Protein AF-0000000076760725 (afdb_homodimer)

InterPro domains:
  IPR000794 Beta-ketoacyl synthase [PTHR11712] (1-409)
  IPR000794 Beta-ketoacyl synthase [cd00834] (2-407)
  IPR014030 Beta-ketoacyl synthase-like, N-terminal domain [PF00109] (1-244)
  IPR014031 Beta-ketoacyl synthase, C-terminal domain [PF02801] (252-367)
  IPR016039 Thiolase-like [G3DSA:3.40.47.10] (1-412)
  IPR016039 Thiolase-like [SSF53901] (1-249)
  IPR016039 Thiolase-like [SSF53901] (212-409)
  IPR017568 3-oxoacyl-[acyl-carrier-protein] synthase 2 [PIRSF000447] (1-410)
  IPR017568 3-oxoacyl-[acyl-carrier-protein] synthase 2 [TIGR03150] (2-408)
  IPR018201 Beta-ketoacyl synthase, active site [PS00606] (153-169)
  IPR020841 Polyketide synthase, beta-ketoacyl synthase domain [PS52004] (1-409)
  IPR020841 Polyketide synthase, beta-ketoacyl synthase domain [SM00825] (4-406)

Structure (mmCIF, N/CA/C/O backbone):
data_AF-0000000076760725-model_v1
#
loop_
_entity.id
_entity.type
_entity.pdbx_description
1 polymer 3-oxoacyl-
#
loop_
_atom_site.group_PDB
_atom_site.id
_atom_site.type_symbol
_atom_site.label_atom_id
_atom_site.label_alt_id
_atom_site.label_comp_id
_atom_site.label_asym_id
_atom_site.label_entity_id
_atom_site.label_seq_id
_atom_site.pdbx_PDB_ins_code
_atom_site.Cartn_x
_atom_site.Cartn_y
_atom_site.Cartn_z
_atom_site.occupancy
_atom_site.B_iso_or_equiv
_atom_site.auth_seq_id
_atom_site.auth_comp_id
_atom_site.auth_asym_id
_atom_site.auth_atom_id
_atom_site.pdbx_PDB_model_num
ATOM 1 N N . MET A 1 1 ? -26.25 -4.086 -4.16 1 79.75 1 MET A N 1
ATOM 2 C CA . MET A 1 1 ? -24.812 -4.07 -4.461 1 79.75 1 MET A CA 1
ATOM 3 C C . MET A 1 1 ? -24.562 -4.453 -5.918 1 79.75 1 MET A C 1
ATOM 5 O O . MET A 1 1 ? -25.344 -5.211 -6.508 1 79.75 1 MET A O 1
ATOM 9 N N . LYS A 1 2 ? -23.547 -3.939 -6.504 1 94.31 2 LYS A N 1
ATOM 10 C CA . LYS A 1 2 ? -23.281 -4.117 -7.926 1 94.31 2 LYS A CA 1
ATOM 11 C C . LYS A 1 2 ? -22.453 -5.375 -8.18 1 94.31 2 LYS A C 1
ATOM 13 O O . LYS A 1 2 ? -21.625 -5.758 -7.348 1 94.31 2 LYS A O 1
ATOM 18 N N . ARG A 1 3 ? -22.75 -6.023 -9.297 1 98.38 3 ARG A N 1
ATOM 19 C CA . ARG A 1 3 ? -21.922 -7.152 -9.719 1 98.38 3 ARG A CA 1
ATOM 20 C C . ARG A 1 3 ? -20.672 -6.672 -10.445 1 98.38 3 ARG A C 1
ATOM 22 O O . ARG A 1 3 ? -20.703 -5.656 -11.141 1 98.38 3 ARG A O 1
ATOM 29 N N . VAL A 1 4 ? -19.578 -7.363 -10.281 1 98.94 4 VAL A N 1
ATOM 30 C CA . VAL A 1 4 ? -18.281 -6.977 -10.836 1 98.94 4 VAL A CA 1
ATOM 31 C C . VAL A 1 4 ? -17.75 -8.102 -11.719 1 98.94 4 VAL A C 1
ATOM 33 O O . VAL A 1 4 ? -17.719 -9.258 -11.305 1 98.94 4 VAL A O 1
ATOM 36 N N . VAL A 1 5 ? -17.312 -7.773 -12.961 1 98.94 5 VAL A N 1
ATOM 37 C CA . VAL A 1 5 ? -16.844 -8.797 -13.898 1 98.94 5 VAL A CA 1
ATOM 38 C C . VAL A 1 5 ? -15.461 -8.43 -14.422 1 98.94 5 VAL A C 1
ATOM 40 O O . VAL A 1 5 ? -15.047 -7.273 -14.344 1 98.94 5 VAL A O 1
ATOM 43 N N . ILE A 1 6 ? -14.758 -9.43 -14.812 1 98.94 6 ILE A N 1
ATOM 44 C CA . ILE A 1 6 ? -13.461 -9.258 -15.461 1 98.94 6 ILE A CA 1
ATOM 45 C C . ILE A 1 6 ? -13.633 -9.211 -16.969 1 98.94 6 ILE A C 1
ATOM 47 O O . ILE A 1 6 ? -14.102 -10.172 -17.578 1 98.94 6 ILE A O 1
ATOM 51 N N . THR A 1 7 ? -13.188 -8.078 -17.562 1 98.94 7 THR A N 1
ATOM 52 C CA . THR A 1 7 ? -13.445 -7.902 -18.984 1 98.94 7 THR A CA 1
ATOM 53 C C . THR A 1 7 ? -12.141 -7.781 -19.766 1 98.94 7 THR A C 1
ATOM 55 O O . THR A 1 7 ? -12.148 -7.742 -21 1 98.94 7 THR A O 1
ATOM 58 N N . GLY A 1 8 ? -11.016 -7.727 -19.109 1 98.94 8 GLY A N 1
ATOM 59 C CA . GLY A 1 8 ? -9.703 -7.66 -19.734 1 98.94 8 GLY A CA 1
ATOM 60 C C . GLY A 1 8 ? -8.602 -8.234 -18.859 1 98.94 8 GLY A C 1
ATOM 61 O O . GLY A 1 8 ? -8.648 -8.133 -17.641 1 98.94 8 GLY A O 1
ATOM 62 N N . LEU A 1 9 ? -7.621 -8.781 -19.562 1 98.94 9 LEU A N 1
ATOM 63 C CA . LEU A 1 9 ? -6.453 -9.352 -18.906 1 98.94 9 LEU A CA 1
ATOM 64 C C . LEU A 1 9 ? -5.168 -8.906 -19.594 1 98.94 9 LEU A C 1
ATOM 66 O O . LEU A 1 9 ? -5.137 -8.75 -20.812 1 98.94 9 LEU A O 1
ATOM 70 N N . GLY A 1 10 ? -4.113 -8.68 -18.812 1 98.94 10 GLY A N 1
ATOM 71 C CA . GLY A 1 10 ? -2.738 -8.484 -19.25 1 98.94 10 GLY A CA 1
ATOM 72 C C . GLY A 1 10 ? -1.722 -9.086 -18.297 1 98.94 10 GLY A C 1
ATOM 73 O O . GLY A 1 10 ? -1.973 -9.18 -17.094 1 98.94 10 GLY A O 1
ATOM 74 N N . THR A 1 11 ? -0.589 -9.523 -18.891 1 98.94 11 THR A N 1
ATOM 75 C CA . THR A 1 11 ? 0.404 -10.125 -18.016 1 98.94 11 THR A CA 1
ATOM 76 C C . THR A 1 11 ? 1.777 -10.141 -18.672 1 98.94 11 THR A C 1
ATOM 78 O O . THR A 1 11 ? 1.88 -10.117 -19.906 1 98.94 11 THR A O 1
ATOM 81 N N . VAL A 1 12 ? 2.795 -10 -17.891 1 98.94 12 VAL A N 1
ATOM 82 C CA . VAL A 1 12 ? 4.191 -10.273 -18.203 1 98.94 12 VAL A CA 1
ATOM 83 C C . VAL A 1 12 ? 4.812 -11.117 -17.094 1 98.94 12 VAL A C 1
ATOM 85 O O . VAL A 1 12 ? 4.887 -10.672 -15.938 1 98.94 12 VAL A O 1
ATOM 88 N N . ASN A 1 13 ? 5.188 -12.312 -17.375 1 98.88 13 ASN A N 1
ATOM 89 C CA . ASN A 1 13 ? 5.734 -13.227 -16.375 1 98.88 13 ASN A CA 1
ATOM 90 C C . ASN A 1 13 ? 6.602 -14.305 -17.016 1 98.88 13 ASN A C 1
ATOM 92 O O . ASN A 1 13 ? 6.777 -14.32 -18.234 1 98.88 13 ASN A O 1
ATOM 96 N N . PRO A 1 14 ? 7.164 -15.25 -16.328 1 98.81 14 PRO A N 1
ATOM 97 C CA . PRO A 1 14 ? 8.148 -16.188 -16.875 1 98.81 14 PRO A CA 1
ATOM 98 C C . PRO A 1 14 ? 7.559 -17.125 -17.922 1 98.81 14 PRO A C 1
ATOM 100 O O . PRO A 1 14 ? 8.297 -17.734 -18.688 1 98.81 14 PRO A O 1
ATOM 103 N N . LEU A 1 15 ? 6.238 -17.25 -17.969 1 98.81 15 LEU A N 1
ATOM 104 C CA . LEU A 1 15 ? 5.605 -18.188 -18.891 1 98.81 15 LEU A CA 1
ATOM 105 C C . LEU A 1 15 ? 5.148 -17.469 -20.156 1 98.81 15 LEU A C 1
ATOM 107 O O . LEU A 1 15 ? 4.695 -18.109 -21.109 1 98.81 15 LEU A O 1
ATOM 111 N N . GLY A 1 16 ? 5.242 -16.078 -20.125 1 98.38 16 GLY A N 1
ATOM 112 C CA . GLY A 1 16 ? 4.855 -15.336 -21.312 1 98.38 16 GLY A CA 1
ATOM 113 C C . GLY A 1 16 ? 4.609 -13.859 -21.047 1 98.38 16 GLY A C 1
ATOM 114 O O . GLY A 1 16 ? 4.188 -13.484 -19.953 1 98.38 16 GLY A O 1
ATOM 115 N N . SER A 1 17 ? 4.793 -13.062 -22.078 1 98.25 17 SER A N 1
ATOM 116 C CA . SER A 1 17 ? 4.609 -11.617 -21.984 1 98.25 17 SER A CA 1
ATOM 117 C C . SER A 1 17 ? 3.318 -11.18 -22.656 1 98.25 17 SER A C 1
ATOM 119 O O . SER A 1 17 ? 3.168 -10.008 -23.016 1 98.25 17 SER A O 1
ATOM 121 N N . THR A 1 18 ? 2.473 -12.125 -22.984 1 98.06 18 THR A N 1
ATOM 122 C CA . THR A 1 18 ? 1.086 -11.93 -23.391 1 98.06 18 THR A CA 1
ATOM 123 C C . THR A 1 18 ? 0.178 -12.977 -22.75 1 98.06 18 THR A C 1
ATOM 125 O O . THR A 1 18 ? 0.629 -14.07 -22.406 1 98.06 18 THR A O 1
ATOM 128 N N . VAL A 1 19 ? -1.085 -12.656 -22.672 1 98.56 19 VAL A N 1
ATOM 129 C CA . VAL A 1 19 ? -2.037 -13.562 -22.031 1 98.56 19 VAL A CA 1
ATOM 130 C C . VAL A 1 19 ? -2.141 -14.859 -22.844 1 98.56 19 VAL A C 1
ATOM 132 O O . VAL A 1 19 ? -2.209 -15.945 -22.266 1 98.56 19 VAL A O 1
ATOM 135 N N . GLU A 1 20 ? -2.162 -14.719 -24.125 1 98.5 20 GLU A N 1
ATOM 136 C CA . GLU A 1 20 ? -2.275 -15.891 -24.984 1 98.5 20 GLU A CA 1
ATOM 137 C C . GLU A 1 20 ? -1.096 -16.844 -24.797 1 98.5 20 GLU A C 1
ATOM 139 O O . GLU A 1 20 ? -1.284 -18.031 -24.594 1 98.5 20 GLU A O 1
ATOM 144 N N . LYS A 1 21 ? 0.12 -16.344 -24.906 1 98.56 21 LYS A N 1
ATOM 145 C CA . LYS A 1 21 ? 1.318 -17.156 -24.734 1 98.56 21 LYS A CA 1
ATOM 146 C C . LYS A 1 21 ? 1.38 -17.75 -23.328 1 98.56 21 LYS A C 1
ATOM 148 O O . LYS A 1 21 ? 1.703 -18.922 -23.156 1 98.56 21 LYS A O 1
ATOM 153 N N . PHE A 1 22 ? 1.085 -16.906 -22.406 1 98.75 22 PHE A N 1
ATOM 154 C CA . PHE A 1 22 ? 1.052 -17.328 -21.016 1 98.75 22 PHE A CA 1
ATOM 155 C C . PHE A 1 22 ? 0.108 -18.516 -20.828 1 98.75 22 PHE A C 1
ATOM 157 O O . PHE A 1 22 ? 0.499 -19.547 -20.297 1 98.75 22 PHE A O 1
ATOM 164 N N . TRP A 1 23 ? -1.117 -18.406 -21.281 1 98.81 23 TRP A N 1
ATOM 165 C CA . TRP A 1 23 ? -2.143 -19.422 -21.062 1 98.81 23 TRP A CA 1
ATOM 166 C C . TRP A 1 23 ? -1.818 -20.703 -21.828 1 98.81 23 TRP A C 1
ATOM 168 O O . TRP A 1 23 ? -2.043 -21.812 -21.328 1 98.81 23 TRP A O 1
ATOM 178 N N . GLU A 1 24 ? -1.297 -20.562 -23 1 98.75 24 GLU A N 1
ATOM 179 C CA . GLU A 1 24 ? -0.838 -21.734 -23.766 1 98.75 24 GLU A CA 1
ATOM 180 C C . GLU A 1 24 ? 0.224 -22.5 -22.984 1 98.75 24 GLU A C 1
ATOM 182 O O . GLU A 1 24 ? 0.167 -23.734 -22.906 1 98.75 24 GLU A O 1
ATOM 187 N N . ASN A 1 25 ? 1.15 -21.781 -22.453 1 98.81 25 ASN A N 1
ATOM 188 C CA . ASN A 1 25 ? 2.238 -22.406 -21.703 1 98.81 25 ASN A CA 1
ATOM 189 C C . ASN A 1 25 ? 1.742 -23.016 -20.406 1 98.81 25 ASN A C 1
ATOM 191 O O . ASN A 1 25 ? 2.252 -24.047 -19.953 1 98.81 25 ASN A O 1
ATOM 195 N N . VAL A 1 26 ? 0.786 -22.344 -19.734 1 98.81 26 VAL A N 1
ATOM 196 C CA . VAL A 1 26 ? 0.165 -22.906 -18.547 1 98.81 26 VAL A CA 1
ATOM 197 C C . VAL A 1 26 ? -0.485 -24.25 -18.891 1 98.81 26 VAL A C 1
ATOM 199 O O . VAL A 1 26 ? -0.286 -25.234 -18.172 1 98.81 26 VAL A O 1
ATOM 202 N N . LYS A 1 27 ? -1.251 -24.297 -19.953 1 98.5 27 LYS A N 1
ATOM 203 C CA . LYS A 1 27 ? -1.968 -25.5 -20.344 1 98.5 27 LYS A CA 1
ATOM 204 C C . LYS A 1 27 ? -0.999 -26.641 -20.672 1 98.5 27 LYS A C 1
ATOM 206 O O . LYS A 1 27 ? -1.299 -27.812 -20.406 1 98.5 27 LYS A O 1
ATOM 211 N N . LYS A 1 28 ? 0.199 -26.328 -21.125 1 98.06 28 LYS A N 1
ATOM 212 C CA . LYS A 1 28 ? 1.208 -27.312 -21.5 1 98.06 28 LYS A CA 1
ATOM 213 C C . LYS A 1 28 ? 2.035 -27.734 -20.297 1 98.06 28 LYS A C 1
ATOM 215 O O . LYS A 1 28 ? 2.779 -28.719 -20.359 1 98.06 28 LYS A O 1
ATOM 220 N N . GLY A 1 29 ? 1.874 -27.047 -19.203 1 98.19 29 GLY A N 1
ATOM 221 C CA . GLY A 1 29 ? 2.73 -27.297 -18.062 1 98.19 29 GLY A CA 1
ATOM 222 C C . GLY A 1 29 ? 4.168 -26.875 -18.281 1 98.19 29 GLY A C 1
ATOM 223 O O . GLY A 1 29 ? 5.098 -27.516 -17.797 1 98.19 29 GLY A O 1
ATOM 224 N N . THR A 1 30 ? 4.383 -25.766 -18.984 1 98.25 30 THR A N 1
ATOM 225 C CA . THR A 1 30 ? 5.711 -25.25 -19.297 1 98.25 30 THR A CA 1
ATOM 226 C C . THR A 1 30 ? 6.402 -24.75 -18.031 1 98.25 30 THR A C 1
ATOM 228 O O . THR A 1 30 ? 5.77 -24.109 -17.188 1 98.25 30 THR A O 1
ATOM 231 N N . LEU A 1 31 ? 7.699 -25.047 -17.953 1 98.56 31 LEU A N 1
ATOM 232 C CA . LEU A 1 31 ? 8.5 -24.578 -16.812 1 98.56 31 LEU A CA 1
ATOM 233 C C . LEU A 1 31 ? 9.055 -23.188 -17.062 1 98.56 31 LEU A C 1
ATOM 235 O O . LEU A 1 31 ? 9.812 -22.984 -18.016 1 98.56 31 LEU A O 1
ATOM 239 N N . GLY A 1 32 ? 8.656 -22.234 -16.188 1 98.62 32 GLY A N 1
ATOM 240 C CA . GLY A 1 32 ? 9.125 -20.859 -16.297 1 98.62 32 GLY A CA 1
ATOM 241 C C . GLY A 1 32 ? 10.344 -20.578 -15.445 1 98.62 32 GLY A C 1
ATOM 242 O O . GLY A 1 32 ? 10.945 -19.5 -15.547 1 98.62 32 GLY A O 1
ATOM 243 N N . VAL A 1 33 ? 10.75 -21.516 -14.609 1 98.69 33 VAL A N 1
ATOM 244 C CA . VAL A 1 33 ? 11.938 -21.391 -13.758 1 98.69 33 VAL A CA 1
ATOM 245 C C . VAL A 1 33 ? 13.188 -21.75 -14.555 1 98.69 33 VAL A C 1
ATOM 247 O O . VAL A 1 33 ? 13.172 -22.719 -15.336 1 98.69 33 VAL A O 1
ATOM 250 N N . SER A 1 34 ? 14.203 -20.969 -14.438 1 98.62 34 SER A N 1
ATOM 251 C CA . SER A 1 34 ? 15.461 -21.203 -15.141 1 98.62 34 SER A CA 1
ATOM 252 C C . SER A 1 34 ? 16.656 -20.781 -14.297 1 98.62 34 SER A C 1
ATOM 254 O O . SER A 1 34 ? 16.484 -20.203 -13.227 1 98.62 34 SER A O 1
ATOM 256 N N . LYS A 1 35 ? 17.797 -21.109 -14.727 1 98.38 35 LYS A N 1
ATOM 257 C CA . LYS A 1 35 ? 19.016 -20.703 -14.039 1 98.38 35 LYS A CA 1
ATOM 258 C C . LYS A 1 35 ? 19.219 -19.188 -14.117 1 98.38 35 LYS A C 1
ATOM 260 O O . LYS A 1 35 ? 18.922 -18.562 -15.141 1 98.38 35 LYS A O 1
ATOM 265 N N . ILE A 1 36 ? 19.625 -18.656 -13.008 1 98.56 36 ILE A N 1
ATOM 266 C CA . ILE A 1 36 ? 19.984 -17.234 -12.984 1 98.56 36 ILE A CA 1
ATOM 267 C C . ILE A 1 36 ? 21.281 -17.016 -13.773 1 98.56 36 ILE A C 1
ATOM 269 O O . ILE A 1 36 ? 22.297 -17.672 -13.508 1 98.56 36 ILE A O 1
ATOM 273 N N . ASP A 1 37 ? 21.281 -16.109 -14.719 1 97.75 37 ASP A N 1
ATOM 274 C CA . ASP A 1 37 ? 22.453 -15.891 -15.562 1 97.75 37 ASP A CA 1
ATOM 275 C C . ASP A 1 37 ? 22.844 -14.414 -15.586 1 97.75 37 ASP A C 1
ATOM 277 O O . ASP A 1 37 ? 23.734 -14.016 -16.328 1 97.75 37 ASP A O 1
ATOM 281 N N . SER A 1 38 ? 22.156 -13.648 -14.812 1 96 38 SER A N 1
ATOM 282 C CA . SER A 1 38 ? 22.422 -12.211 -14.82 1 96 38 SER A CA 1
ATOM 283 C C . SER A 1 38 ? 23.516 -11.844 -13.836 1 96 38 SER A C 1
ATOM 285 O O . SER A 1 38 ? 24.078 -10.742 -13.898 1 96 38 SER A O 1
ATOM 287 N N . PHE A 1 39 ? 23.906 -12.695 -12.891 1 96.44 39 PHE A N 1
ATOM 288 C CA . PHE A 1 39 ? 25 -12.5 -11.938 1 96.44 39 PHE A CA 1
ATOM 289 C C . PHE A 1 39 ? 25.5 -13.836 -11.414 1 96.44 39 PHE A C 1
ATOM 291 O O . PHE A 1 39 ? 24.875 -14.875 -11.641 1 96.44 39 PHE A O 1
ATOM 298 N N . ASP A 1 40 ? 26.672 -13.867 -10.812 1 96.69 40 ASP A N 1
ATOM 299 C CA . ASP A 1 40 ? 27.297 -15.062 -10.25 1 96.69 40 ASP A CA 1
ATOM 300 C C . ASP A 1 40 ? 26.562 -15.516 -8.984 1 96.69 40 ASP A C 1
ATOM 302 O O . ASP A 1 40 ? 26.438 -14.742 -8.031 1 96.69 40 ASP A O 1
ATOM 306 N N . THR A 1 41 ? 26.109 -16.703 -8.93 1 97.38 41 THR A N 1
ATOM 307 C CA . THR A 1 41 ? 25.281 -17.172 -7.828 1 97.38 41 THR A CA 1
ATOM 308 C C . THR A 1 41 ? 26.094 -18.094 -6.906 1 97.38 41 THR A C 1
ATOM 310 O O . THR A 1 41 ? 25.547 -18.688 -5.984 1 97.38 41 THR A O 1
ATOM 313 N N . THR A 1 42 ? 27.328 -18.234 -7.117 1 95.94 42 THR A N 1
ATOM 314 C CA . THR A 1 42 ? 28.156 -19.219 -6.426 1 95.94 42 THR A CA 1
ATOM 315 C C . THR A 1 42 ? 28.078 -19.031 -4.914 1 95.94 42 THR A C 1
ATOM 317 O O . THR A 1 42 ? 27.844 -20 -4.176 1 95.94 42 THR A O 1
ATOM 320 N N . GLU A 1 43 ? 28.203 -17.859 -4.402 1 95.56 43 GLU A N 1
ATOM 321 C CA . GLU A 1 43 ? 28.234 -17.594 -2.969 1 95.56 43 GLU A CA 1
ATOM 322 C C . GLU A 1 43 ? 26.812 -17.594 -2.383 1 95.56 43 GLU A C 1
ATOM 324 O O . GLU A 1 43 ? 26.641 -17.719 -1.167 1 95.56 43 GLU A O 1
ATOM 329 N N . LEU A 1 44 ? 25.906 -17.453 -3.195 1 96.19 44 LEU A N 1
ATOM 330 C CA . LEU A 1 44 ? 24.5 -17.328 -2.787 1 96.19 44 LEU A CA 1
ATOM 331 C C . LEU A 1 44 ? 23.922 -18.703 -2.418 1 96.19 44 LEU A C 1
ATOM 333 O O . LEU A 1 44 ? 23.109 -18.797 -1.495 1 96.19 44 LEU A O 1
ATOM 337 N N . GLY A 1 45 ? 24.266 -19.75 -3.051 1 95.94 45 GLY A N 1
ATOM 338 C CA . GLY A 1 45 ? 23.703 -21.062 -2.855 1 95.94 45 GLY A CA 1
ATOM 339 C C . GLY A 1 45 ? 22.312 -21.219 -3.457 1 95.94 45 GLY A C 1
ATOM 340 O O . GLY A 1 45 ? 21.625 -22.203 -3.201 1 95.94 45 GLY A O 1
ATOM 341 N N . VAL A 1 46 ? 21.75 -20.281 -4.086 1 97.88 46 VAL A N 1
ATOM 342 C CA . VAL A 1 46 ? 20.531 -20.266 -4.867 1 97.88 46 VAL A CA 1
ATOM 343 C C . VAL A 1 46 ? 20.844 -19.922 -6.324 1 97.88 46 VAL A C 1
ATOM 345 O O . VAL A 1 46 ? 21.484 -18.906 -6.605 1 97.88 46 VAL A O 1
ATOM 348 N N . SER A 1 47 ? 20.328 -20.781 -7.227 1 98.25 47 SER A N 1
ATOM 349 C CA . SER A 1 47 ? 20.844 -20.609 -8.578 1 98.25 47 SER A CA 1
ATOM 350 C C . SER A 1 47 ? 19.719 -20.547 -9.602 1 98.25 47 SER A C 1
ATOM 352 O O . SER A 1 47 ? 19.953 -20.406 -10.797 1 98.25 47 SER A O 1
ATOM 354 N N . VAL A 1 48 ? 18.484 -20.641 -9.156 1 98.69 48 VAL A N 1
ATOM 355 C CA . VAL A 1 48 ? 17.359 -20.641 -10.086 1 98.69 48 VAL A CA 1
ATOM 356 C C . VAL A 1 48 ? 16.359 -19.578 -9.68 1 98.69 48 VAL A C 1
ATOM 358 O O . VAL A 1 48 ? 16.312 -19.156 -8.516 1 98.69 48 VAL A O 1
ATOM 361 N N . ALA A 1 49 ? 15.578 -19.062 -10.578 1 98.88 49 ALA A N 1
ATOM 362 C CA . ALA A 1 49 ? 14.508 -18.078 -10.375 1 98.88 49 ALA A CA 1
ATOM 363 C C . ALA A 1 49 ? 13.5 -18.125 -11.516 1 98.88 49 ALA A C 1
ATOM 365 O O . ALA A 1 49 ? 13.766 -18.719 -12.562 1 98.88 49 ALA A O 1
ATOM 366 N N . GLY A 1 50 ? 12.281 -17.688 -11.234 1 98.88 50 GLY A N 1
ATOM 367 C CA . GLY A 1 50 ? 11.352 -17.406 -12.32 1 98.88 50 GLY A CA 1
ATOM 368 C C . GLY A 1 50 ? 11.672 -16.109 -13.055 1 98.88 50 GLY A C 1
ATOM 369 O O . GLY A 1 50 ? 11.273 -15.031 -12.617 1 98.88 50 GLY A O 1
ATOM 370 N N . ILE A 1 51 ? 12.32 -16.219 -14.234 1 98.75 51 ILE A N 1
ATOM 371 C CA . ILE A 1 51 ? 12.867 -15.055 -14.922 1 98.75 51 ILE A CA 1
ATOM 372 C C . ILE A 1 51 ? 12.07 -14.797 -16.203 1 98.75 51 ILE A C 1
ATOM 374 O O . ILE A 1 51 ? 11.797 -15.719 -16.969 1 98.75 51 ILE A O 1
ATOM 378 N N . ILE A 1 52 ? 11.625 -13.562 -16.359 1 98.69 52 ILE A N 1
ATOM 379 C CA . ILE A 1 52 ? 11 -13.156 -17.625 1 98.69 52 ILE A CA 1
ATOM 380 C C . ILE A 1 52 ? 12.047 -13.141 -18.734 1 98.69 52 ILE A C 1
ATOM 382 O O . ILE A 1 52 ? 13.055 -12.438 -18.641 1 98.69 52 ILE A O 1
ATOM 386 N N . ARG A 1 53 ? 11.82 -13.852 -19.781 1 96.56 53 ARG A N 1
ATOM 387 C CA . ARG A 1 53 ? 12.836 -14 -20.828 1 96.56 53 ARG A CA 1
ATOM 388 C C . ARG A 1 53 ? 12.398 -13.32 -22.125 1 96.56 53 ARG A C 1
ATOM 390 O O . ARG A 1 53 ? 13.227 -13.031 -22.984 1 96.56 53 ARG A O 1
ATOM 397 N N . ASP A 1 54 ? 11.156 -13.008 -22.281 1 94.75 54 ASP A N 1
ATOM 398 C CA . ASP A 1 54 ? 10.656 -12.578 -23.578 1 94.75 54 ASP A CA 1
ATOM 399 C C . ASP A 1 54 ? 9.961 -11.219 -23.484 1 94.75 54 ASP A C 1
ATOM 401 O O . ASP A 1 54 ? 8.906 -11 -24.078 1 94.75 54 ASP A O 1
ATOM 405 N N . PHE A 1 55 ? 10.414 -10.336 -22.672 1 97.81 55 PHE A N 1
ATOM 406 C CA . PHE A 1 55 ? 9.812 -9.016 -22.547 1 97.81 55 PHE A CA 1
ATOM 407 C C . PHE A 1 55 ? 10.734 -7.945 -23.125 1 97.81 55 PHE A C 1
ATOM 409 O O . PHE A 1 55 ? 11.883 -7.812 -22.703 1 97.81 55 PHE A O 1
ATOM 416 N N . ASP A 1 56 ? 10.273 -7.207 -24.109 1 97.69 56 ASP A N 1
ATOM 417 C CA . ASP A 1 56 ? 10.969 -6.059 -24.688 1 97.69 56 ASP A CA 1
ATOM 418 C C . ASP A 1 56 ? 10.25 -4.754 -24.344 1 97.69 56 ASP A C 1
ATOM 420 O O . ASP A 1 56 ? 9.211 -4.438 -24.938 1 97.69 56 ASP A O 1
ATOM 424 N N . PRO A 1 57 ? 10.805 -3.994 -23.422 1 97.69 57 PRO A N 1
ATOM 425 C CA . PRO A 1 57 ? 10.141 -2.754 -23 1 97.69 57 PRO A CA 1
ATOM 426 C C . PRO A 1 57 ? 9.961 -1.77 -24.156 1 97.69 57 PRO A C 1
ATOM 428 O O . PRO A 1 57 ? 9.086 -0.904 -24.109 1 97.69 57 PRO A O 1
ATOM 431 N N . ALA A 1 58 ? 10.727 -1.884 -25.219 1 97.75 58 ALA A N 1
ATOM 432 C CA . ALA A 1 58 ? 10.664 -0.955 -26.344 1 97.75 58 ALA A CA 1
ATOM 433 C C . ALA A 1 58 ? 9.344 -1.083 -27.094 1 97.75 58 ALA A C 1
ATOM 435 O O . ALA A 1 58 ? 8.977 -0.198 -27.859 1 97.75 58 ALA A O 1
ATOM 436 N N . GLU A 1 59 ? 8.672 -2.162 -26.828 1 97.62 59 GLU A N 1
ATOM 437 C CA . GLU A 1 59 ? 7.355 -2.344 -27.438 1 97.62 59 GLU A CA 1
ATOM 438 C C . GLU A 1 59 ? 6.32 -1.428 -26.797 1 97.62 59 GLU A C 1
ATOM 440 O O . GLU A 1 59 ? 5.262 -1.172 -27.375 1 97.62 59 GLU A O 1
ATOM 445 N N . TYR A 1 60 ? 6.664 -0.921 -25.625 1 97.69 60 TYR A N 1
ATOM 446 C CA . TYR A 1 60 ? 5.656 -0.187 -24.875 1 97.69 60 TYR A CA 1
ATOM 447 C C . TYR A 1 60 ? 6.125 1.232 -24.578 1 97.69 60 TYR A C 1
ATOM 449 O O . TYR A 1 60 ? 5.309 2.117 -24.297 1 97.69 60 TYR A O 1
ATOM 457 N N . PHE A 1 61 ? 7.426 1.438 -24.609 1 97.5 61 PHE A N 1
ATOM 458 C CA . PHE A 1 61 ? 7.969 2.693 -24.109 1 97.5 61 PHE A CA 1
ATOM 459 C C . PHE A 1 61 ? 9.016 3.252 -25.062 1 97.5 61 PHE A C 1
ATOM 461 O O . PHE A 1 61 ? 9.695 2.494 -25.75 1 97.5 61 PHE A O 1
ATOM 468 N N . GLU A 1 62 ? 9.227 4.574 -25.031 1 96.94 62 GLU A N 1
ATOM 469 C CA . GLU A 1 62 ? 10.391 5.203 -25.641 1 96.94 62 GLU A CA 1
ATOM 470 C C . GLU A 1 62 ? 11.641 5.008 -24.781 1 96.94 62 GLU A C 1
ATOM 472 O O . GLU A 1 62 ? 11.539 4.719 -23.594 1 96.94 62 GLU A O 1
ATOM 477 N N . ARG A 1 63 ? 12.781 5.203 -25.406 1 93.38 63 ARG A N 1
ATOM 478 C CA . ARG A 1 63 ? 14.062 4.938 -24.766 1 93.38 63 ARG A CA 1
ATOM 479 C C . ARG A 1 63 ? 14.203 5.742 -23.469 1 93.38 63 ARG A C 1
ATOM 481 O O . ARG A 1 63 ? 14.688 5.227 -22.469 1 93.38 63 ARG A O 1
ATOM 488 N N . LYS A 1 64 ? 13.82 6.965 -23.469 1 91.94 64 LYS A N 1
ATOM 489 C CA . LYS A 1 64 ? 13.953 7.824 -22.297 1 91.94 64 LYS A CA 1
ATOM 490 C C . LYS A 1 64 ? 13.117 7.297 -21.125 1 91.94 64 LYS A C 1
ATOM 492 O O . LYS A 1 64 ? 13.562 7.332 -19.969 1 91.94 64 LYS A O 1
ATOM 497 N N . ASP A 1 65 ? 11.945 6.77 -21.406 1 93.94 65 ASP A N 1
ATOM 498 C CA . ASP A 1 65 ? 11.047 6.262 -20.375 1 93.94 65 ASP A CA 1
ATOM 499 C C . ASP A 1 65 ? 11.555 4.945 -19.797 1 93.94 65 ASP A C 1
ATOM 501 O O . ASP A 1 65 ? 11.367 4.668 -18.609 1 93.94 65 ASP A O 1
ATOM 505 N N . ILE A 1 66 ? 12.133 4.164 -20.672 1 96 66 ILE A N 1
ATOM 506 C CA . ILE A 1 66 ? 12.68 2.887 -20.234 1 96 66 ILE A CA 1
ATOM 507 C C . ILE A 1 66 ? 13.734 3.119 -19.156 1 96 66 ILE A C 1
ATOM 509 O O . ILE A 1 66 ? 13.781 2.398 -18.156 1 96 66 ILE A O 1
ATOM 513 N N . ARG A 1 67 ? 14.547 4.141 -19.25 1 93.94 67 ARG A N 1
ATOM 514 C CA . ARG A 1 67 ? 15.648 4.438 -18.344 1 93.94 67 ARG A CA 1
ATOM 515 C C . ARG A 1 67 ? 15.125 4.957 -17 1 93.94 67 ARG A C 1
ATOM 517 O O . ARG A 1 67 ? 15.797 4.836 -15.977 1 93.94 67 ARG A O 1
ATOM 524 N N . HIS A 1 68 ? 13.906 5.52 -17.031 1 93.88 68 HIS A N 1
ATOM 525 C CA . HIS A 1 68 ? 13.422 6.203 -15.836 1 93.88 68 HIS A CA 1
ATOM 526 C C . HIS A 1 68 ? 12.234 5.461 -15.219 1 93.88 68 HIS A C 1
ATOM 528 O O . HIS A 1 68 ? 11.477 6.035 -14.438 1 93.88 68 HIS A O 1
ATOM 534 N N . MET A 1 69 ? 12.125 4.227 -15.578 1 96.69 69 MET A N 1
ATOM 535 C CA . MET A 1 69 ? 11.148 3.328 -14.969 1 96.69 69 MET A CA 1
ATOM 536 C C . MET A 1 69 ? 11.812 2.027 -14.523 1 96.69 69 MET A C 1
ATOM 538 O O . MET A 1 69 ? 12.477 1.359 -15.32 1 96.69 69 MET A O 1
ATOM 542 N N . GLU A 1 70 ? 11.648 1.788 -13.289 1 97.69 70 GLU A N 1
ATOM 543 C CA . GLU A 1 70 ? 12.164 0.503 -12.82 1 97.69 70 GLU A CA 1
ATOM 544 C C . GLU A 1 70 ? 11.406 -0.657 -13.461 1 97.69 70 GLU A C 1
ATOM 546 O O . GLU A 1 70 ? 10.258 -0.503 -13.875 1 97.69 70 GLU A O 1
ATOM 551 N N . ARG A 1 71 ? 12.016 -1.823 -13.516 1 97.88 71 ARG A N 1
ATOM 552 C CA . ARG A 1 71 ? 11.508 -2.986 -14.234 1 97.88 71 ARG A CA 1
ATOM 553 C C . ARG A 1 71 ? 10.117 -3.379 -13.734 1 97.88 71 ARG A C 1
ATOM 555 O O . ARG A 1 71 ? 9.242 -3.717 -14.531 1 97.88 71 ARG A O 1
ATOM 562 N N . PHE A 1 72 ? 9.836 -3.383 -12.43 1 98.69 72 PHE A N 1
ATOM 563 C CA . PHE A 1 72 ? 8.531 -3.764 -11.914 1 98.69 72 PHE A CA 1
ATOM 564 C C . PHE A 1 72 ? 7.449 -2.812 -12.422 1 98.69 72 PHE A C 1
ATOM 566 O O . PHE A 1 72 ? 6.309 -3.221 -12.641 1 98.69 72 PHE A O 1
ATOM 573 N N . THR A 1 73 ? 7.762 -1.542 -12.625 1 98.81 73 THR A N 1
ATOM 574 C CA . THR A 1 73 ? 6.828 -0.561 -13.172 1 98.81 73 THR A CA 1
ATOM 575 C C . THR A 1 73 ? 6.605 -0.794 -14.664 1 98.81 73 THR A C 1
ATOM 577 O O . THR A 1 73 ? 5.48 -0.693 -15.148 1 98.81 73 THR A O 1
ATOM 580 N N . GLN A 1 74 ? 7.711 -1.079 -15.398 1 98.81 74 GLN A N 1
ATOM 581 C CA . GLN A 1 74 ? 7.605 -1.335 -16.828 1 98.81 74 GLN A CA 1
ATOM 582 C C . GLN A 1 74 ? 6.637 -2.479 -17.109 1 98.81 74 GLN A C 1
ATOM 584 O O . GLN A 1 74 ? 5.75 -2.352 -17.969 1 98.81 74 GLN A O 1
ATOM 589 N N . ILE A 1 75 ? 6.77 -3.561 -16.375 1 98.88 75 ILE A N 1
ATOM 590 C CA . ILE A 1 75 ? 5.938 -4.723 -16.672 1 98.88 75 ILE A CA 1
ATOM 591 C C . ILE A 1 75 ? 4.512 -4.473 -16.188 1 98.88 75 ILE A C 1
ATOM 593 O O . ILE A 1 75 ? 3.553 -4.988 -16.781 1 98.88 75 ILE A O 1
ATOM 597 N N . ALA A 1 76 ? 4.305 -3.637 -15.172 1 98.94 76 ALA A N 1
ATOM 598 C CA . ALA A 1 76 ? 2.959 -3.252 -14.75 1 98.94 76 ALA A CA 1
ATOM 599 C C . ALA A 1 76 ? 2.25 -2.451 -15.836 1 98.94 76 ALA A C 1
ATOM 601 O O . ALA A 1 76 ? 1.087 -2.715 -16.156 1 98.94 76 ALA A O 1
ATOM 602 N N . VAL A 1 77 ? 2.926 -1.475 -16.375 1 98.88 77 VAL A N 1
ATOM 603 C CA . VAL A 1 77 ? 2.346 -0.633 -17.422 1 98.88 77 VAL A CA 1
ATOM 604 C C . VAL A 1 77 ? 2.047 -1.475 -18.656 1 98.88 77 VAL A C 1
ATOM 606 O O . VAL A 1 77 ? 0.977 -1.348 -19.266 1 98.88 77 VAL A O 1
ATOM 609 N N . ALA A 1 78 ? 3.033 -2.322 -19.031 1 98.94 78 ALA A N 1
ATOM 610 C CA . ALA A 1 78 ? 2.824 -3.209 -20.172 1 98.94 78 ALA A CA 1
ATOM 611 C C . ALA A 1 78 ? 1.598 -4.094 -19.969 1 98.94 78 ALA A C 1
ATOM 613 O O . ALA A 1 78 ? 0.777 -4.246 -20.875 1 98.94 78 ALA A O 1
ATOM 614 N N . SER A 1 79 ? 1.45 -4.695 -18.797 1 98.94 79 SER A N 1
ATOM 615 C CA . SER A 1 79 ? 0.302 -5.535 -18.469 1 98.94 79 SER A CA 1
ATOM 616 C C . SER A 1 79 ? -1 -4.742 -18.531 1 98.94 79 SER A C 1
ATOM 618 O O . SER A 1 79 ? -2.021 -5.258 -19 1 98.94 79 SER A O 1
ATOM 620 N N . ALA A 1 80 ? -1.001 -3.5 -18.094 1 98.94 80 ALA A N 1
ATOM 621 C CA . ALA A 1 80 ? -2.189 -2.652 -18.125 1 98.94 80 ALA A CA 1
ATOM 622 C C . ALA A 1 80 ? -2.615 -2.352 -19.547 1 98.94 80 ALA A C 1
ATOM 624 O O . ALA A 1 80 ? -3.805 -2.373 -19.875 1 98.94 80 ALA A O 1
ATOM 625 N N . ILE A 1 81 ? -1.652 -2.059 -20.375 1 98.81 81 ILE A N 1
ATOM 626 C CA . ILE A 1 81 ? -1.928 -1.786 -21.781 1 98.81 81 ILE A CA 1
ATOM 627 C C . ILE A 1 81 ? -2.549 -3.02 -22.438 1 98.81 81 ILE A C 1
ATOM 629 O O . ILE A 1 81 ? -3.545 -2.914 -23.156 1 98.81 81 ILE A O 1
ATOM 633 N N . GLN A 1 82 ? -1.987 -4.195 -22.156 1 98.88 82 GLN A N 1
ATOM 634 C CA . GLN A 1 82 ? -2.537 -5.445 -22.656 1 98.88 82 GLN A CA 1
ATOM 635 C C . GLN A 1 82 ? -3.975 -5.648 -22.188 1 98.88 82 GLN A C 1
ATOM 637 O O . GLN A 1 82 ? -4.832 -6.074 -22.969 1 98.88 82 GLN A O 1
ATOM 642 N N . ALA A 1 83 ? -4.219 -5.355 -20.922 1 98.94 83 ALA A N 1
ATOM 643 C CA . ALA A 1 83 ? -5.547 -5.555 -20.344 1 98.94 83 ALA A CA 1
ATOM 644 C C . ALA A 1 83 ? -6.586 -4.691 -21.047 1 98.94 83 ALA A C 1
ATOM 646 O O . ALA A 1 83 ? -7.699 -5.148 -21.328 1 98.94 83 ALA A O 1
ATOM 647 N N . LEU A 1 84 ? -6.25 -3.443 -21.344 1 98.81 84 LEU A N 1
ATOM 648 C CA . LEU A 1 84 ? -7.168 -2.543 -22.031 1 98.81 84 LEU A CA 1
ATOM 649 C C . LEU A 1 84 ? -7.406 -3.006 -23.469 1 98.81 84 LEU A C 1
ATOM 651 O O . LEU A 1 84 ? -8.531 -2.936 -23.969 1 98.81 84 LEU A O 1
ATOM 655 N N . GLN A 1 85 ? -6.301 -3.434 -24.094 1 98.69 85 GLN A N 1
ATOM 656 C CA . GLN A 1 85 ? -6.445 -3.986 -25.438 1 98.69 85 GLN A CA 1
ATOM 657 C C . GLN A 1 85 ? -7.383 -5.191 -25.438 1 98.69 85 GLN A C 1
ATOM 659 O O . GLN A 1 85 ? -8.242 -5.312 -26.312 1 98.69 85 GLN A O 1
ATOM 664 N N . ASP A 1 86 ? -7.203 -6.02 -24.5 1 98.81 86 ASP A N 1
ATOM 665 C CA . ASP A 1 86 ? -8.039 -7.215 -24.375 1 98.81 86 ASP A CA 1
ATOM 666 C C . ASP A 1 86 ? -9.492 -6.844 -24.094 1 98.81 86 ASP A C 1
ATOM 668 O O . ASP A 1 86 ? -10.406 -7.5 -24.578 1 98.81 86 ASP A O 1
ATOM 672 N N . ALA A 1 87 ? -9.711 -5.832 -23.297 1 98.75 87 ALA A N 1
ATOM 673 C CA . ALA A 1 87 ? -11.062 -5.371 -22.984 1 98.75 87 ALA A CA 1
ATOM 674 C C . ALA A 1 87 ? -11.727 -4.742 -24.203 1 98.75 87 ALA A C 1
ATOM 676 O O . ALA A 1 87 ? -12.953 -4.594 -24.234 1 98.75 87 ALA A O 1
ATOM 677 N N . GLY A 1 88 ? -10.922 -4.289 -25.125 1 98.38 88 GLY A N 1
ATOM 678 C CA . GLY A 1 88 ? -11.438 -3.727 -26.359 1 98.38 88 GLY A CA 1
ATOM 679 C C . GLY A 1 88 ? -11.844 -2.27 -26.234 1 98.38 88 GLY A C 1
ATOM 680 O O . GLY A 1 88 ? -12.648 -1.771 -27.031 1 98.38 88 GLY A O 1
ATOM 681 N N . THR A 1 89 ? -11.43 -1.569 -25.234 1 97.62 89 THR A N 1
ATOM 682 C CA . THR A 1 89 ? -11.766 -0.172 -24.984 1 97.62 89 THR A CA 1
ATOM 683 C C . THR A 1 89 ? -10.695 0.486 -24.109 1 97.62 89 THR A C 1
ATOM 685 O O . THR A 1 89 ? -10 -0.195 -23.359 1 97.62 89 THR A O 1
ATOM 688 N N . ASP A 1 90 ? -10.578 1.753 -24.219 1 97.69 90 ASP A N 1
ATOM 689 C CA . ASP A 1 90 ? -9.688 2.516 -23.359 1 97.69 90 ASP A CA 1
ATOM 690 C C . ASP A 1 90 ? -10.477 3.33 -22.344 1 97.69 90 ASP A C 1
ATOM 692 O O . ASP A 1 90 ? -9.891 4.07 -21.547 1 97.69 90 ASP A O 1
ATOM 696 N N . PHE A 1 91 ? -11.805 3.299 -22.359 1 98.31 91 PHE A N 1
ATOM 697 C CA . PHE A 1 91 ? -12.758 3.885 -21.422 1 98.31 91 PHE A CA 1
ATOM 698 C C . PHE A 1 91 ? -12.656 5.406 -21.438 1 98.31 91 PHE A C 1
ATOM 700 O O . PHE A 1 91 ? -12.945 6.055 -20.422 1 98.31 91 PHE A O 1
ATOM 707 N N . LYS A 1 92 ? -12.203 6.066 -22.469 1 96.31 92 LYS A N 1
ATOM 708 C CA . LYS A 1 92 ? -12.07 7.516 -22.578 1 96.31 92 LYS A CA 1
ATOM 709 C C . LYS A 1 92 ? -13.438 8.195 -22.594 1 96.31 92 LYS A C 1
ATOM 711 O O . LYS A 1 92 ? -13.539 9.398 -22.344 1 96.31 92 LYS A O 1
ATOM 716 N N . ASP A 1 93 ? -14.422 7.43 -22.891 1 96.94 93 ASP A N 1
ATOM 717 C CA . ASP A 1 93 ? -15.773 7.977 -22.953 1 96.94 93 ASP A CA 1
ATOM 718 C C . ASP A 1 93 ? -16.406 8.031 -21.547 1 96.94 93 ASP A C 1
ATOM 720 O O . ASP A 1 93 ? -17.516 8.531 -21.391 1 96.94 93 ASP A O 1
ATOM 724 N N . MET A 1 94 ? -15.75 7.605 -20.594 1 98 94 MET A N 1
ATOM 725 C CA . MET A 1 94 ? -16.25 7.613 -19.219 1 98 94 MET A CA 1
ATOM 726 C C . MET A 1 94 ? -15.719 8.82 -18.453 1 98 94 MET A C 1
ATOM 728 O O . MET A 1 94 ? -14.719 9.422 -18.844 1 98 94 MET A O 1
ATOM 732 N N . ASP A 1 95 ? -16.453 9.219 -17.375 1 98.31 95 ASP A N 1
ATOM 733 C CA . ASP A 1 95 ? -15.875 10.109 -16.375 1 98.31 95 ASP A CA 1
ATOM 734 C C . ASP A 1 95 ? -14.562 9.555 -15.844 1 98.31 95 ASP A C 1
ATOM 736 O O . ASP A 1 95 ? -14.531 8.492 -15.227 1 98.31 95 ASP A O 1
ATOM 740 N N . PRO A 1 96 ? -13.438 10.266 -16.078 1 98.44 96 PRO A N 1
ATOM 741 C CA . PRO A 1 96 ? -12.141 9.719 -15.68 1 98.44 96 PRO A CA 1
ATOM 742 C C . PRO A 1 96 ? -12.039 9.461 -14.18 1 98.44 96 PRO A C 1
ATOM 744 O O . PRO A 1 96 ? -11.188 8.688 -13.734 1 98.44 96 PRO A O 1
ATOM 747 N N . TYR A 1 97 ? -12.875 10.141 -13.391 1 98.69 97 TYR A N 1
ATOM 748 C CA . TYR A 1 97 ? -12.836 9.984 -11.945 1 98.69 97 TYR A CA 1
ATOM 749 C C . TYR A 1 97 ? -13.609 8.742 -11.508 1 98.69 97 TYR A C 1
ATOM 751 O O . TYR A 1 97 ? -13.578 8.367 -10.328 1 98.69 97 TYR A O 1
ATOM 759 N N . ARG A 1 98 ? -14.258 8.023 -12.453 1 98.69 98 ARG A N 1
ATOM 760 C CA . ARG A 1 98 ? -14.992 6.797 -12.172 1 98.69 98 ARG A CA 1
ATOM 761 C C . ARG A 1 98 ? -14.219 5.57 -12.633 1 98.69 98 ARG A C 1
ATOM 763 O O . ARG A 1 98 ? -14.695 4.441 -12.523 1 98.69 98 ARG A O 1
ATOM 770 N N . VAL A 1 99 ? -13.031 5.793 -13.18 1 98.88 99 VAL A N 1
ATOM 771 C CA . VAL A 1 99 ? -12.109 4.734 -13.594 1 98.88 99 VAL A CA 1
ATOM 772 C C . VAL A 1 99 ? -10.82 4.824 -12.781 1 98.88 99 VAL A C 1
ATOM 774 O O . VAL A 1 99 ? -10.117 5.832 -12.836 1 98.88 99 VAL A O 1
ATOM 777 N N . GLY A 1 100 ? -10.516 3.75 -12.016 1 98.88 100 GLY A N 1
ATOM 778 C CA . GLY A 1 100 ? -9.406 3.812 -11.078 1 98.88 100 GLY A CA 1
ATOM 779 C C . GLY A 1 100 ? -8.289 2.838 -11.406 1 98.88 100 GLY A C 1
ATOM 780 O O . GLY A 1 100 ? -8.367 2.104 -12.391 1 98.88 100 GLY A O 1
ATOM 781 N N . THR A 1 101 ? -7.191 2.924 -10.703 1 98.94 101 THR A N 1
ATOM 782 C CA . THR A 1 101 ? -6.023 2.059 -10.812 1 98.94 101 THR A CA 1
ATOM 783 C C . THR A 1 101 ? -5.527 1.642 -9.43 1 98.94 101 THR A C 1
ATOM 785 O O . THR A 1 101 ? -5.164 2.49 -8.609 1 98.94 101 THR A O 1
ATOM 788 N N . ILE A 1 102 ? -5.527 0.38 -9.109 1 99 102 ILE A N 1
ATOM 789 C CA . ILE A 1 102 ? -5.051 -0.154 -7.844 1 99 102 ILE A CA 1
ATOM 790 C C . ILE A 1 102 ? -4.129 -1.345 -8.102 1 99 102 ILE A C 1
ATOM 792 O O . ILE A 1 102 ? -4.594 -2.443 -8.406 1 99 102 ILE A O 1
ATOM 796 N N . ILE A 1 103 ? -2.816 -1.155 -7.93 1 98.94 103 ILE A N 1
ATOM 797 C CA . ILE A 1 103 ? -1.818 -2.166 -8.258 1 98.94 103 ILE A CA 1
ATOM 798 C C . ILE A 1 103 ? -0.939 -2.439 -7.043 1 98.94 103 ILE A C 1
ATOM 800 O O . ILE A 1 103 ? -0.297 -1.529 -6.516 1 98.94 103 ILE A O 1
ATOM 804 N N . GLY A 1 104 ? -0.898 -3.711 -6.59 1 98.88 104 GLY A N 1
ATOM 805 C CA . GLY A 1 104 ? -0.113 -4.117 -5.438 1 98.88 104 GLY A CA 1
ATOM 806 C C . GLY A 1 104 ? 1.357 -4.316 -5.754 1 98.88 104 GLY A C 1
ATOM 807 O O . GLY A 1 104 ? 1.711 -4.699 -6.871 1 98.88 104 GLY A O 1
ATOM 808 N N . CYS A 1 105 ? 2.178 -4.074 -4.793 1 98.75 105 CYS A N 1
ATOM 809 C CA . CYS A 1 105 ? 3.621 -4.27 -4.844 1 98.75 105 CYS A CA 1
ATOM 810 C C . CYS A 1 105 ? 4.184 -4.555 -3.457 1 98.75 105 CYS A C 1
ATOM 812 O O . CYS A 1 105 ? 3.789 -3.914 -2.48 1 98.75 105 CYS A O 1
ATOM 814 N N . GLY A 1 106 ? 5.094 -5.512 -3.359 1 98.06 106 GLY A N 1
ATOM 815 C CA . GLY A 1 106 ? 5.613 -5.914 -2.061 1 98.06 106 GLY A CA 1
ATOM 816 C C . GLY A 1 106 ? 6.84 -5.129 -1.638 1 98.06 106 GLY A C 1
ATOM 817 O O . GLY A 1 106 ? 6.918 -4.652 -0.503 1 98.06 106 GLY A O 1
ATOM 818 N N . ILE A 1 107 ? 7.777 -4.941 -2.549 1 97.12 107 ILE A N 1
ATOM 819 C CA . ILE A 1 107 ? 9.078 -4.391 -2.195 1 97.12 107 ILE A CA 1
ATOM 820 C C . ILE A 1 107 ? 9.328 -3.107 -2.984 1 97.12 107 ILE A C 1
ATOM 822 O O . ILE A 1 107 ? 9.797 -2.111 -2.428 1 97.12 107 ILE A O 1
ATOM 826 N N . GLY A 1 108 ? 9.016 -3.066 -4.207 1 96 108 GLY A N 1
ATOM 827 C CA . GLY A 1 108 ? 9.289 -1.913 -5.051 1 96 108 GLY A CA 1
ATOM 828 C C . GLY A 1 108 ? 10.633 -2 -5.762 1 96 108 GLY A C 1
ATOM 829 O O . GLY A 1 108 ? 11 -3.062 -6.262 1 96 108 GLY A O 1
ATOM 830 N N . GLY A 1 109 ? 11.297 -0.852 -5.922 1 97.75 109 GLY A N 1
ATOM 831 C CA . GLY A 1 109 ? 12.477 -0.749 -6.766 1 97.75 109 GLY A CA 1
ATOM 832 C C . GLY A 1 109 ? 13.773 -1.007 -6.02 1 97.75 109 GLY A C 1
ATOM 833 O O . GLY A 1 109 ? 14.688 -0.178 -6.043 1 97.75 109 GLY A O 1
ATOM 834 N N . ILE A 1 110 ? 13.922 -2.199 -5.457 1 98 110 ILE A N 1
ATOM 835 C CA . ILE A 1 110 ? 15.094 -2.518 -4.645 1 98 110 ILE A CA 1
ATOM 836 C C . ILE A 1 110 ? 16.344 -2.523 -5.52 1 98 110 ILE A C 1
ATOM 838 O O . ILE A 1 110 ? 17.422 -2.154 -5.066 1 98 110 ILE A O 1
ATOM 842 N N . GLY A 1 111 ? 16.25 -2.955 -6.828 1 97.31 111 GLY A N 1
ATOM 843 C CA . GLY A 1 111 ? 17.375 -2.889 -7.738 1 97.31 111 GLY A CA 1
ATOM 844 C C . GLY A 1 111 ? 17.938 -1.487 -7.887 1 97.31 111 GLY A C 1
ATOM 845 O O . GLY A 1 111 ? 19.156 -1.298 -7.887 1 97.31 111 GLY A O 1
ATOM 846 N N . ARG A 1 112 ? 17.047 -0.542 -8.016 1 97.81 112 ARG A N 1
ATOM 847 C CA . ARG A 1 112 ? 17.469 0.85 -8.117 1 97.81 112 ARG A CA 1
ATOM 848 C C . ARG A 1 112 ? 18.094 1.331 -6.812 1 97.81 112 ARG A C 1
ATOM 850 O O . ARG A 1 112 ? 19.062 2.1 -6.828 1 97.81 112 ARG A O 1
ATOM 857 N N . ILE A 1 113 ? 17.547 0.933 -5.645 1 98.56 113 ILE A N 1
ATOM 858 C CA . ILE A 1 113 ? 18.109 1.293 -4.352 1 98.56 113 ILE A CA 1
ATOM 859 C C . ILE A 1 113 ? 19.562 0.808 -4.266 1 98.56 113 ILE A C 1
ATOM 861 O O . ILE A 1 113 ? 20.453 1.553 -3.85 1 98.56 113 ILE A O 1
ATOM 865 N N . GLU A 1 114 ? 19.812 -0.427 -4.668 1 98.44 114 GLU A N 1
ATOM 866 C CA . GLU A 1 114 ? 21.156 -1.001 -4.645 1 98.44 114 GLU A CA 1
ATOM 867 C C . GLU A 1 114 ? 22.109 -0.189 -5.508 1 98.44 114 GLU A C 1
ATOM 869 O O . GLU A 1 114 ? 23.203 0.179 -5.059 1 98.44 114 GLU A O 1
ATOM 874 N N . GLU A 1 115 ? 21.672 0.066 -6.746 1 98.12 115 GLU A N 1
ATOM 875 C CA . GLU A 1 115 ? 22.516 0.773 -7.707 1 98.12 115 GLU A CA 1
ATOM 876 C C . GLU A 1 115 ? 22.875 2.168 -7.207 1 98.12 115 GLU A C 1
ATOM 878 O O . GLU A 1 115 ? 24.047 2.564 -7.246 1 98.12 115 GLU A O 1
ATOM 883 N N . GLU A 1 116 ? 21.922 2.863 -6.742 1 98.56 116 GLU A N 1
ATOM 884 C CA . GLU A 1 116 ? 22.125 4.242 -6.316 1 98.56 116 GLU A CA 1
ATOM 885 C C . GLU A 1 116 ? 22.875 4.301 -4.988 1 98.56 116 GLU A C 1
ATOM 887 O O . GLU A 1 116 ? 23.656 5.223 -4.746 1 98.56 116 GLU A O 1
ATOM 892 N N . HIS A 1 117 ? 22.594 3.33 -4.074 1 98.75 117 HIS A N 1
ATOM 893 C CA . HIS A 1 117 ? 23.344 3.258 -2.83 1 98.75 117 HIS A CA 1
ATOM 894 C C . HIS A 1 117 ? 24.828 3.025 -3.1 1 98.75 117 HIS A C 1
ATOM 896 O O . HIS A 1 117 ? 25.688 3.605 -2.428 1 98.75 117 HIS A O 1
ATOM 902 N N . ASP A 1 118 ? 25.172 2.152 -4.082 1 98.62 118 ASP A N 1
ATOM 903 C CA . ASP A 1 118 ? 26.562 1.941 -4.477 1 98.62 118 ASP A CA 1
ATOM 904 C C . ASP A 1 118 ? 27.203 3.238 -4.98 1 98.62 118 ASP A C 1
ATOM 906 O O . ASP A 1 118 ? 28.344 3.545 -4.648 1 98.62 118 ASP A O 1
ATOM 910 N N . LYS A 1 119 ? 26.453 3.967 -5.828 1 98.5 119 LYS A N 1
ATOM 911 C CA . LYS A 1 119 ? 26.953 5.246 -6.332 1 98.5 119 LYS A CA 1
ATOM 912 C C . LYS A 1 119 ? 27.172 6.234 -5.191 1 98.5 119 LYS A C 1
ATOM 914 O O . LYS A 1 119 ? 28.188 6.93 -5.156 1 98.5 119 LYS A O 1
ATOM 919 N N . TYR A 1 120 ? 26.234 6.273 -4.262 1 98.25 120 TYR A N 1
ATOM 920 C CA . TYR A 1 120 ? 26.297 7.129 -3.08 1 98.25 120 TYR A CA 1
ATOM 921 C C . TYR A 1 120 ? 27.531 6.812 -2.25 1 98.25 120 TYR A C 1
ATOM 923 O O . TYR A 1 120 ? 28.266 7.723 -1.847 1 98.25 120 TYR A O 1
ATOM 931 N N . ARG A 1 121 ? 27.812 5.566 -1.979 1 98.12 121 ARG A N 1
ATOM 932 C CA . ARG A 1 121 ? 28.953 5.148 -1.176 1 98.12 121 ARG A CA 1
ATOM 933 C C . ARG A 1 121 ? 30.266 5.477 -1.882 1 98.12 121 ARG A C 1
ATOM 935 O O . ARG A 1 121 ? 31.25 5.859 -1.239 1 98.12 121 ARG A O 1
ATOM 942 N N . ALA A 1 122 ? 30.25 5.336 -3.197 1 98.12 122 ALA A N 1
ATOM 943 C CA . ALA A 1 122 ? 31.484 5.508 -3.973 1 98.12 122 ALA A CA 1
ATOM 944 C C . ALA A 1 122 ? 31.766 6.988 -4.215 1 98.12 122 ALA A C 1
ATOM 946 O O . ALA A 1 122 ? 32.938 7.402 -4.242 1 98.12 122 ALA A O 1
ATOM 947 N N . LYS A 1 123 ? 30.688 7.844 -4.391 1 98.25 123 LYS A N 1
ATOM 948 C CA . LYS A 1 123 ? 30.938 9.164 -4.961 1 98.25 123 LYS A CA 1
ATOM 949 C C . LYS A 1 123 ? 30.25 10.258 -4.141 1 98.25 123 LYS A C 1
ATOM 951 O O . LYS A 1 123 ? 30.422 11.445 -4.418 1 98.25 123 LYS A O 1
ATOM 956 N N . GLY A 1 124 ? 29.469 9.914 -3.164 1 97.75 124 GLY A N 1
ATOM 957 C CA . GLY A 1 124 ? 28.844 10.898 -2.299 1 97.75 124 GLY A CA 1
ATOM 958 C C . GLY A 1 124 ? 27.391 11.172 -2.664 1 97.75 124 GLY A C 1
ATOM 959 O O . GLY A 1 124 ? 26.922 10.742 -3.717 1 97.75 124 GLY A O 1
ATOM 960 N N . PRO A 1 125 ? 26.688 11.859 -1.802 1 97.81 125 PRO A N 1
ATOM 961 C CA . PRO A 1 125 ? 25.234 12.039 -1.948 1 97.81 125 PRO A CA 1
ATOM 962 C C . PRO A 1 125 ? 24.875 12.883 -3.168 1 97.81 125 PRO A C 1
ATOM 964 O O . PRO A 1 125 ? 23.766 12.758 -3.699 1 97.81 125 PRO A O 1
ATOM 967 N N . GLY A 1 126 ? 25.75 13.727 -3.646 1 97 126 GLY A N 1
ATOM 968 C CA . GLY A 1 126 ? 25.484 14.578 -4.793 1 97 126 GLY A CA 1
ATOM 969 C C . GLY A 1 126 ? 25.406 13.812 -6.102 1 97 126 GLY A C 1
ATOM 970 O O . GLY A 1 126 ? 24.938 14.336 -7.109 1 97 126 GLY A O 1
ATOM 971 N N . ARG A 1 127 ? 25.766 12.539 -6.129 1 97.69 127 ARG A N 1
ATOM 972 C CA . ARG A 1 127 ? 25.828 11.75 -7.355 1 97.69 127 ARG A CA 1
ATOM 973 C C . ARG A 1 127 ? 24.625 10.82 -7.473 1 97.69 127 ARG A C 1
ATOM 975 O O . ARG A 1 127 ? 24.5 10.078 -8.453 1 97.69 127 ARG A O 1
ATOM 982 N N . ILE A 1 128 ? 23.734 10.836 -6.477 1 98.31 128 ILE A N 1
ATOM 983 C CA . ILE A 1 128 ? 22.5 10.086 -6.555 1 98.31 128 ILE A CA 1
ATOM 984 C C . ILE A 1 128 ? 21.625 10.648 -7.672 1 98.31 128 ILE A C 1
ATOM 986 O O . ILE A 1 128 ? 21.531 11.867 -7.844 1 98.31 128 ILE A O 1
ATOM 990 N N . SER A 1 129 ? 21.016 9.773 -8.508 1 97.81 129 SER A N 1
ATOM 991 C CA . SER A 1 129 ? 20.172 10.188 -9.633 1 97.81 129 SER A CA 1
ATOM 992 C C . SER A 1 129 ? 18.969 10.992 -9.148 1 97.81 129 SER A C 1
ATOM 994 O O . SER A 1 129 ? 18.344 10.641 -8.141 1 97.81 129 SER A O 1
ATOM 996 N N . PRO A 1 130 ? 18.609 12.109 -9.836 1 97.25 130 PRO A N 1
ATOM 997 C CA . PRO A 1 130 ? 17.359 12.812 -9.508 1 97.25 130 PRO A CA 1
ATOM 998 C C . PRO A 1 130 ? 16.125 11.953 -9.711 1 97.25 130 PRO A C 1
ATOM 1000 O O . PRO A 1 130 ? 15.031 12.32 -9.266 1 97.25 130 PRO A O 1
ATOM 1003 N N . PHE A 1 131 ? 16.234 10.781 -10.391 1 96.81 131 PHE A N 1
ATOM 1004 C CA . PHE A 1 131 ? 15.109 9.898 -10.664 1 96.81 131 PHE A CA 1
ATOM 1005 C C . PHE A 1 131 ? 15.062 8.75 -9.672 1 96.81 131 PHE A C 1
ATOM 1007 O O . PHE A 1 131 ? 14.164 7.902 -9.734 1 96.81 131 PHE A O 1
ATOM 1014 N N . PHE A 1 132 ? 15.977 8.766 -8.695 1 97.69 132 PHE A N 1
ATOM 1015 C CA . PHE A 1 132 ? 16.109 7.68 -7.73 1 97.69 132 PHE A CA 1
ATOM 1016 C C . PHE A 1 132 ? 14.805 7.48 -6.965 1 97.69 132 PHE A C 1
ATOM 1018 O O . PHE A 1 132 ? 14.219 6.398 -6.996 1 97.69 132 PHE A O 1
ATOM 1025 N N . VAL A 1 133 ? 14.258 8.555 -6.41 1 97.69 133 VAL A N 1
ATOM 1026 C CA . VAL A 1 133 ? 13.125 8.453 -5.492 1 97.69 133 VAL A CA 1
ATOM 1027 C C . VAL A 1 133 ? 11.883 7.984 -6.25 1 97.69 133 VAL A C 1
ATOM 1029 O O . VAL A 1 133 ? 11.258 6.996 -5.867 1 97.69 133 VAL A O 1
ATOM 1032 N N . PRO A 1 134 ? 11.523 8.555 -7.379 1 96.38 134 PRO A N 1
ATOM 1033 C CA . PRO A 1 134 ? 10.328 8.078 -8.078 1 96.38 134 PRO A CA 1
ATOM 1034 C C . PRO A 1 134 ? 10.492 6.664 -8.633 1 96.38 134 PRO A C 1
ATOM 1036 O O . PRO A 1 134 ? 9.5 5.961 -8.828 1 96.38 134 PRO A O 1
ATOM 1039 N N . MET A 1 135 ? 11.703 6.207 -8.844 1 97.25 135 MET A N 1
ATOM 1040 C CA . MET A 1 135 ? 11.906 4.887 -9.43 1 97.25 135 MET A CA 1
ATOM 1041 C C . MET A 1 135 ? 11.836 3.799 -8.367 1 97.25 135 MET A C 1
ATOM 1043 O O . MET A 1 135 ? 11.484 2.656 -8.656 1 97.25 135 MET A O 1
ATOM 1047 N N . MET A 1 136 ? 12.109 4.172 -7.133 1 97.44 136 MET A N 1
ATOM 1048 C CA . MET A 1 136 ? 12.242 3.121 -6.125 1 97.44 136 MET A CA 1
ATOM 1049 C C . MET A 1 136 ? 10.906 2.848 -5.449 1 97.44 136 MET A C 1
ATOM 1051 O O . MET A 1 136 ? 10.672 1.743 -4.957 1 97.44 136 MET A O 1
ATOM 1055 N N . ILE A 1 137 ? 10.008 3.795 -5.402 1 97.94 137 ILE A N 1
ATOM 1056 C CA . ILE A 1 137 ? 8.82 3.662 -4.566 1 97.94 137 ILE A CA 1
ATOM 1057 C C . ILE A 1 137 ? 7.785 2.785 -5.27 1 97.94 137 ILE A C 1
ATOM 1059 O O . ILE A 1 137 ? 7.551 2.936 -6.473 1 97.94 137 ILE A O 1
ATOM 1063 N N . GLY A 1 138 ? 7.137 1.877 -4.543 1 98.25 138 GLY A N 1
ATOM 1064 C CA . GLY A 1 138 ? 6.266 0.843 -5.078 1 98.25 138 GLY A CA 1
ATOM 1065 C C . GLY A 1 138 ? 5.016 1.397 -5.734 1 98.25 138 GLY A C 1
ATOM 1066 O O . GLY A 1 138 ? 4.496 0.809 -6.684 1 98.25 138 GLY A O 1
ATOM 1067 N N . ASN A 1 139 ? 4.547 2.584 -5.316 1 98.69 139 ASN A N 1
ATOM 1068 C CA . ASN A 1 139 ? 3.291 3.145 -5.805 1 98.69 139 ASN A CA 1
ATOM 1069 C C . ASN A 1 139 ? 3.428 3.656 -7.238 1 98.69 139 ASN A C 1
ATOM 1071 O O . ASN A 1 139 ? 2.432 3.998 -7.875 1 98.69 139 ASN A O 1
ATOM 1075 N N . MET A 1 140 ? 4.633 3.637 -7.75 1 98.62 140 MET A N 1
ATOM 1076 C CA . MET A 1 140 ? 4.832 4.172 -9.094 1 98.62 140 MET A CA 1
ATOM 1077 C C . MET A 1 140 ? 4.25 3.236 -10.148 1 98.62 140 MET A C 1
ATOM 1079 O O . MET A 1 140 ? 3.924 3.666 -11.258 1 98.62 140 MET A O 1
ATOM 1083 N N . ALA A 1 141 ? 4.125 1.93 -9.789 1 98.69 141 ALA A N 1
ATOM 1084 C CA . ALA A 1 141 ? 3.422 1.043 -10.711 1 98.69 141 ALA A CA 1
ATOM 1085 C C . ALA A 1 141 ? 2.027 1.573 -11.031 1 98.69 141 ALA A C 1
ATOM 1087 O O . ALA A 1 141 ? 1.674 1.752 -12.203 1 98.69 141 ALA A O 1
ATOM 1088 N N . ALA A 1 142 ? 1.242 1.86 -10.008 1 98.88 142 ALA A N 1
ATOM 1089 C CA . ALA A 1 142 ? -0.105 2.395 -10.188 1 98.88 142 ALA A CA 1
ATOM 1090 C C . ALA A 1 142 ? -0.063 3.795 -10.797 1 98.88 142 ALA A C 1
ATOM 1092 O O . ALA A 1 142 ? -0.872 4.129 -11.664 1 98.88 142 ALA A O 1
ATOM 1093 N N . GLY A 1 143 ? 0.881 4.652 -10.312 1 98.62 143 GLY A N 1
ATOM 1094 C CA . GLY A 1 143 ? 1.014 6.008 -10.82 1 98.62 143 GLY A CA 1
ATOM 1095 C C . GLY A 1 143 ? 1.295 6.062 -12.312 1 98.62 143 GLY A C 1
ATOM 1096 O O . GLY A 1 143 ? 0.648 6.812 -13.047 1 98.62 143 GLY A O 1
ATOM 1097 N N . GLN A 1 144 ? 2.242 5.254 -12.781 1 98.69 144 GLN A N 1
ATOM 1098 C CA . GLN A 1 144 ? 2.637 5.25 -14.188 1 98.69 144 GLN A CA 1
ATOM 1099 C C . GLN A 1 144 ? 1.532 4.672 -15.07 1 98.69 144 GLN A C 1
ATOM 1101 O O . GLN A 1 144 ? 1.353 5.102 -16.203 1 98.69 144 GLN A O 1
ATOM 1106 N N . VAL A 1 145 ? 0.812 3.678 -14.555 1 98.88 145 VAL A N 1
ATOM 1107 C CA . VAL A 1 145 ? -0.327 3.146 -15.297 1 98.88 145 VAL A CA 1
ATOM 1108 C C . VAL A 1 145 ? -1.378 4.238 -15.484 1 98.88 145 VAL A C 1
ATOM 1110 O O . VAL A 1 145 ? -1.926 4.402 -16.578 1 98.88 145 VAL A O 1
ATOM 1113 N N . ALA A 1 146 ? -1.684 5 -14.422 1 98.81 146 ALA A N 1
ATOM 1114 C CA . ALA A 1 146 ? -2.652 6.09 -14.508 1 98.81 146 ALA A CA 1
ATOM 1115 C C . ALA A 1 146 ? -2.193 7.152 -15.5 1 98.81 146 ALA A C 1
ATOM 1117 O O . ALA A 1 146 ? -2.998 7.68 -16.281 1 98.81 146 ALA A O 1
ATOM 1118 N N . ILE A 1 147 ? -0.912 7.492 -15.477 1 98.25 147 ILE A N 1
ATOM 1119 C CA . ILE A 1 147 ? -0.353 8.484 -16.391 1 98.25 147 ILE A CA 1
ATOM 1120 C C . ILE A 1 147 ? -0.529 8.016 -17.828 1 98.25 147 ILE A C 1
ATOM 1122 O O . ILE A 1 147 ? -0.896 8.797 -18.703 1 98.25 147 ILE A O 1
ATOM 1126 N N . ARG A 1 148 ? -0.262 6.719 -18.062 1 98.12 148 ARG A N 1
ATOM 1127 C CA . ARG A 1 148 ? -0.337 6.148 -19.406 1 98.12 148 ARG A CA 1
ATOM 1128 C C . ARG A 1 148 ? -1.778 6.098 -19.906 1 98.12 148 ARG A C 1
ATOM 1130 O O . ARG A 1 148 ? -2.033 6.246 -21.094 1 98.12 148 ARG A O 1
ATOM 1137 N N . THR A 1 149 ? -2.766 5.91 -18.984 1 98.44 149 THR A N 1
ATOM 1138 C CA . THR A 1 149 ? -4.125 5.578 -19.406 1 98.44 149 THR A CA 1
ATOM 1139 C C . THR A 1 149 ? -5.047 6.781 -19.234 1 98.44 149 THR A C 1
ATOM 1141 O O . THR A 1 149 ? -6.133 6.824 -19.828 1 98.44 149 THR A O 1
ATOM 1144 N N . GLY A 1 150 ? -4.688 7.703 -18.375 1 98.38 150 GLY A N 1
ATOM 1145 C CA . GLY A 1 150 ? -5.523 8.859 -18.094 1 98.38 150 GLY A CA 1
ATOM 1146 C C . GLY A 1 150 ? -6.582 8.594 -17.047 1 98.38 150 GLY A C 1
ATOM 1147 O O . GLY A 1 150 ? -7.488 9.406 -16.844 1 98.38 150 GLY A O 1
ATOM 1148 N N . PHE A 1 151 ? -6.516 7.457 -16.391 1 98.81 151 PHE A N 1
ATOM 1149 C CA . PHE A 1 151 ? -7.461 7.129 -15.336 1 98.81 151 PHE A CA 1
ATOM 1150 C C . PHE A 1 151 ? -7.246 8.023 -14.125 1 98.81 151 PHE A C 1
ATOM 1152 O O . PHE A 1 151 ? -6.133 8.125 -13.602 1 98.81 151 PHE A O 1
ATOM 1159 N N . ARG A 1 152 ? -8.305 8.672 -13.547 1 98.81 152 ARG A N 1
ATOM 1160 C CA . ARG A 1 152 ? -8.109 9.695 -12.523 1 98.81 152 ARG A CA 1
ATOM 1161 C C . ARG A 1 152 ? -8.883 9.359 -11.258 1 98.81 152 ARG A C 1
ATOM 1163 O O . ARG A 1 152 ? -8.922 10.156 -10.32 1 98.81 152 ARG A O 1
ATOM 1170 N N . GLY A 1 153 ? -9.555 8.18 -11.203 1 98.81 153 GLY A N 1
ATOM 1171 C CA . GLY A 1 153 ? -10.219 7.734 -9.984 1 98.81 153 GLY A CA 1
ATOM 1172 C C . GLY A 1 153 ? -9.242 7.32 -8.898 1 98.81 153 GLY A C 1
ATOM 1173 O O . GLY A 1 153 ? -8.094 7.773 -8.875 1 98.81 153 GLY A O 1
ATOM 1174 N N . ASP A 1 154 ? -9.734 6.516 -7.984 1 98.75 154 ASP A N 1
ATOM 1175 C CA . ASP A 1 154 ? -8.906 6.004 -6.898 1 98.75 154 ASP A CA 1
ATOM 1176 C C . ASP A 1 154 ? -7.629 5.363 -7.43 1 98.75 154 ASP A C 1
ATOM 1178 O O . ASP A 1 154 ? -7.672 4.602 -8.398 1 98.75 154 ASP A O 1
ATOM 1182 N N . ASN A 1 155 ? -6.539 5.754 -6.879 1 98.81 155 ASN A N 1
ATOM 1183 C CA . ASN A 1 155 ? -5.227 5.262 -7.281 1 98.81 155 ASN A CA 1
ATOM 1184 C C . ASN A 1 155 ? -4.312 5.051 -6.082 1 98.81 155 ASN A C 1
ATOM 1186 O O . ASN A 1 155 ? -3.898 6.016 -5.434 1 98.81 155 ASN A O 1
ATOM 1190 N N . PHE A 1 156 ? -4.023 3.771 -5.727 1 98.81 156 PHE A N 1
ATOM 1191 C CA . PHE A 1 156 ? -3.074 3.492 -4.652 1 98.81 156 PHE A CA 1
ATOM 1192 C C . PHE A 1 156 ? -2.465 2.104 -4.82 1 98.81 156 PHE A C 1
ATOM 1194 O O . PHE A 1 156 ? -2.895 1.329 -5.676 1 98.81 156 PHE A O 1
ATOM 1201 N N . CYS A 1 157 ? -1.407 1.903 -4.125 1 98.88 157 CYS A N 1
ATOM 1202 C CA . CYS A 1 157 ? -0.696 0.631 -4.078 1 98.88 157 CYS A CA 1
ATOM 1203 C C . CYS A 1 157 ? -0.907 -0.062 -2.734 1 98.88 157 CYS A C 1
ATOM 1205 O O . CYS A 1 157 ? -0.723 0.549 -1.681 1 98.88 157 CYS A O 1
ATOM 1207 N N . THR A 1 158 ? -1.371 -1.347 -2.795 1 98.94 158 THR A N 1
ATOM 1208 C CA . THR A 1 158 ? -1.407 -2.158 -1.583 1 98.94 158 THR A CA 1
ATOM 1209 C C . THR A 1 158 ? -0.081 -2.885 -1.379 1 98.94 158 THR A C 1
ATOM 1211 O O . THR A 1 158 ? 0.484 -3.434 -2.326 1 98.94 158 THR A O 1
ATOM 1214 N N . THR A 1 159 ? 0.413 -2.805 -0.166 1 98.88 159 THR A N 1
ATOM 1215 C CA . THR A 1 159 ? 1.6 -3.559 0.222 1 98.88 159 THR A CA 1
ATOM 1216 C C . THR A 1 159 ? 1.286 -4.5 1.38 1 98.88 159 THR A C 1
ATOM 1218 O O . THR A 1 159 ? 0.976 -4.055 2.486 1 98.88 159 THR A O 1
ATOM 1221 N N . THR A 1 160 ? 1.329 -5.773 1.087 1 98.69 160 THR A N 1
ATOM 1222 C CA . THR A 1 160 ? 1.116 -6.859 2.041 1 98.69 160 THR A CA 1
ATOM 1223 C C . THR A 1 160 ? 2.004 -8.055 1.707 1 98.69 160 THR A C 1
ATOM 1225 O O . THR A 1 160 ? 1.553 -9.203 1.753 1 98.69 160 THR A O 1
ATOM 1228 N N . ALA A 1 161 ? 3.184 -7.793 1.311 1 97.94 161 ALA A N 1
ATOM 1229 C CA . ALA A 1 161 ? 4.129 -8.828 0.896 1 97.94 161 ALA A CA 1
ATOM 1230 C C . ALA A 1 161 ? 3.549 -9.688 -0.225 1 97.94 161 ALA A C 1
ATOM 1232 O O . ALA A 1 161 ? 3.123 -9.164 -1.258 1 97.94 161 ALA A O 1
ATOM 1233 N N . CYS A 1 162 ? 3.465 -10.992 0.014 1 98.19 162 CYS A N 1
ATOM 1234 C CA . CYS A 1 162 ? 3.07 -11.938 -1.022 1 98.19 162 CYS A CA 1
ATOM 1235 C C . CYS A 1 162 ? 1.59 -11.797 -1.357 1 98.19 162 CYS A C 1
ATOM 1237 O O . CYS A 1 162 ? 1.133 -12.289 -2.391 1 98.19 162 CYS A O 1
ATOM 1239 N N . ALA A 1 163 ? 0.815 -11.078 -0.584 1 98.81 163 ALA A N 1
ATOM 1240 C CA . ALA A 1 163 ? -0.625 -10.961 -0.796 1 98.81 163 ALA A CA 1
ATOM 1241 C C . ALA A 1 163 ? -0.983 -9.617 -1.43 1 98.81 163 ALA A C 1
ATOM 1243 O O . ALA A 1 163 ? -2.162 -9.289 -1.58 1 98.81 163 ALA A O 1
ATOM 1244 N N . SER A 1 164 ? -0.003 -8.859 -1.829 1 98.94 164 SER A N 1
ATOM 1245 C CA . SER A 1 164 ? -0.181 -7.473 -2.26 1 98.94 164 SER A CA 1
ATOM 1246 C C . SER A 1 164 ? -1.166 -7.379 -3.418 1 98.94 164 SER A C 1
ATOM 1248 O O . SER A 1 164 ? -2.117 -6.594 -3.369 1 98.94 164 SER A O 1
ATOM 1250 N N . ALA A 1 165 ? -0.98 -8.18 -4.434 1 98.94 165 ALA A N 1
ATOM 1251 C CA . ALA A 1 165 ? -1.836 -8.117 -5.617 1 98.94 165 ALA A CA 1
ATOM 1252 C C . ALA A 1 165 ? -3.26 -8.555 -5.289 1 98.94 165 ALA A C 1
ATOM 1254 O O . ALA A 1 165 ? -4.227 -8 -5.82 1 98.94 165 ALA A O 1
ATOM 1255 N N . THR A 1 166 ? -3.393 -9.594 -4.473 1 98.94 166 THR A N 1
ATOM 1256 C CA . THR A 1 166 ? -4.711 -10.086 -4.102 1 98.94 166 THR A CA 1
ATOM 1257 C C . THR A 1 166 ? -5.492 -9.023 -3.336 1 98.94 166 THR A C 1
ATOM 1259 O O . THR A 1 166 ? -6.688 -8.828 -3.576 1 98.94 166 THR A O 1
ATOM 1262 N N . HIS A 1 167 ? -4.816 -8.32 -2.432 1 98.94 167 HIS A N 1
ATOM 1263 C CA . HIS A 1 167 ? -5.457 -7.203 -1.746 1 98.94 167 HIS A CA 1
ATOM 1264 C C . HIS A 1 167 ? -5.859 -6.109 -2.73 1 98.94 167 HIS A C 1
ATOM 1266 O O . HIS A 1 167 ? -6.945 -5.539 -2.617 1 98.94 167 HIS A O 1
ATOM 1272 N N . ALA A 1 168 ? -4.961 -5.816 -3.678 1 99 168 ALA A N 1
ATOM 1273 C CA . ALA A 1 168 ? -5.254 -4.773 -4.656 1 99 168 ALA A CA 1
ATOM 1274 C C . ALA A 1 168 ? -6.516 -5.102 -5.449 1 99 168 ALA A C 1
ATOM 1276 O O . ALA A 1 168 ? -7.387 -4.246 -5.625 1 99 168 ALA A O 1
ATOM 1277 N N . ILE A 1 169 ? -6.641 -6.305 -5.918 1 99 169 ILE A N 1
ATOM 1278 C CA . ILE A 1 169 ? -7.781 -6.742 -6.715 1 99 169 ILE A CA 1
ATOM 1279 C C . ILE A 1 169 ? -9.039 -6.762 -5.852 1 99 169 ILE A C 1
ATOM 1281 O O . ILE A 1 169 ? -10.109 -6.34 -6.293 1 99 169 ILE A O 1
ATOM 1285 N N . GLY A 1 170 ? -8.906 -7.277 -4.621 1 98.94 170 GLY A N 1
ATOM 1286 C CA . GLY A 1 170 ? -10.039 -7.289 -3.707 1 98.94 170 GLY A CA 1
ATOM 1287 C C . GLY A 1 170 ? -10.562 -5.898 -3.391 1 98.94 170 GLY A C 1
ATOM 1288 O O . GLY A 1 170 ? -11.773 -5.684 -3.363 1 98.94 170 GLY A O 1
ATOM 1289 N N . GLU A 1 171 ? -9.664 -4.949 -3.123 1 98.94 171 GLU A N 1
ATOM 1290 C CA . GLU A 1 171 ? -10.07 -3.574 -2.855 1 98.94 171 GLU A CA 1
ATOM 1291 C C . GLU A 1 171 ? -10.734 -2.945 -4.078 1 98.94 171 GLU A C 1
ATOM 1293 O O . GLU A 1 171 ? -11.719 -2.215 -3.951 1 98.94 171 GLU A O 1
ATOM 1298 N N . ALA A 1 172 ? -10.164 -3.209 -5.258 1 98.94 172 ALA A N 1
ATOM 1299 C CA . ALA A 1 172 ? -10.781 -2.723 -6.492 1 98.94 172 ALA A CA 1
ATOM 1300 C C . ALA A 1 172 ? -12.188 -3.283 -6.66 1 98.94 172 ALA A C 1
ATOM 1302 O O . ALA A 1 172 ? -13.109 -2.559 -7.047 1 98.94 172 ALA A O 1
ATOM 1303 N N . PHE A 1 173 ? -12.367 -4.539 -6.371 1 98.94 173 PHE A N 1
ATOM 1304 C CA . PHE A 1 173 ? -13.656 -5.211 -6.418 1 98.94 173 PHE A CA 1
ATOM 1305 C C . PHE A 1 173 ? -14.68 -4.48 -5.547 1 98.94 173 PHE A C 1
ATOM 1307 O O . PHE A 1 173 ? -15.766 -4.133 -6.012 1 98.94 173 PHE A O 1
ATOM 1314 N N . ARG A 1 174 ? -14.328 -4.188 -4.309 1 98.75 174 ARG A N 1
ATOM 1315 C CA . ARG A 1 174 ? -15.266 -3.584 -3.375 1 98.75 174 ARG A CA 1
ATOM 1316 C C . ARG A 1 174 ? -15.555 -2.133 -3.744 1 98.75 174 ARG A C 1
ATOM 1318 O O . ARG A 1 174 ? -16.656 -1.632 -3.508 1 98.75 174 ARG A O 1
ATOM 1325 N N . LYS A 1 175 ? -14.547 -1.418 -4.383 1 98.81 175 LYS A N 1
ATOM 1326 C CA . LYS A 1 175 ? -14.805 -0.058 -4.848 1 98.81 175 LYS A CA 1
ATOM 1327 C C . LYS A 1 175 ? -15.914 -0.038 -5.898 1 98.81 175 LYS A C 1
ATOM 1329 O O . LYS A 1 175 ? -16.703 0.903 -5.949 1 98.81 175 LYS A O 1
ATOM 1334 N N . ILE A 1 176 ? -15.883 -1.015 -6.77 1 98.88 176 ILE A N 1
ATOM 1335 C CA . ILE A 1 176 ? -16.906 -1.085 -7.801 1 98.88 176 ILE A CA 1
ATOM 1336 C C . ILE A 1 176 ? -18.219 -1.597 -7.195 1 98.88 176 ILE A C 1
ATOM 1338 O O . ILE A 1 176 ? -19.281 -1.022 -7.426 1 98.88 176 ILE A O 1
ATOM 1342 N N . LYS A 1 177 ? -18.141 -2.67 -6.406 1 98.75 177 LYS A N 1
ATOM 1343 C CA . LYS A 1 177 ? -19.312 -3.271 -5.77 1 98.75 177 LYS A CA 1
ATOM 1344 C C . LYS A 1 177 ? -20.109 -2.232 -4.977 1 98.75 177 LYS A C 1
ATOM 1346 O O . LYS A 1 177 ? -21.328 -2.229 -5.004 1 98.75 177 LYS A O 1
ATOM 1351 N N . ASP A 1 178 ? -19.375 -1.343 -4.285 1 98.12 178 ASP A N 1
ATOM 1352 C CA . ASP A 1 178 ? -20 -0.388 -3.375 1 98.12 178 ASP A CA 1
ATOM 1353 C C . ASP A 1 178 ? -20.266 0.943 -4.074 1 98.12 178 ASP A C 1
ATOM 1355 O O . ASP A 1 178 ? -20.766 1.885 -3.457 1 98.12 178 ASP A O 1
ATOM 1359 N N . GLY A 1 179 ? -19.906 1.123 -5.34 1 98.06 179 GLY A N 1
ATOM 1360 C CA . GLY A 1 179 ? -20.375 2.23 -6.156 1 98.06 179 GLY A CA 1
ATOM 1361 C C . GLY A 1 179 ? -19.375 3.371 -6.246 1 98.06 179 GLY A C 1
ATOM 1362 O O . GLY A 1 179 ? -19.688 4.438 -6.781 1 98.06 179 GLY A O 1
ATOM 1363 N N . TYR A 1 180 ? -18.141 3.178 -5.781 1 98.44 180 TYR A N 1
ATOM 1364 C CA . TYR A 1 180 ? -17.156 4.254 -5.797 1 98.44 180 TYR A CA 1
ATOM 1365 C C . TYR A 1 180 ? -16.484 4.367 -7.164 1 98.44 180 TYR A C 1
ATOM 1367 O O . TYR A 1 180 ? -16.047 5.449 -7.559 1 98.44 180 TYR A O 1
ATOM 1375 N N . LEU A 1 181 ? -16.328 3.273 -7.859 1 98.81 181 LEU A N 1
ATOM 1376 C CA . LEU A 1 181 ? -15.805 3.195 -9.219 1 98.81 181 LEU A CA 1
ATOM 1377 C C . LEU A 1 181 ? -16.734 2.379 -10.117 1 98.81 181 LEU A C 1
ATOM 1379 O O . LEU A 1 181 ? -17.562 1.608 -9.625 1 98.81 181 LEU A O 1
ATOM 1383 N N . ASP A 1 182 ? -16.594 2.57 -11.438 1 98.88 182 ASP A N 1
ATOM 1384 C CA . ASP A 1 182 ? -17.297 1.731 -12.414 1 98.88 182 ASP A CA 1
ATOM 1385 C C . ASP A 1 182 ? -16.328 0.761 -13.086 1 98.88 182 ASP A C 1
ATOM 1387 O O . ASP A 1 182 ? -16.719 -0.321 -13.523 1 98.88 182 ASP A O 1
ATOM 1391 N N . VAL A 1 183 ? -15.094 1.171 -13.227 1 98.94 183 VAL A N 1
ATOM 1392 C CA . VAL A 1 183 ? -14.023 0.377 -13.828 1 98.94 183 VAL A CA 1
ATOM 1393 C C . VAL A 1 183 ? -12.734 0.571 -13.039 1 98.94 183 VAL A C 1
ATOM 1395 O O . VAL A 1 183 ? -12.484 1.653 -12.5 1 98.94 183 VAL A O 1
ATOM 1398 N N . CYS A 1 184 ? -11.93 -0.477 -12.977 1 98.94 184 CYS A N 1
ATOM 1399 C CA . CYS A 1 184 ? -10.633 -0.354 -12.312 1 98.94 184 CYS A CA 1
ATOM 1400 C C . CYS A 1 184 ? -9.602 -1.269 -12.961 1 98.94 184 CYS A C 1
ATOM 1402 O O . CYS A 1 184 ? -9.875 -2.445 -13.203 1 98.94 184 CYS A O 1
ATOM 1404 N N . LEU A 1 185 ? -8.461 -0.682 -13.359 1 99 185 LEU A N 1
ATOM 1405 C CA . LEU A 1 185 ? -7.277 -1.497 -13.602 1 99 185 LEU A CA 1
ATOM 1406 C C . LEU A 1 185 ? -6.645 -1.939 -12.289 1 99 185 LEU A C 1
ATOM 1408 O O . LEU A 1 185 ? -6.27 -1.104 -11.461 1 99 185 LEU A O 1
ATOM 1412 N N . CYS A 1 186 ? -6.57 -3.248 -12.055 1 98.94 186 CYS A N 1
ATOM 1413 C CA . CYS A 1 186 ? -6.086 -3.74 -10.766 1 98.94 186 CYS A CA 1
ATOM 1414 C C . CYS A 1 186 ? -5.219 -4.98 -10.945 1 98.94 186 CYS A C 1
ATOM 1416 O O . CYS A 1 186 ? -5.348 -5.695 -11.945 1 98.94 186 CYS A O 1
ATOM 1418 N N . GLY A 1 187 ? -4.316 -5.215 -10.039 1 98.94 187 GLY A N 1
ATOM 1419 C CA . GLY A 1 187 ? -3.395 -6.336 -10.102 1 98.94 187 GLY A CA 1
ATOM 1420 C C . GLY A 1 187 ? -2.184 -6.156 -9.203 1 98.94 187 GLY A C 1
ATOM 1421 O O . GLY A 1 187 ? -2.314 -5.762 -8.047 1 98.94 187 GLY A O 1
ATOM 1422 N N . GLY A 1 188 ? -1.011 -6.598 -9.742 1 98.94 188 GLY A N 1
ATOM 1423 C CA . GLY A 1 188 ? 0.23 -6.496 -8.984 1 98.94 188 GLY A CA 1
ATOM 1424 C C . GLY A 1 188 ? 1.466 -6.676 -9.852 1 98.94 188 GLY A C 1
ATOM 1425 O O . GLY A 1 188 ? 1.371 -7.113 -11 1 98.94 188 GLY A O 1
ATOM 1426 N N . SER A 1 189 ? 2.6 -6.242 -9.32 1 98.94 189 SER A N 1
ATOM 1427 C CA . SER A 1 189 ? 3.871 -6.305 -10.031 1 98.94 189 SER A CA 1
ATOM 1428 C C . SER A 1 189 ? 5.043 -6.398 -9.062 1 98.94 189 SER A C 1
ATOM 1430 O O . SER A 1 189 ? 5.023 -5.785 -7.992 1 98.94 189 SER A O 1
ATOM 1432 N N . GLU A 1 190 ? 6.02 -7.184 -9.438 1 98.81 190 GLU A N 1
ATOM 1433 C CA . GLU A 1 190 ? 7.262 -7.301 -8.68 1 98.81 190 GLU A CA 1
ATOM 1434 C C . GLU A 1 190 ? 8.422 -7.723 -9.578 1 98.81 190 GLU A C 1
ATOM 1436 O O . GLU A 1 190 ? 8.242 -8.547 -10.477 1 98.81 190 GLU A O 1
ATOM 1441 N N . SER A 1 191 ? 9.562 -7.18 -9.422 1 98.69 191 SER A N 1
ATOM 1442 C CA . SER A 1 191 ? 10.82 -7.57 -10.055 1 98.69 191 SER A CA 1
ATOM 1443 C C . SER A 1 191 ? 12.008 -7.293 -9.133 1 98.69 191 SER A C 1
ATOM 1445 O O . SER A 1 191 ? 12.57 -6.199 -9.156 1 98.69 191 SER A O 1
ATOM 1447 N N . THR A 1 192 ? 12.414 -8.328 -8.352 1 98.31 192 THR A N 1
ATOM 1448 C CA . THR A 1 192 ? 13.414 -8.078 -7.324 1 98.31 192 THR A CA 1
ATOM 1449 C C . THR A 1 192 ? 14.5 -9.148 -7.359 1 98.31 192 THR A C 1
ATOM 1451 O O . THR A 1 192 ? 15.047 -9.523 -6.316 1 98.31 192 THR A O 1
ATOM 1454 N N . ILE A 1 193 ? 14.719 -9.75 -8.547 1 98.5 193 ILE A N 1
ATOM 1455 C CA . ILE A 1 193 ? 15.719 -10.812 -8.656 1 98.5 193 ILE A CA 1
ATOM 1456 C C . ILE A 1 193 ? 17.109 -10.195 -8.695 1 98.5 193 ILE A C 1
ATOM 1458 O O . ILE A 1 193 ? 17.688 -10 -9.773 1 98.5 193 ILE A O 1
ATOM 1462 N N . THR A 1 194 ? 17.688 -9.93 -7.566 1 98.06 194 THR A N 1
ATOM 1463 C CA . THR A 1 194 ? 19.062 -9.477 -7.367 1 98.06 194 THR A CA 1
ATOM 1464 C C . THR A 1 194 ? 19.781 -10.359 -6.355 1 98.06 194 THR A C 1
ATOM 1466 O O . THR A 1 194 ? 19.141 -11.039 -5.551 1 98.06 194 THR A O 1
ATOM 1469 N N . GLU A 1 195 ? 21.094 -10.383 -6.434 1 98.19 195 GLU A N 1
ATOM 1470 C CA . GLU A 1 195 ? 21.844 -11.164 -5.461 1 98.19 195 GLU A CA 1
ATOM 1471 C C . GLU A 1 195 ? 21.531 -10.719 -4.035 1 98.19 195 GLU A C 1
ATOM 1473 O O . GLU A 1 195 ? 21.453 -11.547 -3.125 1 98.19 195 GLU A O 1
ATOM 1478 N N . PHE A 1 196 ? 21.375 -9.43 -3.807 1 98.5 196 PHE A N 1
ATOM 1479 C CA . PHE A 1 196 ? 21.094 -8.859 -2.5 1 98.5 196 PHE A CA 1
ATOM 1480 C C . PHE A 1 196 ? 19.75 -9.352 -1.979 1 98.5 196 PHE A C 1
ATOM 1482 O O . PHE A 1 196 ? 19.641 -9.812 -0.841 1 98.5 196 PHE A O 1
ATOM 1489 N N . THR A 1 197 ? 18.703 -9.281 -2.818 1 98.44 197 THR A N 1
ATOM 1490 C CA . THR A 1 197 ? 17.375 -9.734 -2.426 1 98.44 197 THR A CA 1
ATOM 1491 C C . THR A 1 197 ? 17.359 -11.234 -2.176 1 98.44 197 THR A C 1
ATOM 1493 O O . THR A 1 197 ? 16.812 -11.703 -1.174 1 98.44 197 THR A O 1
ATOM 1496 N N . LEU A 1 198 ? 17.969 -11.984 -3.109 1 98.62 198 LEU A N 1
ATOM 1497 C CA . LEU A 1 198 ? 18.047 -13.43 -2.949 1 98.62 198 LEU A CA 1
ATOM 1498 C C . LEU A 1 198 ? 18.797 -13.797 -1.673 1 98.62 198 LEU A C 1
ATOM 1500 O O . LEU A 1 198 ? 18.406 -14.742 -0.977 1 98.62 198 LEU A O 1
ATOM 1504 N N . GLY A 1 199 ? 19.875 -13.047 -1.39 1 98.56 199 GLY A N 1
ATOM 1505 C CA . GLY A 1 199 ? 20.609 -13.273 -0.151 1 98.56 199 GLY A CA 1
ATOM 1506 C C . GLY A 1 199 ? 19.75 -13.078 1.088 1 98.56 199 GLY A C 1
ATOM 1507 O O . GLY A 1 199 ? 19.844 -13.859 2.039 1 98.56 199 GLY A O 1
ATOM 1508 N N . GLY A 1 200 ? 18.953 -12.039 1.107 1 98.38 200 GLY A N 1
ATOM 1509 C CA . GLY A 1 200 ? 18.047 -11.797 2.217 1 98.38 200 GLY A CA 1
ATOM 1510 C C . GLY A 1 200 ? 17.078 -12.938 2.463 1 98.38 200 GLY A C 1
ATOM 1511 O O . GLY A 1 200 ? 16.906 -13.383 3.602 1 98.38 200 GLY A O 1
ATOM 1512 N N . PHE A 1 201 ? 16.453 -13.43 1.41 1 98.25 201 PHE A N 1
ATOM 1513 C CA . PHE A 1 201 ? 15.5 -14.516 1.546 1 98.25 201 PHE A CA 1
ATOM 1514 C C . PHE A 1 201 ? 16.203 -15.828 1.872 1 98.25 201 PHE A C 1
ATOM 1516 O O . PHE A 1 201 ? 15.648 -16.688 2.562 1 98.25 201 PHE A O 1
ATOM 1523 N N . ARG A 1 202 ? 17.391 -15.969 1.375 1 97.81 202 ARG A N 1
ATOM 1524 C CA . ARG A 1 202 ? 18.156 -17.172 1.649 1 97.81 202 ARG A CA 1
ATOM 1525 C C . ARG A 1 202 ? 18.5 -17.281 3.129 1 97.81 202 ARG A C 1
ATOM 1527 O O . ARG A 1 202 ? 18.391 -18.344 3.729 1 97.81 202 ARG A O 1
ATOM 1534 N N . THR A 1 203 ? 18.969 -16.172 3.723 1 97.69 203 THR A N 1
ATOM 1535 C CA . THR A 1 203 ? 19.438 -16.188 5.105 1 97.69 203 THR A CA 1
ATOM 1536 C C . THR A 1 203 ? 18.281 -16.453 6.062 1 97.69 203 THR A C 1
ATOM 1538 O O . THR A 1 203 ? 18.484 -16.984 7.156 1 97.69 203 THR A O 1
ATOM 1541 N N . MET A 1 204 ? 17.094 -16.172 5.656 1 96.12 204 MET A N 1
ATOM 1542 C CA . MET A 1 204 ? 15.953 -16.5 6.508 1 96.12 204 MET A CA 1
ATOM 1543 C C . MET A 1 204 ? 15.398 -17.891 6.172 1 96.12 204 MET A C 1
ATOM 1545 O O . MET A 1 204 ? 14.336 -18.266 6.664 1 96.12 204 MET A O 1
ATOM 1549 N N . LYS A 1 205 ? 16.016 -18.609 5.238 1 95.75 205 LYS A N 1
ATOM 1550 C CA . LYS A 1 205 ? 15.773 -20.016 4.906 1 95.75 205 LYS A CA 1
ATOM 1551 C C . LYS A 1 205 ? 14.422 -20.188 4.23 1 95.75 205 LYS A C 1
ATOM 1553 O O . LYS A 1 205 ? 13.727 -21.188 4.48 1 95.75 205 LYS A O 1
ATOM 1558 N N . ALA A 1 206 ? 14.109 -19.219 3.383 1 95.62 206 ALA A N 1
ATOM 1559 C CA . ALA A 1 206 ? 12.812 -19.266 2.715 1 95.62 206 ALA A CA 1
ATOM 1560 C C . ALA A 1 206 ? 12.945 -19.812 1.298 1 95.62 206 ALA A C 1
ATOM 1562 O O . ALA A 1 206 ? 11.953 -20.25 0.702 1 95.62 206 ALA A O 1
ATOM 1563 N N . LEU A 1 207 ? 14.156 -19.844 0.761 1 98.12 207 LEU A N 1
ATOM 1564 C CA . LEU A 1 207 ? 14.352 -20.188 -0.644 1 98.12 207 LEU A CA 1
ATOM 1565 C C . LEU A 1 207 ? 14.844 -21.625 -0.79 1 98.12 207 LEU A C 1
ATOM 1567 O O . LEU A 1 207 ? 15.562 -22.125 0.073 1 98.12 207 LEU A O 1
ATOM 1571 N N . THR A 1 208 ? 14.508 -22.172 -1.911 1 97.88 208 THR A N 1
ATOM 1572 C CA . THR A 1 208 ? 15.055 -23.469 -2.266 1 97.88 208 THR A CA 1
ATOM 1573 C C . THR A 1 208 ? 16.531 -23.375 -2.594 1 97.88 208 THR A C 1
ATOM 1575 O O . THR A 1 208 ? 17 -22.328 -3.068 1 97.88 208 THR A O 1
ATOM 1578 N N . THR A 1 209 ? 17.281 -24.422 -2.305 1 96.81 209 THR A N 1
ATOM 1579 C CA . THR A 1 209 ? 18.672 -24.531 -2.717 1 96.81 209 THR A CA 1
ATOM 1580 C C . THR A 1 209 ? 18.828 -25.547 -3.844 1 96.81 209 THR A C 1
ATOM 1582 O O . THR A 1 209 ? 19.953 -25.844 -4.266 1 96.81 209 THR A O 1
ATOM 1585 N N . GLU A 1 210 ? 17.688 -26.062 -4.273 1 97.5 210 GLU A N 1
ATOM 1586 C CA . GLU A 1 210 ? 17.703 -27 -5.402 1 97.5 210 GLU A CA 1
ATOM 1587 C C . GLU A 1 210 ? 18.156 -26.297 -6.684 1 97.5 210 GLU A C 1
ATOM 1589 O O . GLU A 1 210 ? 17.656 -25.219 -7.023 1 97.5 210 GLU A O 1
ATOM 1594 N N . SER A 1 211 ? 19.125 -26.922 -7.434 1 97.5 211 SER A N 1
ATOM 1595 C CA . SER A 1 211 ? 19.734 -26.266 -8.586 1 97.5 211 SER A CA 1
ATOM 1596 C C . SER A 1 211 ? 19.078 -26.719 -9.891 1 97.5 211 SER A C 1
ATOM 1598 O O . SER A 1 211 ? 19.266 -26.094 -10.938 1 97.5 211 SER A O 1
ATOM 1600 N N . ASP A 1 212 ? 18.359 -27.844 -9.867 1 97.94 212 ASP A N 1
ATOM 1601 C CA . ASP A 1 212 ? 17.578 -28.281 -11.023 1 97.94 212 ASP A CA 1
ATOM 1602 C C . ASP A 1 212 ? 16.266 -27.5 -11.133 1 97.94 212 ASP A C 1
ATOM 1604 O O . ASP A 1 212 ? 15.359 -27.688 -10.312 1 97.94 212 ASP A O 1
ATOM 1608 N N . PRO A 1 213 ? 16.125 -26.688 -12.148 1 98.31 213 PRO A N 1
ATOM 1609 C CA . PRO A 1 213 ? 14.906 -25.891 -12.273 1 98.31 213 PRO A CA 1
ATOM 1610 C C . PRO A 1 213 ? 13.641 -26.734 -12.203 1 98.31 213 PRO A C 1
ATOM 1612 O O . PRO A 1 213 ? 12.641 -26.297 -11.625 1 98.31 213 PRO A O 1
ATOM 1615 N N . ALA A 1 214 ? 13.617 -27.906 -12.734 1 97.5 214 ALA A N 1
ATOM 1616 C CA . ALA A 1 214 ? 12.43 -28.75 -12.836 1 97.5 214 ALA A CA 1
ATOM 1617 C C . ALA A 1 214 ? 12.023 -29.297 -11.469 1 97.5 214 ALA A C 1
ATOM 1619 O O . ALA A 1 214 ? 10.906 -29.781 -11.297 1 97.5 214 ALA A O 1
ATOM 1620 N N . LYS A 1 215 ? 12.922 -29.156 -10.477 1 97.38 215 LYS A N 1
ATOM 1621 C CA . LYS A 1 215 ? 12.672 -29.734 -9.164 1 97.38 215 LYS A CA 1
ATOM 1622 C C . LYS A 1 215 ? 12.68 -28.672 -8.078 1 97.38 215 LYS A C 1
ATOM 1624 O O . LYS A 1 215 ? 12.516 -28.969 -6.895 1 97.38 215 LYS A O 1
ATOM 1629 N N . ALA A 1 216 ? 12.805 -27.438 -8.469 1 98.25 216 ALA A N 1
ATOM 1630 C CA . ALA A 1 216 ? 13.094 -26.375 -7.512 1 98.25 216 ALA A CA 1
ATOM 1631 C C . ALA A 1 216 ? 11.82 -25.906 -6.809 1 98.25 216 ALA A C 1
ATOM 1633 O O . ALA A 1 216 ? 11.836 -25.609 -5.613 1 98.25 216 ALA A O 1
ATOM 1634 N N . SER A 1 217 ? 10.805 -25.734 -7.512 1 98.56 217 SER A N 1
ATOM 1635 C CA . SER A 1 217 ? 9.516 -25.328 -6.961 1 98.56 217 SER A CA 1
ATOM 1636 C C . SER A 1 217 ? 8.508 -26.469 -6.996 1 98.56 217 SER A C 1
ATOM 1638 O O . SER A 1 217 ? 7.906 -26.75 -8.031 1 98.56 217 SER A O 1
ATOM 1640 N N . THR A 1 218 ? 8.297 -27.109 -5.895 1 98.44 218 THR A N 1
ATOM 1641 C CA . THR A 1 218 ? 7.484 -28.312 -5.832 1 98.44 218 THR A CA 1
ATOM 1642 C C . THR A 1 218 ? 6.445 -28.219 -4.719 1 98.44 218 THR A C 1
ATOM 1644 O O . THR A 1 218 ? 6.492 -28.969 -3.752 1 98.44 218 THR A O 1
ATOM 1647 N N . PRO A 1 219 ? 5.48 -27.328 -4.867 1 98.81 219 PRO A N 1
ATOM 1648 C CA . PRO A 1 219 ? 4.461 -27.125 -3.832 1 98.81 219 PRO A CA 1
ATOM 1649 C C . PRO A 1 219 ? 3.793 -28.438 -3.414 1 98.81 219 PRO A C 1
ATOM 1651 O O . PRO A 1 219 ? 3.453 -29.266 -4.266 1 98.81 219 PRO A O 1
ATOM 1654 N N . PHE A 1 220 ? 3.65 -28.656 -2.074 1 98.75 220 PHE A N 1
ATOM 1655 C CA . PHE A 1 220 ? 2.912 -29.719 -1.404 1 98.75 220 PHE A CA 1
ATOM 1656 C C . PHE A 1 220 ? 3.668 -31.047 -1.487 1 98.75 220 PHE A C 1
ATOM 1658 O O . PHE A 1 220 ? 3.221 -32.062 -0.946 1 98.75 220 PHE A O 1
ATOM 1665 N N . ASP A 1 221 ? 4.844 -31.062 -2.158 1 98.75 221 ASP A N 1
ATOM 1666 C CA . ASP A 1 221 ? 5.695 -32.25 -2.227 1 98.75 221 ASP A CA 1
ATOM 1667 C C . ASP A 1 221 ? 6.422 -32.469 -0.904 1 98.75 221 ASP A C 1
ATOM 1669 O O . ASP A 1 221 ? 6.824 -31.516 -0.237 1 98.75 221 ASP A O 1
ATOM 1673 N N . LEU A 1 222 ? 6.617 -33.688 -0.597 1 98.44 222 LEU A N 1
ATOM 1674 C CA . LEU A 1 222 ? 7.297 -34.031 0.643 1 98.44 222 LEU A CA 1
ATOM 1675 C C . LEU A 1 222 ? 8.695 -33.438 0.686 1 98.44 222 LEU A C 1
ATOM 1677 O O . LEU A 1 222 ? 9.18 -33.062 1.753 1 98.44 222 LEU A O 1
ATOM 1681 N N . ASN A 1 223 ? 9.352 -33.344 -0.435 1 97.06 223 ASN A N 1
ATOM 1682 C CA . ASN A 1 223 ? 10.766 -32.969 -0.521 1 97.06 223 ASN A CA 1
ATOM 1683 C C . ASN A 1 223 ? 10.922 -31.484 -0.802 1 97.06 223 ASN A C 1
ATOM 1685 O O . ASN A 1 223 ? 12.031 -31.016 -1.088 1 97.06 223 ASN A O 1
ATOM 1689 N N . ARG A 1 224 ? 9.859 -30.766 -0.659 1 97.56 224 ARG A N 1
ATOM 1690 C CA . ARG A 1 224 ? 9.922 -29.344 -0.95 1 97.56 224 ARG A CA 1
ATOM 1691 C C . ARG A 1 224 ? 10.961 -28.641 -0.074 1 97.56 224 ARG A C 1
ATOM 1693 O O . ARG A 1 224 ? 11.203 -29.062 1.059 1 97.56 224 ARG A O 1
ATOM 1700 N N . GLY A 1 225 ? 11.57 -27.562 -0.604 1 96.12 225 GLY A N 1
ATOM 1701 C CA . GLY A 1 225 ? 12.688 -26.984 0.122 1 96.12 225 GLY A CA 1
ATOM 1702 C C . GLY A 1 225 ? 12.656 -25.469 0.148 1 96.12 225 GLY A C 1
ATOM 1703 O O . GLY A 1 225 ? 13.68 -24.828 0.362 1 96.12 225 GLY A O 1
ATOM 1704 N N . GLY A 1 226 ? 11.531 -24.891 -0.137 1 97.88 226 GLY A N 1
ATOM 1705 C CA . GLY A 1 226 ? 11.445 -23.438 -0.173 1 97.88 226 GLY A CA 1
ATOM 1706 C C . GLY A 1 226 ? 10.945 -22.906 -1.503 1 97.88 226 GLY A C 1
ATOM 1707 O O . GLY A 1 226 ? 10.859 -23.641 -2.482 1 97.88 226 GLY A O 1
ATOM 1708 N N . PHE A 1 227 ? 10.633 -21.609 -1.466 1 98.19 227 PHE A N 1
ATOM 1709 C CA . PHE A 1 227 ? 10.07 -21.078 -2.705 1 98.19 227 PHE A CA 1
ATOM 1710 C C . PHE A 1 227 ? 11.18 -20.625 -3.652 1 98.19 227 PHE A C 1
ATOM 1712 O O . PHE A 1 227 ? 12.328 -20.453 -3.236 1 98.19 227 PHE A O 1
ATOM 1719 N N . VAL A 1 228 ? 10.906 -20.625 -4.93 1 98.88 228 VAL A N 1
ATOM 1720 C CA . VAL A 1 228 ? 11.727 -20.031 -5.977 1 98.88 228 VAL A CA 1
ATOM 1721 C C . VAL A 1 228 ? 11.281 -18.594 -6.223 1 98.88 228 VAL A C 1
ATOM 1723 O O . VAL A 1 228 ? 10.117 -18.344 -6.531 1 98.88 228 VAL A O 1
ATOM 1726 N N . LEU A 1 229 ? 12.219 -17.672 -6.066 1 98.81 229 LEU A N 1
ATOM 1727 C CA . LEU A 1 229 ? 11.875 -16.266 -6.328 1 98.81 229 LEU A CA 1
ATOM 1728 C C . LEU A 1 229 ? 11.594 -16.047 -7.812 1 98.81 229 LEU A C 1
ATOM 1730 O O . LEU A 1 229 ? 12.297 -16.594 -8.672 1 98.81 229 LEU A O 1
ATOM 1734 N N . GLY A 1 230 ? 10.57 -15.328 -8.102 1 98.75 230 GLY A N 1
ATOM 1735 C CA . GLY A 1 230 ? 10.227 -14.961 -9.469 1 98.75 230 GLY A CA 1
ATOM 1736 C C . GLY A 1 230 ? 9.898 -13.492 -9.625 1 98.75 230 GLY A C 1
ATOM 1737 O O . GLY A 1 230 ? 9.844 -12.75 -8.648 1 98.75 230 GLY A O 1
ATOM 1738 N N . GLU A 1 231 ? 9.766 -13.07 -10.844 1 98.81 231 GLU A N 1
ATOM 1739 C CA . GLU A 1 231 ? 9.289 -11.727 -11.188 1 98.81 231 GLU A CA 1
ATOM 1740 C C . GLU A 1 231 ? 8.117 -11.789 -12.156 1 98.81 231 GLU A C 1
ATOM 1742 O O . GLU A 1 231 ? 7.957 -12.766 -12.891 1 98.81 231 GLU A O 1
ATOM 1747 N N . GLY A 1 232 ? 7.281 -10.75 -12.055 1 98.88 232 GLY A N 1
ATOM 1748 C CA . GLY A 1 232 ? 6.18 -10.711 -13.008 1 98.88 232 GLY A CA 1
ATOM 1749 C C . GLY A 1 232 ? 5.074 -9.766 -12.602 1 98.88 232 GLY A C 1
ATOM 1750 O O . GLY A 1 232 ? 5.164 -9.094 -11.57 1 98.88 232 GLY A O 1
ATOM 1751 N N . SER A 1 233 ? 4.109 -9.648 -13.469 1 98.94 233 SER A N 1
ATOM 1752 C CA . SER A 1 233 ? 2.971 -8.75 -13.305 1 98.94 233 SER A CA 1
ATOM 1753 C C . SER A 1 233 ? 1.743 -9.281 -14.039 1 98.94 233 SER A C 1
ATOM 1755 O O . SER A 1 233 ? 1.87 -9.992 -15.039 1 98.94 233 SER A O 1
ATOM 1757 N N . ALA A 1 234 ? 0.647 -9 -13.5 1 99 234 ALA A N 1
ATOM 1758 C CA . ALA A 1 234 ? -0.614 -9.062 -14.234 1 99 234 ALA A CA 1
ATOM 1759 C C . ALA A 1 234 ? -1.55 -7.934 -13.82 1 99 234 ALA A C 1
ATOM 1761 O O . ALA A 1 234 ? -1.459 -7.426 -12.695 1 99 234 ALA A O 1
ATOM 1762 N N . VAL A 1 235 ? -2.336 -7.484 -14.758 1 98.94 235 VAL A N 1
ATOM 1763 C CA . VAL A 1 235 ? -3.355 -6.465 -14.523 1 98.94 235 VAL A CA 1
ATOM 1764 C C . VAL A 1 235 ? -4.684 -6.914 -15.125 1 98.94 235 VAL A C 1
ATOM 1766 O O . VAL A 1 235 ? -4.715 -7.445 -16.234 1 98.94 235 VAL A O 1
ATOM 1769 N N . LEU A 1 236 ? -5.762 -6.809 -14.367 1 98.94 236 LEU A N 1
ATOM 1770 C CA . LEU A 1 236 ? -7.125 -7.098 -14.797 1 98.94 236 LEU A CA 1
ATOM 1771 C C . LEU A 1 236 ? -7.914 -5.809 -15.008 1 98.94 236 LEU A C 1
ATOM 1773 O O . LEU A 1 236 ? -7.66 -4.805 -14.336 1 98.94 236 LEU A O 1
ATOM 1777 N N . VAL A 1 237 ? -8.852 -5.852 -15.93 1 98.94 237 VAL A N 1
ATOM 1778 C CA . VAL A 1 237 ? -9.922 -4.855 -15.969 1 98.94 237 VAL A CA 1
ATOM 1779 C C . VAL A 1 237 ? -11.133 -5.375 -15.203 1 98.94 237 VAL A C 1
ATOM 1781 O O . VAL A 1 237 ? -11.82 -6.293 -15.664 1 98.94 237 VAL A O 1
ATOM 1784 N N . LEU A 1 238 ? -11.359 -4.852 -14.023 1 98.94 238 LEU A N 1
ATOM 1785 C CA . LEU A 1 238 ? -12.641 -5.059 -13.359 1 98.94 238 LEU A CA 1
ATOM 1786 C C . LEU A 1 238 ? -13.656 -4.02 -13.812 1 98.94 238 LEU A C 1
ATOM 1788 O O . LEU A 1 238 ? -13.32 -2.848 -13.992 1 98.94 238 LEU A O 1
ATOM 1792 N N . GLU A 1 239 ? -14.852 -4.449 -14.031 1 98.88 239 GLU A N 1
ATOM 1793 C CA . GLU A 1 239 ? -15.891 -3.592 -14.586 1 98.88 239 GLU A CA 1
ATOM 1794 C C . GLU A 1 239 ? -17.25 -3.922 -13.992 1 98.88 239 GLU A C 1
ATOM 1796 O O . GLU A 1 239 ? -17.578 -5.09 -13.758 1 98.88 239 GLU A O 1
ATOM 1801 N N . GLU A 1 240 ? -18 -2.869 -13.672 1 98.81 240 GLU A N 1
ATOM 1802 C CA . GLU A 1 240 ? -19.375 -3.074 -13.258 1 98.81 240 GLU A CA 1
ATOM 1803 C C . GLU A 1 240 ? -20.172 -3.826 -14.32 1 98.81 240 GLU A C 1
ATOM 1805 O O . GLU A 1 240 ? -20.078 -3.506 -15.508 1 98.81 240 GLU A O 1
ATOM 1810 N N . TYR A 1 241 ? -20.953 -4.789 -13.922 1 98.69 241 TYR A N 1
ATOM 1811 C CA . TYR A 1 241 ? -21.562 -5.762 -14.82 1 98.69 241 TYR A CA 1
ATOM 1812 C C . TYR A 1 241 ? -22.484 -5.078 -15.82 1 98.69 241 TYR A C 1
ATOM 1814 O O . TYR A 1 241 ? -22.438 -5.371 -17.016 1 98.69 241 TYR A O 1
ATOM 1822 N N . GLU A 1 242 ? -23.391 -4.176 -15.344 1 98.38 242 GLU A N 1
ATOM 1823 C CA . GLU A 1 242 ? -24.344 -3.545 -16.25 1 98.38 242 GLU A CA 1
ATOM 1824 C C . GLU A 1 242 ? -23.625 -2.676 -17.281 1 98.38 242 GLU A C 1
ATOM 1826 O O . GLU A 1 242 ? -24.078 -2.572 -18.438 1 98.38 242 GLU A O 1
ATOM 1831 N N . HIS A 1 243 ? -22.547 -2.031 -16.844 1 98.25 243 HIS A N 1
ATOM 1832 C CA . HIS A 1 243 ? -21.75 -1.262 -17.797 1 98.25 243 HIS A CA 1
ATOM 1833 C C . HIS A 1 243 ? -21.125 -2.166 -18.859 1 98.25 243 HIS A C 1
ATOM 1835 O O . HIS A 1 243 ? -21.141 -1.839 -20.047 1 98.25 243 HIS A O 1
ATOM 1841 N N . ALA A 1 244 ? -20.516 -3.275 -18.438 1 98.44 244 ALA A N 1
ATOM 1842 C CA . ALA A 1 244 ? -19.906 -4.238 -19.344 1 98.44 244 ALA A CA 1
ATOM 1843 C C . ALA A 1 244 ? -20.922 -4.766 -20.359 1 98.44 244 ALA A C 1
ATOM 1845 O O . ALA A 1 244 ? -20.641 -4.863 -21.547 1 98.44 244 ALA A O 1
ATOM 1846 N N . LYS A 1 245 ? -22.078 -5.121 -19.875 1 97.56 245 LYS A N 1
ATOM 1847 C CA . LYS A 1 245 ? -23.141 -5.645 -20.734 1 97.56 245 LYS A CA 1
ATOM 1848 C C . LYS A 1 245 ? -23.578 -4.613 -21.766 1 97.56 245 LYS A C 1
ATOM 1850 O O . LYS A 1 245 ? -23.781 -4.953 -22.938 1 97.56 245 LYS A O 1
ATOM 1855 N N . ALA A 1 246 ? -23.734 -3.389 -21.312 1 97.56 246 ALA A N 1
ATOM 1856 C CA . ALA A 1 246 ? -24.219 -2.316 -22.172 1 97.56 246 ALA A CA 1
ATOM 1857 C C . ALA A 1 246 ? -23.297 -2.109 -23.375 1 97.56 246 ALA A C 1
ATOM 1859 O O . ALA A 1 246 ? -23.75 -1.77 -24.469 1 97.56 246 ALA A O 1
ATOM 1860 N N . ARG A 1 247 ? -22.031 -2.381 -23.219 1 96.62 247 ARG A N 1
ATOM 1861 C CA . ARG A 1 247 ? -21.109 -2.148 -24.328 1 96.62 247 ARG A CA 1
ATOM 1862 C C . ARG A 1 247 ? -20.797 -3.447 -25.062 1 96.62 247 ARG A C 1
ATOM 1864 O O . ARG A 1 247 ? -19.891 -3.486 -25.906 1 96.62 247 ARG A O 1
ATOM 1871 N N . GLY A 1 248 ? -21.375 -4.582 -24.672 1 97.56 248 GLY A N 1
ATOM 1872 C CA . GLY A 1 248 ? -21.156 -5.859 -25.328 1 97.56 248 GLY A CA 1
ATOM 1873 C C . GLY A 1 248 ? -19.781 -6.449 -25.047 1 97.56 248 GLY A C 1
ATOM 1874 O O . GLY A 1 248 ? -19.188 -7.094 -25.922 1 97.56 248 GLY A O 1
ATOM 1875 N N . ALA A 1 249 ? -19.328 -6.273 -23.844 1 98 249 ALA A N 1
ATOM 1876 C CA . ALA A 1 249 ? -17.984 -6.723 -23.484 1 98 249 ALA A CA 1
ATOM 1877 C C . ALA A 1 249 ? -17.906 -8.242 -23.422 1 98 249 ALA A C 1
ATOM 1879 O O . ALA A 1 249 ? -18.875 -8.906 -23.016 1 98 249 ALA A O 1
ATOM 1880 N N . LYS A 1 250 ? -16.734 -8.727 -23.891 1 97.19 250 LYS A N 1
ATOM 1881 C CA . LYS A 1 250 ? -16.375 -10.086 -23.484 1 97.19 250 LYS A CA 1
ATOM 1882 C C . LYS A 1 250 ? -16.156 -10.164 -21.984 1 97.19 250 LYS A C 1
ATOM 1884 O O . LYS A 1 250 ? -15.453 -9.328 -21.406 1 97.19 250 LYS A O 1
ATOM 1889 N N . ILE A 1 251 ? -16.844 -11.172 -21.344 1 98.44 251 ILE A N 1
ATOM 1890 C CA . ILE A 1 251 ? -16.719 -11.344 -19.891 1 98.44 251 ILE A CA 1
ATOM 1891 C C . ILE A 1 251 ? -16.062 -12.688 -19.594 1 98.44 251 ILE A C 1
ATOM 1893 O O . ILE A 1 251 ? -16.562 -13.742 -19.984 1 98.44 251 ILE A O 1
ATOM 1897 N N . TYR A 1 252 ? -14.891 -12.641 -18.906 1 98.81 252 TYR A N 1
ATOM 1898 C CA . TYR A 1 252 ? -14.195 -13.867 -18.516 1 98.81 252 TYR A CA 1
ATOM 1899 C C . TYR A 1 252 ? -14.953 -14.594 -17.406 1 98.81 252 TYR A C 1
ATOM 1901 O O . TYR A 1 252 ? -15.234 -15.789 -17.516 1 98.81 252 TYR A O 1
ATOM 1909 N N . CYS A 1 253 ? -15.234 -13.906 -16.359 1 98.75 253 CYS A N 1
ATOM 1910 C CA . CYS A 1 253 ? -15.961 -14.398 -15.188 1 98.75 253 CYS A CA 1
ATOM 1911 C C . CYS A 1 253 ? -16.344 -13.258 -14.25 1 98.75 253 CYS A C 1
ATOM 1913 O O . CYS A 1 253 ? -16.109 -12.086 -14.57 1 98.75 253 CYS A O 1
ATOM 1915 N N . GLU A 1 254 ? -17.094 -13.594 -13.227 1 98.75 254 GLU A N 1
ATOM 1916 C CA . GLU A 1 254 ? -17.438 -12.648 -12.164 1 98.75 254 GLU A CA 1
ATOM 1917 C C . GLU A 1 254 ? -16.453 -12.742 -11.008 1 98.75 254 GLU A C 1
ATOM 1919 O O . GLU A 1 254 ? -16.062 -13.836 -10.602 1 98.75 254 GLU A O 1
ATOM 1924 N N . LEU A 1 255 ? -15.82 -11.648 -10.625 1 98.94 255 LEU A N 1
ATOM 1925 C CA . LEU A 1 255 ? -15.242 -11.578 -9.289 1 98.94 255 LEU A CA 1
ATOM 1926 C C . LEU A 1 255 ? -16.312 -11.297 -8.242 1 98.94 255 LEU A C 1
ATOM 1928 O O . LEU A 1 255 ? -16.875 -10.195 -8.203 1 98.94 255 LEU A O 1
ATOM 1932 N N . ALA A 1 256 ? -16.547 -12.273 -7.328 1 98.69 256 ALA A N 1
ATOM 1933 C CA . ALA A 1 256 ? -17.812 -12.242 -6.609 1 98.69 256 ALA A CA 1
ATOM 1934 C C . ALA A 1 256 ? -17.594 -12.164 -5.102 1 98.69 256 ALA A C 1
ATOM 1936 O O . ALA A 1 256 ? -18.547 -11.969 -4.336 1 98.69 256 ALA A O 1
ATOM 1937 N N . GLY A 1 257 ? -16.406 -12.289 -4.699 1 98.81 257 GLY A N 1
ATOM 1938 C CA . GLY A 1 257 ? -16.141 -12.219 -3.273 1 98.81 257 GLY A CA 1
ATOM 1939 C C . GLY A 1 257 ? -14.672 -11.969 -2.957 1 98.81 257 GLY A C 1
ATOM 1940 O O . GLY A 1 257 ? -13.805 -12.164 -3.814 1 98.81 257 GLY A O 1
ATOM 1941 N N . TYR A 1 258 ? -14.445 -11.57 -1.796 1 98.88 258 TYR A N 1
ATOM 1942 C CA . TYR A 1 258 ? -13.141 -11.172 -1.29 1 98.88 258 TYR A CA 1
ATOM 1943 C C . TYR A 1 258 ? -13.062 -11.336 0.223 1 98.88 258 TYR A C 1
ATOM 1945 O O . TYR A 1 258 ? -13.961 -10.898 0.945 1 98.88 258 TYR A O 1
ATOM 1953 N N . GLY A 1 259 ? -12.047 -12.094 0.694 1 98.88 259 GLY A N 1
ATOM 1954 C CA . GLY A 1 259 ? -11.742 -12.203 2.111 1 98.88 259 GLY A CA 1
ATOM 1955 C C . GLY A 1 259 ? -10.367 -11.664 2.471 1 98.88 259 GLY A C 1
ATOM 1956 O O . GLY A 1 259 ? -9.398 -11.883 1.738 1 98.88 259 GLY A O 1
ATOM 1957 N N . ALA A 1 260 ? -10.305 -10.898 3.51 1 98.81 260 ALA A N 1
ATOM 1958 C CA . ALA A 1 260 ? -9.062 -10.312 4 1 98.81 260 ALA A CA 1
ATOM 1959 C C . ALA A 1 260 ? -8.984 -10.391 5.523 1 98.81 260 ALA A C 1
ATOM 1961 O O . ALA A 1 260 ? -9.828 -9.828 6.223 1 98.81 260 ALA A O 1
ATOM 1962 N N . THR A 1 261 ? -8.016 -11.125 6 1 98.88 261 THR A N 1
ATOM 1963 C CA . THR A 1 261 ? -7.82 -11.32 7.434 1 98.88 261 THR A CA 1
ATOM 1964 C C . THR A 1 261 ? -6.34 -11.211 7.793 1 98.88 261 THR A C 1
ATOM 1966 O O . THR A 1 261 ? -5.496 -11.023 6.918 1 98.88 261 THR A O 1
ATOM 1969 N N . CYS A 1 262 ? -6.074 -11.273 9.078 1 98.81 262 CYS A N 1
ATOM 1970 C CA . CYS A 1 262 ? -4.707 -11.234 9.578 1 98.81 262 CYS A CA 1
ATOM 1971 C C . CYS A 1 262 ? -4.488 -12.305 10.648 1 98.81 262 CYS A C 1
ATOM 1973 O O . CYS A 1 262 ? -5.344 -12.5 11.516 1 98.81 262 CYS A O 1
ATOM 1975 N N . ASP A 1 263 ? -3.359 -12.938 10.555 1 98.5 263 ASP A N 1
ATOM 1976 C CA . ASP A 1 263 ? -3.037 -13.961 11.547 1 98.5 263 ASP A CA 1
ATOM 1977 C C . ASP A 1 263 ? -2.834 -13.344 12.93 1 98.5 263 ASP A C 1
ATOM 1979 O O . ASP A 1 263 ? -3.174 -13.961 13.945 1 98.5 263 ASP A O 1
ATOM 1983 N N . ALA A 1 264 ? -2.221 -12.133 12.914 1 98.12 264 ALA A N 1
ATOM 1984 C CA . ALA A 1 264 ? -1.867 -11.461 14.164 1 98.12 264 ALA A CA 1
ATOM 1985 C C . ALA A 1 264 ? -1.049 -12.383 15.07 1 98.12 264 ALA A C 1
ATOM 1987 O O . ALA A 1 264 ? -1.33 -12.5 16.266 1 98.12 264 ALA A O 1
ATOM 1988 N N . TYR A 1 265 ? -0.009 -13.023 14.5 1 96.31 265 TYR A N 1
ATOM 1989 C CA . TYR A 1 265 ? 0.68 -14.102 15.195 1 96.31 265 TYR A CA 1
ATOM 1990 C C . TYR A 1 265 ? 2.191 -13.906 15.148 1 96.31 265 TYR A C 1
ATOM 1992 O O . TYR A 1 265 ? 2.857 -13.898 16.188 1 96.31 265 TYR A O 1
ATOM 2000 N N . HIS A 1 266 ? 2.74 -13.789 14.047 1 94.19 266 HIS A N 1
ATOM 2001 C CA . HIS A 1 266 ? 4.176 -13.703 13.805 1 94.19 266 HIS A CA 1
ATOM 2002 C C . HIS A 1 266 ? 4.477 -12.922 12.531 1 94.19 266 HIS A C 1
ATOM 2004 O O . HIS A 1 266 ? 3.623 -12.812 11.648 1 94.19 266 HIS A O 1
ATOM 2010 N N . MET A 1 267 ? 5.688 -12.469 12.422 1 93.06 267 MET A N 1
ATOM 2011 C CA . MET A 1 267 ? 6.062 -11.594 11.312 1 93.06 267 MET A CA 1
ATOM 2012 C C . MET A 1 267 ? 6.211 -12.398 10.023 1 93.06 267 MET A C 1
ATOM 2014 O O . MET A 1 267 ? 5.973 -11.875 8.93 1 93.06 267 MET A O 1
ATOM 2018 N N . THR A 1 268 ? 6.652 -13.672 10.148 1 90.88 268 THR A N 1
ATOM 2019 C CA . THR A 1 268 ? 6.945 -14.398 8.922 1 90.88 268 THR A CA 1
ATOM 2020 C C . THR A 1 268 ? 6.266 -15.766 8.922 1 90.88 268 THR A C 1
ATOM 2022 O O . THR A 1 268 ? 6.051 -16.359 7.867 1 90.88 268 THR A O 1
ATOM 2025 N N . ALA A 1 269 ? 5.926 -16.281 10.055 1 91.44 269 ALA A N 1
ATOM 2026 C CA . ALA A 1 269 ? 5.355 -17.625 10.148 1 91.44 269 ALA A CA 1
ATOM 2027 C C . ALA A 1 269 ? 3.832 -17.578 10.141 1 91.44 269 ALA A C 1
ATOM 2029 O O . ALA A 1 269 ? 3.23 -16.672 10.734 1 91.44 269 ALA A O 1
ATOM 2030 N N . PRO A 1 270 ? 3.223 -18.516 9.438 1 91.56 270 PRO A N 1
ATOM 2031 C CA . PRO A 1 270 ? 1.767 -18.625 9.547 1 91.56 270 PRO A CA 1
ATOM 2032 C C . PRO A 1 270 ? 1.312 -19.109 10.914 1 91.56 270 PRO A C 1
ATOM 2034 O O . PRO A 1 270 ? 2.072 -19.797 11.609 1 91.56 270 PRO A O 1
ATOM 2037 N N . ALA A 1 271 ? 0.104 -18.781 11.258 1 92.75 271 ALA A N 1
ATOM 2038 C CA . ALA A 1 271 ? -0.448 -19.25 12.523 1 92.75 271 ALA A CA 1
ATOM 2039 C C . ALA A 1 271 ? -0.841 -20.719 12.445 1 92.75 271 ALA A C 1
ATOM 2041 O O . ALA A 1 271 ? -1.516 -21.141 11.5 1 92.75 271 ALA A O 1
ATOM 2042 N N . ASP A 1 272 ? -0.61 -21.5 13.422 1 92 272 ASP A N 1
ATOM 2043 C CA . ASP A 1 272 ? -0.793 -22.953 13.414 1 92 272 ASP A CA 1
ATOM 2044 C C . ASP A 1 272 ? -2.275 -23.312 13.445 1 92 272 ASP A C 1
ATOM 2046 O O . ASP A 1 272 ? -2.672 -24.375 12.953 1 92 272 ASP A O 1
ATOM 2050 N N . GLU A 1 273 ? -2.967 -22.438 14.016 1 93.75 273 GLU A N 1
ATOM 2051 C CA . GLU A 1 273 ? -4.387 -22.75 14.148 1 93.75 273 GLU A CA 1
ATOM 2052 C C . GLU A 1 273 ? -5.125 -22.531 12.828 1 93.75 273 GLU A C 1
ATOM 2054 O O . GLU A 1 273 ? -6.246 -23.016 12.656 1 93.75 273 GLU A O 1
ATOM 2059 N N . CYS A 1 274 ? -4.551 -21.844 11.867 1 96.38 274 CYS A N 1
ATOM 2060 C CA . CYS A 1 274 ? -5.062 -21.594 10.523 1 96.38 274 CYS A CA 1
ATOM 2061 C C . CYS A 1 274 ? -6.422 -20.906 10.57 1 96.38 274 CYS A C 1
ATOM 2063 O O . CYS A 1 274 ? -7.23 -21.062 9.656 1 96.38 274 CYS A O 1
ATOM 2065 N N . GLY A 1 275 ? -6.703 -20.234 11.711 1 97.25 275 GLY A N 1
ATOM 2066 C CA . GLY A 1 275 ? -7.984 -19.562 11.852 1 97.25 275 GLY A CA 1
ATOM 2067 C C . GLY A 1 275 ? -8.188 -18.453 10.852 1 97.25 275 GLY A C 1
ATOM 2068 O O . GLY A 1 275 ? -9.188 -18.422 10.133 1 97.25 275 GLY A O 1
ATOM 2069 N N . ALA A 1 276 ? -7.242 -17.578 10.727 1 98.56 276 ALA A N 1
ATOM 2070 C CA . ALA A 1 276 ? -7.387 -16.391 9.898 1 98.56 276 ALA A CA 1
ATOM 2071 C C . ALA A 1 276 ? -7.32 -16.734 8.414 1 98.56 276 ALA A C 1
ATOM 2073 O O . ALA A 1 276 ? -8.055 -16.172 7.602 1 98.56 276 ALA A O 1
ATOM 2074 N N . SER A 1 277 ? -6.418 -17.641 8.039 1 98.56 277 SER A N 1
ATOM 2075 C CA . SER A 1 277 ? -6.312 -18.047 6.641 1 98.56 277 SER A CA 1
ATOM 2076 C C . SER A 1 277 ? -7.57 -18.766 6.172 1 98.56 277 SER A C 1
ATOM 2078 O O . SER A 1 277 ? -8.039 -18.547 5.051 1 98.56 277 SER A O 1
ATOM 2080 N N . SER A 1 278 ? -8.18 -19.672 7.016 1 98.88 278 SER A N 1
ATOM 2081 C CA . SER A 1 278 ? -9.438 -20.344 6.676 1 98.88 278 SER A CA 1
ATOM 2082 C C . SER A 1 278 ? -10.586 -19.344 6.594 1 98.88 278 SER A C 1
ATOM 2084 O O . SER A 1 278 ? -11.43 -19.438 5.703 1 98.88 278 SER A O 1
ATOM 2086 N N . LYS A 1 279 ? -10.57 -18.375 7.539 1 98.88 279 LYS A N 1
ATOM 2087 C CA . LYS A 1 279 ? -11.617 -17.359 7.574 1 98.88 279 LYS A CA 1
ATOM 2088 C C . LYS A 1 279 ? -11.617 -16.516 6.305 1 98.88 279 LYS A C 1
ATOM 2090 O O . LYS A 1 279 ? -12.672 -16.125 5.812 1 98.88 279 LYS A O 1
ATOM 2095 N N . ALA A 1 280 ? -10.453 -16.234 5.766 1 98.94 280 ALA A N 1
ATOM 2096 C CA . ALA A 1 280 ? -10.375 -15.477 4.516 1 98.94 280 ALA A CA 1
ATOM 2097 C C . ALA A 1 280 ? -11.094 -16.203 3.387 1 98.94 280 ALA A C 1
ATOM 2099 O O . ALA A 1 280 ? -11.812 -15.586 2.6 1 98.94 280 ALA A O 1
ATOM 2100 N N . MET A 1 281 ? -10.906 -17.516 3.283 1 98.94 281 MET A N 1
ATOM 2101 C CA . MET A 1 281 ? -11.602 -18.297 2.273 1 98.94 281 MET A CA 1
ATOM 2102 C C . MET A 1 281 ? -13.109 -18.297 2.514 1 98.94 281 MET A C 1
ATOM 2104 O O . MET A 1 281 ? -13.891 -18.094 1.581 1 98.94 281 MET A O 1
ATOM 2108 N N . ILE A 1 282 ? -13.492 -18.484 3.746 1 98.94 282 ILE A N 1
ATOM 2109 C CA . ILE A 1 282 ? -14.898 -18.547 4.125 1 98.94 282 ILE A CA 1
ATOM 2110 C C . ILE A 1 282 ? -15.57 -17.219 3.781 1 98.94 282 ILE A C 1
ATOM 2112 O O . ILE A 1 282 ? -16.672 -17.188 3.207 1 98.94 282 ILE A O 1
ATOM 2116 N N . GLU A 1 283 ? -14.898 -16.094 4.109 1 98.88 283 GLU A N 1
ATOM 2117 C CA . GLU A 1 283 ? -15.445 -14.773 3.812 1 98.88 283 GLU A CA 1
ATOM 2118 C C . GLU A 1 283 ? -15.609 -14.562 2.311 1 98.88 283 GLU A C 1
ATOM 2120 O O . GLU A 1 283 ? -16.609 -14 1.859 1 98.88 283 GLU A O 1
ATOM 2125 N N . ALA A 1 284 ? -14.656 -15.031 1.557 1 98.94 284 ALA A N 1
ATOM 2126 C CA . ALA A 1 284 ? -14.68 -14.828 0.11 1 98.94 284 ALA A CA 1
ATOM 2127 C C . ALA A 1 284 ? -15.867 -15.539 -0.53 1 98.94 284 ALA A C 1
ATOM 2129 O O . ALA A 1 284 ? -16.656 -14.922 -1.25 1 98.94 284 ALA A O 1
ATOM 2130 N N . TYR A 1 285 ? -16.016 -16.875 -0.264 1 98.81 285 TYR A N 1
ATOM 2131 C CA . TYR A 1 285 ? -17.094 -17.562 -0.953 1 98.81 285 TYR A CA 1
ATOM 2132 C C . TYR A 1 285 ? -18.438 -17.234 -0.333 1 98.81 285 TYR A C 1
ATOM 2134 O O . TYR A 1 285 ? -19.469 -17.281 -1.008 1 98.81 285 TYR A O 1
ATOM 2142 N N . THR A 1 286 ? -18.484 -16.828 0.977 1 98.81 286 THR A N 1
ATOM 2143 C CA . THR A 1 286 ? -19.734 -16.391 1.584 1 98.81 286 THR A CA 1
ATOM 2144 C C . THR A 1 286 ? -20.219 -15.094 0.937 1 98.81 286 THR A C 1
ATOM 2146 O O . THR A 1 286 ? -21.406 -14.953 0.64 1 98.81 286 THR A O 1
ATOM 2149 N N . GLU A 1 287 ? -19.297 -14.141 0.727 1 98.5 287 GLU A N 1
ATOM 2150 C CA . GLU A 1 287 ? -19.672 -12.891 0.066 1 98.5 287 GLU A CA 1
ATOM 2151 C C . GLU A 1 287 ? -20.172 -13.148 -1.354 1 98.5 287 GLU A C 1
ATOM 2153 O O . GLU A 1 287 ? -21.016 -12.406 -1.858 1 98.5 287 GLU A O 1
ATOM 2158 N N . ALA A 1 288 ? -19.672 -14.188 -1.967 1 98.44 288 ALA A N 1
ATOM 2159 C CA . ALA A 1 288 ? -20.078 -14.555 -3.32 1 98.44 288 ALA A CA 1
ATOM 2160 C C . ALA A 1 288 ? -21.438 -15.25 -3.314 1 98.44 288 ALA A C 1
ATOM 2162 O O . ALA A 1 288 ? -21.969 -15.586 -4.371 1 98.44 288 ALA A O 1
ATOM 2163 N N . GLY A 1 289 ? -21.984 -15.492 -2.141 1 98.25 289 GLY A N 1
ATOM 2164 C CA . GLY A 1 289 ? -23.25 -16.203 -2.021 1 98.25 289 GLY A CA 1
ATOM 2165 C C . GLY A 1 289 ? -23.125 -17.688 -2.275 1 98.25 289 GLY A C 1
ATOM 2166 O O . GLY A 1 289 ? -24.078 -18.328 -2.734 1 98.25 289 GLY A O 1
ATOM 2167 N N . LEU A 1 290 ? -21.953 -18.188 -2.055 1 98.62 290 LEU A N 1
ATOM 2168 C CA . LEU A 1 290 ? -21.688 -19.594 -2.355 1 98.62 290 LEU A CA 1
ATOM 2169 C C . LEU A 1 290 ? -21.531 -20.406 -1.073 1 98.62 290 LEU A C 1
ATOM 2171 O O . LEU A 1 290 ? -21.344 -19.828 0.005 1 98.62 290 LEU A O 1
ATOM 2175 N N . LYS A 1 291 ? -21.75 -21.75 -1.205 1 98.25 291 LYS A N 1
ATOM 2176 C CA . LYS A 1 291 ? -21.469 -22.75 -0.17 1 98.25 291 LYS A CA 1
ATOM 2177 C C . LYS A 1 291 ? -20.172 -23.5 -0.471 1 98.25 291 LYS A C 1
ATOM 2179 O O . LYS A 1 291 ? -19.672 -23.453 -1.594 1 98.25 291 LYS A O 1
ATOM 2184 N N . PRO A 1 292 ? -19.531 -24.062 0.524 1 98.56 292 PRO A N 1
ATOM 2185 C CA . PRO A 1 292 ? -18.281 -24.797 0.292 1 98.56 292 PRO A CA 1
ATOM 2186 C C . PRO A 1 292 ? -18.375 -25.75 -0.906 1 98.56 292 PRO A C 1
ATOM 2188 O O . PRO A 1 292 ? -17.422 -25.844 -1.682 1 98.56 292 PRO A O 1
ATOM 2191 N N . GLU A 1 293 ? -19.469 -26.406 -1.093 1 98.06 293 GLU A N 1
ATOM 2192 C CA . GLU A 1 293 ? -19.641 -27.422 -2.121 1 98.06 293 GLU A CA 1
ATOM 2193 C C . GLU A 1 293 ? -19.625 -26.812 -3.518 1 98.06 293 GLU A C 1
ATOM 2195 O O . GLU A 1 293 ? -19.438 -27.516 -4.512 1 98.06 293 GLU A O 1
ATOM 2200 N N . ASP A 1 294 ? -19.828 -25.5 -3.578 1 98.19 294 ASP A N 1
ATOM 2201 C CA . ASP A 1 294 ? -19.828 -24.812 -4.863 1 98.19 294 ASP A CA 1
ATOM 2202 C C . ASP A 1 294 ? -18.406 -24.578 -5.371 1 98.19 294 ASP A C 1
ATOM 2204 O O . ASP A 1 294 ? -18.203 -24.297 -6.551 1 98.19 294 ASP A O 1
ATOM 2208 N N . ILE A 1 295 ? -17.438 -24.641 -4.48 1 98.69 295 ILE A N 1
ATOM 2209 C CA . ILE A 1 295 ? -16.047 -24.375 -4.84 1 98.69 295 ILE A CA 1
ATOM 2210 C C . ILE A 1 295 ? -15.438 -25.594 -5.512 1 98.69 295 ILE A C 1
ATOM 2212 O O . ILE A 1 295 ? -15.305 -26.656 -4.887 1 98.69 295 ILE A O 1
ATOM 2216 N N . THR A 1 296 ? -14.977 -25.469 -6.758 1 98.06 296 THR A N 1
ATOM 2217 C CA . THR A 1 296 ? -14.469 -26.609 -7.512 1 98.06 296 THR A CA 1
ATOM 2218 C C . THR A 1 296 ? -12.961 -26.5 -7.719 1 98.06 296 THR A C 1
ATOM 2220 O O . THR A 1 296 ? -12.312 -27.469 -8.094 1 98.06 296 THR A O 1
ATOM 2223 N N . TYR A 1 297 ? -12.484 -25.312 -7.523 1 98.88 297 TYR A N 1
ATOM 2224 C CA . TYR A 1 297 ? -11.078 -25.078 -7.824 1 98.88 297 TYR A CA 1
ATOM 2225 C C . TYR A 1 297 ? -10.469 -24.078 -6.844 1 98.88 297 TYR A C 1
ATOM 2227 O O . TYR A 1 297 ? -11.094 -23.078 -6.496 1 98.88 297 TYR A O 1
ATOM 2235 N N . ILE A 1 298 ? -9.273 -24.391 -6.309 1 98.94 298 ILE A N 1
ATOM 2236 C CA . ILE A 1 298 ? -8.5 -23.453 -5.5 1 98.94 298 ILE A CA 1
ATOM 2237 C C . ILE A 1 298 ? -7.102 -23.297 -6.086 1 98.94 298 ILE A C 1
ATOM 2239 O O . ILE A 1 298 ? -6.363 -24.281 -6.207 1 98.94 298 ILE A O 1
ATOM 2243 N N . ASN A 1 299 ? -6.754 -22.156 -6.605 1 98.94 299 ASN A N 1
ATOM 2244 C CA . ASN A 1 299 ? -5.355 -21.797 -6.816 1 98.94 299 ASN A CA 1
ATOM 2245 C C . ASN A 1 299 ? -4.684 -21.391 -5.508 1 98.94 299 ASN A C 1
ATOM 2247 O O . ASN A 1 299 ? -4.883 -20.266 -5.027 1 98.94 299 ASN A O 1
ATOM 2251 N N . ALA A 1 300 ? -3.906 -22.234 -4.922 1 98.88 300 ALA A N 1
ATOM 2252 C CA . ALA A 1 300 ? -3.359 -22.078 -3.576 1 98.88 300 ALA A CA 1
ATOM 2253 C C . ALA A 1 300 ? -2.17 -21.125 -3.564 1 98.88 300 ALA A C 1
ATOM 2255 O O . ALA A 1 300 ? -1.561 -20.875 -4.605 1 98.88 300 ALA A O 1
ATOM 2256 N N . HIS A 1 301 ? -1.883 -20.562 -2.395 1 98.69 301 HIS A N 1
ATOM 2257 C CA . HIS A 1 301 ? -0.616 -19.859 -2.217 1 98.69 301 HIS A CA 1
ATOM 2258 C C . HIS A 1 301 ? 0.567 -20.781 -2.508 1 98.69 301 HIS A C 1
ATOM 2260 O O . HIS A 1 301 ? 1.493 -20.391 -3.227 1 98.69 301 HIS A O 1
ATOM 2266 N N . GLY A 1 302 ? 0.584 -22 -1.935 1 98.5 302 GLY A N 1
ATOM 2267 C CA . GLY A 1 302 ? 1.454 -23.094 -2.332 1 98.5 302 GLY A CA 1
ATOM 2268 C C . GLY A 1 302 ? 2.871 -22.656 -2.641 1 98.5 302 GLY A C 1
ATOM 2269 O O . GLY A 1 302 ? 3.326 -22.766 -3.781 1 98.5 302 GLY A O 1
ATOM 2270 N N . THR A 1 303 ? 3.656 -22.312 -1.661 1 97.56 303 THR A N 1
ATOM 2271 C CA . THR A 1 303 ? 4.953 -21.672 -1.867 1 97.56 303 THR A CA 1
ATOM 2272 C C . THR A 1 303 ? 6.062 -22.719 -1.952 1 97.56 303 THR A C 1
ATOM 2274 O O . THR A 1 303 ? 7.207 -22.391 -2.264 1 97.56 303 THR A O 1
ATOM 2277 N N . SER A 1 304 ? 5.793 -23.969 -1.711 1 98.38 304 SER A N 1
ATOM 2278 C CA . SER A 1 304 ? 6.832 -24.984 -1.61 1 98.38 304 SER A CA 1
ATOM 2279 C C . SER A 1 304 ? 7.633 -24.828 -0.323 1 98.38 304 SER A C 1
ATOM 2281 O O . SER A 1 304 ? 8.82 -25.172 -0.281 1 98.38 304 SER A O 1
ATOM 2283 N N . THR A 1 305 ? 7.102 -24.172 0.695 1 97.44 305 THR A N 1
ATOM 2284 C CA . THR A 1 305 ? 7.672 -24.156 2.039 1 97.44 305 THR A CA 1
ATOM 2285 C C . THR A 1 305 ? 6.918 -25.109 2.957 1 97.44 305 THR A C 1
ATOM 2287 O O . THR A 1 305 ? 5.699 -25.266 2.832 1 97.44 305 THR A O 1
ATOM 2290 N N . HIS A 1 306 ? 7.582 -25.719 3.861 1 96.75 306 HIS A N 1
ATOM 2291 C CA . HIS A 1 306 ? 7 -26.781 4.676 1 96.75 306 HIS A CA 1
ATOM 2292 C C . HIS A 1 306 ? 5.805 -26.266 5.477 1 96.75 306 HIS A C 1
ATOM 2294 O O . HIS A 1 306 ? 4.711 -26.828 5.398 1 96.75 306 HIS A O 1
ATOM 2300 N N . LEU A 1 307 ? 6.027 -25.172 6.168 1 96.88 307 LEU A N 1
ATOM 2301 C CA . LEU A 1 307 ? 4.977 -24.672 7.047 1 96.88 307 LEU A CA 1
ATOM 2302 C C . LEU A 1 307 ? 3.777 -24.188 6.238 1 96.88 307 LEU A C 1
ATOM 2304 O O . LEU A 1 307 ? 2.631 -24.469 6.586 1 96.88 307 LEU A O 1
ATOM 2308 N N . ASN A 1 308 ? 3.984 -23.438 5.168 1 97.69 308 ASN A N 1
ATOM 2309 C CA . ASN A 1 308 ? 2.863 -22.906 4.395 1 97.69 308 ASN A CA 1
ATOM 2310 C C . ASN A 1 308 ? 2.012 -24.031 3.811 1 97.69 308 ASN A C 1
ATOM 2312 O O . ASN A 1 308 ? 0.792 -24.047 3.982 1 97.69 308 ASN A O 1
ATOM 2316 N N . ASP A 1 309 ? 2.666 -24.984 3.096 1 98.44 309 ASP A N 1
ATOM 2317 C CA . ASP A 1 309 ? 1.91 -26 2.371 1 98.44 309 ASP A CA 1
ATOM 2318 C C . ASP A 1 309 ? 1.106 -26.875 3.33 1 98.44 309 ASP A C 1
ATOM 2320 O O . ASP A 1 309 ? -0.057 -27.188 3.068 1 98.44 309 ASP A O 1
ATOM 2324 N N . MET A 1 310 ? 1.741 -27.219 4.418 1 98.44 310 MET A N 1
ATOM 2325 C CA . MET A 1 310 ? 1.066 -28.031 5.422 1 98.44 310 MET A CA 1
ATOM 2326 C C . MET A 1 310 ? -0.111 -27.281 6.035 1 98.44 310 MET A C 1
ATOM 2328 O O . MET A 1 310 ? -1.22 -27.812 6.109 1 98.44 310 MET A O 1
ATOM 2332 N N . LEU A 1 311 ? 0.114 -26.062 6.449 1 98.56 311 LEU A N 1
ATOM 2333 C CA . LEU A 1 311 ? -0.906 -25.312 7.164 1 98.56 311 LEU A CA 1
ATOM 2334 C C . LEU A 1 311 ? -1.99 -24.812 6.211 1 98.56 311 LEU A C 1
ATOM 2336 O O . LEU A 1 311 ? -3.154 -24.703 6.598 1 98.56 311 LEU A O 1
ATOM 2340 N N . GLU A 1 312 ? -1.627 -24.516 4.934 1 98.69 312 GLU A N 1
ATOM 2341 C CA . GLU A 1 312 ? -2.643 -24.172 3.943 1 98.69 312 GLU A CA 1
ATOM 2342 C C . GLU A 1 312 ? -3.576 -25.344 3.67 1 98.69 312 GLU A C 1
ATOM 2344 O O . GLU A 1 312 ? -4.773 -25.156 3.441 1 98.69 312 GLU A O 1
ATOM 2349 N N . THR A 1 313 ? -3.029 -26.594 3.658 1 98.81 313 THR A N 1
ATOM 2350 C CA . THR A 1 313 ? -3.852 -27.781 3.545 1 98.81 313 THR A CA 1
ATOM 2351 C C . THR A 1 313 ? -4.871 -27.859 4.68 1 98.81 313 THR A C 1
ATOM 2353 O O . THR A 1 313 ? -6.055 -28.094 4.445 1 98.81 313 THR A O 1
ATOM 2356 N N . LYS A 1 314 ? -4.363 -27.625 5.863 1 98.75 314 LYS A N 1
ATOM 2357 C CA . LYS A 1 314 ? -5.238 -27.609 7.031 1 98.75 314 LYS A CA 1
ATOM 2358 C C . LYS A 1 314 ? -6.289 -26.5 6.906 1 98.75 314 LYS A C 1
ATOM 2360 O O . LYS A 1 314 ? -7.457 -26.719 7.234 1 98.75 314 LYS A O 1
ATOM 2365 N N . ALA A 1 315 ? -5.91 -25.344 6.461 1 98.88 315 ALA A N 1
ATOM 2366 C CA . ALA A 1 315 ? -6.82 -24.203 6.312 1 98.88 315 ALA A CA 1
ATOM 2367 C C . ALA A 1 315 ? -7.938 -24.531 5.324 1 98.88 315 ALA A C 1
ATOM 2369 O O . ALA A 1 315 ? -9.086 -24.125 5.531 1 98.88 315 ALA A O 1
ATOM 2370 N N . VAL A 1 316 ? -7.609 -25.188 4.219 1 98.94 316 VAL A N 1
ATOM 2371 C CA . VAL A 1 316 ? -8.602 -25.562 3.223 1 98.94 316 VAL A CA 1
ATOM 2372 C C . VAL A 1 316 ? -9.617 -26.531 3.844 1 98.94 316 VAL A C 1
ATOM 2374 O O . VAL A 1 316 ? -10.82 -26.391 3.619 1 98.94 316 VAL A O 1
ATOM 2377 N N . LYS A 1 317 ? -9.141 -27.5 4.637 1 98.81 317 LYS A N 1
ATOM 2378 C CA . LYS A 1 317 ? -10.023 -28.453 5.309 1 98.81 317 LYS A CA 1
ATOM 2379 C C . LYS A 1 317 ? -10.977 -27.75 6.27 1 98.81 317 LYS A C 1
ATOM 2381 O O . LYS A 1 317 ? -12.156 -28.094 6.355 1 98.81 317 LYS A O 1
ATOM 2386 N N . ILE A 1 318 ? -10.445 -26.766 6.969 1 98.81 318 ILE A N 1
ATOM 2387 C CA . ILE A 1 318 ? -11.273 -26 7.902 1 98.81 318 ILE A CA 1
ATOM 2388 C C . ILE A 1 318 ? -12.305 -25.188 7.129 1 98.81 318 ILE A C 1
ATOM 2390 O O . ILE A 1 318 ? -13.484 -25.156 7.488 1 98.81 318 ILE A O 1
ATOM 2394 N N . ALA A 1 319 ? -11.938 -24.562 6.062 1 98.88 319 ALA A N 1
ATOM 2395 C CA . ALA A 1 319 ? -12.781 -23.625 5.328 1 98.88 319 ALA A CA 1
ATOM 2396 C C . ALA A 1 319 ? -13.898 -24.359 4.59 1 98.88 319 ALA A C 1
ATOM 2398 O O . ALA A 1 319 ? -15.039 -23.891 4.539 1 98.88 319 ALA A O 1
ATOM 2399 N N . LEU A 1 320 ? -13.586 -25.516 4 1 98.81 320 LEU A N 1
ATOM 2400 C CA . LEU A 1 320 ? -14.547 -26.188 3.123 1 98.81 320 LEU A CA 1
ATOM 2401 C C . LEU A 1 320 ? -15.219 -27.359 3.832 1 98.81 320 LEU A C 1
ATOM 2403 O O . LEU A 1 320 ? -16.25 -27.844 3.383 1 98.81 320 LEU A O 1
ATOM 2407 N N . GLY A 1 321 ? -14.672 -27.797 4.93 1 98.69 321 GLY A N 1
ATOM 2408 C CA . GLY A 1 321 ? -15.031 -29.078 5.5 1 98.69 321 GLY A CA 1
ATOM 2409 C C . GLY A 1 321 ? -14.289 -30.25 4.867 1 98.69 321 GLY A C 1
ATOM 2410 O O . GLY A 1 321 ? -13.969 -30.203 3.678 1 98.69 321 GLY A O 1
ATOM 2411 N N . GLU A 1 322 ? -14.047 -31.266 5.617 1 98.12 322 GLU A N 1
ATOM 2412 C CA . GLU A 1 322 ? -13.211 -32.406 5.215 1 98.12 322 GLU A CA 1
ATOM 2413 C C . GLU A 1 322 ? -13.703 -33 3.902 1 98.12 322 GLU A C 1
ATOM 2415 O O . GLU A 1 322 ? -12.906 -33.25 2.994 1 98.12 322 GLU A O 1
ATOM 2420 N N . GLU A 1 323 ? -14.945 -33.25 3.764 1 98.06 323 GLU A N 1
ATOM 2421 C CA . GLU A 1 323 ? -15.508 -33.938 2.592 1 98.06 323 GLU A CA 1
ATOM 2422 C C . GLU A 1 323 ? -15.281 -33.094 1.328 1 98.06 323 GLU A C 1
ATOM 2424 O O . GLU A 1 323 ? -14.758 -33.625 0.333 1 98.06 323 GLU A O 1
ATOM 2429 N N . GLN A 1 324 ? -15.625 -31.812 1.394 1 98.38 324 GLN A N 1
ATOM 2430 C CA . GLN A 1 324 ? -15.469 -30.953 0.22 1 98.38 324 GLN A CA 1
ATOM 2431 C C . GLN A 1 324 ? -14 -30.688 -0.07 1 98.38 324 GLN A C 1
ATOM 2433 O O . GLN A 1 324 ? -13.602 -30.562 -1.23 1 98.38 324 GLN A O 1
ATOM 2438 N N . ALA A 1 325 ? -13.211 -30.547 0.978 1 98.75 325 ALA A N 1
ATOM 2439 C CA . ALA A 1 325 ? -11.773 -30.328 0.803 1 98.75 325 ALA A CA 1
ATOM 2440 C C . ALA A 1 325 ? -11.141 -31.453 -0.007 1 98.75 325 ALA A C 1
ATOM 2442 O O . ALA A 1 325 ? -10.188 -31.234 -0.757 1 98.75 325 ALA A O 1
ATOM 2443 N N . ARG A 1 326 ? -11.625 -32.688 0.127 1 97.88 326 ARG A N 1
ATOM 2444 C CA . ARG A 1 326 ? -11.07 -33.844 -0.568 1 97.88 326 ARG A CA 1
ATOM 2445 C C . ARG A 1 326 ? -11.555 -33.875 -2.014 1 97.88 326 ARG A C 1
ATOM 2447 O O . ARG A 1 326 ? -10.93 -34.531 -2.859 1 97.88 326 ARG A O 1
ATOM 2454 N N . LYS A 1 327 ? -12.602 -33.188 -2.33 1 97.88 327 LYS A N 1
ATOM 2455 C CA . LYS A 1 327 ? -13.195 -33.188 -3.664 1 97.88 327 LYS A CA 1
ATOM 2456 C C . LYS A 1 327 ? -12.672 -32.062 -4.523 1 97.88 327 LYS A C 1
ATOM 2458 O O . LYS A 1 327 ? -12.57 -32.188 -5.746 1 97.88 327 LYS A O 1
ATOM 2463 N N . VAL A 1 328 ? -12.414 -30.906 -3.926 1 98.62 328 VAL A N 1
ATOM 2464 C CA . VAL A 1 328 ? -12.008 -29.719 -4.66 1 98.62 328 VAL A CA 1
ATOM 2465 C C . VAL A 1 328 ? -10.641 -29.953 -5.301 1 98.62 328 VAL A C 1
ATOM 2467 O O . VAL A 1 328 ? -9.781 -30.625 -4.723 1 98.62 328 VAL A O 1
ATOM 2470 N N . LYS A 1 329 ? -10.445 -29.453 -6.547 1 98.88 329 LYS A N 1
ATOM 2471 C CA . LYS A 1 329 ? -9.141 -29.469 -7.188 1 98.88 329 LYS A CA 1
ATOM 2472 C C . LYS A 1 329 ? -8.281 -28.297 -6.707 1 98.88 329 LYS A C 1
ATOM 2474 O O . LYS A 1 329 ? -8.758 -27.172 -6.621 1 98.88 329 LYS A O 1
ATOM 2479 N N . ILE A 1 330 ? -7.09 -28.609 -6.324 1 98.88 330 ILE A N 1
ATOM 2480 C CA . ILE A 1 330 ? -6.16 -27.594 -5.836 1 98.88 330 ILE A CA 1
ATOM 2481 C C . ILE A 1 330 ? -4.879 -27.625 -6.668 1 98.88 330 ILE A C 1
ATOM 2483 O O . ILE A 1 330 ? -4.383 -28.703 -7.016 1 98.88 330 ILE A O 1
ATOM 2487 N N . ASN A 1 331 ? -4.352 -26.578 -7.109 1 98.81 331 ASN A N 1
ATOM 2488 C CA . ASN A 1 331 ? -3.025 -26.484 -7.711 1 98.81 331 ASN A CA 1
ATOM 2489 C C . ASN A 1 331 ? -2.27 -25.25 -7.227 1 98.81 331 ASN A C 1
ATOM 2491 O O . ASN A 1 331 ? -2.777 -24.5 -6.398 1 98.81 331 ASN A O 1
ATOM 2495 N N . SER A 1 332 ? -1.027 -25.109 -7.582 1 98.75 332 SER A N 1
ATOM 2496 C CA . SER A 1 332 ? -0.223 -23.922 -7.387 1 98.75 332 SER A CA 1
ATOM 2497 C C . SER A 1 332 ? 0.486 -23.516 -8.672 1 98.75 332 SER A C 1
ATOM 2499 O O . SER A 1 332 ? 1.354 -24.234 -9.164 1 98.75 332 SER A O 1
ATOM 2501 N N . THR A 1 333 ? 0.151 -22.344 -9.109 1 98.75 333 THR A N 1
ATOM 2502 C CA . THR A 1 333 ? 0.765 -21.781 -10.312 1 98.75 333 THR A CA 1
ATOM 2503 C C . THR A 1 333 ? 2.264 -21.578 -10.109 1 98.75 333 THR A C 1
ATOM 2505 O O . THR A 1 333 ? 3.039 -21.625 -11.07 1 98.75 333 THR A O 1
ATOM 2508 N N . LYS A 1 334 ? 2.748 -21.453 -8.859 1 98.75 334 LYS A N 1
ATOM 2509 C CA . LYS A 1 334 ? 4.145 -21.172 -8.531 1 98.75 334 LYS A CA 1
ATOM 2510 C C . LYS A 1 334 ? 5.047 -22.328 -8.961 1 98.75 334 LYS A C 1
ATOM 2512 O O . LYS A 1 334 ? 6.258 -22.156 -9.109 1 98.75 334 LYS A O 1
ATOM 2517 N N . SER A 1 335 ? 4.453 -23.531 -9.117 1 98.81 335 SER A N 1
ATOM 2518 C CA . SER A 1 335 ? 5.258 -24.656 -9.594 1 98.81 335 SER A CA 1
ATOM 2519 C C . SER A 1 335 ? 5.859 -24.344 -10.961 1 98.81 335 SER A C 1
ATOM 2521 O O . SER A 1 335 ? 6.918 -24.875 -11.312 1 98.81 335 SER A O 1
ATOM 2523 N N . MET A 1 336 ? 5.215 -23.484 -11.711 1 98.81 336 MET A N 1
ATOM 2524 C CA . MET A 1 336 ? 5.645 -23.156 -13.062 1 98.81 336 MET A CA 1
ATOM 2525 C C . MET A 1 336 ? 6.344 -21.797 -13.094 1 98.81 336 MET A C 1
ATOM 2527 O O . MET A 1 336 ? 7.328 -21.609 -13.82 1 98.81 336 MET A O 1
ATOM 2531 N N . THR A 1 337 ? 5.926 -20.828 -12.273 1 98.69 337 THR A N 1
ATOM 2532 C CA . THR A 1 337 ? 6.352 -19.453 -12.43 1 98.69 337 THR A CA 1
ATOM 2533 C C . THR A 1 337 ? 7.371 -19.078 -11.359 1 98.69 337 THR A C 1
ATOM 2535 O O . THR A 1 337 ? 8.055 -18.047 -11.477 1 98.69 337 THR A O 1
ATOM 2538 N N . GLY A 1 338 ? 7.504 -19.875 -10.328 1 98.69 338 GLY A N 1
ATOM 2539 C CA . GLY A 1 338 ? 8.094 -19.344 -9.109 1 98.69 338 GLY A CA 1
ATOM 2540 C C . GLY A 1 338 ? 7.176 -18.391 -8.375 1 98.69 338 GLY A C 1
ATOM 2541 O O . GLY A 1 338 ? 6.012 -18.234 -8.742 1 98.69 338 GLY A O 1
ATOM 2542 N N . HIS A 1 339 ? 7.66 -17.875 -7.316 1 98.81 339 HIS A N 1
ATOM 2543 C CA . HIS A 1 339 ? 6.922 -16.938 -6.465 1 98.81 339 HIS A CA 1
ATOM 2544 C C . HIS A 1 339 ? 7.301 -15.5 -6.766 1 98.81 339 HIS A C 1
ATOM 2546 O O . HIS A 1 339 ? 8.406 -15.062 -6.438 1 98.81 339 HIS A O 1
ATOM 2552 N N . MET A 1 340 ? 6.344 -14.797 -7.32 1 98.75 340 MET A N 1
ATOM 2553 C CA . MET A 1 340 ? 6.598 -13.445 -7.809 1 98.75 340 MET A CA 1
ATOM 2554 C C . MET A 1 340 ? 6.305 -12.414 -6.723 1 98.75 340 MET A C 1
ATOM 2556 O O . MET A 1 340 ? 6.016 -11.25 -7.023 1 98.75 340 MET A O 1
ATOM 2560 N N . LEU A 1 341 ? 6.223 -12.797 -5.508 1 98.19 341 LEU A N 1
ATOM 2561 C CA . LEU A 1 341 ? 5.945 -11.945 -4.355 1 98.19 341 LEU A CA 1
ATOM 2562 C C . LEU A 1 341 ? 4.676 -11.133 -4.57 1 98.19 341 LEU A C 1
ATOM 2564 O O . LEU A 1 341 ? 3.592 -11.695 -4.727 1 98.19 341 LEU A O 1
ATOM 2568 N N . GLY A 1 342 ? 4.812 -9.812 -4.664 1 98.44 342 GLY A N 1
ATOM 2569 C CA . GLY A 1 342 ? 3.654 -8.938 -4.754 1 98.44 342 GLY A CA 1
ATOM 2570 C C . GLY A 1 342 ? 2.914 -9.062 -6.074 1 98.44 342 GLY A C 1
ATOM 2571 O O . GLY A 1 342 ? 1.775 -8.602 -6.199 1 98.44 342 GLY A O 1
ATOM 2572 N N . GLY A 1 343 ? 3.512 -9.688 -7.062 1 98.75 343 GLY A N 1
ATOM 2573 C CA . GLY A 1 343 ? 2.869 -9.852 -8.359 1 98.75 343 GLY A CA 1
ATOM 2574 C C . GLY A 1 343 ? 2.117 -11.164 -8.484 1 98.75 343 GLY A C 1
ATOM 2575 O O . GLY A 1 343 ? 1.309 -11.336 -9.398 1 98.75 343 GLY A O 1
ATOM 2576 N N . THR A 1 344 ? 2.299 -12.078 -7.566 1 98.56 344 THR A N 1
ATOM 2577 C CA . THR A 1 344 ? 1.858 -13.461 -7.68 1 98.56 344 THR A CA 1
ATOM 2578 C C . THR A 1 344 ? 0.337 -13.539 -7.758 1 98.56 344 THR A C 1
ATOM 2580 O O . THR A 1 344 ? -0.212 -14.219 -8.625 1 98.56 344 THR A O 1
ATOM 2583 N N . GLY A 1 345 ? -0.336 -12.82 -6.816 1 98.88 345 GLY A N 1
ATOM 2584 C CA . GLY A 1 345 ? -1.784 -12.906 -6.715 1 98.88 345 GLY A CA 1
ATOM 2585 C C . GLY A 1 345 ? -2.498 -12.477 -7.98 1 98.88 345 GLY A C 1
ATOM 2586 O O . GLY A 1 345 ? -3.582 -12.969 -8.289 1 98.88 345 GLY A O 1
ATOM 2587 N N . ALA A 1 346 ? -1.855 -11.562 -8.719 1 98.94 346 ALA A N 1
ATOM 2588 C CA . ALA A 1 346 ? -2.461 -11.062 -9.953 1 98.94 346 ALA A CA 1
ATOM 2589 C C . ALA A 1 346 ? -2.402 -12.117 -11.055 1 98.94 346 ALA A C 1
ATOM 2591 O O . ALA A 1 346 ? -3.369 -12.297 -11.797 1 98.94 346 ALA A O 1
ATOM 2592 N N . VAL A 1 347 ? -1.271 -12.766 -11.188 1 98.94 347 VAL A N 1
ATOM 2593 C CA . VAL A 1 347 ? -1.099 -13.82 -12.188 1 98.94 347 VAL A CA 1
ATOM 2594 C C . VAL A 1 347 ? -2.025 -14.992 -11.875 1 98.94 347 VAL A C 1
ATOM 2596 O O . VAL A 1 347 ? -2.641 -15.562 -12.773 1 98.94 347 VAL A O 1
ATOM 2599 N N . GLU A 1 348 ? -2.148 -15.305 -10.602 1 98.94 348 GLU A N 1
ATOM 2600 C CA . GLU A 1 348 ? -3.029 -16.391 -10.172 1 98.94 348 GLU A CA 1
ATOM 2601 C C . GLU A 1 348 ? -4.492 -16.031 -10.422 1 98.94 348 GLU A C 1
ATOM 2603 O O . GLU A 1 348 ? -5.301 -16.906 -10.742 1 98.94 348 GLU A O 1
ATOM 2608 N N . ALA A 1 349 ? -4.855 -14.75 -10.25 1 98.94 349 ALA A N 1
ATOM 2609 C CA . ALA A 1 349 ? -6.211 -14.305 -10.57 1 98.94 349 ALA A CA 1
ATOM 2610 C C . ALA A 1 349 ? -6.512 -14.5 -12.055 1 98.94 349 ALA A C 1
ATOM 2612 O O . ALA A 1 349 ? -7.602 -14.945 -12.422 1 98.94 349 ALA A O 1
ATOM 2613 N N . ALA A 1 350 ? -5.547 -14.148 -12.906 1 98.94 350 ALA A N 1
ATOM 2614 C CA . ALA A 1 350 ? -5.707 -14.367 -14.344 1 98.94 350 ALA A CA 1
ATOM 2615 C C . ALA A 1 350 ? -5.918 -15.844 -14.656 1 98.94 350 ALA A C 1
ATOM 2617 O O . ALA A 1 350 ? -6.754 -16.203 -15.492 1 98.94 350 ALA A O 1
ATOM 2618 N N . VAL A 1 351 ? -5.18 -16.734 -13.992 1 98.94 351 VAL A N 1
ATOM 2619 C CA . VAL A 1 351 ? -5.309 -18.172 -14.18 1 98.94 351 VAL A CA 1
ATOM 2620 C C . VAL A 1 351 ? -6.719 -18.609 -13.805 1 98.94 351 VAL A C 1
ATOM 2622 O O . VAL A 1 351 ? -7.344 -19.406 -14.523 1 98.94 351 VAL A O 1
ATOM 2625 N N . CYS A 1 352 ? -7.215 -18.141 -12.664 1 98.94 352 CYS A N 1
ATOM 2626 C CA . CYS A 1 352 ? -8.547 -18.516 -12.219 1 98.94 352 CYS A CA 1
ATOM 2627 C C . CYS A 1 352 ? -9.602 -18.094 -13.242 1 98.94 352 CYS A C 1
ATOM 2629 O O . CYS A 1 352 ? -10.508 -18.875 -13.555 1 98.94 352 CYS A O 1
ATOM 2631 N N . ALA A 1 353 ? -9.5 -16.859 -13.734 1 98.94 353 ALA A N 1
ATOM 2632 C CA . ALA A 1 353 ? -10.445 -16.359 -14.742 1 98.94 353 ALA A CA 1
ATOM 2633 C C . ALA A 1 353 ? -10.414 -17.234 -15.992 1 98.94 353 ALA A C 1
ATOM 2635 O O . ALA A 1 353 ? -11.461 -17.609 -16.531 1 98.94 353 ALA A O 1
ATOM 2636 N N . LEU A 1 354 ? -9.211 -17.547 -16.453 1 98.94 354 LEU A N 1
ATOM 2637 C CA . LEU A 1 354 ? -9.039 -18.328 -17.672 1 98.94 354 LEU A CA 1
ATOM 2638 C C . LEU A 1 354 ? -9.477 -19.766 -17.453 1 98.94 354 LEU A C 1
ATOM 2640 O O . LEU A 1 354 ? -10.008 -20.406 -18.375 1 98.94 354 LEU A O 1
ATOM 2644 N N . SER A 1 355 ? -9.211 -20.281 -16.234 1 98.94 355 SER A N 1
ATOM 2645 C CA . SER A 1 355 ? -9.672 -21.625 -15.891 1 98.94 355 SER A CA 1
ATOM 2646 C C . SER A 1 355 ? -11.195 -21.719 -15.969 1 98.94 355 SER A C 1
ATOM 2648 O O . SER A 1 355 ? -11.734 -22.719 -16.438 1 98.94 355 SER A O 1
ATOM 2650 N N . ILE A 1 356 ? -11.891 -20.75 -15.445 1 98.75 356 ILE A N 1
ATOM 2651 C CA . ILE A 1 356 ? -13.352 -20.719 -15.508 1 98.75 356 ILE A CA 1
ATOM 2652 C C . ILE A 1 356 ? -13.797 -20.641 -16.969 1 98.75 356 ILE A C 1
ATOM 2654 O O . ILE A 1 356 ? -14.695 -21.375 -17.391 1 98.75 356 ILE A O 1
ATOM 2658 N N . ARG A 1 357 ? -13.156 -19.766 -17.734 1 98.06 357 ARG A N 1
ATOM 2659 C CA . ARG A 1 357 ? -13.516 -19.578 -19.125 1 98.06 357 ARG A CA 1
ATOM 2660 C C . ARG A 1 357 ? -13.352 -20.875 -19.922 1 98.06 357 ARG A C 1
ATOM 2662 O O . ARG A 1 357 ? -14.227 -21.234 -20.703 1 98.06 357 ARG A O 1
ATOM 2669 N N . ASP A 1 358 ? -12.234 -21.609 -19.672 1 98.38 358 ASP A N 1
ATOM 2670 C CA . ASP A 1 358 ? -11.867 -22.719 -20.562 1 98.38 358 ASP A CA 1
ATOM 2671 C C . ASP A 1 358 ? -12.195 -24.062 -19.922 1 98.38 358 ASP A C 1
ATOM 2673 O O . ASP A 1 358 ? -11.961 -25.109 -20.531 1 98.38 358 ASP A O 1
ATOM 2677 N N . SER A 1 359 ? -12.75 -24.062 -18.734 1 98.44 359 SER A N 1
ATOM 2678 C CA . SER A 1 359 ? -13.039 -25.312 -18.047 1 98.44 359 SER A CA 1
ATOM 2679 C C . SER A 1 359 ? -11.797 -26.203 -17.984 1 98.44 359 SER A C 1
ATOM 2681 O O . SER A 1 359 ? -11.844 -27.375 -18.375 1 98.44 359 SER A O 1
ATOM 2683 N N . PHE A 1 360 ? -10.758 -25.609 -17.422 1 98.75 360 PHE A N 1
ATOM 2684 C CA . PHE A 1 360 ? -9.453 -26.25 -17.406 1 98.75 360 PHE A CA 1
ATOM 2685 C C . PHE A 1 360 ? -8.68 -25.891 -16.156 1 98.75 360 PHE A C 1
ATOM 2687 O O . PHE A 1 360 ? -8.648 -24.719 -15.75 1 98.75 360 PHE A O 1
ATOM 2694 N N . ILE A 1 361 ? -8.109 -26.844 -15.438 1 98.88 361 ILE A N 1
ATOM 2695 C CA . ILE A 1 361 ? -7.254 -26.641 -14.266 1 98.88 361 ILE A CA 1
ATOM 2696 C C . ILE A 1 361 ? -5.863 -27.219 -14.547 1 98.88 361 ILE A C 1
ATOM 2698 O O . ILE A 1 361 ? -5.727 -28.391 -14.891 1 98.88 361 ILE A O 1
ATOM 2702 N N . HIS A 1 362 ? -4.812 -26.438 -14.453 1 98.81 362 HIS A N 1
ATOM 2703 C CA . HIS A 1 362 ? -3.467 -26.875 -14.797 1 98.81 362 HIS A CA 1
ATOM 2704 C C . HIS A 1 362 ? -2.896 -27.797 -13.719 1 98.81 362 HIS A C 1
ATOM 2706 O O . HIS A 1 362 ? -3.393 -27.828 -12.594 1 98.81 362 HIS A O 1
ATOM 2712 N N . GLN A 1 363 ? -1.872 -28.484 -14.094 1 98.44 363 GLN A N 1
ATOM 2713 C CA . GLN A 1 363 ? -1.151 -29.375 -13.203 1 98.44 363 GLN A CA 1
ATOM 2714 C C . GLN A 1 363 ? -0.197 -28.609 -12.297 1 98.44 363 GLN A C 1
ATOM 2716 O O . GLN A 1 363 ? 0.326 -27.562 -12.68 1 98.44 363 GLN A O 1
ATOM 2721 N N . THR A 1 364 ? -0.017 -29.031 -11.023 1 98.69 364 THR A N 1
ATOM 2722 C CA . THR A 1 364 ? 1.182 -28.688 -10.266 1 98.69 364 THR A CA 1
ATOM 2723 C C . THR A 1 364 ? 2.375 -29.5 -10.742 1 98.69 364 THR A C 1
ATOM 2725 O O . THR A 1 364 ? 2.463 -30.703 -10.469 1 98.69 364 THR A O 1
ATOM 2728 N N . ILE A 1 365 ? 3.248 -28.891 -11.391 1 98.38 365 ILE A N 1
ATOM 2729 C CA . ILE A 1 365 ? 4.328 -29.656 -12 1 98.38 365 ILE A CA 1
ATOM 2730 C C . ILE A 1 365 ? 5.457 -29.859 -10.992 1 98.38 365 ILE A C 1
ATOM 2732 O O . ILE A 1 365 ? 5.496 -29.188 -9.961 1 98.38 365 ILE A O 1
ATOM 2736 N N . GLY A 1 366 ? 6.363 -30.797 -11.211 1 96.62 366 GLY A N 1
ATOM 2737 C CA . GLY A 1 366 ? 7.555 -31.031 -10.406 1 96.62 366 GLY A CA 1
ATOM 2738 C C . GLY A 1 366 ? 7.293 -31.891 -9.188 1 96.62 366 GLY A C 1
ATOM 2739 O O . GLY A 1 366 ? 8.227 -32.281 -8.492 1 96.62 366 GLY A O 1
ATOM 2740 N N . TYR A 1 367 ? 6.016 -32.188 -8.867 1 97.12 367 TYR A N 1
ATOM 2741 C CA . TYR A 1 367 ? 5.609 -33 -7.719 1 97.12 367 TYR A CA 1
ATOM 2742 C C . TYR A 1 367 ? 6.039 -34.438 -7.891 1 97.12 367 TYR A C 1
ATOM 2744 O O . TYR A 1 367 ? 5.809 -35.062 -8.945 1 97.12 367 TYR A O 1
ATOM 2752 N N . THR A 1 368 ? 6.758 -35.062 -6.902 1 97.06 368 THR A N 1
ATOM 2753 C CA . THR A 1 368 ? 7.266 -36.438 -7.074 1 97.06 368 THR A CA 1
ATOM 2754 C C . THR A 1 368 ? 6.836 -37.312 -5.91 1 97.06 368 THR A C 1
ATOM 2756 O O . THR A 1 368 ? 6.594 -38.5 -6.09 1 97.06 368 THR A O 1
ATOM 2759 N N . THR A 1 369 ? 6.77 -36.75 -4.711 1 98.25 369 THR A N 1
ATOM 2760 C CA . THR A 1 369 ? 6.602 -37.562 -3.523 1 98.25 369 THR A CA 1
ATOM 2761 C C . THR A 1 369 ? 5.469 -37.031 -2.65 1 98.25 369 THR A C 1
ATOM 2763 O O . THR A 1 369 ? 5.527 -35.906 -2.166 1 98.25 369 THR A O 1
ATOM 2766 N N . PRO A 1 370 ? 4.449 -37.875 -2.447 1 97.94 370 PRO A N 1
ATOM 2767 C CA . PRO A 1 370 ? 3.338 -37.438 -1.6 1 97.94 370 PRO A CA 1
ATOM 2768 C C . PRO A 1 370 ? 3.775 -37.125 -0.171 1 97.94 370 PRO A C 1
ATOM 2770 O O . PRO A 1 370 ? 4.617 -37.812 0.391 1 97.94 370 PRO A O 1
ATOM 2773 N N . ASP A 1 371 ? 3.271 -36.062 0.385 1 98.12 371 ASP A N 1
ATOM 2774 C CA . ASP A 1 371 ? 3.424 -35.688 1.789 1 98.12 371 ASP A CA 1
ATOM 2775 C C . ASP A 1 371 ? 2.174 -36.062 2.59 1 98.12 371 ASP A C 1
ATOM 2777 O O . ASP A 1 371 ? 1.08 -35.562 2.297 1 98.12 371 ASP A O 1
ATOM 2781 N N . PRO A 1 372 ? 2.299 -36.875 3.658 1 98.12 372 PRO A N 1
ATOM 2782 C CA . PRO A 1 372 ? 1.129 -37.25 4.453 1 98.12 372 PRO A CA 1
ATOM 2783 C C . PRO A 1 372 ? 0.411 -36.062 5.055 1 98.12 372 PRO A C 1
ATOM 2785 O O . PRO A 1 372 ? -0.79 -36.125 5.328 1 98.12 372 PRO A O 1
ATOM 2788 N N . GLU A 1 373 ? 1.09 -34.906 5.207 1 97.44 373 GLU A N 1
ATOM 2789 C CA . GLU A 1 373 ? 0.492 -33.688 5.801 1 97.44 373 GLU A CA 1
ATOM 2790 C C . GLU A 1 373 ? -0.194 -32.844 4.742 1 97.44 373 GLU A C 1
ATOM 2792 O O . GLU A 1 373 ? -0.901 -31.891 5.07 1 97.44 373 GLU A O 1
ATOM 2797 N N . CYS A 1 374 ? -0.005 -33.156 3.533 1 98.62 374 CYS A N 1
ATOM 2798 C CA . CYS A 1 374 ? -0.663 -32.531 2.381 1 98.62 374 CYS A CA 1
ATOM 2799 C C . CYS A 1 374 ? -1.419 -33.594 1.573 1 98.62 374 CYS A C 1
ATOM 2801 O O . CYS A 1 374 ? -0.977 -34 0.494 1 98.62 374 CYS A O 1
ATOM 2803 N N . ASP A 1 375 ? -2.586 -33.938 2.062 1 98.44 375 ASP A N 1
ATOM 2804 C CA . ASP A 1 375 ? -3.25 -35.156 1.584 1 98.44 375 ASP A CA 1
ATOM 2805 C C . ASP A 1 375 ? -4.48 -34.812 0.748 1 98.44 375 ASP A C 1
ATOM 2807 O O . ASP A 1 375 ? -5.465 -35.562 0.744 1 98.44 375 ASP A O 1
ATOM 2811 N N . LEU A 1 376 ? -4.5 -33.656 0.141 1 98.75 376 LEU A N 1
ATOM 2812 C CA . LEU A 1 376 ? -5.613 -33.281 -0.718 1 98.75 376 LEU A CA 1
ATOM 2813 C C . LEU A 1 376 ? -5.254 -33.438 -2.189 1 98.75 376 LEU A C 1
ATOM 2815 O O . LEU A 1 376 ? -4.18 -33.969 -2.512 1 98.75 376 LEU A O 1
ATOM 2819 N N . ASP A 1 377 ? -6.145 -33.125 -3.121 1 98.75 377 ASP A N 1
ATOM 2820 C CA . ASP A 1 377 ? -5.914 -33.281 -4.555 1 98.75 377 ASP A CA 1
ATOM 2821 C C . ASP A 1 377 ? -5.23 -32.031 -5.133 1 98.75 377 ASP A C 1
ATOM 2823 O O . ASP A 1 377 ? -5.891 -31.062 -5.473 1 98.75 377 ASP A O 1
ATOM 2827 N N . TYR A 1 378 ? -3.984 -32.125 -5.383 1 98.81 378 TYR A N 1
ATOM 2828 C CA . TYR A 1 378 ? -3.199 -30.953 -5.801 1 98.81 378 TYR A CA 1
ATOM 2829 C C . TYR A 1 378 ? -2.934 -30.984 -7.301 1 98.81 378 TYR A C 1
ATOM 2831 O O . TYR A 1 378 ? -2.023 -30.312 -7.793 1 98.81 378 TYR A O 1
ATOM 2839 N N . CYS A 1 379 ? -3.676 -31.781 -8.031 1 98.62 379 CYS A N 1
ATOM 2840 C CA . CYS A 1 379 ? -3.596 -31.891 -9.484 1 98.62 379 CYS A CA 1
ATOM 2841 C C . CYS A 1 379 ? -2.174 -32.219 -9.93 1 98.62 379 CYS A C 1
ATOM 2843 O O . CYS A 1 379 ? -1.617 -31.547 -10.797 1 98.62 379 CYS A O 1
ATOM 2845 N N . VAL A 1 380 ? -1.559 -33.219 -9.328 1 97.69 380 VAL A N 1
ATOM 2846 C CA . VAL A 1 380 ? -0.146 -33.531 -9.547 1 97.69 380 VAL A CA 1
ATOM 2847 C C . VAL A 1 380 ? 0.005 -34.531 -10.68 1 97.69 380 VAL A C 1
ATOM 2849 O O . VAL A 1 380 ? 1.084 -34.656 -11.258 1 97.69 380 VAL A O 1
ATOM 2852 N N . ASP A 1 381 ? -1.047 -35.25 -11.055 1 96.94 381 ASP A N 1
ATOM 2853 C CA . ASP A 1 381 ? -0.961 -36.312 -12.047 1 96.94 381 ASP A CA 1
ATOM 2854 C C . ASP A 1 381 ? -1.128 -35.75 -13.461 1 96.94 381 ASP A C 1
ATOM 2856 O O . ASP A 1 381 ? -0.86 -36.469 -14.438 1 96.94 381 ASP A O 1
ATOM 2860 N N . GLY A 1 382 ? -1.565 -34.562 -13.602 1 97.62 382 GLY A N 1
ATOM 2861 C CA . GLY A 1 382 ? -1.822 -33.906 -14.883 1 97.62 382 GLY A CA 1
ATOM 2862 C C . GLY A 1 382 ? -2.891 -32.844 -14.812 1 97.62 382 GLY A C 1
ATOM 2863 O O . GLY A 1 382 ? -3.516 -32.656 -13.766 1 97.62 382 GLY A O 1
ATOM 2864 N N . PRO A 1 383 ? -2.99 -32.125 -15.93 1 98.25 383 PRO A N 1
ATOM 2865 C CA . PRO A 1 383 ? -4.082 -31.156 -15.969 1 98.25 383 PRO A CA 1
ATOM 2866 C C . PRO A 1 383 ? -5.461 -31.812 -15.938 1 98.25 383 PRO A C 1
ATOM 2868 O O . PRO A 1 383 ? -5.594 -33 -16.25 1 98.25 383 PRO A O 1
ATOM 2871 N N . VAL A 1 384 ? -6.477 -31.109 -15.516 1 98.5 384 VAL A N 1
ATOM 2872 C CA . VAL A 1 384 ? -7.836 -31.609 -15.391 1 98.5 384 VAL A CA 1
ATOM 2873 C C . VAL A 1 384 ? -8.781 -30.797 -16.266 1 98.5 384 VAL A C 1
ATOM 2875 O O . VAL A 1 384 ? -8.844 -29.562 -16.141 1 98.5 384 VAL A O 1
ATOM 2878 N N . GLU A 1 385 ? -9.438 -31.469 -17.141 1 98.38 385 GLU A N 1
ATOM 2879 C CA . GLU A 1 385 ? -10.508 -30.844 -17.922 1 98.38 385 GLU A CA 1
ATOM 2880 C C . GLU A 1 385 ? -11.867 -31.062 -17.266 1 98.38 385 GLU A C 1
ATOM 2882 O O . GLU A 1 385 ? -12.398 -32.188 -17.297 1 98.38 385 GLU A O 1
ATOM 2887 N N . MET A 1 386 ? -12.438 -30 -16.734 1 98.12 386 MET A N 1
ATOM 2888 C CA . MET A 1 386 ? -13.75 -30.031 -16.094 1 98.12 386 MET A CA 1
ATOM 2889 C C . MET A 1 386 ? -14.328 -28.625 -15.977 1 98.12 386 MET A C 1
ATOM 2891 O O . MET A 1 386 ? -13.586 -27.641 -15.953 1 98.12 386 MET A O 1
ATOM 2895 N N . PRO A 1 387 ? -15.648 -28.547 -15.898 1 97.56 387 PRO A N 1
ATOM 2896 C CA . PRO A 1 387 ? -16.219 -27.234 -15.617 1 97.56 387 PRO A CA 1
ATOM 2897 C C . PRO A 1 387 ? -15.734 -26.656 -14.289 1 97.56 387 PRO A C 1
ATOM 2899 O O . PRO A 1 387 ? -15.656 -27.375 -13.289 1 97.56 387 PRO A O 1
ATOM 2902 N N . VAL A 1 388 ? -15.273 -25.406 -14.312 1 98.06 388 VAL A N 1
ATOM 2903 C CA . VAL A 1 388 ? -14.938 -24.656 -13.102 1 98.06 388 VAL A CA 1
ATOM 2904 C C . VAL A 1 388 ? -16.047 -23.656 -12.789 1 98.06 388 VAL A C 1
ATOM 2906 O O . VAL A 1 388 ? -16.062 -22.547 -13.352 1 98.06 388 VAL A O 1
ATOM 2909 N N . ASN A 1 389 ? -16.891 -23.969 -11.898 1 95.75 389 ASN A N 1
ATOM 2910 C CA . ASN A 1 389 ? -18.031 -23.109 -11.586 1 95.75 389 ASN A CA 1
ATOM 2911 C C . ASN A 1 389 ? -17.625 -21.953 -10.664 1 95.75 389 ASN A C 1
ATOM 2913 O O . ASN A 1 389 ? -18.125 -20.844 -10.789 1 95.75 389 ASN A O 1
ATOM 2917 N N . ALA A 1 390 ? -16.797 -22.281 -9.688 1 98.62 390 ALA A N 1
ATOM 2918 C CA . ALA A 1 390 ? -16.266 -21.281 -8.766 1 98.62 390 ALA A CA 1
ATOM 2919 C C . ALA A 1 390 ? -14.836 -21.625 -8.344 1 98.62 390 ALA A C 1
ATOM 2921 O O . ALA A 1 390 ? -14.5 -22.797 -8.164 1 98.62 390 ALA A O 1
ATOM 2922 N N . ALA A 1 391 ? -14.055 -20.594 -8.25 1 98.94 391 ALA A N 1
ATOM 2923 C CA . ALA A 1 391 ? -12.648 -20.766 -7.898 1 98.94 391 ALA A CA 1
ATOM 2924 C C . ALA A 1 391 ? -12.242 -19.781 -6.793 1 98.94 391 ALA A C 1
ATOM 2926 O O . ALA A 1 391 ? -12.766 -18.672 -6.719 1 98.94 391 ALA A O 1
ATOM 2927 N N . LEU A 1 392 ? -11.391 -20.219 -5.887 1 98.94 392 LEU A N 1
ATOM 2928 C CA . LEU A 1 392 ? -10.719 -19.344 -4.922 1 98.94 392 LEU A CA 1
ATOM 2929 C C . LEU A 1 392 ? -9.242 -19.188 -5.273 1 98.94 392 LEU A C 1
ATOM 2931 O O . LEU A 1 392 ? -8.609 -20.109 -5.773 1 98.94 392 LEU A O 1
ATOM 2935 N N . SER A 1 393 ? -8.711 -18.062 -5.109 1 98.94 393 SER A N 1
ATOM 2936 C CA . SER A 1 393 ? -7.281 -17.781 -5.172 1 98.94 393 SER A CA 1
ATOM 2937 C C . SER A 1 393 ? -6.762 -17.25 -3.844 1 98.94 393 SER A C 1
ATOM 2939 O O . SER A 1 393 ? -7.191 -16.188 -3.383 1 98.94 393 SER A O 1
ATOM 2941 N N . ASN A 1 394 ? -5.852 -18 -3.193 1 98.88 394 ASN A N 1
ATOM 2942 C CA . ASN A 1 394 ? -5.328 -17.656 -1.877 1 98.88 394 ASN A CA 1
ATOM 2943 C C . ASN A 1 394 ? -3.959 -16.984 -1.977 1 98.88 394 ASN A C 1
ATOM 2945 O O . ASN A 1 394 ? -3.127 -17.391 -2.793 1 98.88 394 ASN A O 1
ATOM 2949 N N . SER A 1 395 ? -3.74 -15.953 -1.223 1 98.81 395 SER A N 1
ATOM 2950 C CA . SER A 1 395 ? -2.436 -15.336 -0.998 1 98.81 395 SER A CA 1
ATOM 2951 C C . SER A 1 395 ? -2.182 -15.109 0.488 1 98.81 395 SER A C 1
ATOM 2953 O O . SER A 1 395 ? -3.014 -14.516 1.18 1 98.81 395 SER A O 1
ATOM 2955 N N . LEU A 1 396 ? -1.087 -15.555 0.979 1 98.44 396 LEU A N 1
ATOM 2956 C CA . LEU A 1 396 ? -0.679 -15.461 2.377 1 98.44 396 LEU A CA 1
ATOM 2957 C C . LEU A 1 396 ? 0.683 -14.789 2.502 1 98.44 396 LEU A C 1
ATOM 2959 O O . LEU A 1 396 ? 1.689 -15.32 2.027 1 98.44 396 LEU A O 1
ATOM 2963 N N . GLY A 1 397 ? 0.68 -13.625 3.148 1 97.5 397 GLY A N 1
ATOM 2964 C CA . GLY A 1 397 ? 1.891 -12.82 3.113 1 97.5 397 GLY A CA 1
ATOM 2965 C C . GLY A 1 397 ? 2.514 -12.617 4.48 1 97.5 397 GLY A C 1
ATOM 2966 O O . GLY A 1 397 ? 1.833 -12.734 5.504 1 97.5 397 GLY A O 1
ATOM 2967 N N . PHE A 1 398 ? 3.922 -12.281 4.469 1 96.69 398 PHE A N 1
ATOM 2968 C CA . PHE A 1 398 ? 4.641 -11.914 5.68 1 96.69 398 PHE A CA 1
ATOM 2969 C C . PHE A 1 398 ? 3.932 -10.773 6.402 1 96.69 398 PHE A C 1
ATOM 2971 O O . PHE A 1 398 ? 3.447 -9.836 5.77 1 96.69 398 PHE A O 1
ATOM 2978 N N . GLY A 1 399 ? 3.871 -10.836 7.707 1 96.19 399 GLY A N 1
ATOM 2979 C CA . GLY A 1 399 ? 3.105 -9.898 8.516 1 96.19 399 GLY A CA 1
ATOM 2980 C C . GLY A 1 399 ? 1.734 -10.422 8.898 1 96.19 399 GLY A C 1
ATOM 2981 O O . GLY A 1 399 ? 1.006 -9.773 9.648 1 96.19 399 GLY A O 1
ATOM 2982 N N . GLY A 1 400 ? 1.425 -11.633 8.352 1 97.5 400 GLY A N 1
ATOM 2983 C CA . GLY A 1 400 ? 0.179 -12.312 8.68 1 97.5 400 GLY A CA 1
ATOM 2984 C C . GLY A 1 400 ? -0.974 -11.906 7.777 1 97.5 400 GLY A C 1
ATOM 2985 O O . GLY A 1 400 ? -2.137 -12.148 8.102 1 97.5 400 GLY A O 1
ATOM 2986 N N . HIS A 1 401 ? -0.681 -11.336 6.656 1 98.44 401 HIS A N 1
ATOM 2987 C CA . HIS A 1 401 ? -1.706 -10.852 5.734 1 98.44 401 HIS A CA 1
ATOM 2988 C C . HIS A 1 401 ? -2.309 -12 4.934 1 98.44 401 HIS A C 1
ATOM 2990 O O . HIS A 1 401 ? -1.593 -12.711 4.227 1 98.44 401 HIS A O 1
ATOM 2996 N N . ASN A 1 402 ? -3.602 -12.195 5.066 1 98.81 402 ASN A N 1
ATOM 2997 C CA . ASN A 1 402 ? -4.309 -13.18 4.254 1 98.81 402 ASN A CA 1
ATOM 2998 C C . ASN A 1 402 ? -5.34 -12.516 3.344 1 98.81 402 ASN A C 1
ATOM 3000 O O . ASN A 1 402 ? -6.055 -11.609 3.766 1 98.81 402 ASN A O 1
ATOM 3004 N N . ALA A 1 403 ? -5.32 -12.906 2.123 1 98.88 403 ALA A N 1
ATOM 3005 C CA . ALA A 1 403 ? -6.344 -12.453 1.186 1 98.88 403 ALA A CA 1
ATOM 3006 C C . ALA A 1 403 ? -6.793 -13.586 0.268 1 98.88 403 ALA A C 1
ATOM 3008 O O . ALA A 1 403 ? -5.973 -14.398 -0.172 1 98.88 403 ALA A O 1
ATOM 3009 N N . THR A 1 404 ? -8.07 -13.711 0.039 1 98.94 404 THR A N 1
ATOM 3010 C CA . THR A 1 404 ? -8.656 -14.695 -0.873 1 98.94 404 THR A CA 1
ATOM 3011 C C . THR A 1 404 ? -9.672 -14.031 -1.799 1 98.94 404 THR A C 1
ATOM 3013 O O . THR A 1 404 ? -10.484 -13.219 -1.357 1 98.94 404 THR A O 1
ATOM 3016 N N . LEU A 1 405 ? -9.555 -14.289 -3.055 1 99 405 LEU A N 1
ATOM 3017 C CA . LEU A 1 405 ? -10.539 -13.859 -4.043 1 99 405 LEU A CA 1
ATOM 3018 C C . LEU A 1 405 ? -11.438 -15.023 -4.449 1 99 405 LEU A C 1
ATOM 3020 O O . LEU A 1 405 ? -10.984 -16.172 -4.543 1 99 405 LEU A O 1
ATOM 3024 N N . CYS A 1 406 ? -12.68 -14.75 -4.688 1 98.94 406 CYS A N 1
ATOM 3025 C CA . CYS A 1 406 ? -13.633 -15.742 -5.18 1 98.94 406 CYS A CA 1
ATOM 3026 C C . CYS A 1 406 ? -14.156 -15.367 -6.562 1 98.94 406 CYS A C 1
ATOM 3028 O O . CYS A 1 406 ? -14.719 -14.281 -6.742 1 98.94 406 CYS A O 1
ATOM 3030 N N . PHE A 1 407 ? -13.898 -16.25 -7.496 1 98.94 407 PHE A N 1
ATOM 3031 C CA . PHE A 1 407 ? -14.352 -16.109 -8.875 1 98.94 407 PHE A CA 1
ATOM 3032 C C . PHE A 1 407 ? -15.477 -17.078 -9.18 1 98.94 407 PHE A C 1
ATOM 3034 O O . PHE A 1 407 ? -15.477 -18.219 -8.68 1 98.94 407 PHE A O 1
ATOM 3041 N N . LYS A 1 408 ? -16.406 -16.703 -10.031 1 98.38 408 LYS A N 1
ATOM 3042 C CA . LYS A 1 408 ? -17.422 -17.672 -10.453 1 98.38 408 LYS A CA 1
ATOM 3043 C C . LYS A 1 408 ? -17.891 -17.391 -11.875 1 98.38 408 LYS A C 1
ATOM 3045 O O . LYS A 1 408 ? -17.703 -16.297 -12.391 1 98.38 408 LYS A O 1
ATOM 3050 N N . LYS A 1 409 ? -18.438 -18.391 -12.508 1 97.56 409 LYS A N 1
ATOM 3051 C CA . LYS A 1 409 ? -19.016 -18.234 -13.844 1 97.56 409 LYS A CA 1
ATOM 3052 C C . LYS A 1 409 ? -20.078 -17.141 -13.867 1 97.56 409 LYS A C 1
ATOM 3054 O O . LYS A 1 409 ? -20.891 -17.047 -12.953 1 97.56 409 LYS A O 1
ATOM 3059 N N . CYS A 1 410 ? -19.953 -16.297 -14.906 1 95.12 410 CYS A N 1
ATOM 3060 C CA . CYS A 1 410 ? -20.906 -15.195 -15.031 1 95.12 410 CYS A CA 1
ATOM 3061 C C . CYS A 1 410 ? -22.219 -15.688 -15.633 1 95.12 410 CYS A C 1
ATOM 3063 O O . CYS A 1 410 ? -22.219 -16.266 -16.719 1 95.12 410 CYS A O 1
ATOM 3065 N N . THR A 1 411 ? -23.234 -15.539 -14.914 1 90.06 411 THR A N 1
ATOM 3066 C CA . THR A 1 411 ? -24.562 -15.867 -15.43 1 90.06 411 THR A CA 1
ATOM 3067 C C . THR A 1 411 ? -25.422 -14.609 -15.562 1 90.06 411 THR A C 1
ATOM 3069 O O . THR A 1 411 ? -25.266 -13.664 -14.789 1 90.06 411 THR A O 1
ATOM 3072 N N . ASP A 1 412 ? -26.219 -14.594 -16.562 1 84.56 412 ASP A N 1
ATOM 3073 C CA . ASP A 1 412 ? -27.062 -13.422 -16.766 1 84.56 412 ASP A CA 1
ATOM 3074 C C . ASP A 1 412 ? -28.094 -13.273 -15.641 1 84.56 412 ASP A C 1
ATOM 3076 O O . ASP A 1 412 ? -28.547 -14.266 -15.078 1 84.56 412 ASP A O 1
ATOM 3080 N N . MET B 1 1 ? -26.047 3.668 5.23 1 80.44 1 MET B N 1
ATOM 3081 C CA . MET B 1 1 ? -24.594 3.639 5.469 1 80.44 1 MET B CA 1
ATOM 3082 C C . MET B 1 1 ? -24.281 4.02 6.91 1 80.44 1 MET B C 1
ATOM 3084 O O . MET B 1 1 ? -25.016 4.781 7.535 1 80.44 1 MET B O 1
ATOM 3088 N N . LYS B 1 2 ? -23.234 3.492 7.461 1 94.44 2 LYS B N 1
ATOM 3089 C CA . LYS B 1 2 ? -22.906 3.668 8.867 1 94.44 2 LYS B CA 1
ATOM 3090 C C . LYS B 1 2 ? -22.062 4.93 9.078 1 94.44 2 LYS B C 1
ATOM 3092 O O . LYS B 1 2 ? -21.281 5.312 8.211 1 94.44 2 LYS B O 1
ATOM 3097 N N . ARG B 1 3 ? -22.312 5.578 10.203 1 98.31 3 ARG B N 1
ATOM 3098 C CA . ARG B 1 3 ? -21.469 6.707 10.586 1 98.31 3 ARG B CA 1
ATOM 3099 C C . ARG B 1 3 ? -20.172 6.23 11.258 1 98.31 3 ARG B C 1
ATOM 3101 O O . ARG B 1 3 ? -20.172 5.211 11.953 1 98.31 3 ARG B O 1
ATOM 3108 N N . VAL B 1 4 ? -19.094 6.922 11.039 1 98.94 4 VAL B N 1
ATOM 3109 C CA . VAL B 1 4 ? -17.781 6.539 11.531 1 98.94 4 VAL B CA 1
ATOM 3110 C C . VAL B 1 4 ? -17.203 7.664 12.391 1 98.94 4 VAL B C 1
ATOM 3112 O O . VAL B 1 4 ? -17.188 8.828 11.977 1 98.94 4 VAL B O 1
ATOM 3115 N N . VAL B 1 5 ? -16.688 7.336 13.602 1 98.94 5 VAL B N 1
ATOM 3116 C CA . VAL B 1 5 ? -16.188 8.359 14.516 1 98.94 5 VAL B CA 1
ATOM 3117 C C . VAL B 1 5 ? -14.773 7.996 14.977 1 98.94 5 VAL B C 1
ATOM 3119 O O . VAL B 1 5 ? -14.367 6.836 14.875 1 98.94 5 VAL B O 1
ATOM 3122 N N . ILE B 1 6 ? -14.062 8.984 15.336 1 98.94 6 ILE B N 1
ATOM 3123 C CA . ILE B 1 6 ? -12.734 8.812 15.922 1 98.94 6 ILE B CA 1
ATOM 3124 C C . ILE B 1 6 ? -12.836 8.766 17.438 1 98.94 6 ILE B C 1
ATOM 3126 O O . ILE B 1 6 ? -13.273 9.734 18.078 1 98.94 6 ILE B O 1
ATOM 3130 N N . THR B 1 7 ? -12.359 7.641 18.016 1 98.94 7 THR B N 1
ATOM 3131 C CA . THR B 1 7 ? -12.555 7.465 19.453 1 98.94 7 THR B CA 1
ATOM 3132 C C . THR B 1 7 ? -11.219 7.344 20.172 1 98.94 7 THR B C 1
ATOM 3134 O O . THR B 1 7 ? -11.164 7.309 21.406 1 98.94 7 THR B O 1
ATOM 3137 N N . GLY B 1 8 ? -10.133 7.281 19.453 1 98.94 8 GLY B N 1
ATOM 3138 C CA . GLY B 1 8 ? -8.789 7.215 20.016 1 98.94 8 GLY B CA 1
ATOM 3139 C C . GLY B 1 8 ? -7.727 7.789 19.094 1 98.94 8 GLY B C 1
ATOM 3140 O O . GLY B 1 8 ? -7.832 7.684 17.875 1 98.94 8 GLY B O 1
ATOM 3141 N N . LEU B 1 9 ? -6.715 8.336 19.75 1 98.94 9 LEU B N 1
ATOM 3142 C CA . LEU B 1 9 ? -5.578 8.898 19.031 1 98.94 9 LEU B CA 1
ATOM 3143 C C . LEU B 1 9 ? -4.262 8.453 19.672 1 98.94 9 LEU B C 1
ATOM 3145 O O . LEU B 1 9 ? -4.176 8.297 20.891 1 98.94 9 LEU B O 1
ATOM 3149 N N . GLY B 1 10 ? -3.246 8.234 18.844 1 98.94 10 GLY B N 1
ATOM 3150 C CA . GLY B 1 10 ? -1.854 8.039 19.219 1 98.94 10 GLY B CA 1
ATOM 3151 C C . GLY B 1 10 ? -0.881 8.641 18.219 1 98.94 10 GLY B C 1
ATOM 3152 O O . GLY B 1 10 ? -1.187 8.727 17.031 1 98.94 10 GLY B O 1
ATOM 3153 N N . THR B 1 11 ? 0.279 9.078 18.766 1 98.94 11 THR B N 1
ATOM 3154 C CA . THR B 1 11 ? 1.231 9.672 17.844 1 98.94 11 THR B CA 1
ATOM 3155 C C . THR B 1 11 ? 2.633 9.695 18.438 1 98.94 11 THR B C 1
ATOM 3157 O O . THR B 1 11 ? 2.791 9.68 19.656 1 98.94 11 THR B O 1
ATOM 3160 N N . VAL B 1 12 ? 3.605 9.547 17.625 1 98.94 12 VAL B N 1
ATOM 3161 C CA . VAL B 1 12 ? 5.016 9.82 17.859 1 98.94 12 VAL B CA 1
ATOM 3162 C C . VAL B 1 12 ? 5.586 10.664 16.719 1 98.94 12 VAL B C 1
ATOM 3164 O O . VAL B 1 12 ? 5.605 10.219 15.57 1 98.94 12 VAL B O 1
ATOM 3167 N N . ASN B 1 13 ? 5.98 11.859 16.984 1 98.88 13 ASN B N 1
ATOM 3168 C CA . ASN B 1 13 ? 6.484 12.773 15.961 1 98.88 13 ASN B CA 1
ATOM 3169 C C . ASN B 1 13 ? 7.383 13.852 16.562 1 98.88 13 ASN B C 1
ATOM 3171 O O . ASN B 1 13 ? 7.613 13.867 17.781 1 98.88 13 ASN B O 1
ATOM 3175 N N . PRO B 1 14 ? 7.906 14.805 15.844 1 98.81 14 PRO B N 1
ATOM 3176 C CA . PRO B 1 14 ? 8.922 15.734 16.344 1 98.81 14 PRO B CA 1
ATOM 3177 C C . PRO B 1 14 ? 8.375 16.672 17.422 1 98.81 14 PRO B C 1
ATOM 3179 O O . PRO B 1 14 ? 9.148 17.281 18.172 1 98.81 14 PRO B O 1
ATOM 3182 N N . LEU B 1 15 ? 7.062 16.797 17.531 1 98.75 15 LEU B N 1
ATOM 3183 C CA . LEU B 1 15 ? 6.469 17.734 18.484 1 98.75 15 LEU B CA 1
ATOM 3184 C C . LEU B 1 15 ? 6.07 17.016 19.766 1 98.75 15 LEU B C 1
ATOM 3186 O O . LEU B 1 15 ? 5.656 17.656 20.734 1 98.75 15 LEU B O 1
ATOM 3190 N N . GLY B 1 16 ? 6.172 15.625 19.734 1 98.38 16 GLY B N 1
ATOM 3191 C CA . GLY B 1 16 ? 5.836 14.883 20.938 1 98.38 16 GLY B CA 1
ATOM 3192 C C . GLY B 1 16 ? 5.578 13.406 20.672 1 98.38 16 GLY B C 1
ATOM 3193 O O . GLY B 1 16 ? 5.117 13.031 19.594 1 98.38 16 GLY B O 1
ATOM 3194 N N . SER B 1 17 ? 5.801 12.602 21.703 1 98.19 17 SER B N 1
ATOM 3195 C CA . SER B 1 17 ? 5.609 11.156 21.609 1 98.19 17 SER B CA 1
ATOM 3196 C C . SER B 1 17 ? 4.348 10.719 22.344 1 98.19 17 SER B C 1
ATOM 3198 O O . SER B 1 17 ? 4.207 9.547 22.703 1 98.19 17 SER B O 1
ATOM 3200 N N . THR B 1 18 ? 3.518 11.672 22.703 1 98.06 18 THR B N 1
ATOM 3201 C CA . THR B 1 18 ? 2.152 11.477 23.172 1 98.06 18 THR B CA 1
ATOM 3202 C C . THR B 1 18 ? 1.215 12.523 22.578 1 98.06 18 THR B C 1
ATOM 3204 O O . THR B 1 18 ? 1.649 13.617 22.219 1 98.06 18 THR B O 1
ATOM 3207 N N . VAL B 1 19 ? -0.054 12.203 22.562 1 98.56 19 VAL B N 1
ATOM 3208 C CA . VAL B 1 19 ? -1.034 13.109 21.969 1 98.56 19 VAL B CA 1
ATOM 3209 C C . VAL B 1 19 ? -1.098 14.398 22.781 1 98.56 19 VAL B C 1
ATOM 3211 O O . VAL B 1 19 ? -1.197 15.492 22.219 1 98.56 19 VAL B O 1
ATOM 3214 N N . GLU B 1 20 ? -1.06 14.266 24.062 1 98.5 20 GLU B N 1
ATOM 3215 C CA . GLU B 1 20 ? -1.131 15.43 24.938 1 98.5 20 GLU B CA 1
ATOM 3216 C C . GLU B 1 20 ? 0.041 16.375 24.688 1 98.5 20 GLU B C 1
ATOM 3218 O O . GLU B 1 20 ? -0.155 17.578 24.5 1 98.5 20 GLU B O 1
ATOM 3223 N N . LYS B 1 21 ? 1.256 15.883 24.734 1 98.5 21 LYS B N 1
ATOM 3224 C CA . LYS B 1 21 ? 2.447 16.688 24.516 1 98.5 21 LYS B CA 1
ATOM 3225 C C . LYS B 1 21 ? 2.445 17.281 23.109 1 98.5 21 LYS B C 1
ATOM 3227 O O . LYS B 1 21 ? 2.764 18.469 22.922 1 98.5 21 LYS B O 1
ATOM 3232 N N . PHE B 1 22 ? 2.111 16.453 22.203 1 98.75 22 PHE B N 1
ATOM 3233 C CA . PHE B 1 22 ? 2.016 16.875 20.812 1 98.75 22 PHE B CA 1
ATOM 3234 C C . PHE B 1 22 ? 1.066 18.062 20.672 1 98.75 22 PHE B C 1
ATOM 3236 O O . PHE B 1 22 ? 1.434 19.094 20.109 1 98.75 22 PHE B O 1
ATOM 3243 N N . TRP B 1 23 ? -0.14 17.953 21.172 1 98.81 23 TRP B N 1
ATOM 3244 C CA . TRP B 1 23 ? -1.173 18.969 21 1 98.81 23 TRP B CA 1
ATOM 3245 C C . TRP B 1 23 ? -0.812 20.25 21.75 1 98.81 23 TRP B C 1
ATOM 3247 O O . TRP B 1 23 ? -1.061 21.359 21.266 1 98.81 23 TRP B O 1
ATOM 3257 N N . GLU B 1 24 ? -0.24 20.094 22.922 1 98.69 24 GLU B N 1
ATOM 3258 C CA . GLU B 1 24 ? 0.253 21.266 23.656 1 98.69 24 GLU B CA 1
ATOM 3259 C C . GLU B 1 24 ? 1.278 22.047 22.828 1 98.69 24 GLU B C 1
ATOM 3261 O O . GLU B 1 24 ? 1.217 23.266 22.75 1 98.69 24 GLU B O 1
ATOM 3266 N N . ASN B 1 25 ? 2.172 21.328 22.25 1 98.81 25 ASN B N 1
ATOM 3267 C CA . ASN B 1 25 ? 3.225 21.953 21.453 1 98.81 25 ASN B CA 1
ATOM 3268 C C . ASN B 1 25 ? 2.67 22.562 20.172 1 98.81 25 ASN B C 1
ATOM 3270 O O . ASN B 1 25 ? 3.162 23.594 19.703 1 98.81 25 ASN B O 1
ATOM 3274 N N . VAL B 1 26 ? 1.683 21.891 19.562 1 98.81 26 VAL B N 1
ATOM 3275 C CA . VAL B 1 26 ? 1.007 22.453 18.391 1 98.81 26 VAL B CA 1
ATOM 3276 C C . VAL B 1 26 ? 0.375 23.797 18.766 1 98.81 26 VAL B C 1
ATOM 3278 O O . VAL B 1 26 ? 0.541 24.781 18.047 1 98.81 26 VAL B O 1
ATOM 3281 N N . LYS B 1 27 ? -0.334 23.844 19.859 1 98.5 27 LYS B N 1
ATOM 3282 C CA . LYS B 1 27 ? -1.03 25.047 20.281 1 98.5 27 LYS B CA 1
ATOM 3283 C C . LYS B 1 27 ? -0.046 26.188 20.562 1 98.5 27 LYS B C 1
ATOM 3285 O O . LYS B 1 27 ? -0.355 27.344 20.312 1 98.5 27 LYS B O 1
ATOM 3290 N N . LYS B 1 28 ? 1.173 25.859 20.969 1 98.06 28 LYS B N 1
ATOM 3291 C CA . LYS B 1 28 ? 2.199 26.844 21.297 1 98.06 28 LYS B CA 1
ATOM 3292 C C . LYS B 1 28 ? 2.971 27.266 20.062 1 98.06 28 LYS B C 1
ATOM 3294 O O . LYS B 1 28 ? 3.715 28.25 20.094 1 98.06 28 LYS B O 1
ATOM 3299 N N . GLY B 1 29 ? 2.758 26.578 18.984 1 98.19 29 GLY B N 1
ATOM 3300 C CA . GLY B 1 29 ? 3.562 26.844 17.797 1 98.19 29 GLY B CA 1
ATOM 3301 C C . GLY B 1 29 ? 5.008 26.406 17.953 1 98.19 29 GLY B C 1
ATOM 3302 O O . GLY B 1 29 ? 5.914 27.062 17.438 1 98.19 29 GLY B O 1
ATOM 3303 N N . THR B 1 30 ? 5.254 25.312 18.641 1 98.25 30 THR B N 1
ATOM 3304 C CA . THR B 1 30 ? 6.594 24.797 18.891 1 98.25 30 THR B CA 1
ATOM 3305 C C . THR B 1 30 ? 7.227 24.281 17.594 1 98.25 30 THR B C 1
ATOM 3307 O O . THR B 1 30 ? 6.555 23.656 16.781 1 98.25 30 THR B O 1
ATOM 3310 N N . LEU B 1 31 ? 8.516 24.578 17.453 1 98.56 31 LEU B N 1
ATOM 3311 C CA . LEU B 1 31 ? 9.258 24.125 16.281 1 98.56 31 LEU B CA 1
ATOM 3312 C C . LEU B 1 31 ? 9.828 22.734 16.5 1 98.56 31 LEU B C 1
ATOM 3314 O O . LEU B 1 31 ? 10.625 22.516 17.422 1 98.56 31 LEU B O 1
ATOM 3318 N N . GLY B 1 32 ? 9.391 21.781 15.648 1 98.62 32 GLY B N 1
ATOM 3319 C CA . GLY B 1 32 ? 9.867 20.406 15.742 1 98.62 32 GLY B CA 1
ATOM 3320 C C . GLY B 1 32 ? 11.039 20.109 14.828 1 98.62 32 GLY B C 1
ATOM 3321 O O . GLY B 1 32 ? 11.641 19.047 14.898 1 98.62 32 GLY B O 1
ATOM 3322 N N . VAL B 1 33 ? 11.414 21.047 13.969 1 98.69 33 VAL B N 1
ATOM 3323 C CA . VAL B 1 33 ? 12.562 20.938 13.07 1 98.69 33 VAL B CA 1
ATOM 3324 C C . VAL B 1 33 ? 13.844 21.297 13.812 1 98.69 33 VAL B C 1
ATOM 3326 O O . VAL B 1 33 ? 13.867 22.25 14.594 1 98.69 33 VAL B O 1
ATOM 3329 N N . SER B 1 34 ? 14.852 20.5 13.648 1 98.62 34 SER B N 1
ATOM 3330 C CA . SER B 1 34 ? 16.141 20.734 14.289 1 98.62 34 SER B CA 1
ATOM 3331 C C . SER B 1 34 ? 17.297 20.312 13.391 1 98.62 34 SER B C 1
ATOM 3333 O O . SER B 1 34 ? 17.078 19.734 12.328 1 98.62 34 SER B O 1
ATOM 3335 N N . LYS B 1 35 ? 18.469 20.641 13.773 1 98.38 35 LYS B N 1
ATOM 3336 C CA . LYS B 1 35 ? 19.656 20.234 13.031 1 98.38 35 LYS B CA 1
ATOM 3337 C C . LYS B 1 35 ? 19.859 18.719 13.094 1 98.38 35 LYS B C 1
ATOM 3339 O O . LYS B 1 35 ? 19.609 18.094 14.133 1 98.38 35 LYS B O 1
ATOM 3344 N N . ILE B 1 36 ? 20.203 18.188 11.969 1 98.56 36 ILE B N 1
ATOM 3345 C CA . ILE B 1 36 ? 20.562 16.766 11.93 1 98.56 36 ILE B CA 1
ATOM 3346 C C . ILE B 1 36 ? 21.891 16.547 12.656 1 98.56 36 ILE B C 1
ATOM 3348 O O . ILE B 1 36 ? 22.891 17.203 12.344 1 98.56 36 ILE B O 1
ATOM 3352 N N . ASP B 1 37 ? 21.953 15.648 13.586 1 97.69 37 ASP B N 1
ATOM 3353 C CA . ASP B 1 37 ? 23.156 15.422 14.375 1 97.69 37 ASP B CA 1
ATOM 3354 C C . ASP B 1 37 ? 23.547 13.945 14.375 1 97.69 37 ASP B C 1
ATOM 3356 O O . ASP B 1 37 ? 24.484 13.555 15.07 1 97.69 37 ASP B O 1
ATOM 3360 N N . SER B 1 38 ? 22.828 13.18 13.641 1 96.06 38 SER B N 1
ATOM 3361 C CA . SER B 1 38 ? 23.094 11.742 13.641 1 96.06 38 SER B CA 1
ATOM 3362 C C . SER B 1 38 ? 24.141 11.375 12.602 1 96.06 38 SER B C 1
ATOM 3364 O O . SER B 1 38 ? 24.703 10.273 12.641 1 96.06 38 SER B O 1
ATOM 3366 N N . PHE B 1 39 ? 24.484 12.234 11.641 1 96.5 39 PHE B N 1
ATOM 3367 C CA . PHE B 1 39 ? 25.516 12.031 10.641 1 96.5 39 PHE B CA 1
ATOM 3368 C C . PHE B 1 39 ? 26 13.367 10.094 1 96.5 39 PHE B C 1
ATOM 3370 O O . PHE B 1 39 ? 25.391 14.406 10.344 1 96.5 39 PHE B O 1
ATOM 3377 N N . ASP B 1 40 ? 27.141 13.398 9.43 1 96.69 40 ASP B N 1
ATOM 3378 C CA . ASP B 1 40 ? 27.734 14.594 8.836 1 96.69 40 ASP B CA 1
ATOM 3379 C C . ASP B 1 40 ? 26.953 15.047 7.609 1 96.69 40 ASP B C 1
ATOM 3381 O O . ASP B 1 40 ? 26.766 14.281 6.664 1 96.69 40 ASP B O 1
ATOM 3385 N N . THR B 1 41 ? 26.5 16.234 7.574 1 97.38 41 THR B N 1
ATOM 3386 C CA . THR B 1 41 ? 25.625 16.719 6.512 1 97.38 41 THR B CA 1
ATOM 3387 C C . THR B 1 41 ? 26.391 17.625 5.559 1 97.38 41 THR B C 1
ATOM 3389 O O . THR B 1 41 ? 25.797 18.25 4.664 1 97.38 41 THR B O 1
ATOM 3392 N N . THR B 1 42 ? 27.625 17.781 5.711 1 95.94 42 THR B N 1
ATOM 3393 C CA . THR B 1 42 ? 28.422 18.766 4.984 1 95.94 42 THR B CA 1
ATOM 3394 C C . THR B 1 42 ? 28.266 18.578 3.479 1 95.94 42 THR B C 1
ATOM 3396 O O . THR B 1 42 ? 28.016 19.547 2.756 1 95.94 42 THR B O 1
ATOM 3399 N N . GLU B 1 43 ? 28.359 17.406 2.963 1 95.62 43 GLU B N 1
ATOM 3400 C CA . GLU B 1 43 ? 28.312 17.141 1.527 1 95.62 43 GLU B CA 1
ATOM 3401 C C . GLU B 1 43 ? 26.891 17.156 1.01 1 95.62 43 GLU B C 1
ATOM 3403 O O . GLU B 1 43 ? 26.656 17.266 -0.195 1 95.62 43 GLU B O 1
ATOM 3408 N N . LEU B 1 44 ? 26.016 17.016 1.867 1 96.19 44 LEU B N 1
ATOM 3409 C CA . LEU B 1 44 ? 24.594 16.891 1.527 1 96.19 44 LEU B CA 1
ATOM 3410 C C . LEU B 1 44 ? 24 18.25 1.187 1 96.19 44 LEU B C 1
ATOM 3412 O O . LEU B 1 44 ? 23.141 18.359 0.305 1 96.19 44 LEU B O 1
ATOM 3416 N N . GLY B 1 45 ? 24.375 19.297 1.791 1 95.88 45 GLY B N 1
ATOM 3417 C CA . GLY B 1 45 ? 23.797 20.625 1.624 1 95.88 45 GLY B CA 1
ATOM 3418 C C . GLY B 1 45 ? 22.438 20.766 2.293 1 95.88 45 GLY B C 1
ATOM 3419 O O . GLY B 1 45 ? 21.75 21.766 2.078 1 95.88 45 GLY B O 1
ATOM 3420 N N . VAL B 1 46 ? 21.922 19.844 2.945 1 97.88 46 VAL B N 1
ATOM 3421 C CA . VAL B 1 46 ? 20.719 19.812 3.787 1 97.88 46 VAL B CA 1
ATOM 3422 C C . VAL B 1 46 ? 21.109 19.469 5.223 1 97.88 46 VAL B C 1
ATOM 3424 O O . VAL B 1 46 ? 21.766 18.453 5.469 1 97.88 46 VAL B O 1
ATOM 3427 N N . SER B 1 47 ? 20.641 20.328 6.156 1 98.25 47 SER B N 1
ATOM 3428 C CA . SER B 1 47 ? 21.219 20.141 7.484 1 98.25 47 SER B CA 1
ATOM 3429 C C . SER B 1 47 ? 20.125 20.078 8.555 1 98.25 47 SER B C 1
ATOM 3431 O O . SER B 1 47 ? 20.422 19.953 9.742 1 98.25 47 SER B O 1
ATOM 3433 N N . VAL B 1 48 ? 18.891 20.172 8.172 1 98.69 48 VAL B N 1
ATOM 3434 C CA . VAL B 1 48 ? 17.812 20.172 9.156 1 98.69 48 VAL B CA 1
ATOM 3435 C C . VAL B 1 48 ? 16.781 19.109 8.789 1 98.69 48 VAL B C 1
ATOM 3437 O O . VAL B 1 48 ? 16.688 18.703 7.633 1 98.69 48 VAL B O 1
ATOM 3440 N N . ALA B 1 49 ? 16.047 18.594 9.727 1 98.88 49 ALA B N 1
ATOM 3441 C CA . ALA B 1 49 ? 14.969 17.625 9.57 1 98.88 49 ALA B CA 1
ATOM 3442 C C . ALA B 1 49 ? 14.008 17.672 10.766 1 98.88 49 ALA B C 1
ATOM 3444 O O . ALA B 1 49 ? 14.328 18.25 11.797 1 98.88 49 ALA B O 1
ATOM 3445 N N . GLY B 1 50 ? 12.781 17.234 10.531 1 98.88 50 GLY B N 1
ATOM 34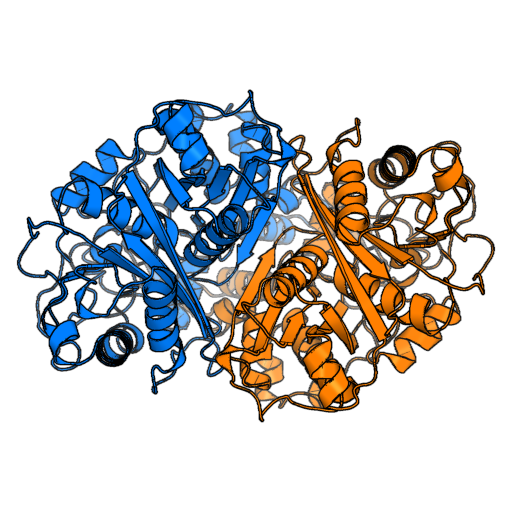46 C CA . GLY B 1 50 ? 11.906 16.953 11.656 1 98.88 50 GLY B CA 1
ATOM 3447 C C . GLY B 1 50 ? 12.25 15.664 12.375 1 98.88 50 GLY B C 1
ATOM 3448 O O . GLY B 1 50 ? 11.836 14.586 11.961 1 98.88 50 GLY B O 1
ATOM 3449 N N . ILE B 1 51 ? 12.969 15.766 13.523 1 98.75 51 ILE B N 1
ATOM 3450 C CA . ILE B 1 51 ? 13.539 14.602 14.188 1 98.75 51 ILE B CA 1
ATOM 3451 C C . ILE B 1 51 ? 12.805 14.336 15.5 1 98.75 51 ILE B C 1
ATOM 3453 O O . ILE B 1 51 ? 12.578 15.258 16.281 1 98.75 51 ILE B O 1
ATOM 3457 N N . ILE B 1 52 ? 12.359 13.109 15.68 1 98.69 52 ILE B N 1
ATOM 3458 C CA . ILE B 1 52 ? 11.805 12.703 16.969 1 98.69 52 ILE B CA 1
ATOM 3459 C C . ILE B 1 52 ? 12.898 12.68 18.031 1 98.69 52 ILE B C 1
ATOM 3461 O O . ILE B 1 52 ? 13.906 11.977 17.875 1 98.69 52 ILE B O 1
ATOM 3465 N N . ARG B 1 53 ? 12.727 13.398 19.094 1 96.56 53 ARG B N 1
ATOM 3466 C CA . ARG B 1 53 ? 13.789 13.547 20.078 1 96.56 53 ARG B CA 1
ATOM 3467 C C . ARG B 1 53 ? 13.406 12.875 21.391 1 96.56 53 ARG B C 1
ATOM 3469 O O . ARG B 1 53 ? 14.273 12.578 22.219 1 96.56 53 ARG B O 1
ATOM 3476 N N . ASP B 1 54 ? 12.172 12.562 21.609 1 94.5 54 ASP B N 1
ATOM 3477 C CA . ASP B 1 54 ? 11.719 12.133 22.922 1 94.5 54 ASP B CA 1
ATOM 3478 C C . ASP B 1 54 ? 11.023 10.773 22.844 1 94.5 54 ASP B C 1
ATOM 3480 O O . ASP B 1 54 ? 9.984 10.57 23.484 1 94.5 54 ASP B O 1
ATOM 3484 N N . PHE B 1 55 ? 11.453 9.875 22.047 1 97.81 55 PHE B N 1
ATOM 3485 C CA . PHE B 1 55 ? 10.844 8.555 21.953 1 97.81 55 PHE B CA 1
ATOM 3486 C C . PHE B 1 55 ? 11.789 7.484 22.484 1 97.81 55 PHE B C 1
ATOM 3488 O O . PHE B 1 55 ? 12.914 7.348 22 1 97.81 55 PHE B O 1
ATOM 3495 N N . ASP B 1 56 ? 11.375 6.746 23.484 1 97.69 56 ASP B N 1
ATOM 3496 C CA . ASP B 1 56 ? 12.094 5.594 24.016 1 97.69 56 ASP B CA 1
ATOM 3497 C C . ASP B 1 56 ? 11.359 4.293 23.719 1 97.69 56 ASP B C 1
ATOM 3499 O O . ASP B 1 56 ? 10.352 3.979 24.359 1 97.69 56 ASP B O 1
ATOM 3503 N N . PRO B 1 57 ? 11.867 3.521 22.766 1 97.69 57 PRO B N 1
ATOM 3504 C CA . PRO B 1 57 ? 11.18 2.283 22.375 1 97.69 57 PRO B CA 1
ATOM 3505 C C . PRO B 1 57 ? 11.055 1.299 23.547 1 97.69 57 PRO B C 1
ATOM 3507 O O . PRO B 1 57 ? 10.172 0.438 23.531 1 97.69 57 PRO B O 1
ATOM 3510 N N . ALA B 1 58 ? 11.859 1.423 24.547 1 97.75 58 ALA B N 1
ATOM 3511 C CA . ALA B 1 58 ? 11.852 0.494 25.672 1 97.75 58 ALA B CA 1
ATOM 3512 C C . ALA B 1 58 ? 10.57 0.625 26.484 1 97.75 58 ALA B C 1
ATOM 3514 O O . ALA B 1 58 ? 10.234 -0.259 27.281 1 97.75 58 ALA B O 1
ATOM 3515 N N . GLU B 1 59 ? 9.891 1.708 26.266 1 97.62 59 GLU B N 1
ATOM 3516 C CA . GLU B 1 59 ? 8.602 1.893 26.938 1 97.62 59 GLU B CA 1
ATOM 3517 C C . GLU B 1 59 ? 7.535 0.979 26.344 1 97.62 59 GLU B C 1
ATOM 3519 O O . GLU B 1 59 ? 6.504 0.728 26.969 1 97.62 59 GLU B O 1
ATOM 3524 N N . TYR B 1 60 ? 7.816 0.463 25.156 1 97.69 60 TYR B N 1
ATOM 3525 C CA . TYR B 1 60 ? 6.77 -0.268 24.453 1 97.69 60 TYR B CA 1
ATOM 3526 C C . TYR B 1 60 ? 7.219 -1.69 24.141 1 97.69 60 TYR B C 1
ATOM 3528 O O . TYR B 1 60 ? 6.387 -2.572 23.906 1 97.69 60 TYR B O 1
ATOM 3536 N N . PHE B 1 61 ? 8.531 -1.907 24.109 1 97.44 61 PHE B N 1
ATOM 3537 C CA . PHE B 1 61 ? 9.047 -3.166 23.578 1 97.44 61 PHE B CA 1
ATOM 3538 C C . PHE B 1 61 ? 10.141 -3.723 24.484 1 97.44 61 PHE B C 1
ATOM 3540 O O . PHE B 1 61 ? 10.852 -2.965 25.141 1 97.44 61 PHE B O 1
ATOM 3547 N N . GLU B 1 62 ? 10.352 -5.043 24.438 1 96.88 62 GLU B N 1
ATOM 3548 C CA . GLU B 1 62 ? 11.547 -5.672 24.984 1 96.88 62 GLU B CA 1
ATOM 3549 C C . GLU B 1 62 ? 12.75 -5.473 24.078 1 96.88 62 GLU B C 1
ATOM 3551 O O . GLU B 1 62 ? 12.594 -5.207 22.875 1 96.88 62 GLU B O 1
ATOM 3556 N N . ARG B 1 63 ? 13.867 -5.691 24.656 1 94 63 ARG B N 1
ATOM 3557 C CA . ARG B 1 63 ? 15.117 -5.422 23.953 1 94 63 ARG B CA 1
ATOM 3558 C C . ARG B 1 63 ? 15.195 -6.227 22.656 1 94 63 ARG B C 1
ATOM 3560 O O . ARG B 1 63 ? 15.633 -5.711 21.625 1 94 63 ARG B O 1
ATOM 3567 N N . LYS B 1 64 ? 14.867 -7.426 22.672 1 91.81 64 LYS B N 1
ATOM 3568 C CA . LYS B 1 64 ? 14.938 -8.281 21.5 1 91.81 64 LYS B CA 1
ATOM 3569 C C . LYS B 1 64 ? 14.055 -7.75 20.375 1 91.81 64 LYS B C 1
ATOM 3571 O O . LYS B 1 64 ? 14.445 -7.777 19.203 1 91.81 64 LYS B O 1
ATOM 3576 N N . ASP B 1 65 ? 12.891 -7.227 20.703 1 93.75 65 ASP B N 1
ATOM 3577 C CA . ASP B 1 65 ? 11.945 -6.719 19.719 1 93.75 65 ASP B CA 1
ATOM 3578 C C . ASP B 1 65 ? 12.422 -5.395 19.125 1 93.75 65 ASP B C 1
ATOM 3580 O O . ASP B 1 65 ? 12.18 -5.109 17.953 1 93.75 65 ASP B O 1
ATOM 3584 N N . ILE B 1 66 ? 13.062 -4.617 19.969 1 96 66 ILE B N 1
ATOM 3585 C CA . ILE B 1 66 ? 13.586 -3.34 19.516 1 96 66 ILE B CA 1
ATOM 3586 C C . ILE B 1 66 ? 14.586 -3.572 18.375 1 96 66 ILE B C 1
ATOM 3588 O O . ILE B 1 66 ? 14.586 -2.846 17.375 1 96 66 ILE B O 1
ATOM 3592 N N . ARG B 1 67 ? 15.383 -4.594 18.438 1 93.94 67 ARG B N 1
ATOM 3593 C CA . ARG B 1 67 ? 16.438 -4.891 17.469 1 93.94 67 ARG B CA 1
ATOM 3594 C C . ARG B 1 67 ? 15.844 -5.414 16.156 1 93.94 67 ARG B C 1
ATOM 3596 O O . ARG B 1 67 ? 16.469 -5.297 15.102 1 93.94 67 ARG B O 1
ATOM 3603 N N . HIS B 1 68 ? 14.641 -5.965 16.25 1 93.94 68 HIS B N 1
ATOM 3604 C CA . HIS B 1 68 ? 14.094 -6.656 15.086 1 93.94 68 HIS B CA 1
ATOM 3605 C C . HIS B 1 68 ? 12.883 -5.91 14.523 1 93.94 68 HIS B C 1
ATOM 3607 O O . HIS B 1 68 ? 12.094 -6.48 13.766 1 93.94 68 HIS B O 1
ATOM 3613 N N . MET B 1 69 ? 12.781 -4.684 14.883 1 96.75 69 MET B N 1
ATOM 3614 C CA . MET B 1 69 ? 11.789 -3.779 14.312 1 96.75 69 MET B CA 1
ATOM 3615 C C . MET B 1 69 ? 12.445 -2.486 13.836 1 96.75 69 MET B C 1
ATOM 3617 O O . MET B 1 69 ? 13.148 -1.821 14.602 1 96.75 69 MET B O 1
ATOM 3621 N N . GLU B 1 70 ? 12.234 -2.25 12.602 1 97.75 70 GLU B N 1
ATOM 3622 C CA . GLU B 1 70 ? 12.727 -0.966 12.117 1 97.75 70 GLU B CA 1
ATOM 3623 C C . GLU B 1 70 ? 12.008 0.197 12.789 1 97.75 70 GLU B C 1
ATOM 3625 O O . GLU B 1 70 ? 10.883 0.045 13.266 1 97.75 70 GLU B O 1
ATOM 3630 N N . ARG B 1 71 ? 12.609 1.363 12.812 1 97.88 71 ARG B N 1
ATOM 3631 C CA . ARG B 1 71 ? 12.141 2.527 13.555 1 97.88 71 ARG B CA 1
ATOM 3632 C C . ARG B 1 71 ? 10.734 2.92 13.125 1 97.88 71 ARG B C 1
ATOM 3634 O O . ARG B 1 71 ? 9.891 3.252 13.961 1 97.88 71 ARG B O 1
ATOM 3641 N N . PHE B 1 72 ? 10.398 2.92 11.828 1 98.69 72 PHE B N 1
ATOM 3642 C CA . PHE B 1 72 ? 9.062 3.303 11.383 1 98.69 72 PHE B CA 1
ATOM 3643 C C . PHE B 1 72 ? 8.008 2.352 11.938 1 98.69 72 PHE B C 1
ATOM 3645 O O . PHE B 1 72 ? 6.875 2.758 12.203 1 98.69 72 PHE B O 1
ATOM 3652 N N . THR B 1 73 ? 8.336 1.086 12.125 1 98.81 73 THR B N 1
ATOM 3653 C CA . THR B 1 73 ? 7.43 0.104 12.711 1 98.81 73 THR B CA 1
ATOM 3654 C C . THR B 1 73 ? 7.273 0.337 14.211 1 98.81 73 THR B C 1
ATOM 3656 O O . THR B 1 73 ? 6.172 0.236 14.75 1 98.81 73 THR B O 1
ATOM 3659 N N . GLN B 1 74 ? 8.398 0.625 14.898 1 98.81 74 GLN B N 1
ATOM 3660 C CA . GLN B 1 74 ? 8.359 0.883 16.328 1 98.81 74 GLN B CA 1
ATOM 3661 C C . GLN B 1 74 ? 7.406 2.025 16.656 1 98.81 74 GLN B C 1
ATOM 3663 O O . GLN B 1 74 ? 6.562 1.898 17.547 1 98.81 74 GLN B O 1
ATOM 3668 N N . ILE B 1 75 ? 7.504 3.107 15.922 1 98.88 75 ILE B N 1
ATOM 3669 C CA . ILE B 1 75 ? 6.688 4.27 16.25 1 98.88 75 ILE B CA 1
ATOM 3670 C C . ILE B 1 75 ? 5.242 4.02 15.836 1 98.88 75 ILE B C 1
ATOM 3672 O O . ILE B 1 75 ? 4.309 4.531 16.469 1 98.88 75 ILE B O 1
ATOM 3676 N N . ALA B 1 76 ? 4.996 3.184 14.836 1 98.94 76 ALA B N 1
ATOM 3677 C CA . ALA B 1 76 ? 3.635 2.797 14.477 1 98.94 76 ALA B CA 1
ATOM 3678 C C . ALA B 1 76 ? 2.977 1.997 15.594 1 98.94 76 ALA B C 1
ATOM 3680 O O . ALA B 1 76 ? 1.827 2.258 15.961 1 98.94 76 ALA B O 1
ATOM 3681 N N . VAL B 1 77 ? 3.68 1.022 16.109 1 98.88 77 VAL B N 1
ATOM 3682 C CA . VAL B 1 77 ? 3.148 0.181 17.172 1 98.88 77 VAL B CA 1
ATOM 3683 C C . VAL B 1 77 ? 2.904 1.024 18.422 1 98.88 77 VAL B C 1
ATOM 3685 O O . VAL B 1 77 ? 1.863 0.899 19.062 1 98.88 77 VAL B O 1
ATOM 3688 N N . ALA B 1 78 ? 3.895 1.876 18.734 1 98.94 78 ALA B N 1
ATOM 3689 C CA . ALA B 1 78 ? 3.74 2.766 19.891 1 98.94 78 ALA B CA 1
ATOM 3690 C C . ALA B 1 78 ? 2.504 3.648 19.734 1 98.94 78 ALA B C 1
ATOM 3692 O O . ALA B 1 78 ? 1.725 3.803 20.672 1 98.94 78 ALA B O 1
ATOM 3693 N N . SER B 1 79 ? 2.309 4.242 18.562 1 98.94 79 SER B N 1
ATOM 3694 C CA . SER B 1 79 ? 1.147 5.082 18.297 1 98.94 79 SER B CA 1
ATOM 3695 C C . SER B 1 79 ? -0.151 4.293 18.422 1 98.94 79 SER B C 1
ATOM 3697 O O . SER B 1 79 ? -1.15 4.809 18.938 1 98.94 79 SER B O 1
ATOM 3699 N N . ALA B 1 80 ? -0.165 3.053 17.984 1 98.94 80 ALA B N 1
ATOM 3700 C CA . ALA B 1 80 ? -1.353 2.205 18.062 1 98.94 80 ALA B CA 1
ATOM 3701 C C . ALA B 1 80 ? -1.71 1.905 19.516 1 98.94 80 ALA B C 1
ATOM 3703 O O . ALA B 1 80 ? -2.885 1.928 19.891 1 98.94 80 ALA B O 1
ATOM 3704 N N . ILE B 1 81 ? -0.715 1.608 20.297 1 98.81 81 ILE B N 1
ATOM 3705 C CA . ILE B 1 81 ? -0.926 1.338 21.719 1 98.81 81 ILE B CA 1
ATOM 3706 C C . ILE B 1 81 ? -1.515 2.572 22.391 1 98.81 81 ILE B C 1
ATOM 3708 O O . ILE B 1 81 ? -2.477 2.467 23.156 1 98.81 81 ILE B O 1
ATOM 3712 N N . GLN B 1 82 ? -0.971 3.744 22.094 1 98.88 82 GLN B N 1
ATOM 3713 C CA . GLN B 1 82 ? -1.495 4.996 22.625 1 98.88 82 GLN B CA 1
ATOM 3714 C C . GLN B 1 82 ? -2.953 5.199 22.219 1 98.88 82 GLN B C 1
ATOM 3716 O O . GLN B 1 82 ? -3.773 5.629 23.031 1 98.88 82 GLN B O 1
ATOM 3721 N N . ALA B 1 83 ? -3.252 4.91 20.953 1 98.94 83 ALA B N 1
ATOM 3722 C CA . ALA B 1 83 ? -4.605 5.113 20.453 1 98.94 83 ALA B CA 1
ATOM 3723 C C . ALA B 1 83 ? -5.609 4.25 21.203 1 98.94 83 ALA B C 1
ATOM 3725 O O . ALA B 1 83 ? -6.711 4.703 21.531 1 98.94 83 ALA B O 1
ATOM 3726 N N . LEU B 1 84 ? -5.266 2.998 21.469 1 98.81 84 LEU B N 1
ATOM 3727 C CA . LEU B 1 84 ? -6.148 2.098 22.203 1 98.81 84 LEU B CA 1
ATOM 3728 C C . LEU B 1 84 ? -6.324 2.561 23.641 1 98.81 84 LEU B C 1
ATOM 3730 O O . LEU B 1 84 ? -7.426 2.492 24.203 1 98.81 84 LEU B O 1
ATOM 3734 N N . GLN B 1 85 ? -5.191 2.99 24.234 1 98.69 85 GLN B N 1
ATOM 3735 C CA . GLN B 1 85 ? -5.273 3.543 25.578 1 98.69 85 GLN B CA 1
ATOM 3736 C C . GLN B 1 85 ? -6.211 4.746 25.625 1 98.69 85 GLN B C 1
ATOM 3738 O O . GLN B 1 85 ? -7.031 4.871 26.531 1 98.69 85 GLN B O 1
ATOM 3743 N N . ASP B 1 86 ? -6.074 5.574 24.672 1 98.81 86 ASP B N 1
ATOM 3744 C CA . ASP B 1 86 ? -6.91 6.77 24.578 1 98.81 86 ASP B CA 1
ATOM 3745 C C . ASP B 1 86 ? -8.375 6.402 24.359 1 98.81 86 ASP B C 1
ATOM 3747 O O . ASP B 1 86 ? -9.273 7.059 24.906 1 98.81 86 ASP B O 1
ATOM 3751 N N . ALA B 1 87 ? -8.641 5.391 23.578 1 98.69 87 ALA B N 1
ATOM 3752 C CA . ALA B 1 87 ? -10 4.93 23.312 1 98.69 87 ALA B CA 1
ATOM 3753 C C . ALA B 1 87 ? -10.609 4.301 24.562 1 98.69 87 ALA B C 1
ATOM 3755 O O . ALA B 1 87 ? -11.836 4.16 24.672 1 98.69 87 ALA B O 1
ATOM 3756 N N . GLY B 1 88 ? -9.766 3.838 25.469 1 98.38 88 GLY B N 1
ATOM 3757 C CA . GLY B 1 88 ? -10.227 3.277 26.719 1 98.38 88 GLY B CA 1
ATOM 3758 C C . GLY B 1 88 ? -10.641 1.823 26.609 1 98.38 88 GLY B C 1
ATOM 3759 O O . GLY B 1 88 ? -11.406 1.328 27.438 1 98.38 88 GLY B O 1
ATOM 3760 N N . THR B 1 89 ? -10.281 1.123 25.594 1 97.62 89 THR B N 1
ATOM 3761 C CA . THR B 1 89 ? -10.617 -0.275 25.359 1 97.62 89 THR B CA 1
ATOM 3762 C C . THR B 1 89 ? -9.594 -0.93 24.438 1 97.62 89 THR B C 1
ATOM 3764 O O . THR B 1 89 ? -8.938 -0.248 23.656 1 97.62 89 THR B O 1
ATOM 3767 N N . ASP B 1 90 ? -9.469 -2.199 24.562 1 97.69 90 ASP B N 1
ATOM 3768 C CA . ASP B 1 90 ? -8.609 -2.961 23.656 1 97.69 90 ASP B CA 1
ATOM 3769 C C . ASP B 1 90 ? -9.445 -3.775 22.672 1 97.69 90 ASP B C 1
ATOM 3771 O O . ASP B 1 90 ? -8.898 -4.52 21.844 1 97.69 90 ASP B O 1
ATOM 3775 N N . PHE B 1 91 ? -10.781 -3.744 22.75 1 98.31 91 PHE B N 1
ATOM 3776 C CA . PHE B 1 91 ? -11.773 -4.332 21.859 1 98.31 91 PHE B CA 1
ATOM 3777 C C . PHE B 1 91 ? -11.672 -5.852 21.859 1 98.31 91 PHE B C 1
ATOM 3779 O O . PHE B 1 91 ? -12.008 -6.504 20.875 1 98.31 91 PHE B O 1
ATOM 3786 N N . LYS B 1 92 ? -11.164 -6.504 22.875 1 96.38 92 LYS B N 1
ATOM 3787 C CA . LYS B 1 92 ? -11.023 -7.953 22.984 1 96.38 92 LYS B CA 1
ATOM 3788 C C . LYS B 1 92 ? -12.391 -8.633 23.062 1 96.38 92 LYS B C 1
ATOM 3790 O O . LYS B 1 92 ? -12.5 -9.844 22.828 1 96.38 92 LYS B O 1
ATOM 3795 N N . ASP B 1 93 ? -13.359 -7.875 23.406 1 96.94 93 ASP B N 1
ATOM 3796 C CA . ASP B 1 93 ? -14.711 -8.422 23.516 1 96.94 93 ASP B CA 1
ATOM 3797 C C . ASP B 1 93 ? -15.398 -8.477 22.156 1 96.94 93 ASP B C 1
ATOM 3799 O O . ASP B 1 93 ? -16.516 -8.984 22.047 1 96.94 93 ASP B O 1
ATOM 3803 N N . MET B 1 94 ? -14.805 -8.055 21.156 1 98 94 MET B N 1
ATOM 3804 C CA . MET B 1 94 ? -15.367 -8.062 19.812 1 98 94 MET B CA 1
ATOM 3805 C C . MET B 1 94 ? -14.867 -9.273 19.031 1 98 94 MET B C 1
ATOM 3807 O O . MET B 1 94 ? -13.852 -9.875 19.375 1 98 94 MET B O 1
ATOM 3811 N N . ASP B 1 95 ? -15.656 -9.664 17.984 1 98.31 95 ASP B N 1
ATOM 3812 C CA . ASP B 1 95 ? -15.117 -10.555 16.969 1 98.31 95 ASP B CA 1
ATOM 3813 C C . ASP B 1 95 ? -13.828 -10.008 16.375 1 98.31 95 ASP B C 1
ATOM 3815 O O . ASP B 1 95 ? -13.828 -8.938 15.758 1 98.31 95 ASP B O 1
ATOM 3819 N N . PRO B 1 96 ? -12.688 -10.719 16.562 1 98.44 96 PRO B N 1
ATOM 3820 C CA . PRO B 1 96 ? -11.406 -10.164 16.109 1 98.44 96 PRO B CA 1
ATOM 3821 C C . PRO B 1 96 ? -11.375 -9.914 14.594 1 98.44 96 PRO B C 1
ATOM 3823 O O . PRO B 1 96 ? -10.539 -9.141 14.117 1 98.44 96 PRO B O 1
ATOM 3826 N N . TYR B 1 97 ? -12.25 -10.586 13.844 1 98.69 97 TYR B N 1
ATOM 3827 C CA . TYR B 1 97 ? -12.281 -10.438 12.398 1 98.69 97 TYR B CA 1
ATOM 3828 C C . TYR B 1 97 ? -13.07 -9.195 11.992 1 98.69 97 TYR B C 1
ATOM 3830 O O . TYR B 1 97 ? -13.102 -8.828 10.82 1 98.69 97 TYR B O 1
ATOM 3838 N N . ARG B 1 98 ? -13.672 -8.469 12.969 1 98.69 98 ARG B N 1
ATOM 3839 C CA . ARG B 1 98 ? -14.422 -7.238 12.719 1 98.69 98 ARG B CA 1
ATOM 3840 C C . ARG B 1 98 ? -13.625 -6.012 13.141 1 98.69 98 ARG B C 1
ATOM 3842 O O . ARG B 1 98 ? -14.109 -4.883 13.047 1 98.69 98 ARG B O 1
ATOM 3849 N N . VAL B 1 99 ? -12.414 -6.242 13.641 1 98.88 99 VAL B N 1
ATOM 3850 C CA . VAL B 1 99 ? -11.477 -5.18 14 1 98.88 99 VAL B CA 1
ATOM 3851 C C . VAL B 1 99 ? -10.227 -5.273 13.125 1 98.88 99 VAL B C 1
ATOM 3853 O O . VAL B 1 99 ? -9.523 -6.285 13.141 1 98.88 99 VAL B O 1
ATOM 3856 N N . GLY B 1 100 ? -9.961 -4.195 12.352 1 98.88 100 GLY B N 1
ATOM 3857 C CA . GLY B 1 100 ? -8.891 -4.254 11.359 1 98.88 100 GLY B CA 1
ATOM 3858 C C . GLY B 1 100 ? -7.762 -3.283 11.641 1 98.88 100 GLY B C 1
ATOM 3859 O O . GLY B 1 100 ? -7.797 -2.549 12.633 1 98.88 100 GLY B O 1
ATOM 3860 N N . THR B 1 101 ? -6.695 -3.377 10.891 1 98.94 101 THR B N 1
ATOM 3861 C CA . THR B 1 101 ? -5.52 -2.516 10.945 1 98.94 101 THR B CA 1
ATOM 3862 C C . THR B 1 101 ? -5.086 -2.098 9.547 1 98.94 101 THR B C 1
ATOM 3864 O O . THR B 1 101 ? -4.758 -2.947 8.711 1 98.94 101 THR B O 1
ATOM 3867 N N . ILE B 1 102 ? -5.105 -0.837 9.219 1 99 102 ILE B N 1
ATOM 3868 C CA . ILE B 1 102 ? -4.688 -0.302 7.93 1 99 102 ILE B CA 1
ATOM 3869 C C . ILE B 1 102 ? -3.756 0.89 8.141 1 99 102 ILE B C 1
ATOM 3871 O O . ILE B 1 102 ? -4.207 1.987 8.477 1 99 102 ILE B O 1
ATOM 3875 N N . ILE B 1 103 ? -2.457 0.707 7.91 1 98.94 103 ILE B N 1
ATOM 3876 C CA . ILE B 1 103 ? -1.444 1.719 8.195 1 98.94 103 ILE B CA 1
ATOM 3877 C C . ILE B 1 103 ? -0.623 1.993 6.938 1 98.94 103 ILE B C 1
ATOM 3879 O O . ILE B 1 103 ? -0.01 1.081 6.379 1 98.94 103 ILE B O 1
ATOM 3883 N N . GLY B 1 104 ? -0.603 3.262 6.492 1 98.88 104 GLY B N 1
ATOM 3884 C CA . GLY B 1 104 ? 0.129 3.668 5.301 1 98.88 104 GLY B CA 1
ATOM 3885 C C . GLY B 1 104 ? 1.612 3.863 5.551 1 98.88 104 GLY B C 1
ATOM 3886 O O . GLY B 1 104 ? 2.018 4.254 6.648 1 98.88 104 GLY B O 1
ATOM 3887 N N . CYS B 1 105 ? 2.393 3.623 4.555 1 98.75 105 CYS B N 1
ATOM 3888 C CA . CYS B 1 105 ? 3.838 3.818 4.543 1 98.75 105 CYS B CA 1
ATOM 3889 C C . CYS B 1 105 ? 4.336 4.102 3.129 1 98.75 105 CYS B C 1
ATOM 3891 O O . CYS B 1 105 ? 3.904 3.453 2.174 1 98.75 105 CYS B O 1
ATOM 3893 N N . GLY B 1 106 ? 5.238 5.062 2.99 1 98.06 106 GLY B N 1
ATOM 3894 C CA . GLY B 1 106 ? 5.695 5.465 1.669 1 98.06 106 GLY B CA 1
ATOM 3895 C C . GLY B 1 106 ? 6.898 4.68 1.189 1 98.06 106 GLY B C 1
ATOM 3896 O O . GLY B 1 106 ? 6.922 4.199 0.053 1 98.06 106 GLY B O 1
ATOM 3897 N N . ILE B 1 107 ? 7.883 4.492 2.055 1 97.12 107 ILE B N 1
ATOM 3898 C CA . ILE B 1 107 ? 9.172 3.941 1.641 1 97.12 107 ILE B CA 1
ATOM 3899 C C . ILE B 1 107 ? 9.461 2.66 2.418 1 97.12 107 ILE B C 1
ATOM 3901 O O . ILE B 1 107 ? 9.914 1.667 1.845 1 97.12 107 ILE B O 1
ATOM 3905 N N . GLY B 1 108 ? 9.188 2.617 3.656 1 96.06 108 GLY B N 1
ATOM 3906 C CA . GLY B 1 108 ? 9.508 1.466 4.484 1 96.06 108 GLY B CA 1
ATOM 3907 C C . GLY B 1 108 ? 10.875 1.557 5.133 1 96.06 108 GLY B C 1
ATOM 3908 O O . GLY B 1 108 ? 11.266 2.621 5.613 1 96.06 108 GLY B O 1
ATOM 3909 N N . GLY B 1 109 ? 11.562 0.406 5.266 1 97.81 109 GLY B N 1
ATOM 3910 C CA . GLY B 1 109 ? 12.773 0.308 6.055 1 97.81 109 GLY B CA 1
ATOM 3911 C C . GLY B 1 109 ? 14.031 0.565 5.246 1 97.81 109 GLY B C 1
ATOM 3912 O O . GLY B 1 109 ? 14.945 -0.263 5.227 1 97.81 109 GLY B O 1
ATOM 3913 N N . ILE B 1 110 ? 14.156 1.751 4.664 1 98 110 ILE B N 1
ATOM 3914 C CA . ILE B 1 110 ? 15.281 2.066 3.797 1 98 110 ILE B CA 1
ATOM 3915 C C . ILE B 1 110 ? 16.578 2.076 4.613 1 98 110 ILE B C 1
ATOM 3917 O O . ILE B 1 110 ? 17.641 1.703 4.105 1 98 110 ILE B O 1
ATOM 3921 N N . GLY B 1 111 ? 16.547 2.518 5.922 1 97.38 111 GLY B N 1
ATOM 3922 C CA . GLY B 1 111 ? 17.719 2.453 6.773 1 97.38 111 GLY B CA 1
ATOM 3923 C C . GLY B 1 111 ? 18.281 1.053 6.902 1 97.38 111 GLY B C 1
ATOM 3924 O O . GLY B 1 111 ? 19.5 0.863 6.855 1 97.38 111 GLY B O 1
ATOM 3925 N N . ARG B 1 112 ? 17.391 0.111 7.066 1 97.81 112 ARG B N 1
ATOM 3926 C CA . ARG B 1 112 ? 17.812 -1.282 7.156 1 97.81 112 ARG B CA 1
ATOM 3927 C C . ARG B 1 112 ? 18.391 -1.767 5.828 1 97.81 112 ARG B C 1
ATOM 3929 O O . ARG B 1 112 ? 19.344 -2.537 5.801 1 97.81 112 ARG B O 1
ATOM 3936 N N . ILE B 1 113 ? 17.781 -1.375 4.68 1 98.56 113 ILE B N 1
ATOM 3937 C CA . ILE B 1 113 ? 18.297 -1.738 3.363 1 98.56 113 ILE B CA 1
ATOM 3938 C C . ILE B 1 113 ? 19.734 -1.253 3.213 1 98.56 113 ILE B C 1
ATOM 3940 O O . ILE B 1 113 ? 20.609 -1.998 2.754 1 98.56 113 ILE B O 1
ATOM 3944 N N . GLU B 1 114 ? 20 -0.008 3.598 1 98.44 114 GLU B N 1
ATOM 3945 C CA . GLU B 1 114 ? 21.344 0.566 3.516 1 98.44 114 GLU B CA 1
ATOM 3946 C C . GLU B 1 114 ? 22.344 -0.246 4.336 1 98.44 114 GLU B C 1
ATOM 3948 O O . GLU B 1 114 ? 23.406 -0.615 3.838 1 98.44 114 GLU B O 1
ATOM 3953 N N . GLU B 1 115 ? 21.953 -0.506 5.594 1 98.12 115 GLU B N 1
ATOM 3954 C CA . GLU B 1 115 ? 22.844 -1.212 6.52 1 98.12 115 GLU B CA 1
ATOM 3955 C C . GLU B 1 115 ? 23.172 -2.607 6 1 98.12 115 GLU B C 1
ATOM 3957 O O . GLU B 1 115 ? 24.344 -3.004 5.992 1 98.12 115 GLU B O 1
ATOM 3962 N N . GLU B 1 116 ? 22.203 -3.307 5.582 1 98.56 116 GLU B N 1
ATOM 3963 C CA . GLU B 1 116 ? 22.391 -4.688 5.148 1 98.56 116 GLU B CA 1
ATOM 3964 C C . GLU B 1 116 ? 23.078 -4.746 3.783 1 98.56 116 GLU B C 1
ATOM 3966 O O . GLU B 1 116 ? 23.844 -5.668 3.506 1 98.56 116 GLU B O 1
ATOM 3971 N N . HIS B 1 117 ? 22.75 -3.775 2.883 1 98.75 117 HIS B N 1
ATOM 3972 C CA . HIS B 1 117 ? 23.453 -3.703 1.604 1 98.75 117 HIS B CA 1
ATOM 3973 C C . HIS B 1 117 ? 24.938 -3.473 1.805 1 98.75 117 HIS B C 1
ATOM 3975 O O . HIS B 1 117 ? 25.766 -4.051 1.094 1 98.75 117 HIS B O 1
ATOM 3981 N N . ASP B 1 118 ? 25.328 -2.594 2.773 1 98.62 118 ASP B N 1
ATOM 3982 C CA . ASP B 1 118 ? 26.734 -2.383 3.102 1 98.62 118 ASP B CA 1
ATOM 3983 C C . ASP B 1 118 ? 27.391 -3.68 3.576 1 98.62 118 ASP B C 1
ATOM 3985 O O . ASP B 1 118 ? 28.531 -3.986 3.191 1 98.62 118 ASP B O 1
ATOM 3989 N N . LYS B 1 119 ? 26.688 -4.41 4.457 1 98.5 119 LYS B N 1
ATOM 3990 C CA . LYS B 1 119 ? 27.203 -5.691 4.938 1 98.5 119 LYS B CA 1
ATOM 3991 C C . LYS B 1 119 ? 27.375 -6.68 3.787 1 98.5 119 LYS B C 1
ATOM 3993 O O . LYS B 1 119 ? 28.391 -7.371 3.705 1 98.5 119 LYS B O 1
ATOM 3998 N N . TYR B 1 120 ? 26.391 -6.723 2.908 1 98.25 120 TYR B N 1
ATOM 3999 C CA . TYR B 1 120 ? 26.391 -7.574 1.725 1 98.25 120 TYR B CA 1
ATOM 4000 C C . TYR B 1 120 ? 27.594 -7.262 0.837 1 98.25 120 TYR B C 1
ATOM 4002 O O . TYR B 1 120 ? 28.312 -8.172 0.4 1 98.25 120 TYR B O 1
ATOM 4010 N N . ARG B 1 121 ? 27.875 -6.016 0.552 1 98.12 121 ARG B N 1
ATOM 4011 C CA . ARG B 1 121 ? 28.984 -5.602 -0.304 1 98.12 121 ARG B CA 1
ATOM 4012 C C . ARG B 1 121 ? 30.312 -5.926 0.342 1 98.12 121 ARG B C 1
ATOM 4014 O O . ARG B 1 121 ? 31.266 -6.312 -0.345 1 98.12 121 ARG B O 1
ATOM 4021 N N . ALA B 1 122 ? 30.375 -5.785 1.659 1 98.12 122 ALA B N 1
ATOM 4022 C CA . ALA B 1 122 ? 31.641 -5.957 2.377 1 98.12 122 ALA B CA 1
ATOM 4023 C C . ALA B 1 122 ? 31.938 -7.434 2.605 1 98.12 122 ALA B C 1
ATOM 4025 O O . ALA B 1 122 ? 33.094 -7.848 2.578 1 98.12 122 ALA B O 1
ATOM 4026 N N . LYS B 1 123 ? 30.859 -8.289 2.836 1 98.25 123 LYS B N 1
ATOM 4027 C CA . LYS B 1 123 ? 31.141 -9.609 3.398 1 98.25 123 LYS B CA 1
ATOM 4028 C C . LYS B 1 123 ? 30.422 -10.703 2.617 1 98.25 123 LYS B C 1
ATOM 4030 O O . LYS B 1 123 ? 30.609 -11.891 2.893 1 98.25 123 LYS B O 1
ATOM 4035 N N . GLY B 1 124 ? 29.578 -10.352 1.672 1 97.81 124 GLY B N 1
ATOM 4036 C CA . GLY B 1 124 ? 28.922 -11.344 0.841 1 97.81 124 GLY B CA 1
ATOM 4037 C C . GLY B 1 124 ? 27.484 -11.617 1.273 1 97.81 124 GLY B C 1
ATOM 4038 O O . GLY B 1 124 ? 27.062 -11.188 2.348 1 97.81 124 GLY B O 1
ATOM 4039 N N . PRO B 1 125 ? 26.734 -12.297 0.436 1 97.81 125 PRO B N 1
ATOM 4040 C CA . PRO B 1 125 ? 25.297 -12.484 0.65 1 97.81 125 PRO B CA 1
ATOM 4041 C C . PRO B 1 125 ? 25 -13.32 1.891 1 97.81 125 PRO B C 1
ATOM 4043 O O . PRO B 1 125 ? 23.922 -13.195 2.473 1 97.81 125 PRO B O 1
ATOM 4046 N N . GLY B 1 126 ? 25.891 -14.172 2.32 1 97 126 GLY B N 1
ATOM 4047 C CA . GLY B 1 126 ? 25.672 -15.023 3.482 1 97 126 GLY B CA 1
ATOM 4048 C C . GLY B 1 126 ? 25.656 -14.25 4.789 1 97 126 GLY B C 1
ATOM 4049 O O . GLY B 1 126 ? 25.234 -14.773 5.816 1 97 126 GLY B O 1
ATOM 4050 N N . ARG B 1 127 ? 26.016 -12.977 4.805 1 97.75 127 ARG B N 1
ATOM 4051 C CA . ARG B 1 127 ? 26.141 -12.18 6.027 1 97.75 127 ARG B CA 1
ATOM 4052 C C . ARG B 1 127 ? 24.938 -11.258 6.195 1 97.75 127 ARG B C 1
ATOM 4054 O O . ARG B 1 127 ? 24.859 -10.516 7.176 1 97.75 127 ARG B O 1
ATOM 4061 N N . ILE B 1 128 ? 24.016 -11.273 5.242 1 98.31 128 ILE B N 1
ATOM 4062 C CA . ILE B 1 128 ? 22.766 -10.523 5.375 1 98.31 128 ILE B CA 1
ATOM 4063 C C . ILE B 1 128 ? 21.953 -11.094 6.527 1 98.31 128 ILE B C 1
ATOM 4065 O O . ILE B 1 128 ? 21.859 -12.305 6.699 1 98.31 128 ILE B O 1
ATOM 4069 N N . SER B 1 129 ? 21.375 -10.219 7.398 1 97.81 129 SER B N 1
ATOM 4070 C CA . SER B 1 129 ? 20.594 -10.641 8.555 1 97.81 129 SER B CA 1
ATOM 4071 C C . SER B 1 129 ? 19.359 -11.438 8.125 1 97.81 129 SER B C 1
ATOM 4073 O O . SER B 1 129 ? 18.703 -11.086 7.141 1 97.81 129 SER B O 1
ATOM 4075 N N . PRO B 1 130 ? 19.031 -12.547 8.82 1 97.25 130 PRO B N 1
ATOM 4076 C CA . PRO B 1 130 ? 17.781 -13.258 8.547 1 97.25 130 PRO B CA 1
ATOM 4077 C C . PRO B 1 130 ? 16.547 -12.391 8.812 1 97.25 130 PRO B C 1
ATOM 4079 O O . PRO B 1 130 ? 15.438 -12.75 8.406 1 97.25 130 PRO B O 1
ATOM 4082 N N . PHE B 1 131 ? 16.688 -11.219 9.492 1 96.81 131 PHE B N 1
ATOM 4083 C CA . PHE B 1 131 ? 15.578 -10.344 9.82 1 96.81 131 PHE B CA 1
ATOM 4084 C C . PHE B 1 131 ? 15.484 -9.188 8.82 1 96.81 131 PHE B C 1
ATOM 4086 O O . PHE B 1 131 ? 14.594 -8.352 8.922 1 96.81 131 PHE B O 1
ATOM 4093 N N . PHE B 1 132 ? 16.359 -9.203 7.805 1 97.62 132 PHE B N 1
ATOM 4094 C CA . PHE B 1 132 ? 16.438 -8.117 6.836 1 97.62 132 PHE B CA 1
ATOM 4095 C C . PHE B 1 132 ? 15.102 -7.926 6.129 1 97.62 132 PHE B C 1
ATOM 4097 O O . PHE B 1 132 ? 14.508 -6.844 6.188 1 97.62 132 PHE B O 1
ATOM 4104 N N . VAL B 1 133 ? 14.539 -9 5.598 1 97.69 133 VAL B N 1
ATOM 4105 C CA . VAL B 1 133 ? 13.367 -8.898 4.734 1 97.69 133 VAL B CA 1
ATOM 4106 C C . VAL B 1 133 ? 12.164 -8.43 5.547 1 97.69 133 VAL B C 1
ATOM 4108 O O . VAL B 1 133 ? 11.508 -7.445 5.191 1 97.69 133 VAL B O 1
ATOM 4111 N N . PRO B 1 134 ? 11.852 -9 6.691 1 96.38 134 PRO B N 1
ATOM 4112 C CA . PRO B 1 134 ? 10.688 -8.539 7.441 1 96.38 134 PRO B CA 1
ATOM 4113 C C . PRO B 1 134 ? 10.867 -7.125 7.996 1 96.38 134 PRO B C 1
ATOM 4115 O O . PRO B 1 134 ? 9.883 -6.422 8.242 1 96.38 134 PRO B O 1
ATOM 4118 N N . MET B 1 135 ? 12.086 -6.652 8.156 1 97.19 135 MET B N 1
ATOM 4119 C CA . MET B 1 135 ? 12.312 -5.332 8.734 1 97.19 135 MET B CA 1
ATOM 4120 C C . MET B 1 135 ? 12.203 -4.246 7.672 1 97.19 135 MET B C 1
ATOM 4122 O O . MET B 1 135 ? 11.867 -3.102 7.98 1 97.19 135 MET B O 1
ATOM 4126 N N . MET B 1 136 ? 12.414 -4.613 6.43 1 97.44 136 MET B N 1
ATOM 4127 C CA . MET B 1 136 ? 12.5 -3.566 5.414 1 97.44 136 MET B CA 1
ATOM 4128 C C . MET B 1 136 ? 11.133 -3.287 4.805 1 97.44 136 MET B C 1
ATOM 4130 O O . MET B 1 136 ? 10.875 -2.184 4.324 1 97.44 136 MET B O 1
ATOM 4134 N N . ILE B 1 137 ? 10.227 -4.238 4.793 1 97.94 137 ILE B N 1
ATOM 4135 C CA . ILE B 1 137 ? 9 -4.105 4.016 1 97.94 137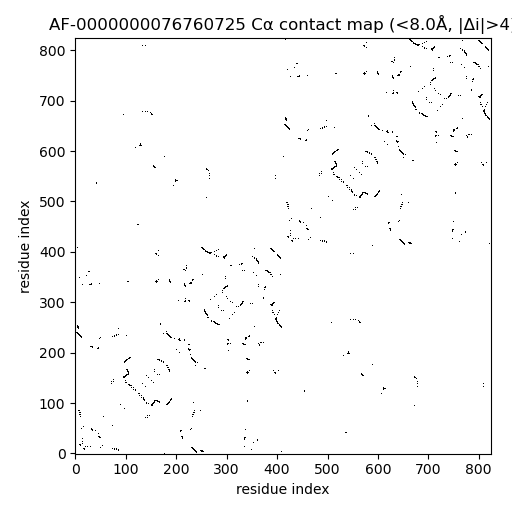 ILE B CA 1
ATOM 4136 C C . ILE B 1 137 ? 8 -3.23 4.77 1 97.94 137 ILE B C 1
ATOM 4138 O O . ILE B 1 137 ? 7.824 -3.383 5.98 1 97.94 137 ILE B O 1
ATOM 4142 N N . GLY B 1 138 ? 7.32 -2.316 4.082 1 98.31 138 GLY B N 1
ATOM 4143 C CA . GLY B 1 138 ? 6.477 -1.286 4.66 1 98.31 138 GLY B CA 1
ATOM 4144 C C . GLY B 1 138 ? 5.262 -1.845 5.375 1 98.31 138 GLY B C 1
ATOM 4145 O O . GLY B 1 138 ? 4.785 -1.26 6.352 1 98.31 138 GLY B O 1
ATOM 4146 N N . ASN B 1 139 ? 4.77 -3.027 4.969 1 98.75 139 ASN B N 1
ATOM 4147 C CA . ASN B 1 139 ? 3.541 -3.594 5.52 1 98.75 139 ASN B CA 1
ATOM 4148 C C . ASN B 1 139 ? 3.748 -4.105 6.941 1 98.75 139 ASN B C 1
ATOM 4150 O O . ASN B 1 139 ? 2.785 -4.449 7.625 1 98.75 139 ASN B O 1
ATOM 4154 N N . MET B 1 140 ? 4.977 -4.086 7.395 1 98.62 140 MET B N 1
ATOM 4155 C CA . MET B 1 140 ? 5.242 -4.617 8.727 1 98.62 140 MET B CA 1
ATOM 4156 C C . MET B 1 140 ? 4.707 -3.68 9.805 1 98.62 140 MET B C 1
ATOM 4158 O O . MET B 1 140 ? 4.438 -4.105 10.93 1 98.62 140 MET B O 1
ATOM 4162 N N . ALA B 1 141 ? 4.562 -2.377 9.453 1 98.69 141 ALA B N 1
ATOM 4163 C CA . ALA B 1 141 ? 3.904 -1.487 10.406 1 98.69 141 ALA B CA 1
ATOM 4164 C C . ALA B 1 141 ? 2.525 -2.018 10.789 1 98.69 141 ALA B C 1
ATOM 4166 O O . ALA B 1 141 ? 2.225 -2.189 11.977 1 98.69 141 ALA B O 1
ATOM 4167 N N . ALA B 1 142 ? 1.695 -2.309 9.805 1 98.88 142 ALA B N 1
ATOM 4168 C CA . ALA B 1 142 ? 0.358 -2.844 10.055 1 98.88 142 ALA B CA 1
ATOM 4169 C C . ALA B 1 142 ? 0.429 -4.242 10.656 1 98.88 142 ALA B C 1
ATOM 4171 O O . ALA B 1 142 ? -0.337 -4.574 11.562 1 98.88 142 ALA B O 1
ATOM 4172 N N . GLY B 1 143 ? 1.349 -5.105 10.133 1 98.62 143 GLY B N 1
ATOM 4173 C CA . GLY B 1 143 ? 1.503 -6.461 10.633 1 98.62 143 GLY B CA 1
ATOM 4174 C C . GLY B 1 143 ? 1.853 -6.512 12.109 1 98.62 143 GLY B C 1
ATOM 4175 O O . GLY B 1 143 ? 1.238 -7.262 12.875 1 98.62 143 GLY B O 1
ATOM 4176 N N . GLN B 1 144 ? 2.824 -5.707 12.531 1 98.69 144 GLN B N 1
ATOM 4177 C CA . GLN B 1 144 ? 3.283 -5.707 13.914 1 98.69 144 GLN B CA 1
ATOM 4178 C C . GLN B 1 144 ? 2.221 -5.129 14.852 1 98.69 144 GLN B C 1
ATOM 4180 O O . GLN B 1 144 ? 2.096 -5.559 16 1 98.69 144 GLN B O 1
ATOM 4185 N N . VAL B 1 145 ? 1.481 -4.125 14.375 1 98.88 145 VAL B N 1
ATOM 4186 C CA . VAL B 1 145 ? 0.378 -3.596 15.164 1 98.88 145 VAL B CA 1
ATOM 4187 C C . VAL B 1 145 ? -0.664 -4.688 15.398 1 98.88 145 VAL B C 1
ATOM 4189 O O . VAL B 1 145 ? -1.161 -4.852 16.516 1 98.88 145 VAL B O 1
ATOM 4192 N N . ALA B 1 146 ? -1.022 -5.441 14.352 1 98.81 146 ALA B N 1
ATOM 4193 C CA . ALA B 1 146 ? -1.99 -6.527 14.484 1 98.81 146 ALA B CA 1
ATOM 4194 C C . ALA B 1 146 ? -1.487 -7.594 15.453 1 98.81 146 ALA B C 1
ATOM 4196 O O . ALA B 1 146 ? -2.256 -8.117 16.266 1 98.81 146 ALA B O 1
ATOM 4197 N N . ILE B 1 147 ? -0.208 -7.941 15.367 1 98.31 147 ILE B N 1
ATOM 4198 C CA . ILE B 1 147 ? 0.39 -8.93 16.25 1 98.31 147 ILE B CA 1
ATOM 4199 C C . ILE B 1 147 ? 0.282 -8.461 17.703 1 98.31 147 ILE B C 1
ATOM 4201 O O . ILE B 1 147 ? -0.049 -9.25 18.594 1 98.31 147 ILE B O 1
ATOM 4205 N N . ARG B 1 148 ? 0.56 -7.172 17.922 1 98.12 148 ARG B N 1
ATOM 4206 C CA . ARG B 1 148 ? 0.548 -6.598 19.266 1 98.12 148 ARG B CA 1
ATOM 4207 C C . ARG B 1 148 ? -0.869 -6.547 19.828 1 98.12 148 ARG B C 1
ATOM 4209 O O . ARG B 1 148 ? -1.069 -6.699 21.031 1 98.12 148 ARG B O 1
ATOM 4216 N N . THR B 1 149 ? -1.899 -6.348 18.969 1 98.44 149 THR B N 1
ATOM 4217 C CA . THR B 1 149 ? -3.236 -6.016 19.453 1 98.44 149 THR B CA 1
ATOM 4218 C C . THR B 1 149 ? -4.172 -7.219 19.312 1 98.44 149 THR B C 1
ATOM 4220 O O . THR B 1 149 ? -5.227 -7.262 19.953 1 98.44 149 THR B O 1
ATOM 4223 N N . GLY B 1 150 ? -3.852 -8.141 18.438 1 98.38 150 GLY B N 1
ATOM 4224 C CA . GLY B 1 150 ? -4.699 -9.297 18.203 1 98.38 150 GLY B CA 1
ATOM 4225 C C . GLY B 1 150 ? -5.805 -9.031 17.203 1 98.38 150 GLY B C 1
ATOM 4226 O O . GLY B 1 150 ? -6.719 -9.844 17.047 1 98.38 150 GLY B O 1
ATOM 4227 N N . PHE B 1 151 ? -5.758 -7.902 16.547 1 98.81 151 PHE B N 1
ATOM 4228 C CA . PHE B 1 151 ? -6.75 -7.574 15.531 1 98.81 151 PHE B CA 1
ATOM 4229 C C . PHE B 1 151 ? -6.59 -8.469 14.312 1 98.81 151 PHE B C 1
ATOM 4231 O O . PHE B 1 151 ? -5.504 -8.562 13.734 1 98.81 151 PHE B O 1
ATOM 4238 N N . ARG B 1 152 ? -7.68 -9.125 13.789 1 98.81 152 ARG B N 1
ATOM 4239 C CA . ARG B 1 152 ? -7.527 -10.148 12.758 1 98.81 152 ARG B CA 1
ATOM 4240 C C . ARG B 1 152 ? -8.359 -9.812 11.523 1 98.81 152 ARG B C 1
ATOM 4242 O O . ARG B 1 152 ? -8.438 -10.609 10.586 1 98.81 152 ARG B O 1
ATOM 4249 N N . GLY B 1 153 ? -9.039 -8.633 11.508 1 98.81 153 GLY B N 1
ATOM 4250 C CA . GLY B 1 153 ? -9.75 -8.188 10.32 1 98.81 153 GLY B CA 1
ATOM 4251 C C . GLY B 1 153 ? -8.828 -7.777 9.188 1 98.81 153 GLY B C 1
ATOM 4252 O O . GLY B 1 153 ? -7.684 -8.227 9.125 1 98.81 153 GLY B O 1
ATOM 4253 N N . ASP B 1 154 ? -9.367 -6.977 8.297 1 98.75 154 ASP B N 1
ATOM 4254 C CA . ASP B 1 154 ? -8.594 -6.469 7.164 1 98.75 154 ASP B CA 1
ATOM 4255 C C . ASP B 1 154 ? -7.293 -5.824 7.637 1 98.75 154 ASP B C 1
ATOM 4257 O O . ASP B 1 154 ? -7.289 -5.055 8.602 1 98.75 154 ASP B O 1
ATOM 4261 N N . ASN B 1 155 ? -6.219 -6.215 7.039 1 98.81 155 ASN B N 1
ATOM 4262 C CA . ASN B 1 155 ? -4.891 -5.723 7.379 1 98.81 155 ASN B CA 1
ATOM 4263 C C . ASN B 1 155 ? -4.035 -5.512 6.133 1 98.81 155 ASN B C 1
ATOM 4265 O O . ASN B 1 155 ? -3.656 -6.477 5.461 1 98.81 155 ASN B O 1
ATOM 4269 N N . PHE B 1 156 ? -3.766 -4.23 5.77 1 98.81 156 PHE B N 1
ATOM 4270 C CA . PHE B 1 156 ? -2.869 -3.949 4.652 1 98.81 156 PHE B CA 1
ATOM 4271 C C . PHE B 1 156 ? -2.252 -2.562 4.793 1 98.81 156 PHE B C 1
ATOM 4273 O O . PHE B 1 156 ? -2.643 -1.788 5.668 1 98.81 156 PHE B O 1
ATOM 4280 N N . CYS B 1 157 ? -1.225 -2.357 4.051 1 98.88 157 CYS B N 1
ATOM 4281 C CA . CYS B 1 157 ? -0.514 -1.085 3.971 1 98.88 157 CYS B CA 1
ATOM 4282 C C . CYS B 1 157 ? -0.783 -0.392 2.641 1 98.88 157 CYS B C 1
ATOM 4284 O O . CYS B 1 157 ? -0.657 -1.005 1.579 1 98.88 157 CYS B O 1
ATOM 4286 N N . THR B 1 158 ? -1.236 0.891 2.717 1 98.94 158 THR B N 1
ATOM 4287 C CA . THR B 1 158 ? -1.328 1.702 1.509 1 98.94 158 THR B CA 1
ATOM 4288 C C . THR B 1 158 ? -0.011 2.428 1.243 1 98.94 158 THR B C 1
ATOM 4290 O O . THR B 1 158 ? 0.601 2.971 2.164 1 98.94 158 THR B O 1
ATOM 4293 N N . THR B 1 159 ? 0.423 2.355 0.009 1 98.88 159 THR B N 1
ATOM 4294 C CA . THR B 1 159 ? 1.591 3.107 -0.432 1 98.88 159 THR B CA 1
ATOM 4295 C C . THR B 1 159 ? 1.227 4.051 -1.574 1 98.88 159 THR B C 1
ATOM 4297 O O . THR B 1 159 ? 0.865 3.605 -2.664 1 98.88 159 THR B O 1
ATOM 4300 N N . THR B 1 160 ? 1.278 5.324 -1.284 1 98.69 160 THR B N 1
ATOM 4301 C CA . THR B 1 160 ? 1.022 6.406 -2.225 1 98.69 160 THR B CA 1
ATOM 4302 C C . THR B 1 160 ? 1.928 7.602 -1.935 1 98.69 160 THR B C 1
ATOM 4304 O O . THR B 1 160 ? 1.478 8.75 -1.958 1 98.69 160 THR B O 1
ATOM 4307 N N . ALA B 1 161 ? 3.131 7.336 -1.588 1 97.94 161 ALA B N 1
ATOM 4308 C CA . ALA B 1 161 ? 4.098 8.367 -1.215 1 97.94 161 ALA B CA 1
ATOM 4309 C C . ALA B 1 161 ? 3.568 9.219 -0.068 1 97.94 161 ALA B C 1
ATOM 4311 O O . ALA B 1 161 ? 3.191 8.703 0.983 1 97.94 161 ALA B O 1
ATOM 4312 N N . CYS B 1 162 ? 3.469 10.531 -0.306 1 98.19 162 CYS B N 1
ATOM 4313 C CA . CYS B 1 162 ? 3.125 11.477 0.75 1 98.19 162 CYS B CA 1
ATOM 4314 C C . CYS B 1 162 ? 1.662 11.336 1.151 1 98.19 162 CYS B C 1
ATOM 4316 O O . CYS B 1 162 ? 1.254 11.828 2.207 1 98.19 162 CYS B O 1
ATOM 4318 N N . ALA B 1 163 ? 0.85 10.617 0.413 1 98.81 163 ALA B N 1
ATOM 4319 C CA . ALA B 1 163 ? -0.58 10.508 0.691 1 98.81 163 ALA B CA 1
ATOM 4320 C C . ALA B 1 163 ? -0.91 9.164 1.338 1 98.81 163 ALA B C 1
ATOM 4322 O O . ALA B 1 163 ? -2.082 8.836 1.541 1 98.81 163 ALA B O 1
ATOM 4323 N N . SER B 1 164 ? 0.086 8.398 1.693 1 98.94 164 SER B N 1
ATOM 4324 C CA . SER B 1 164 ? -0.075 7.016 2.131 1 98.94 164 SER B CA 1
ATOM 4325 C C . SER B 1 164 ? -1.007 6.922 3.334 1 98.94 164 SER B C 1
ATOM 4327 O O . SER B 1 164 ? -1.959 6.137 3.328 1 98.94 164 SER B O 1
ATOM 4329 N N . ALA B 1 165 ? -0.775 7.727 4.344 1 98.94 165 ALA B N 1
ATOM 4330 C CA . ALA B 1 165 ? -1.576 7.66 5.562 1 98.94 165 ALA B CA 1
ATOM 4331 C C . ALA B 1 165 ? -3.014 8.102 5.301 1 98.94 165 ALA B C 1
ATOM 4333 O O . ALA B 1 165 ? -3.953 7.543 5.871 1 98.94 165 ALA B O 1
ATOM 4334 N N . THR B 1 166 ? -3.18 9.141 4.488 1 98.94 166 THR B N 1
ATOM 4335 C CA . THR B 1 166 ? -4.516 9.633 4.18 1 98.94 166 THR B CA 1
ATOM 4336 C C . THR B 1 166 ? -5.332 8.57 3.447 1 98.94 166 THR B C 1
ATOM 4338 O O . THR B 1 166 ? -6.512 8.375 3.742 1 98.94 166 THR B O 1
ATOM 4341 N N . HIS B 1 167 ? -4.703 7.867 2.516 1 98.94 167 HIS B N 1
ATOM 4342 C CA . HIS B 1 167 ? -5.375 6.75 1.861 1 98.94 167 HIS B CA 1
ATOM 4343 C C . HIS B 1 167 ? -5.734 5.66 2.863 1 98.94 167 HIS B C 1
ATOM 4345 O O . HIS B 1 167 ? -6.824 5.086 2.803 1 98.94 167 HIS B O 1
ATOM 4351 N N . ALA B 1 168 ? -4.785 5.363 3.77 1 99 168 ALA B N 1
ATOM 4352 C CA . ALA B 1 168 ? -5.031 4.32 4.758 1 99 168 ALA B CA 1
ATOM 4353 C C . ALA B 1 168 ? -6.258 4.648 5.609 1 99 168 ALA B C 1
ATOM 4355 O O . ALA B 1 168 ? -7.121 3.795 5.82 1 99 168 ALA B O 1
ATOM 4356 N N . ILE B 1 169 ? -6.359 5.855 6.086 1 99 169 ILE B N 1
ATOM 4357 C CA . ILE B 1 169 ? -7.465 6.293 6.934 1 99 169 ILE B CA 1
ATOM 4358 C C . ILE B 1 169 ? -8.758 6.309 6.129 1 99 169 ILE B C 1
ATOM 4360 O O . ILE B 1 169 ? -9.812 5.887 6.617 1 99 169 ILE B O 1
ATOM 4364 N N . GLY B 1 170 ? -8.688 6.82 4.887 1 98.94 170 GLY B N 1
ATOM 4365 C CA . GLY B 1 170 ? -9.859 6.832 4.027 1 98.94 170 GLY B CA 1
ATOM 4366 C C . GLY B 1 170 ? -10.398 5.445 3.736 1 98.94 170 GLY B C 1
ATOM 4367 O O . GLY B 1 170 ? -11.609 5.23 3.762 1 98.94 170 GLY B O 1
ATOM 4368 N N . GLU B 1 171 ? -9.508 4.496 3.432 1 98.94 171 GLU B N 1
ATOM 4369 C CA . GLU B 1 171 ? -9.93 3.119 3.182 1 98.94 171 GLU B CA 1
ATOM 4370 C C . GLU B 1 171 ? -10.539 2.492 4.434 1 98.94 171 GLU B C 1
ATOM 4372 O O . GLU B 1 171 ? -11.531 1.764 4.352 1 98.94 171 GLU B O 1
ATOM 4377 N N . ALA B 1 172 ? -9.914 2.754 5.586 1 98.94 172 ALA B N 1
ATOM 4378 C CA . ALA B 1 172 ? -10.477 2.266 6.844 1 98.94 172 ALA B CA 1
ATOM 4379 C C . ALA B 1 172 ? -11.875 2.826 7.078 1 98.94 172 ALA B C 1
ATOM 4381 O O . ALA B 1 172 ? -12.781 2.104 7.504 1 98.94 172 ALA B O 1
ATOM 4382 N N . PHE B 1 173 ? -12.062 4.086 6.793 1 98.94 173 PHE B N 1
ATOM 4383 C CA . PHE B 1 173 ? -13.359 4.754 6.898 1 98.94 173 PHE B CA 1
ATOM 4384 C C . PHE B 1 173 ? -14.414 4.027 6.074 1 98.94 173 PHE B C 1
ATOM 4386 O O . PHE B 1 173 ? -15.477 3.682 6.59 1 98.94 173 PHE B O 1
ATOM 4393 N N . ARG B 1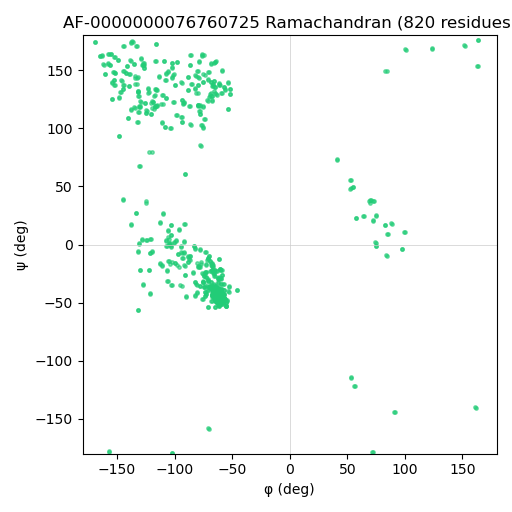 174 ? -14.117 3.738 4.832 1 98.75 174 ARG B N 1
ATOM 4394 C CA . ARG B 1 174 ? -15.102 3.135 3.939 1 98.75 174 ARG B CA 1
ATOM 4395 C C . ARG B 1 174 ? -15.375 1.685 4.324 1 98.75 174 ARG B C 1
ATOM 4397 O O . ARG B 1 174 ? -16.484 1.187 4.145 1 98.75 174 ARG B O 1
ATOM 4404 N N . LYS B 1 175 ? -14.328 0.965 4.914 1 98.81 175 LYS B N 1
ATOM 4405 C CA . LYS B 1 175 ? -14.57 -0.394 5.391 1 98.81 175 LYS B CA 1
ATOM 4406 C C . LYS B 1 175 ? -15.633 -0.413 6.488 1 98.81 175 LYS B C 1
ATOM 4408 O O . LYS B 1 175 ? -16.422 -1.35 6.574 1 98.81 175 LYS B O 1
ATOM 4413 N N . ILE B 1 176 ? -15.555 0.563 7.359 1 98.88 176 ILE B N 1
ATOM 4414 C CA . ILE B 1 176 ? -16.531 0.633 8.438 1 98.88 176 ILE B CA 1
ATOM 4415 C C . ILE B 1 176 ? -17.875 1.145 7.891 1 98.88 176 ILE B C 1
ATOM 4417 O O . ILE B 1 176 ? -18.922 0.572 8.172 1 98.88 176 ILE B O 1
ATOM 4421 N N . LYS B 1 177 ? -17.844 2.225 7.102 1 98.75 177 LYS B N 1
ATOM 4422 C CA . LYS B 1 177 ? -19.031 2.826 6.52 1 98.75 177 LYS B CA 1
ATOM 4423 C C . LYS B 1 177 ? -19.859 1.79 5.762 1 98.75 177 LYS B C 1
ATOM 4425 O O . LYS B 1 177 ? -21.094 1.784 5.844 1 98.75 177 LYS B O 1
ATOM 4430 N N . ASP B 1 178 ? -19.172 0.902 5.035 1 98.12 178 ASP B N 1
ATOM 4431 C CA . ASP B 1 178 ? -19.844 -0.053 4.152 1 98.12 178 ASP B CA 1
ATOM 4432 C C . ASP B 1 178 ? -20.078 -1.384 4.863 1 98.12 178 ASP B C 1
ATOM 4434 O O . ASP B 1 178 ? -20.609 -2.324 4.27 1 98.12 178 ASP B O 1
ATOM 4438 N N . GLY B 1 179 ? -19.641 -1.565 6.109 1 98.06 179 GLY B N 1
ATOM 4439 C CA . GLY B 1 179 ? -20.078 -2.672 6.945 1 98.06 179 GLY B CA 1
ATOM 4440 C C . GLY B 1 179 ? -19.078 -3.814 6.992 1 98.06 179 GLY B C 1
ATOM 4441 O O . GLY B 1 179 ? -19.375 -4.879 7.535 1 98.06 179 GLY B O 1
ATOM 4442 N N . TYR B 1 180 ? -17.859 -3.625 6.48 1 98.44 180 TYR B N 1
ATOM 4443 C CA . TYR B 1 180 ? -16.875 -4.703 6.453 1 98.44 180 TYR B CA 1
ATOM 4444 C C . TYR B 1 180 ? -16.156 -4.82 7.789 1 98.44 180 TYR B C 1
ATOM 4446 O O . TYR B 1 180 ? -15.688 -5.902 8.156 1 98.44 180 TYR B O 1
ATOM 4454 N N . LEU B 1 181 ? -15.961 -3.723 8.477 1 98.81 181 LEU B N 1
ATOM 4455 C CA . LEU B 1 181 ? -15.375 -3.646 9.805 1 98.81 181 LEU B CA 1
ATOM 4456 C C . LEU B 1 181 ? -16.25 -2.828 10.742 1 98.81 181 LEU B C 1
ATOM 4458 O O . LEU B 1 181 ? -17.109 -2.059 10.289 1 98.81 181 LEU B O 1
ATOM 4462 N N . ASP B 1 182 ? -16.062 -3.014 12.055 1 98.88 182 ASP B N 1
ATOM 4463 C CA . ASP B 1 182 ? -16.703 -2.174 13.062 1 98.88 182 ASP B CA 1
ATOM 4464 C C . ASP B 1 182 ? -15.703 -1.202 13.688 1 98.88 182 ASP B C 1
ATOM 4466 O O . ASP B 1 182 ? -16.078 -0.12 14.141 1 98.88 182 ASP B O 1
ATOM 4470 N N . VAL B 1 183 ? -14.469 -1.613 13.781 1 98.94 183 VAL B N 1
ATOM 4471 C CA . VAL B 1 183 ? -13.375 -0.819 14.328 1 98.94 183 VAL B CA 1
ATOM 4472 C C . VAL B 1 183 ? -12.117 -1.016 13.477 1 98.94 183 VAL B C 1
ATOM 4474 O O . VAL B 1 183 ? -11.891 -2.098 12.938 1 98.94 183 VAL B O 1
ATOM 4477 N N . CYS B 1 184 ? -11.32 0.032 13.375 1 98.94 184 CYS B N 1
ATOM 4478 C CA . CYS B 1 184 ? -10.055 -0.094 12.656 1 98.94 184 CYS B CA 1
ATOM 4479 C C . CYS B 1 184 ? -8.992 0.82 13.258 1 98.94 184 CYS B C 1
ATOM 4481 O O . CYS B 1 184 ? -9.258 1.998 13.508 1 98.94 184 CYS B O 1
ATOM 4483 N N . LEU B 1 185 ? -7.84 0.234 13.602 1 99 185 LEU B N 1
ATOM 4484 C CA . LEU B 1 185 ? -6.645 1.047 13.789 1 99 185 LEU B CA 1
ATOM 4485 C C . LEU B 1 185 ? -6.07 1.489 12.445 1 99 185 LEU B C 1
ATOM 4487 O O . LEU B 1 185 ? -5.738 0.654 11.602 1 99 185 LEU B O 1
ATOM 4491 N N . CYS B 1 186 ? -6.008 2.793 12.203 1 98.94 186 CYS B N 1
ATOM 4492 C CA . CYS B 1 186 ? -5.586 3.285 10.898 1 98.94 186 CYS B CA 1
ATOM 4493 C C . CYS B 1 186 ? -4.707 4.523 11.039 1 98.94 186 CYS B C 1
ATOM 4495 O O . CYS B 1 186 ? -4.785 5.234 12.047 1 98.94 186 CYS B O 1
ATOM 4497 N N . GLY B 1 187 ? -3.855 4.766 10.094 1 98.94 187 GLY B N 1
ATOM 4498 C CA . GLY B 1 187 ? -2.932 5.891 10.109 1 98.94 187 GLY B CA 1
ATOM 4499 C C . GLY B 1 187 ? -1.763 5.711 9.156 1 98.94 187 GLY B C 1
ATOM 4500 O O . GLY B 1 187 ? -1.948 5.324 8 1 98.94 187 GLY B O 1
ATOM 4501 N N . GLY B 1 188 ? -0.562 6.141 9.641 1 98.94 188 GLY B N 1
ATOM 4502 C CA . GLY B 1 188 ? 0.643 6.043 8.836 1 98.94 188 GLY B CA 1
ATOM 4503 C C . GLY B 1 188 ? 1.917 6.219 9.641 1 98.94 188 GLY B C 1
ATOM 4504 O O . GLY B 1 188 ? 1.875 6.652 10.797 1 98.94 188 GLY B O 1
ATOM 4505 N N . SER B 1 189 ? 3.023 5.793 9.055 1 98.94 189 SER B N 1
ATOM 4506 C CA . SER B 1 189 ? 4.324 5.855 9.703 1 98.94 189 SER B CA 1
ATOM 4507 C C . SER B 1 189 ? 5.453 5.949 8.688 1 98.94 189 SER B C 1
ATOM 4509 O O . SER B 1 189 ? 5.387 5.332 7.617 1 98.94 189 SER B O 1
ATOM 4511 N N . GLU B 1 190 ? 6.445 6.73 9.016 1 98.81 190 GLU B N 1
ATOM 4512 C CA . GLU B 1 190 ? 7.656 6.844 8.203 1 98.81 190 GLU B CA 1
ATOM 4513 C C . GLU B 1 190 ? 8.852 7.266 9.047 1 98.81 190 GLU B C 1
ATOM 4515 O O . GLU B 1 190 ? 8.719 8.086 9.953 1 98.81 190 GLU B O 1
ATOM 4520 N N . SER B 1 191 ? 9.992 6.73 8.844 1 98.69 191 SER B N 1
ATOM 4521 C CA . SER B 1 191 ? 11.273 7.121 9.414 1 98.69 191 SER B CA 1
ATOM 4522 C C . SER B 1 191 ? 12.422 6.848 8.445 1 98.69 191 SER B C 1
ATOM 4524 O O . SER B 1 191 ? 12.984 5.75 8.438 1 98.69 191 SER B O 1
ATOM 4526 N N . THR B 1 192 ? 12.781 7.875 7.648 1 98.38 192 THR B N 1
ATOM 4527 C CA . THR B 1 192 ? 13.734 7.629 6.574 1 98.38 192 THR B CA 1
ATOM 4528 C C . THR B 1 192 ? 14.82 8.703 6.555 1 98.38 192 THR B C 1
ATOM 4530 O O . THR B 1 192 ? 15.32 9.07 5.492 1 98.38 192 THR B O 1
ATOM 4533 N N . ILE B 1 193 ? 15.094 9.312 7.734 1 98.5 193 ILE B N 1
ATOM 4534 C CA . ILE B 1 193 ? 16.094 10.367 7.797 1 98.5 193 ILE B CA 1
ATOM 4535 C C . ILE B 1 193 ? 17.5 9.758 7.766 1 98.5 193 ILE B C 1
ATOM 4537 O O . ILE B 1 193 ? 18.125 9.562 8.812 1 98.5 193 ILE B O 1
ATOM 4541 N N . THR B 1 194 ? 18.016 9.484 6.613 1 98.06 194 THR B N 1
ATOM 4542 C CA . THR B 1 194 ? 19.359 9.023 6.344 1 98.06 194 THR B CA 1
ATOM 4543 C C . THR B 1 194 ? 20.047 9.906 5.301 1 98.06 194 THR B C 1
ATOM 4545 O O . THR B 1 194 ? 19.359 10.586 4.527 1 98.06 194 THR B O 1
ATOM 4548 N N . GLU B 1 195 ? 21.359 9.922 5.316 1 98.19 195 GLU B N 1
ATOM 4549 C CA . GLU B 1 195 ? 22.078 10.703 4.309 1 98.19 195 GLU B CA 1
ATOM 4550 C C . GLU B 1 195 ? 21.688 10.266 2.898 1 98.19 195 GLU B C 1
ATOM 4552 O O . GLU B 1 195 ? 21.562 11.094 1.997 1 98.19 195 GLU B O 1
ATOM 4557 N N . PHE B 1 196 ? 21.516 8.969 2.682 1 98.5 196 PHE B N 1
ATOM 4558 C CA . PHE B 1 196 ? 21.156 8.398 1.39 1 98.5 196 PHE B CA 1
ATOM 4559 C C . PHE B 1 196 ? 19.797 8.898 0.932 1 98.5 196 PHE B C 1
ATOM 4561 O O . PHE B 1 196 ? 19.641 9.359 -0.2 1 98.5 196 PHE B O 1
ATOM 4568 N N . THR B 1 197 ? 18.812 8.836 1.824 1 98.44 197 THR B N 1
ATOM 4569 C CA . THR B 1 197 ? 17.469 9.289 1.494 1 98.44 197 THR B CA 1
ATOM 4570 C C . THR B 1 197 ? 17.438 10.797 1.244 1 98.44 197 THR B C 1
ATOM 4572 O O . THR B 1 197 ? 16.844 11.258 0.27 1 98.44 197 THR B O 1
ATOM 4575 N N . LEU B 1 198 ? 18.094 11.539 2.145 1 98.62 198 LEU B N 1
ATOM 4576 C CA . LEU B 1 198 ? 18.156 12.984 1.98 1 98.62 198 LEU B CA 1
ATOM 4577 C C . LEU B 1 198 ? 18.844 13.352 0.67 1 98.62 198 LEU B C 1
ATOM 4579 O O . LEU B 1 198 ? 18.438 14.297 -0.008 1 98.62 198 LEU B O 1
ATOM 4583 N N . GLY B 1 199 ? 19.922 12.594 0.33 1 98.56 199 GLY B N 1
ATOM 4584 C CA . GLY B 1 199 ? 20.594 12.82 -0.941 1 98.56 199 GLY B CA 1
ATOM 4585 C C . GLY B 1 199 ? 19.672 12.633 -2.139 1 98.56 199 GLY B C 1
ATOM 4586 O O . GLY B 1 199 ? 19.734 13.406 -3.094 1 98.56 199 GLY B O 1
ATOM 4587 N N . GLY B 1 200 ? 18.875 11.594 -2.115 1 98.38 200 GLY B N 1
ATOM 4588 C CA . GLY B 1 200 ? 17.906 11.344 -3.182 1 98.38 200 GLY B CA 1
ATOM 4589 C C . GLY B 1 200 ? 16.938 12.492 -3.379 1 98.38 200 GLY B C 1
ATOM 4590 O O . GLY B 1 200 ? 16.703 12.938 -4.508 1 98.38 200 GLY B O 1
ATOM 4591 N N . PHE B 1 201 ? 16.359 12.984 -2.299 1 98.31 201 PHE B N 1
ATOM 4592 C CA . PHE B 1 201 ? 15.398 14.07 -2.389 1 98.31 201 PHE B CA 1
ATOM 4593 C C . PHE B 1 201 ? 16.094 15.383 -2.746 1 98.31 201 PHE B C 1
ATOM 4595 O O . PHE B 1 201 ? 15.508 16.234 -3.412 1 98.31 201 PHE B O 1
ATOM 4602 N N . ARG B 1 202 ? 17.297 15.531 -2.312 1 97.81 202 ARG B N 1
ATOM 4603 C CA . ARG B 1 202 ? 18.047 16.734 -2.621 1 97.81 202 ARG B CA 1
ATOM 4604 C C . ARG B 1 202 ? 18.344 16.844 -4.113 1 97.81 202 ARG B C 1
ATOM 4606 O O . ARG B 1 202 ? 18.188 17.906 -4.711 1 97.81 202 ARG B O 1
ATOM 4613 N N . THR B 1 203 ? 18.781 15.727 -4.73 1 97.75 203 THR B N 1
ATOM 4614 C CA . THR B 1 203 ? 19.172 15.734 -6.133 1 97.75 203 THR B CA 1
ATOM 4615 C C . THR B 1 203 ? 17.984 16.016 -7.035 1 97.75 203 THR B C 1
ATOM 4617 O O . THR B 1 203 ? 18.125 16.547 -8.133 1 97.75 203 THR B O 1
ATOM 4620 N N . MET B 1 204 ? 16.812 15.734 -6.574 1 96.19 204 MET B N 1
ATOM 4621 C CA . MET B 1 204 ? 15.633 16.062 -7.371 1 96.19 204 MET B CA 1
ATOM 4622 C C . MET B 1 204 ? 15.094 17.438 -7.012 1 96.19 204 MET B C 1
ATOM 4624 O O . MET B 1 204 ? 14.016 17.828 -7.453 1 96.19 204 MET B O 1
ATOM 4628 N N . LYS B 1 205 ? 15.758 18.172 -6.105 1 95.81 205 LYS B N 1
ATOM 4629 C CA . LYS B 1 205 ? 15.523 19.578 -5.762 1 95.81 205 LYS B CA 1
ATOM 4630 C C . LYS B 1 205 ? 14.203 19.75 -5.023 1 95.81 205 LYS B C 1
ATOM 4632 O O . LYS B 1 205 ? 13.492 20.734 -5.238 1 95.81 205 LYS B O 1
ATOM 4637 N N . ALA B 1 206 ? 13.938 18.766 -4.152 1 95.81 206 ALA B N 1
ATOM 4638 C CA . ALA B 1 206 ? 12.672 18.812 -3.428 1 95.81 206 ALA B CA 1
ATOM 4639 C C . ALA B 1 206 ? 12.867 19.359 -2.016 1 95.81 206 ALA B C 1
ATOM 4641 O O . ALA B 1 206 ? 11.906 19.797 -1.373 1 95.81 206 ALA B O 1
ATOM 4642 N N . LEU B 1 207 ? 14.109 19.391 -1.541 1 98.19 207 LEU B N 1
ATOM 4643 C CA . LEU B 1 207 ? 14.367 19.734 -0.146 1 98.19 207 LEU B CA 1
ATOM 4644 C C . LEU B 1 207 ? 14.859 21.172 -0.021 1 98.19 207 LEU B C 1
ATOM 4646 O O . LEU B 1 207 ? 15.547 21.672 -0.916 1 98.19 207 LEU B O 1
ATOM 4650 N N . THR B 1 208 ? 14.578 21.719 1.117 1 97.88 208 THR B N 1
ATOM 4651 C CA . THR B 1 208 ? 15.141 23.031 1.448 1 97.88 208 THR B CA 1
ATOM 4652 C C . THR B 1 208 ? 16.641 22.922 1.707 1 97.88 208 THR B C 1
ATOM 4654 O O . THR B 1 208 ? 17.125 21.875 2.16 1 97.88 208 THR B O 1
ATOM 4657 N N . THR B 1 209 ? 17.359 23.969 1.384 1 96.81 209 THR B N 1
ATOM 4658 C CA . THR B 1 209 ? 18.781 24.062 1.734 1 96.81 209 THR B CA 1
ATOM 4659 C C . THR B 1 209 ? 18.984 25.078 2.854 1 96.81 209 THR B C 1
ATOM 4661 O O . THR B 1 209 ? 20.125 25.375 3.223 1 96.81 209 THR B O 1
ATOM 4664 N N . GLU B 1 210 ? 17.875 25.625 3.338 1 97.44 210 GLU B N 1
ATOM 4665 C CA . GLU B 1 210 ? 17.938 26.547 4.465 1 97.44 210 GLU B CA 1
ATOM 4666 C C . GLU B 1 210 ? 18.438 25.844 5.723 1 97.44 210 GLU B C 1
ATOM 4668 O O . GLU B 1 210 ? 17.953 24.781 6.09 1 97.44 210 GLU B O 1
ATOM 4673 N N . SER B 1 211 ? 19.453 26.453 6.426 1 97.5 211 SER B N 1
ATOM 4674 C CA . SER B 1 211 ? 20.109 25.812 7.555 1 97.5 211 SER B CA 1
ATOM 4675 C C . SER B 1 211 ? 19.5 26.266 8.883 1 97.5 211 SER B C 1
ATOM 4677 O O . SER B 1 211 ? 19.734 25.641 9.922 1 97.5 211 SER B O 1
ATOM 4679 N N . ASP B 1 212 ? 18.797 27.391 8.898 1 97.94 212 ASP B N 1
ATOM 4680 C CA . ASP B 1 212 ? 18.062 27.828 10.086 1 97.94 212 ASP B CA 1
ATOM 4681 C C . ASP B 1 212 ? 16.766 27.062 10.25 1 97.94 212 ASP B C 1
ATOM 4683 O O . ASP B 1 212 ? 15.82 27.234 9.469 1 97.94 212 ASP B O 1
ATOM 4687 N N . PRO B 1 213 ? 16.672 26.234 11.273 1 98.31 213 PRO B N 1
ATOM 4688 C CA . PRO B 1 213 ? 15.453 25.438 11.453 1 98.31 213 PRO B CA 1
ATOM 4689 C C . PRO B 1 213 ? 14.18 26.281 11.445 1 98.31 213 PRO B C 1
ATOM 4691 O O . PRO B 1 213 ? 13.156 25.844 10.914 1 98.31 213 PRO B O 1
ATOM 4694 N N . ALA B 1 214 ? 14.188 27.453 11.969 1 97.5 214 ALA B N 1
ATOM 4695 C CA . ALA B 1 214 ? 13 28.297 12.117 1 97.5 214 ALA B CA 1
ATOM 4696 C C . ALA B 1 214 ? 12.539 28.844 10.773 1 97.5 214 ALA B C 1
ATOM 4698 O O . ALA B 1 214 ? 11.414 29.328 10.648 1 97.5 214 ALA B O 1
ATOM 4699 N N . LYS B 1 215 ? 13.391 28.719 9.75 1 97.38 215 LYS B N 1
ATOM 4700 C CA . LYS B 1 215 ? 13.078 29.297 8.445 1 97.38 215 LYS B CA 1
ATOM 4701 C C . LYS B 1 215 ? 13.039 28.219 7.363 1 97.38 215 LYS B C 1
ATOM 4703 O O . LYS B 1 215 ? 12.82 28.531 6.188 1 97.38 215 LYS B O 1
ATOM 4708 N N . ALA B 1 216 ? 13.18 26.984 7.754 1 98.25 216 ALA B N 1
ATOM 4709 C CA . ALA B 1 216 ? 13.422 25.922 6.785 1 98.25 216 ALA B CA 1
ATOM 4710 C C . ALA B 1 216 ? 12.117 25.453 6.141 1 98.25 216 ALA B C 1
ATOM 4712 O O . ALA B 1 216 ? 12.078 25.172 4.945 1 98.25 216 ALA B O 1
ATOM 4713 N N . SER B 1 217 ? 11.133 25.281 6.891 1 98.56 217 SER B N 1
ATOM 4714 C CA . SER B 1 217 ? 9.82 24.875 6.402 1 98.56 217 SER B CA 1
ATOM 4715 C C . SER B 1 217 ? 8.82 26.016 6.48 1 98.56 217 SER B C 1
ATOM 4717 O O . SER B 1 217 ? 8.266 26.297 7.547 1 98.56 217 SER B O 1
ATOM 4719 N N . THR B 1 218 ? 8.555 26.656 5.387 1 98.44 218 THR B N 1
ATOM 4720 C CA . THR B 1 218 ? 7.742 27.859 5.363 1 98.44 218 THR B CA 1
ATOM 4721 C C . THR B 1 218 ? 6.656 27.766 4.297 1 98.44 218 THR B C 1
ATOM 4723 O O . THR B 1 218 ? 6.656 28.531 3.33 1 98.44 218 THR B O 1
ATOM 4726 N N . PRO B 1 219 ? 5.699 26.875 4.492 1 98.81 219 PRO B N 1
ATOM 4727 C CA . PRO B 1 219 ? 4.633 26.688 3.506 1 98.81 219 PRO B CA 1
ATOM 4728 C C . PRO B 1 219 ? 3.945 27.984 3.117 1 98.81 219 PRO B C 1
ATOM 4730 O O . PRO B 1 219 ? 3.643 28.812 3.986 1 98.81 219 PRO B O 1
ATOM 4733 N N . PHE B 1 220 ? 3.742 28.203 1.783 1 98.75 220 PHE B N 1
ATOM 4734 C CA . PHE B 1 220 ? 2.975 29.266 1.146 1 98.75 220 PHE B CA 1
ATOM 4735 C C . PHE B 1 220 ? 3.734 30.594 1.192 1 98.75 220 PHE B C 1
ATOM 4737 O O . PHE B 1 220 ? 3.266 31.594 0.667 1 98.75 220 PHE B O 1
ATOM 4744 N N . ASP B 1 221 ? 4.941 30.609 1.813 1 98.75 221 ASP B N 1
ATOM 4745 C CA . ASP B 1 221 ? 5.793 31.781 1.844 1 98.75 221 ASP B CA 1
ATOM 4746 C C . ASP B 1 221 ? 6.461 32.031 0.49 1 98.75 221 ASP B C 1
ATOM 4748 O O . ASP B 1 221 ? 6.832 31.062 -0.195 1 98.75 221 ASP B O 1
ATOM 4752 N N . LEU B 1 222 ? 6.641 33.25 0.173 1 98.44 222 LEU B N 1
ATOM 4753 C CA . LEU B 1 222 ? 7.266 33.594 -1.096 1 98.44 222 LEU B CA 1
ATOM 4754 C C . LEU B 1 222 ? 8.664 33 -1.202 1 98.44 222 LEU B C 1
ATOM 4756 O O . LEU B 1 222 ? 9.094 32.625 -2.289 1 98.44 222 LEU B O 1
ATOM 4760 N N . ASN B 1 223 ? 9.367 32.906 -0.113 1 97.06 223 ASN B N 1
ATOM 4761 C CA . ASN B 1 223 ? 10.773 32.531 -0.091 1 97.06 223 ASN B CA 1
ATOM 4762 C C . ASN B 1 223 ? 10.953 31.031 0.183 1 97.06 223 ASN B C 1
ATOM 4764 O O . ASN B 1 223 ? 12.07 30.578 0.421 1 97.06 223 ASN B O 1
ATOM 4768 N N . ARG B 1 224 ? 9.875 30.312 0.09 1 97.5 224 ARG B N 1
ATOM 4769 C CA . ARG B 1 224 ? 9.953 28.891 0.377 1 97.5 224 ARG B CA 1
ATOM 4770 C C . ARG B 1 224 ? 10.945 28.188 -0.548 1 97.5 224 ARG B C 1
ATOM 4772 O O . ARG B 1 224 ? 11.141 28.625 -1.69 1 97.5 224 ARG B O 1
ATOM 4779 N N . GLY B 1 225 ? 11.578 27.109 -0.053 1 96.12 225 GLY B N 1
ATOM 4780 C CA . GLY B 1 225 ? 12.664 26.531 -0.831 1 96.12 225 GLY B CA 1
ATOM 4781 C C . GLY B 1 225 ? 12.633 25.016 -0.862 1 96.12 225 GLY B C 1
ATOM 4782 O O . GLY B 1 225 ? 13.648 24.375 -1.136 1 96.12 225 GLY B O 1
ATOM 4783 N N . GLY B 1 226 ? 11.523 24.438 -0.517 1 97.88 226 GLY B N 1
ATOM 4784 C CA . GLY B 1 226 ? 11.43 22.984 -0.481 1 97.88 226 GLY B CA 1
ATOM 4785 C C . GLY B 1 226 ? 11 22.453 0.87 1 97.88 226 GLY B C 1
ATOM 4786 O O . GLY B 1 226 ? 10.961 23.188 1.855 1 97.88 226 GLY B O 1
ATOM 4787 N N . PHE B 1 227 ? 10.68 21.141 0.84 1 98.12 227 PHE B N 1
ATOM 4788 C CA . PHE B 1 227 ? 10.18 20.625 2.104 1 98.12 227 PHE B CA 1
ATOM 4789 C C . PHE B 1 227 ? 11.328 20.172 2.998 1 98.12 227 PHE B C 1
ATOM 4791 O O . PHE B 1 227 ? 12.453 20 2.531 1 98.12 227 PHE B O 1
ATOM 4798 N N . VAL B 1 228 ? 11.117 20.172 4.289 1 98.88 228 VAL B N 1
ATOM 4799 C CA . VAL B 1 228 ? 11.992 19.578 5.297 1 98.88 228 VAL B CA 1
ATOM 4800 C C . VAL B 1 228 ? 11.562 18.141 5.57 1 98.88 228 VAL B C 1
ATOM 4802 O O . VAL B 1 228 ? 10.414 17.875 5.941 1 98.88 228 VAL B O 1
ATOM 4805 N N . LEU B 1 229 ? 12.484 17.219 5.367 1 98.81 229 LEU B N 1
ATOM 4806 C CA . LEU B 1 229 ? 12.156 15.82 5.648 1 98.81 229 LEU B CA 1
ATOM 4807 C C . LEU B 1 229 ? 11.938 15.602 7.145 1 98.81 229 LEU B C 1
ATOM 4809 O O . LEU B 1 229 ? 12.68 16.141 7.969 1 98.81 229 LEU B O 1
ATOM 4813 N N . GLY B 1 230 ? 10.938 14.875 7.48 1 98.81 230 GLY B N 1
ATOM 4814 C CA . GLY B 1 230 ? 10.648 14.516 8.859 1 98.81 230 GLY B CA 1
ATOM 4815 C C . GLY B 1 230 ? 10.328 13.039 9.039 1 98.81 230 GLY B C 1
ATOM 4816 O O . GLY B 1 230 ? 10.234 12.297 8.055 1 98.81 230 GLY B O 1
ATOM 4817 N N . GLU B 1 231 ? 10.25 12.617 10.266 1 98.81 231 GLU B N 1
ATOM 4818 C CA . GLU B 1 231 ? 9.797 11.281 10.625 1 98.81 231 GLU B CA 1
ATOM 4819 C C . GLU B 1 231 ? 8.664 11.336 11.648 1 98.81 231 GLU B C 1
ATOM 4821 O O . GLU B 1 231 ? 8.547 12.312 12.398 1 98.81 231 GLU B O 1
ATOM 4826 N N . GLY B 1 232 ? 7.824 10.305 11.586 1 98.88 232 GLY B N 1
ATOM 4827 C CA . GLY B 1 232 ? 6.766 10.266 12.586 1 98.88 232 GLY B CA 1
ATOM 4828 C C . GLY B 1 232 ? 5.641 9.312 12.227 1 98.88 232 GLY B C 1
ATOM 4829 O O . GLY B 1 232 ? 5.688 8.656 11.188 1 98.88 232 GLY B O 1
ATOM 4830 N N . SER B 1 233 ? 4.727 9.188 13.141 1 98.94 233 SER B N 1
ATOM 4831 C CA . SER B 1 233 ? 3.578 8.297 13.023 1 98.94 233 SER B CA 1
ATOM 4832 C C . SER B 1 233 ? 2.387 8.82 13.82 1 98.94 233 SER B C 1
ATOM 4834 O O . SER B 1 233 ? 2.561 9.539 14.812 1 98.94 233 SER B O 1
ATOM 4836 N N . ALA B 1 234 ? 1.268 8.547 13.32 1 99 234 ALA B N 1
ATOM 4837 C CA . ALA B 1 234 ? 0.041 8.617 14.109 1 99 234 ALA B CA 1
ATOM 4838 C C . ALA B 1 234 ? -0.912 7.484 13.742 1 99 234 ALA B C 1
ATOM 4840 O O . ALA B 1 234 ? -0.875 6.977 12.617 1 99 234 ALA B O 1
ATOM 4841 N N . VAL B 1 235 ? -1.654 7.039 14.719 1 98.94 235 VAL B N 1
ATOM 4842 C CA . VAL B 1 235 ? -2.684 6.02 14.531 1 98.94 235 VAL B CA 1
ATOM 4843 C C . VAL B 1 235 ? -3.982 6.469 15.195 1 98.94 235 VAL B C 1
ATOM 4845 O O . VAL B 1 235 ? -3.965 7.008 16.312 1 98.94 235 VAL B O 1
ATOM 4848 N N . LEU B 1 236 ? -5.098 6.359 14.484 1 98.94 236 LEU B N 1
ATOM 4849 C CA . LEU B 1 236 ? -6.441 6.648 14.969 1 98.94 236 LEU B CA 1
ATOM 4850 C C . LEU B 1 236 ? -7.219 5.359 15.211 1 98.94 236 LEU B C 1
ATOM 4852 O O . LEU B 1 236 ? -6.996 4.355 14.531 1 98.94 236 LEU B O 1
ATOM 4856 N N . VAL B 1 237 ? -8.117 5.398 16.188 1 98.94 237 VAL B N 1
ATOM 4857 C CA . VAL B 1 237 ? -9.18 4.406 16.266 1 98.94 237 VAL B CA 1
ATOM 4858 C C . VAL B 1 237 ? -10.43 4.926 15.562 1 98.94 237 VAL B C 1
ATOM 4860 O O . VAL B 1 237 ? -11.094 5.84 16.047 1 98.94 237 VAL B O 1
ATOM 4863 N N . LEU B 1 238 ? -10.703 4.406 14.398 1 98.94 238 LEU B N 1
ATOM 4864 C CA . LEU B 1 238 ? -12.016 4.609 13.789 1 98.94 238 LEU B CA 1
ATOM 4865 C C . LEU B 1 238 ? -13.016 3.574 14.289 1 98.94 238 LEU B C 1
ATOM 4867 O O . LEU B 1 238 ? -12.672 2.398 14.445 1 98.94 238 LEU B O 1
ATOM 4871 N N . GLU B 1 239 ? -14.188 3.998 14.562 1 98.88 239 GLU B N 1
ATOM 4872 C CA . GLU B 1 239 ? -15.203 3.141 15.172 1 98.88 239 GLU B CA 1
ATOM 4873 C C . GLU B 1 239 ? -16.594 3.471 14.633 1 98.88 239 GLU B C 1
ATOM 4875 O O . GLU B 1 239 ? -16.922 4.641 14.414 1 98.88 239 GLU B O 1
ATOM 4880 N N . GLU B 1 240 ? -17.359 2.432 14.352 1 98.81 240 GLU B N 1
ATOM 4881 C CA . GLU B 1 240 ? -18.75 2.637 14 1 98.81 240 GLU B CA 1
ATOM 4882 C C . GLU B 1 240 ? -19.5 3.387 15.102 1 98.81 240 GLU B C 1
ATOM 4884 O O . GLU B 1 240 ? -19.359 3.066 16.281 1 98.81 240 GLU B O 1
ATOM 4889 N N . TYR B 1 241 ? -20.297 4.352 14.734 1 98.69 241 TYR B N 1
ATOM 4890 C CA . TYR B 1 241 ? -20.859 5.324 15.656 1 98.69 241 TYR B CA 1
ATOM 4891 C C . TYR B 1 241 ? -21.734 4.637 16.703 1 98.69 241 TYR B C 1
ATOM 4893 O O . TYR B 1 241 ? -21.641 4.934 17.891 1 98.69 241 TYR B O 1
ATOM 4901 N N . GLU B 1 242 ? -22.656 3.727 16.266 1 98.38 242 GLU B N 1
ATOM 4902 C CA . GLU B 1 242 ? -23.578 3.098 17.219 1 98.38 242 GLU B CA 1
ATOM 4903 C C . GLU B 1 242 ? -22.812 2.229 18.219 1 98.38 242 GLU B C 1
ATOM 4905 O O . GLU B 1 242 ? -23.219 2.125 19.375 1 98.38 242 GLU B O 1
ATOM 4910 N N . HIS B 1 243 ? -21.75 1.593 17.734 1 98.25 243 HIS B N 1
ATOM 4911 C CA . HIS B 1 243 ? -20.922 0.824 18.641 1 98.25 243 HIS B CA 1
ATOM 4912 C C . HIS B 1 243 ? -20.25 1.729 19.672 1 98.25 243 HIS B C 1
ATOM 4914 O O . HIS B 1 243 ? -20.203 1.404 20.859 1 98.25 243 HIS B O 1
ATOM 4920 N N . ALA B 1 244 ? -19.656 2.834 19.219 1 98.44 244 ALA B N 1
ATOM 4921 C CA . ALA B 1 244 ? -19 3.801 20.094 1 98.44 244 ALA B CA 1
ATOM 4922 C C . ALA B 1 244 ? -19.969 4.332 21.156 1 98.44 244 ALA B C 1
ATOM 4924 O O . ALA B 1 244 ? -19.625 4.43 22.328 1 98.44 244 ALA B O 1
ATOM 4925 N N . LYS B 1 245 ? -21.141 4.688 20.734 1 97.56 245 LYS B N 1
ATOM 4926 C CA . LYS B 1 245 ? -22.156 5.211 21.625 1 97.56 245 LYS B CA 1
ATOM 4927 C C . LYS B 1 245 ? -22.547 4.184 22.688 1 97.56 245 LYS B C 1
ATOM 4929 O O . LYS B 1 245 ? -22.703 4.523 23.875 1 97.56 245 LYS B O 1
ATOM 4934 N N . ALA B 1 246 ? -22.719 2.957 22.25 1 97.56 246 ALA B N 1
ATOM 4935 C CA . ALA B 1 246 ? -23.172 1.887 23.141 1 97.56 246 ALA B CA 1
ATOM 4936 C C . ALA B 1 246 ? -22.188 1.683 24.281 1 97.56 246 ALA B C 1
ATOM 4938 O O . ALA B 1 246 ? -22.594 1.345 25.406 1 97.56 246 ALA B O 1
ATOM 4939 N N . ARG B 1 247 ? -20.938 1.954 24.078 1 96.62 247 ARG B N 1
ATOM 4940 C CA . ARG B 1 247 ? -19.969 1.723 25.125 1 96.62 247 ARG B CA 1
ATOM 4941 C C . ARG B 1 247 ? -19.609 3.021 25.844 1 96.62 247 ARG B C 1
ATOM 4943 O O . ARG B 1 247 ? -18.672 3.064 26.656 1 96.62 247 ARG B O 1
ATOM 4950 N N . GLY B 1 248 ? -20.219 4.164 25.484 1 97.56 248 GLY B N 1
ATOM 4951 C CA . GLY B 1 248 ? -19.969 5.441 26.125 1 97.56 248 GLY B CA 1
ATOM 4952 C C . GLY B 1 248 ? -18.609 6.031 25.781 1 97.56 248 GLY B C 1
ATOM 4953 O O . GLY B 1 248 ? -17.984 6.68 26.625 1 97.56 248 GLY B O 1
ATOM 4954 N N . ALA B 1 249 ? -18.203 5.848 24.562 1 98 249 ALA B N 1
ATOM 4955 C CA . ALA B 1 249 ? -16.891 6.293 24.141 1 98 249 ALA B CA 1
ATOM 4956 C C . ALA B 1 249 ? -16.812 7.816 24.062 1 98 249 ALA B C 1
ATOM 4958 O O . ALA B 1 249 ? -17.797 8.477 23.703 1 98 249 ALA B O 1
ATOM 4959 N N . LYS B 1 250 ? -15.602 8.305 24.5 1 97.12 250 LYS B N 1
ATOM 4960 C CA . LYS B 1 250 ? -15.258 9.656 24.062 1 97.12 250 LYS B CA 1
ATOM 4961 C C . LYS B 1 250 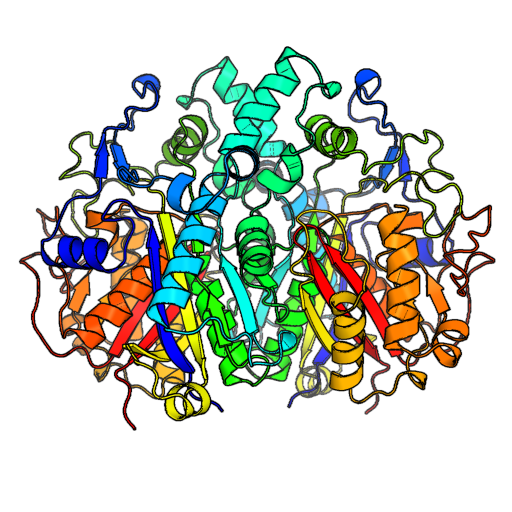? -15.117 9.734 22.547 1 97.12 250 LYS B C 1
ATOM 4963 O O . LYS B 1 250 ? -14.453 8.898 21.938 1 97.12 250 LYS B O 1
ATOM 4968 N N . ILE B 1 251 ? -15.836 10.742 21.953 1 98.44 251 ILE B N 1
ATOM 4969 C CA . ILE B 1 251 ? -15.789 10.914 20.5 1 98.44 251 ILE B CA 1
ATOM 4970 C C . ILE B 1 251 ? -15.148 12.258 20.172 1 98.44 251 ILE B C 1
ATOM 4972 O O . ILE B 1 251 ? -15.633 13.312 20.594 1 98.44 251 ILE B O 1
ATOM 4976 N N . TYR B 1 252 ? -14.008 12.211 19.438 1 98.81 252 TYR B N 1
ATOM 4977 C CA . TYR B 1 252 ? -13.336 13.438 19.016 1 98.81 252 TYR B CA 1
ATOM 4978 C C . TYR B 1 252 ? -14.141 14.164 17.938 1 98.81 252 TYR B C 1
ATOM 4980 O O . TYR B 1 252 ? -14.414 15.359 18.062 1 98.81 252 TYR B O 1
ATOM 4988 N N . CYS B 1 253 ? -14.469 13.469 16.906 1 98.75 253 CYS B N 1
ATOM 4989 C CA . CYS B 1 253 ? -15.25 13.969 15.766 1 98.75 253 CYS B CA 1
ATOM 4990 C C . CYS B 1 253 ? -15.672 12.82 14.852 1 98.75 253 CYS B C 1
ATOM 4992 O O . CYS B 1 253 ? -15.43 11.656 15.164 1 98.75 253 CYS B O 1
ATOM 4994 N N . GLU B 1 254 ? -16.469 13.148 13.859 1 98.75 254 GLU B N 1
ATOM 4995 C CA . GLU B 1 254 ? -16.859 12.211 12.82 1 98.75 254 GLU B CA 1
ATOM 4996 C C . GLU B 1 254 ? -15.93 12.297 11.609 1 98.75 254 GLU B C 1
ATOM 4998 O O . GLU B 1 254 ? -15.555 13.391 11.195 1 98.75 254 GLU B O 1
ATOM 5003 N N . LEU B 1 255 ? -15.32 11.203 11.203 1 98.94 255 LEU B N 1
ATOM 5004 C CA . LEU B 1 255 ? -14.805 11.133 9.836 1 98.94 255 LEU B CA 1
ATOM 5005 C C . LEU B 1 255 ? -15.922 10.844 8.844 1 98.94 255 LEU B C 1
ATOM 5007 O O . LEU B 1 255 ? -16.484 9.742 8.828 1 98.94 255 LEU B O 1
ATOM 5011 N N . ALA B 1 256 ? -16.203 11.828 7.949 1 98.69 256 ALA B N 1
ATOM 5012 C CA . ALA B 1 256 ? -17.5 11.797 7.289 1 98.69 256 ALA B CA 1
ATOM 5013 C C . ALA B 1 256 ? -17.344 11.719 5.773 1 98.69 256 ALA B C 1
ATOM 5015 O O . ALA B 1 256 ? -18.328 11.523 5.051 1 98.69 256 ALA B O 1
ATOM 5016 N N . GLY B 1 257 ? -16.172 11.844 5.316 1 98.81 257 GLY B N 1
ATOM 5017 C CA . GLY B 1 257 ? -15.969 11.773 3.877 1 98.81 257 GLY B CA 1
ATOM 5018 C C . GLY B 1 257 ? -14.523 11.531 3.498 1 98.81 257 GLY B C 1
ATOM 5019 O O . GLY B 1 257 ? -13.617 11.727 4.312 1 98.81 257 GLY B O 1
ATOM 5020 N N . TYR B 1 258 ? -14.352 11.117 2.32 1 98.88 258 TYR B N 1
ATOM 5021 C CA . TYR B 1 258 ? -13.062 10.727 1.757 1 98.88 258 TYR B CA 1
ATOM 5022 C C . TYR B 1 258 ? -13.062 10.891 0.242 1 98.88 258 TYR B C 1
ATOM 5024 O O . TYR B 1 258 ? -13.992 10.445 -0.439 1 98.88 258 TYR B O 1
ATOM 5032 N N . GLY B 1 259 ? -12.062 11.664 -0.273 1 98.88 259 GLY B N 1
ATOM 5033 C CA . GLY B 1 259 ? -11.82 11.773 -1.703 1 98.88 259 GLY B CA 1
ATOM 5034 C C . GLY B 1 259 ? -10.469 11.234 -2.125 1 98.88 259 GLY B C 1
ATOM 5035 O O . GLY B 1 259 ? -9.469 11.445 -1.438 1 98.88 259 GLY B O 1
ATOM 5036 N N . ALA B 1 260 ? -10.453 10.461 -3.164 1 98.81 260 ALA B N 1
ATOM 5037 C CA . ALA B 1 260 ? -9.234 9.867 -3.709 1 98.81 260 ALA B CA 1
ATOM 5038 C C . ALA B 1 260 ? -9.227 9.945 -5.23 1 98.81 260 ALA B C 1
ATOM 5040 O O . ALA B 1 260 ? -10.102 9.391 -5.895 1 98.81 260 ALA B O 1
ATOM 5041 N N . THR B 1 261 ? -8.281 10.695 -5.758 1 98.88 261 THR B N 1
ATOM 5042 C CA . THR B 1 261 ? -8.148 10.883 -7.199 1 98.88 261 THR B CA 1
ATOM 5043 C C . THR B 1 261 ? -6.688 10.773 -7.625 1 98.88 261 THR B C 1
ATOM 5045 O O . THR B 1 261 ? -5.801 10.602 -6.785 1 98.88 261 THR B O 1
ATOM 5048 N N . CYS B 1 262 ? -6.484 10.805 -8.922 1 98.81 262 CYS B N 1
ATOM 5049 C CA . CYS B 1 262 ? -5.141 10.773 -9.484 1 98.81 262 CYS B CA 1
ATOM 5050 C C . CYS B 1 262 ? -4.973 11.844 -10.555 1 98.81 262 CYS B C 1
ATOM 5052 O O . CYS B 1 262 ? -5.863 12.039 -11.383 1 98.81 262 CYS B O 1
ATOM 5054 N N . ASP B 1 263 ? -3.836 12.492 -10.516 1 98.56 263 ASP B N 1
ATOM 5055 C CA . ASP B 1 263 ? -3.559 13.516 -11.523 1 98.56 263 ASP B CA 1
ATOM 5056 C C . ASP B 1 263 ? -3.42 12.898 -12.914 1 98.56 263 ASP B C 1
ATOM 5058 O O . ASP B 1 263 ? -3.807 13.508 -13.906 1 98.56 263 ASP B O 1
ATOM 5062 N N . ALA B 1 264 ? -2.814 11.688 -12.945 1 98.12 264 ALA B N 1
ATOM 5063 C CA . ALA B 1 264 ? -2.52 11.023 -14.211 1 98.12 264 ALA B CA 1
ATOM 5064 C C . ALA B 1 264 ? -1.745 11.938 -15.148 1 98.12 264 ALA B C 1
ATOM 5066 O O . ALA B 1 264 ? -2.082 12.055 -16.328 1 98.12 264 ALA B O 1
ATOM 5067 N N . TYR B 1 265 ? -0.678 12.578 -14.625 1 96.44 265 TYR B N 1
ATOM 5068 C CA . TYR 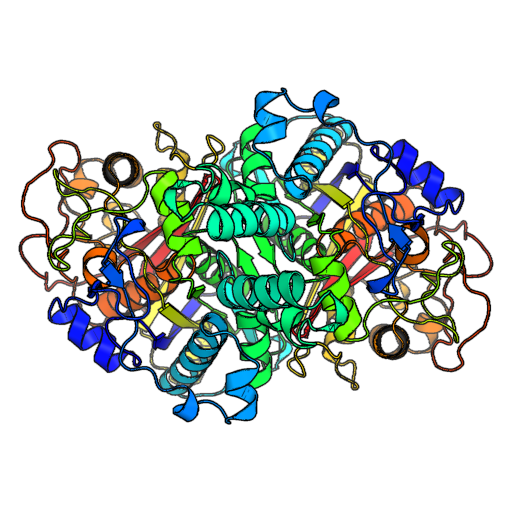B 1 265 ? -0.021 13.656 -15.352 1 96.44 265 TYR B CA 1
ATOM 5069 C C . TYR B 1 265 ? 1.49 13.461 -15.375 1 96.44 265 TYR B C 1
ATOM 5071 O O . TYR B 1 265 ? 2.109 13.453 -16.438 1 96.44 265 TYR B O 1
ATOM 5079 N N . HIS B 1 266 ? 2.094 13.344 -14.297 1 94.31 266 HIS B N 1
ATOM 5080 C CA . HIS B 1 266 ? 3.539 13.258 -14.117 1 94.31 266 HIS B CA 1
ATOM 5081 C C . HIS B 1 266 ? 3.896 12.469 -12.859 1 94.31 266 HIS B C 1
ATOM 5083 O O . HIS B 1 266 ? 3.084 12.367 -11.938 1 94.31 266 HIS B O 1
ATOM 5089 N N . MET B 1 267 ? 5.113 12.016 -12.805 1 93.19 267 MET B N 1
ATOM 5090 C CA . MET B 1 267 ? 5.535 11.148 -11.711 1 93.19 267 MET B CA 1
ATOM 5091 C C . MET B 1 267 ? 5.738 11.945 -10.43 1 93.19 267 MET B C 1
ATOM 5093 O O . MET B 1 267 ? 5.559 11.422 -9.336 1 93.19 267 MET B O 1
ATOM 5097 N N . THR B 1 268 ? 6.176 13.219 -10.586 1 91 268 THR B N 1
ATOM 5098 C CA . THR B 1 268 ? 6.523 13.945 -9.367 1 91 268 THR B CA 1
ATOM 5099 C C . THR B 1 268 ? 5.844 15.312 -9.344 1 91 268 THR B C 1
ATOM 5101 O O . THR B 1 268 ? 5.664 15.906 -8.273 1 91 268 THR B O 1
ATOM 5104 N N . ALA B 1 269 ? 5.461 15.828 -10.461 1 91.81 269 ALA B N 1
ATOM 5105 C CA . ALA B 1 269 ? 4.883 17.172 -10.531 1 91.81 269 ALA B CA 1
ATOM 5106 C C . ALA B 1 269 ? 3.359 17.125 -10.453 1 91.81 269 ALA B C 1
ATOM 5108 O O . ALA B 1 269 ? 2.734 16.219 -11.016 1 91.81 269 ALA B O 1
ATOM 5109 N N . PRO B 1 270 ? 2.779 18.047 -9.711 1 91.88 270 PRO B N 1
ATOM 5110 C CA . PRO B 1 270 ? 1.32 18.156 -9.75 1 91.88 270 PRO B CA 1
ATOM 5111 C C . PRO B 1 270 ? 0.804 18.656 -11.094 1 91.88 270 PRO B C 1
ATOM 5113 O O . PRO B 1 270 ? 1.527 19.344 -11.82 1 91.88 270 PRO B O 1
ATOM 5116 N N . ALA B 1 271 ? -0.417 18.328 -11.398 1 92.69 271 ALA B N 1
ATOM 5117 C CA . ALA B 1 271 ? -1.029 18.797 -12.633 1 92.69 271 ALA B CA 1
ATOM 5118 C C . ALA B 1 271 ? -1.413 20.266 -12.531 1 92.69 271 ALA B C 1
ATOM 5120 O O . ALA B 1 271 ? -2.047 20.688 -11.555 1 92.69 271 ALA B O 1
ATOM 5121 N N . ASP B 1 272 ? -1.228 21.047 -13.516 1 92.06 272 ASP B N 1
ATOM 5122 C CA . ASP B 1 272 ? -1.407 22.5 -13.492 1 92.06 272 ASP B CA 1
ATOM 5123 C C . ASP B 1 272 ? -2.889 22.859 -13.453 1 92.06 272 ASP B C 1
ATOM 5125 O O . ASP B 1 272 ? -3.256 23.922 -12.938 1 92.06 272 ASP B O 1
ATOM 5129 N N . GLU B 1 273 ? -3.611 22.016 -13.984 1 94 273 GLU B N 1
ATOM 5130 C CA . GLU B 1 273 ? -5.039 22.312 -14.047 1 94 273 GLU B CA 1
ATOM 5131 C C . GLU B 1 273 ? -5.711 22.094 -12.695 1 94 273 GLU B C 1
ATOM 5133 O O . GLU B 1 273 ? -6.82 22.594 -12.469 1 94 273 GLU B O 1
ATOM 5138 N N . CYS B 1 274 ? -5.09 21.391 -11.773 1 96.56 274 CYS B N 1
ATOM 5139 C CA . CYS B 1 274 ? -5.539 21.141 -10.414 1 96.56 274 CYS B CA 1
ATOM 5140 C C . CYS B 1 274 ? -6.902 20.469 -10.398 1 96.56 274 CYS B C 1
ATOM 5142 O O . CYS B 1 274 ? -7.672 20.625 -9.445 1 96.56 274 CYS B O 1
ATOM 5144 N N . GLY B 1 275 ? -7.238 19.797 -11.523 1 97.31 275 GLY B N 1
ATOM 5145 C CA . GLY B 1 275 ? -8.523 19.125 -11.602 1 97.31 275 GLY B CA 1
ATOM 5146 C C . GLY B 1 275 ? -8.68 18 -10.594 1 97.31 275 GLY B C 1
ATOM 5147 O O . GLY B 1 275 ? -9.648 17.984 -9.828 1 97.31 275 GLY B O 1
ATOM 5148 N N . ALA B 1 276 ? -7.73 17.141 -10.516 1 98.56 276 ALA B N 1
ATOM 5149 C CA . ALA B 1 276 ? -7.836 15.945 -9.68 1 98.56 276 ALA B CA 1
ATOM 5150 C C . ALA B 1 276 ? -7.703 16.297 -8.203 1 98.56 276 ALA B C 1
ATOM 5152 O O . ALA B 1 276 ? -8.406 15.727 -7.359 1 98.56 276 ALA B O 1
ATOM 5153 N N . SER B 1 277 ? -6.785 17.203 -7.871 1 98.56 277 SER B N 1
ATOM 5154 C CA . SER B 1 277 ? -6.613 17.594 -6.477 1 98.56 277 SER B CA 1
ATOM 5155 C C . SER B 1 277 ? -7.848 18.312 -5.949 1 98.56 277 SER B C 1
ATOM 5157 O O . SER B 1 277 ? -8.258 18.109 -4.809 1 98.56 277 SER B O 1
ATOM 5159 N N . SER B 1 278 ? -8.492 19.234 -6.766 1 98.88 278 SER B N 1
ATOM 5160 C CA . SER B 1 278 ? -9.727 19.891 -6.371 1 98.88 278 SER B CA 1
ATOM 5161 C C . SER B 1 278 ? -10.875 18.891 -6.234 1 98.88 278 SER B C 1
ATOM 5163 O O . SER B 1 278 ? -11.68 18.984 -5.305 1 98.88 278 SER B O 1
ATOM 5165 N N . LYS B 1 279 ? -10.906 17.938 -7.176 1 98.88 279 LYS B N 1
ATOM 5166 C CA . LYS B 1 279 ? -11.953 16.922 -7.164 1 98.88 279 LYS B CA 1
ATOM 5167 C C . LYS B 1 279 ? -11.891 16.078 -5.891 1 98.88 279 LYS B C 1
ATOM 5169 O O . LYS B 1 279 ? -12.93 15.68 -5.352 1 98.88 279 LYS B O 1
ATOM 5174 N N . ALA B 1 280 ? -10.711 15.781 -5.41 1 98.94 280 ALA B N 1
ATOM 5175 C CA . ALA B 1 280 ? -10.578 15.031 -4.168 1 98.94 280 ALA B CA 1
ATOM 5176 C C . ALA B 1 280 ? -11.242 15.766 -3.008 1 98.94 280 ALA B C 1
ATOM 5178 O O . ALA B 1 280 ? -11.93 15.148 -2.188 1 98.94 280 ALA B O 1
ATOM 5179 N N . MET B 1 281 ? -11.047 17.062 -2.908 1 98.94 281 MET B N 1
ATOM 5180 C CA . MET B 1 281 ? -11.688 17.859 -1.868 1 98.94 281 MET B CA 1
ATOM 5181 C C . MET B 1 281 ? -13.203 17.859 -2.039 1 98.94 281 MET B C 1
ATOM 5183 O O . MET B 1 281 ? -13.945 17.656 -1.07 1 98.94 281 MET B O 1
ATOM 5187 N N . ILE B 1 282 ? -13.648 18.047 -3.26 1 98.94 282 ILE B N 1
ATOM 5188 C CA . ILE B 1 282 ? -15.078 18.094 -3.572 1 98.94 282 ILE B CA 1
ATOM 5189 C C . ILE B 1 282 ? -15.734 16.781 -3.201 1 98.94 282 ILE B C 1
ATOM 5191 O O . ILE B 1 282 ? -16.797 16.75 -2.576 1 98.94 282 ILE B O 1
ATOM 5195 N N . GLU B 1 283 ? -15.078 15.656 -3.553 1 98.88 283 GLU B N 1
ATOM 5196 C CA . GLU B 1 283 ? -15.609 14.336 -3.234 1 98.88 283 GLU B CA 1
ATOM 5197 C C . GLU B 1 283 ? -15.703 14.125 -1.726 1 98.88 283 GLU B C 1
ATOM 5199 O O . GLU B 1 283 ? -16.672 13.562 -1.229 1 98.88 283 GLU B O 1
ATOM 5204 N N . ALA B 1 284 ? -14.719 14.586 -1.018 1 98.94 284 ALA B N 1
ATOM 5205 C CA . ALA B 1 284 ? -14.664 14.383 0.428 1 98.94 284 ALA B CA 1
ATOM 5206 C C . ALA B 1 284 ? -15.82 15.102 1.123 1 98.94 284 ALA B C 1
ATOM 5208 O O . ALA B 1 284 ? -16.578 14.484 1.88 1 98.94 284 ALA B O 1
ATOM 5209 N N . TYR B 1 285 ? -15.969 16.438 0.863 1 98.81 285 TYR B N 1
ATOM 5210 C CA . TYR B 1 285 ? -17.016 17.125 1.602 1 98.81 285 TYR B CA 1
ATOM 5211 C C . TYR B 1 285 ? -18.391 16.781 1.046 1 98.81 285 TYR B C 1
ATOM 5213 O O . TYR B 1 285 ? -19.391 16.828 1.77 1 98.81 285 TYR B O 1
ATOM 5221 N N . THR B 1 286 ? -18.5 16.391 -0.26 1 98.81 286 THR B N 1
ATOM 5222 C CA . THR B 1 286 ? -19.781 15.945 -0.807 1 98.81 286 THR B CA 1
ATOM 5223 C C . THR B 1 286 ? -20.234 14.656 -0.139 1 98.81 286 THR B C 1
ATOM 5225 O O . THR B 1 286 ? -21.406 14.508 0.214 1 98.81 286 THR B O 1
ATOM 5228 N N . GLU B 1 287 ? -19.312 13.703 0.026 1 98.44 287 GLU B N 1
ATOM 5229 C CA . GLU B 1 287 ? -19.641 12.453 0.704 1 98.44 287 GLU B CA 1
ATOM 5230 C C . GLU B 1 287 ? -20.078 12.703 2.145 1 98.44 287 GLU B C 1
ATOM 5232 O O . GLU B 1 287 ? -20.906 11.969 2.689 1 98.44 287 GLU B O 1
ATOM 5237 N N . ALA B 1 288 ? -19.562 13.734 2.734 1 98.44 288 ALA B N 1
ATOM 5238 C CA . ALA B 1 288 ? -19.906 14.109 4.105 1 98.44 288 ALA B CA 1
ATOM 5239 C C . ALA B 1 288 ? -21.25 14.805 4.16 1 98.44 288 ALA B C 1
ATOM 5241 O O . ALA B 1 288 ? -21.734 15.148 5.242 1 98.44 288 ALA B O 1
ATOM 5242 N N . GLY B 1 289 ? -21.859 15.047 3.012 1 98.25 28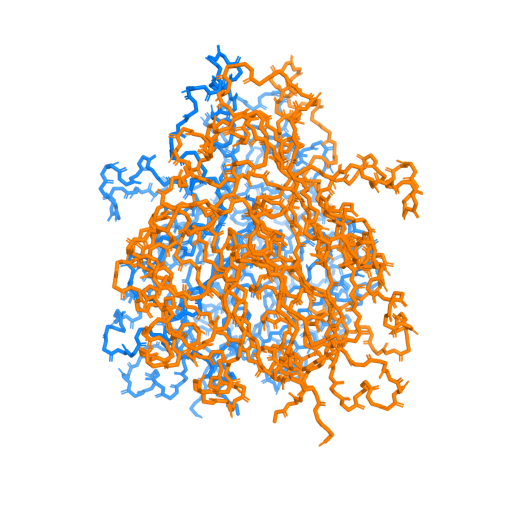9 GLY B N 1
ATOM 5243 C CA . GLY B 1 289 ? -23.141 15.758 2.951 1 98.25 289 GLY B CA 1
ATOM 5244 C C . GLY B 1 289 ? -23 17.25 3.197 1 98.25 289 GLY B C 1
ATOM 5245 O O . GLY B 1 289 ? -23.938 17.891 3.691 1 98.25 289 GLY B O 1
ATOM 5246 N N . LEU B 1 290 ? -21.828 17.734 2.922 1 98.56 290 LEU B N 1
ATOM 5247 C CA . LEU B 1 290 ? -21.562 19.141 3.209 1 98.56 290 LEU B CA 1
ATOM 5248 C C . LEU B 1 290 ? -21.453 19.953 1.921 1 98.56 290 LEU B C 1
ATOM 5250 O O . LEU B 1 290 ? -21.312 19.391 0.835 1 98.56 290 LEU B O 1
ATOM 5254 N N . LYS B 1 291 ? -21.672 21.312 2.066 1 98.31 291 LYS B N 1
ATOM 5255 C CA . LYS B 1 291 ? -21.438 22.312 1.021 1 98.31 291 LYS B CA 1
ATOM 5256 C C . LYS B 1 291 ? -20.141 23.062 1.266 1 98.31 291 LYS B C 1
ATOM 5258 O O . LYS B 1 291 ? -19.594 23.031 2.367 1 98.31 291 LYS B O 1
ATOM 5263 N N . PRO B 1 292 ? -19.531 23.625 0.237 1 98.62 292 PRO B N 1
ATOM 5264 C CA . PRO B 1 292 ? -18.281 24.359 0.415 1 98.62 292 PRO B CA 1
ATOM 5265 C C . PRO B 1 292 ? -18.312 25.312 1.613 1 98.62 292 PRO B C 1
ATOM 5267 O O . PRO B 1 292 ? -17.328 25.422 2.346 1 98.62 292 PRO B O 1
ATOM 5270 N N . GLU B 1 293 ? -19.391 25.969 1.843 1 98.06 293 GLU B N 1
ATOM 5271 C CA . GLU B 1 293 ? -19.531 26.984 2.877 1 98.06 293 GLU B CA 1
ATOM 5272 C C . GLU B 1 293 ? -19.438 26.375 4.273 1 98.06 293 GLU B C 1
ATOM 5274 O O . GLU B 1 293 ? -19.219 27.078 5.254 1 98.06 293 GLU B O 1
ATOM 5279 N N . ASP B 1 294 ? -19.641 25.062 4.348 1 98.19 294 ASP B N 1
ATOM 5280 C CA . ASP B 1 294 ? -19.578 24.375 5.633 1 98.19 294 ASP B CA 1
ATOM 5281 C C . ASP B 1 294 ? -18.141 24.141 6.07 1 98.19 294 ASP B C 1
ATOM 5283 O O . ASP B 1 294 ? -17.875 23.844 7.242 1 98.19 294 ASP B O 1
ATOM 5287 N N . ILE B 1 295 ? -17.203 24.203 5.141 1 98.69 295 ILE B N 1
ATOM 5288 C CA . ILE B 1 295 ? -15.797 23.938 5.438 1 98.69 295 ILE B CA 1
ATOM 5289 C C . ILE B 1 295 ? -15.164 25.156 6.082 1 98.69 295 ILE B C 1
ATOM 5291 O O . ILE B 1 295 ? -15.062 26.219 5.457 1 98.69 295 ILE B O 1
ATOM 5295 N N . THR B 1 296 ? -14.648 25.016 7.309 1 98.06 296 THR B N 1
ATOM 5296 C CA . THR B 1 296 ? -14.109 26.156 8.047 1 98.06 296 THR B CA 1
ATOM 5297 C C . THR B 1 296 ? -12.594 26.047 8.172 1 98.06 296 THR B C 1
ATOM 5299 O O . THR B 1 296 ? -11.922 27.016 8.516 1 98.06 296 THR B O 1
ATOM 5302 N N . TYR B 1 297 ? -12.125 24.859 7.965 1 98.88 297 TYR B N 1
ATOM 5303 C CA . TYR B 1 297 ? -10.703 24.625 8.203 1 98.88 297 TYR B CA 1
ATOM 5304 C C . TYR B 1 297 ? -10.141 23.625 7.191 1 98.88 297 TYR B C 1
ATOM 5306 O O . TYR B 1 297 ? -10.781 22.625 6.879 1 98.88 297 TYR B O 1
ATOM 5314 N N . ILE B 1 298 ? -8.977 23.938 6.602 1 98.94 298 ILE B N 1
ATOM 5315 C CA . ILE B 1 298 ? -8.242 23 5.758 1 98.94 298 ILE B CA 1
ATOM 5316 C C . ILE B 1 298 ? -6.812 22.844 6.281 1 98.94 298 ILE B C 1
ATOM 5318 O O . ILE B 1 298 ? -6.066 23.828 6.363 1 98.94 298 ILE B O 1
ATOM 5322 N N . ASN B 1 299 ? -6.449 21.703 6.777 1 98.94 299 ASN B N 1
ATOM 5323 C CA . ASN B 1 299 ? -5.043 21.344 6.926 1 98.94 299 ASN B CA 1
ATOM 5324 C C . ASN B 1 299 ? -4.43 20.938 5.59 1 98.94 299 ASN B C 1
ATOM 5326 O O . ASN B 1 299 ? -4.641 19.812 5.121 1 98.94 299 ASN B O 1
ATOM 5330 N N . ALA B 1 300 ? -3.68 21.781 4.969 1 98.88 300 ALA B N 1
ATOM 5331 C CA . ALA B 1 300 ? -3.193 21.641 3.602 1 98.88 300 ALA B CA 1
ATOM 5332 C C . ALA B 1 300 ? -2.006 20.688 3.537 1 98.88 300 ALA B C 1
ATOM 5334 O O . ALA B 1 300 ? -1.354 20.422 4.551 1 98.88 300 ALA B O 1
ATOM 5335 N N . HIS B 1 301 ? -1.771 20.109 2.355 1 98.75 301 HIS B N 1
ATOM 5336 C CA . HIS B 1 301 ? -0.512 19.406 2.121 1 98.75 301 HIS B CA 1
ATOM 5337 C C . HIS B 1 301 ? 0.682 20.328 2.359 1 98.75 301 HIS B C 1
ATOM 5339 O O . HIS B 1 301 ? 1.642 19.938 3.033 1 98.75 301 HIS B O 1
ATOM 5345 N N . GLY B 1 302 ? 0.672 21.547 1.786 1 98.5 302 GLY B N 1
ATOM 5346 C CA . GLY B 1 302 ? 1.559 22.656 2.143 1 98.5 302 GLY B CA 1
ATOM 5347 C C . GLY B 1 302 ? 2.988 22.203 2.387 1 98.5 302 GLY B C 1
ATOM 5348 O O . GLY B 1 302 ? 3.496 22.312 3.504 1 98.5 302 GLY B O 1
ATOM 5349 N N . THR B 1 303 ? 3.729 21.859 1.372 1 97.56 303 THR B N 1
ATOM 5350 C CA . THR B 1 303 ? 5.031 21.234 1.518 1 97.56 303 THR B CA 1
ATOM 5351 C C . THR B 1 303 ? 6.145 22.281 1.551 1 97.56 303 THR B C 1
ATOM 5353 O O . THR B 1 303 ? 7.305 21.953 1.808 1 97.56 303 THR B O 1
ATOM 5356 N N . SER B 1 304 ? 5.867 23.516 1.32 1 98.38 304 SER B N 1
ATOM 5357 C CA . SER B 1 304 ? 6.898 24.531 1.171 1 98.38 304 SER B CA 1
ATOM 5358 C C . SER B 1 304 ? 7.641 24.391 -0.153 1 98.38 304 SER B C 1
ATOM 5360 O O . SER B 1 304 ? 8.82 24.719 -0.25 1 98.38 304 SER B O 1
ATOM 5362 N N . THR B 1 305 ? 7.051 23.719 -1.142 1 97.5 305 THR B N 1
ATOM 5363 C CA . THR B 1 305 ? 7.559 23.703 -2.508 1 97.5 305 THR B CA 1
ATOM 5364 C C . THR B 1 305 ? 6.77 24.672 -3.391 1 97.5 305 THR B C 1
ATOM 5366 O O . THR B 1 305 ? 5.559 24.828 -3.209 1 97.5 305 THR B O 1
ATOM 5369 N N . HIS B 1 306 ? 7.398 25.266 -4.332 1 96.81 306 HIS B N 1
ATOM 5370 C CA . HIS B 1 306 ? 6.781 26.328 -5.125 1 96.81 306 HIS B CA 1
ATOM 5371 C C . HIS B 1 306 ? 5.555 25.812 -5.867 1 96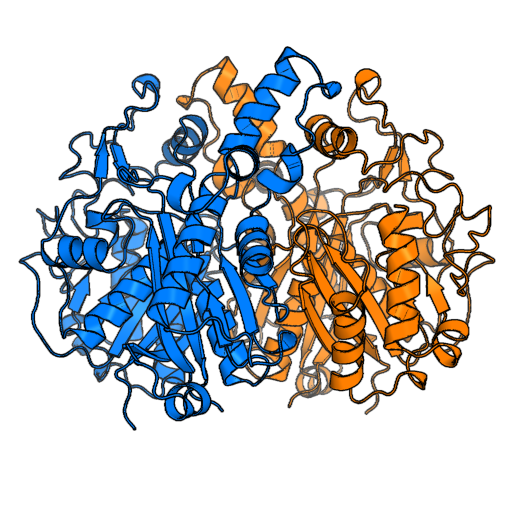.81 306 HIS B C 1
ATOM 5373 O O . HIS B 1 306 ? 4.465 26.375 -5.742 1 96.81 306 HIS B O 1
ATOM 5379 N N . LEU B 1 307 ? 5.738 24.719 -6.555 1 96.88 307 LEU B N 1
ATOM 5380 C CA . LEU B 1 307 ? 4.648 24.203 -7.387 1 96.88 307 LEU B CA 1
ATOM 5381 C C . LEU B 1 307 ? 3.486 23.719 -6.523 1 96.88 307 LEU B C 1
ATOM 5383 O O . LEU B 1 307 ? 2.326 24.016 -6.82 1 96.88 307 LEU B O 1
ATOM 5387 N N . ASN B 1 308 ? 3.742 22.984 -5.465 1 97.69 308 ASN B N 1
ATOM 5388 C CA . ASN B 1 308 ? 2.656 22.453 -4.641 1 97.69 308 ASN B CA 1
ATOM 5389 C C . ASN B 1 308 ? 1.832 23.578 -4.02 1 97.69 308 ASN B C 1
ATOM 5391 O O . ASN B 1 308 ? 0.605 23.594 -4.141 1 97.69 308 ASN B O 1
ATOM 5395 N N . ASP B 1 309 ? 2.521 24.531 -3.336 1 98.44 309 ASP B N 1
ATOM 5396 C CA . ASP B 1 309 ? 1.8 25.562 -2.578 1 98.44 309 ASP B CA 1
ATOM 5397 C C . ASP B 1 309 ? 0.954 26.438 -3.502 1 98.44 309 ASP B C 1
ATOM 5399 O O . ASP B 1 309 ? -0.196 26.75 -3.188 1 98.44 309 ASP B O 1
ATOM 5403 N N . MET B 1 310 ? 1.539 26.766 -4.625 1 98.5 310 MET B N 1
ATOM 5404 C CA . MET B 1 310 ? 0.82 27.578 -5.594 1 98.5 310 MET B CA 1
ATOM 5405 C C . MET B 1 310 ? -0.385 26.828 -6.152 1 98.5 310 MET B C 1
ATOM 5407 O O . MET B 1 310 ? -1.496 27.359 -6.18 1 98.5 310 MET B O 1
ATOM 5411 N N . LEU B 1 311 ? -0.183 25.609 -6.566 1 98.56 311 LEU B N 1
ATOM 5412 C CA . LEU B 1 311 ? -1.235 24.844 -7.234 1 98.56 311 LEU B CA 1
ATOM 5413 C C . LEU B 1 311 ? -2.275 24.359 -6.23 1 98.56 311 LEU B C 1
ATOM 5415 O O . LEU B 1 311 ? -3.457 24.25 -6.562 1 98.56 311 LEU B O 1
ATOM 5419 N N . GLU B 1 312 ? -1.854 24.062 -4.977 1 98.69 312 GLU B N 1
ATOM 5420 C CA . GLU B 1 312 ? -2.824 23.719 -3.943 1 98.69 312 GLU B CA 1
ATOM 5421 C C . GLU B 1 312 ? -3.74 24.891 -3.627 1 98.69 312 GLU B C 1
ATOM 5423 O O . GLU B 1 312 ? -4.926 24.703 -3.346 1 98.69 312 GLU B O 1
ATOM 5428 N N . THR B 1 313 ? -3.191 26.141 -3.646 1 98.81 313 THR B N 1
ATOM 5429 C CA . THR B 1 313 ? -4.008 27.344 -3.498 1 98.81 313 THR B CA 1
ATOM 5430 C C . THR B 1 313 ? -5.074 27.406 -4.586 1 98.81 313 THR B C 1
ATOM 5432 O O . THR B 1 313 ? -6.25 27.656 -4.297 1 98.81 313 THR B O 1
ATOM 5435 N N . LYS B 1 314 ? -4.617 27.188 -5.789 1 98.75 314 LYS B N 1
ATOM 5436 C CA . LYS B 1 314 ? -5.543 27.156 -6.918 1 98.75 314 LYS B CA 1
ATOM 5437 C C . LYS B 1 314 ? -6.59 26.062 -6.746 1 98.75 314 LYS B C 1
ATOM 5439 O O . LYS B 1 314 ? -7.773 26.266 -7.02 1 98.75 314 LYS B O 1
ATOM 5444 N N . ALA B 1 315 ? -6.199 24.891 -6.312 1 98.88 315 ALA B N 1
ATOM 5445 C CA . ALA B 1 315 ? -7.098 23.75 -6.121 1 98.88 315 ALA B CA 1
ATOM 5446 C C . ALA B 1 315 ? -8.172 24.078 -5.082 1 98.88 315 ALA B C 1
ATOM 5448 O O . ALA B 1 315 ? -9.328 23.688 -5.234 1 98.88 315 ALA B O 1
ATOM 5449 N N . VAL B 1 316 ? -7.789 24.75 -3.996 1 98.94 316 VAL B N 1
ATOM 5450 C CA . VAL B 1 316 ? -8.742 25.125 -2.953 1 98.94 316 VAL B CA 1
ATOM 5451 C C . VAL B 1 316 ? -9.781 26.078 -3.527 1 98.94 316 VAL B C 1
ATOM 5453 O O . VAL B 1 316 ? -10.977 25.953 -3.246 1 98.94 316 VAL B O 1
ATOM 5456 N N . LYS B 1 317 ? -9.344 27.062 -4.344 1 98.81 317 LYS B N 1
ATOM 5457 C CA . LYS B 1 317 ? -10.25 28.016 -4.973 1 98.81 317 LYS B CA 1
ATOM 5458 C C . LYS B 1 317 ? -11.242 27.297 -5.891 1 98.81 317 LYS B C 1
ATOM 5460 O O . LYS B 1 317 ? -12.43 27.641 -5.926 1 98.81 317 LYS B O 1
ATOM 5465 N N . ILE B 1 318 ? -10.758 26.312 -6.609 1 98.81 318 ILE B N 1
ATOM 5466 C CA . ILE B 1 318 ? -11.625 25.547 -7.504 1 98.81 318 ILE B CA 1
ATOM 5467 C C . ILE B 1 318 ? -12.617 24.734 -6.688 1 98.81 318 ILE B C 1
ATOM 5469 O O . ILE B 1 318 ? -13.812 24.703 -6.992 1 98.81 318 ILE B O 1
ATOM 5473 N N . ALA B 1 319 ? -12.195 24.109 -5.633 1 98.88 319 ALA B N 1
ATOM 5474 C CA . ALA B 1 319 ? -13.008 23.188 -4.859 1 98.88 319 ALA B CA 1
ATOM 5475 C C . ALA B 1 319 ? -14.086 23.906 -4.074 1 98.88 319 ALA B C 1
ATOM 5477 O O . ALA B 1 319 ? -15.219 23.438 -3.975 1 98.88 319 ALA B O 1
ATOM 5478 N N . LEU B 1 320 ? -13.758 25.078 -3.514 1 98.81 320 LEU B N 1
ATOM 5479 C CA . LEU B 1 320 ? -14.672 25.734 -2.592 1 98.81 320 LEU B CA 1
ATOM 5480 C C . LEU B 1 320 ? -15.375 26.906 -3.273 1 98.81 320 LEU B C 1
ATOM 5482 O O . LEU B 1 320 ? -16.391 27.391 -2.777 1 98.81 320 LEU B O 1
ATOM 5486 N N . GLY B 1 321 ? -14.867 27.359 -4.383 1 98.69 321 GLY B N 1
ATOM 5487 C CA . GLY B 1 321 ? -15.258 28.641 -4.938 1 98.69 321 GLY B CA 1
ATOM 5488 C C . GLY B 1 321 ? -14.492 29.797 -4.34 1 98.69 321 GLY B C 1
ATOM 5489 O O . GLY B 1 321 ? -14.117 29.766 -3.166 1 98.69 321 GLY B O 1
ATOM 5490 N N . GLU B 1 322 ? -14.281 30.828 -5.098 1 98.12 322 GLU B N 1
ATOM 5491 C CA . GLU B 1 322 ? -13.438 31.953 -4.734 1 98.12 322 GLU B CA 1
ATOM 5492 C C . GLU B 1 322 ? -13.859 32.562 -3.402 1 98.12 322 GLU B C 1
ATOM 5494 O O . GLU B 1 322 ? -13.023 32.812 -2.533 1 98.12 322 GLU B O 1
ATOM 5499 N N . GLU B 1 323 ? -15.102 32.812 -3.205 1 98.06 323 GLU B N 1
ATOM 5500 C CA . GLU B 1 323 ? -15.609 33.469 -2.008 1 98.06 323 GLU B CA 1
ATOM 5501 C C . GLU B 1 323 ? -15.32 32.656 -0.755 1 98.06 323 GLU B C 1
ATOM 5503 O O . GLU B 1 323 ? -14.758 33.156 0.214 1 98.06 323 GLU B O 1
ATOM 5508 N N . GLN B 1 324 ? -15.664 31.375 -0.806 1 98.38 324 GLN B N 1
ATOM 5509 C CA . GLN B 1 324 ? -15.461 30.516 0.361 1 98.38 324 GLN B CA 1
ATOM 5510 C C . GLN B 1 324 ? -13.977 30.234 0.583 1 98.38 324 GLN B C 1
ATOM 5512 O O . GLN B 1 324 ? -13.523 30.109 1.724 1 98.38 324 GLN B O 1
ATOM 5517 N N . ALA B 1 325 ? -13.227 30.109 -0.496 1 98.75 325 ALA B N 1
ATOM 5518 C CA . ALA B 1 325 ? -11.781 29.891 -0.387 1 98.75 325 ALA B CA 1
ATOM 5519 C C . ALA B 1 325 ? -11.117 31.016 0.392 1 98.75 325 ALA B C 1
ATOM 5521 O O . ALA B 1 325 ? -10.133 30.797 1.098 1 98.75 325 ALA B O 1
ATOM 5522 N N . ARG B 1 326 ? -11.617 32.25 0.281 1 97.88 326 ARG B N 1
ATOM 5523 C CA . ARG B 1 326 ? -11.023 33.375 0.952 1 97.88 326 ARG B CA 1
ATOM 5524 C C . ARG B 1 326 ? -11.438 33.438 2.418 1 97.88 326 ARG B C 1
ATOM 5526 O O . ARG B 1 326 ? -10.773 34.094 3.234 1 97.88 326 ARG B O 1
ATOM 5533 N N . LYS B 1 327 ? -12.477 32.719 2.781 1 97.88 327 LYS B N 1
ATOM 5534 C C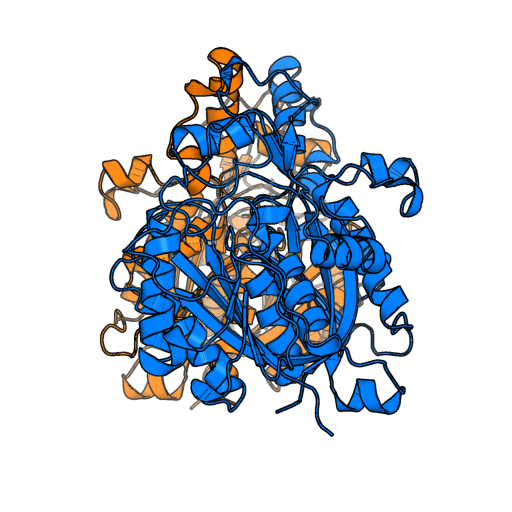A . LYS B 1 327 ? -13.008 32.75 4.141 1 97.88 327 LYS B CA 1
ATOM 5535 C C . LYS B 1 327 ? -12.445 31.609 4.973 1 97.88 327 LYS B C 1
ATOM 5537 O O . LYS B 1 327 ? -12.289 31.734 6.188 1 97.88 327 LYS B O 1
ATOM 5542 N N . VAL B 1 328 ? -12.211 30.453 4.371 1 98.62 328 VAL B N 1
ATOM 5543 C CA . VAL B 1 328 ? -11.773 29.266 5.086 1 98.62 328 VAL B CA 1
ATOM 5544 C C . VAL B 1 328 ? -10.375 29.5 5.664 1 98.62 328 VAL B C 1
ATOM 5546 O O . VAL B 1 328 ? -9.547 30.172 5.051 1 98.62 328 VAL B O 1
ATOM 5549 N N . LYS B 1 329 ? -10.125 29.016 6.902 1 98.88 329 LYS B N 1
ATOM 5550 C CA . LYS B 1 329 ? -8.789 29.016 7.484 1 98.88 329 LYS B CA 1
ATOM 5551 C C . LYS B 1 329 ? -7.957 27.859 6.961 1 98.88 329 LYS B C 1
ATOM 5553 O O . LYS B 1 329 ? -8.438 26.719 6.895 1 98.88 329 LYS B O 1
ATOM 5558 N N . ILE B 1 330 ? -6.785 28.156 6.523 1 98.88 330 ILE B N 1
ATOM 5559 C CA . ILE B 1 330 ? -5.879 27.141 5.996 1 98.88 330 ILE B CA 1
ATOM 5560 C C . ILE B 1 330 ? -4.562 27.172 6.77 1 98.88 330 ILE B C 1
ATOM 5562 O O . ILE B 1 330 ? -4.051 28.25 7.094 1 98.88 330 ILE B O 1
ATOM 5566 N N . ASN B 1 331 ? -4.02 26.109 7.176 1 98.81 331 ASN B N 1
ATOM 5567 C CA . ASN B 1 331 ? -2.666 26.031 7.711 1 98.81 331 ASN B CA 1
ATOM 5568 C C . ASN B 1 331 ? -1.935 24.797 7.195 1 98.81 331 ASN B C 1
ATOM 5570 O O . ASN B 1 331 ? -2.48 24.031 6.395 1 98.81 331 ASN B O 1
ATOM 5574 N N . SER B 1 332 ? -0.68 24.656 7.5 1 98.75 332 SER B N 1
ATOM 5575 C CA . SER B 1 332 ? 0.115 23.453 7.273 1 98.75 332 SER B CA 1
ATOM 5576 C C . SER B 1 332 ? 0.878 23.047 8.531 1 98.75 332 SER B C 1
ATOM 5578 O O . SER B 1 332 ? 1.767 23.781 8.984 1 98.75 332 SER B O 1
ATOM 5580 N N . THR B 1 333 ? 0.561 21.875 8.969 1 98.81 333 THR B N 1
ATOM 5581 C CA . THR B 1 333 ? 1.226 21.328 10.141 1 98.81 333 THR B CA 1
ATOM 5582 C C . THR B 1 333 ? 2.713 21.125 9.875 1 98.81 333 THR B C 1
ATOM 5584 O O . THR B 1 333 ? 3.531 21.188 10.797 1 98.81 333 THR B O 1
ATOM 5587 N N . LYS B 1 334 ? 3.139 21 8.609 1 98.75 334 LYS B N 1
ATOM 5588 C CA . LYS B 1 334 ? 4.52 20.719 8.219 1 98.75 334 LYS B CA 1
ATOM 5589 C C . LYS B 1 334 ? 5.441 21.875 8.602 1 98.75 334 LYS B C 1
ATOM 5591 O O . LYS B 1 334 ? 6.656 21.688 8.695 1 98.75 334 LYS B O 1
ATOM 5596 N N . SER B 1 335 ? 4.855 23.078 8.781 1 98.81 335 SER B N 1
ATOM 5597 C CA . SER B 1 335 ? 5.68 24.203 9.227 1 98.81 335 SER B CA 1
ATOM 5598 C C . SER B 1 335 ? 6.348 23.891 10.562 1 98.81 335 SER B C 1
ATOM 5600 O O . SER B 1 335 ? 7.422 24.422 10.859 1 98.81 335 SER B O 1
ATOM 5602 N N . MET B 1 336 ? 5.738 23.031 11.336 1 98.81 336 MET B N 1
ATOM 5603 C CA . MET B 1 336 ? 6.238 22.688 12.664 1 98.81 336 MET B CA 1
ATOM 5604 C C . MET B 1 336 ? 6.941 21.344 12.664 1 98.81 336 MET B C 1
ATOM 5606 O O . MET B 1 336 ? 7.961 21.172 13.336 1 98.81 336 MET B O 1
ATOM 5610 N N . THR B 1 337 ? 6.484 20.375 11.875 1 98.69 337 THR B N 1
ATOM 5611 C CA . THR B 1 337 ? 6.918 18.984 12.008 1 98.69 337 THR B CA 1
ATOM 5612 C C . THR B 1 337 ? 7.891 18.609 10.891 1 98.69 337 THR B C 1
ATOM 5614 O O . THR B 1 337 ? 8.578 17.594 10.977 1 98.69 337 THR B O 1
ATOM 5617 N N . GLY B 1 338 ? 7.973 19.422 9.852 1 98.69 338 GLY B N 1
ATOM 5618 C CA . GLY B 1 338 ? 8.5 18.891 8.609 1 98.69 338 GLY B CA 1
ATOM 5619 C C . GLY B 1 338 ? 7.555 17.922 7.914 1 98.69 338 GLY B C 1
ATOM 5620 O O . GLY B 1 338 ? 6.406 17.766 8.336 1 98.69 338 GLY B O 1
ATOM 5621 N N . HIS B 1 339 ? 7.992 17.406 6.832 1 98.81 339 HIS B N 1
ATOM 5622 C CA . HIS B 1 339 ? 7.219 16.484 6.012 1 98.81 339 HIS B CA 1
ATOM 5623 C C . HIS B 1 339 ? 7.609 15.039 6.297 1 98.81 339 HIS B C 1
ATOM 5625 O O . HIS B 1 339 ? 8.695 14.602 5.922 1 98.81 339 HIS B O 1
ATOM 5631 N N . MET B 1 340 ? 6.676 14.344 6.902 1 98.75 340 MET B N 1
ATOM 5632 C CA . MET B 1 340 ? 6.949 12.984 7.375 1 98.75 340 MET B CA 1
ATOM 5633 C C . MET B 1 340 ? 6.609 11.953 6.305 1 98.75 340 MET B C 1
ATOM 5635 O O . MET B 1 340 ? 6.328 10.797 6.621 1 98.75 340 MET B O 1
ATOM 5639 N N . LEU B 1 341 ? 6.477 12.336 5.102 1 98.19 341 LEU B N 1
ATOM 5640 C CA . LEU B 1 341 ? 6.152 11.484 3.963 1 98.19 341 LEU B CA 1
ATOM 5641 C C . LEU B 1 341 ? 4.891 10.672 4.234 1 98.19 341 LEU B C 1
ATOM 5643 O O . LEU B 1 341 ? 3.814 11.234 4.441 1 98.19 341 LEU B O 1
ATOM 5647 N N . GLY B 1 342 ? 5.031 9.359 4.316 1 98.44 342 GLY B N 1
ATOM 5648 C CA . GLY B 1 342 ? 3.877 8.484 4.457 1 98.44 342 GLY B CA 1
ATOM 5649 C C . GLY B 1 342 ? 3.199 8.609 5.809 1 98.44 342 GLY B C 1
ATOM 5650 O O . GLY B 1 342 ? 2.066 8.148 5.984 1 98.44 342 GLY B O 1
ATOM 5651 N N . GLY B 1 343 ? 3.84 9.227 6.77 1 98.69 343 GLY B N 1
ATOM 5652 C CA . GLY B 1 343 ? 3.256 9.398 8.094 1 98.69 343 GLY B CA 1
ATOM 5653 C C . GLY B 1 343 ? 2.512 10.711 8.25 1 98.69 343 GLY B C 1
ATOM 5654 O O . GLY B 1 343 ? 1.744 10.883 9.203 1 98.69 343 GLY B O 1
ATOM 5655 N N . THR B 1 344 ? 2.648 11.625 7.324 1 98.56 344 THR B N 1
ATOM 5656 C CA . THR B 1 344 ? 2.215 13.016 7.453 1 98.56 344 THR B CA 1
ATOM 5657 C C . THR B 1 344 ? 0.697 13.094 7.598 1 98.56 344 THR B C 1
ATOM 5659 O O . THR B 1 344 ? 0.188 13.781 8.484 1 98.56 344 THR B O 1
ATOM 5662 N N . GLY B 1 345 ? -0.017 12.367 6.695 1 98.88 345 GLY B N 1
ATOM 5663 C CA . GLY B 1 345 ? -1.468 12.461 6.66 1 98.88 345 GLY B CA 1
ATOM 5664 C C . GLY B 1 345 ? -2.125 12.023 7.953 1 98.88 345 GLY B C 1
ATOM 5665 O O . GLY B 1 345 ? -3.193 12.523 8.312 1 98.88 345 GLY B O 1
ATOM 5666 N N . ALA B 1 346 ? -1.449 11.117 8.664 1 98.94 346 ALA B N 1
ATOM 5667 C CA . ALA B 1 346 ? -1.999 10.617 9.922 1 98.94 346 ALA B CA 1
ATOM 5668 C C . ALA B 1 346 ? -1.888 11.672 11.023 1 98.94 346 ALA B C 1
ATOM 5670 O O . ALA B 1 346 ? -2.818 11.852 11.805 1 98.94 346 ALA B O 1
ATOM 5671 N N . VAL B 1 347 ? -0.752 12.312 11.102 1 98.94 347 VAL B N 1
ATOM 5672 C CA . VAL B 1 347 ? -0.532 13.359 12.086 1 98.94 347 VAL B CA 1
ATOM 5673 C C . VAL B 1 347 ? -1.472 14.531 11.82 1 98.94 347 VAL B C 1
ATOM 5675 O O . VAL B 1 347 ? -2.041 15.109 12.75 1 98.94 347 VAL B O 1
ATOM 5678 N N . GLU B 1 348 ? -1.657 14.844 10.555 1 98.94 348 GLU B N 1
ATOM 5679 C CA . GLU B 1 348 ? -2.555 15.93 10.172 1 98.94 348 GLU B CA 1
ATOM 5680 C C . GLU B 1 348 ? -4.008 15.578 10.484 1 98.94 348 GLU B C 1
ATOM 5682 O O . GLU B 1 348 ? -4.797 16.453 10.836 1 98.94 348 GLU B O 1
ATOM 5687 N N . ALA B 1 349 ? -4.383 14.305 10.32 1 98.94 349 ALA B N 1
ATOM 5688 C CA . ALA B 1 349 ? -5.719 13.859 10.711 1 98.94 349 ALA B CA 1
ATOM 5689 C C . ALA B 1 349 ? -5.949 14.055 12.203 1 98.94 349 ALA B C 1
ATOM 5691 O O . ALA B 1 349 ? -7.023 14.492 12.617 1 98.94 349 ALA B O 1
ATOM 5692 N N . ALA B 1 350 ? -4.945 13.703 13.016 1 98.94 350 ALA B N 1
ATOM 5693 C CA . ALA B 1 350 ? -5.043 13.914 14.453 1 98.94 350 ALA B CA 1
ATOM 5694 C C . ALA B 1 350 ? -5.238 15.391 14.781 1 98.94 350 ALA B C 1
ATOM 5696 O O . ALA B 1 350 ? -6.035 15.742 15.648 1 98.94 350 ALA B O 1
ATOM 5697 N N . VAL B 1 351 ? -4.531 16.281 14.078 1 98.94 351 VAL B N 1
ATOM 5698 C CA . VAL B 1 351 ? -4.652 17.719 14.281 1 98.94 351 VAL B CA 1
ATOM 5699 C C . VAL B 1 351 ? -6.078 18.156 13.969 1 98.94 351 VAL B C 1
ATOM 5701 O O . VAL B 1 351 ? -6.668 18.953 14.719 1 98.94 351 VAL B O 1
ATOM 5704 N N . CYS B 1 352 ? -6.625 17.688 12.852 1 98.94 352 CYS B N 1
ATOM 5705 C CA . CYS B 1 352 ? -7.98 18.062 12.469 1 98.94 352 CYS B CA 1
ATOM 5706 C C . CYS B 1 352 ? -8.984 17.641 13.531 1 98.94 352 CYS B C 1
ATOM 5708 O O . CYS B 1 352 ? -9.883 18.422 13.891 1 98.94 352 CYS B O 1
ATOM 5710 N N . ALA B 1 353 ? -8.859 16.406 14.031 1 98.94 353 ALA B N 1
ATOM 5711 C CA . ALA B 1 353 ? -9.75 15.914 15.07 1 98.94 353 ALA B CA 1
ATOM 5712 C C . ALA B 1 353 ? -9.664 16.781 16.328 1 98.94 353 ALA B C 1
ATOM 5714 O O . ALA B 1 353 ? -10.688 17.156 16.906 1 98.94 353 ALA B O 1
ATOM 5715 N N . LEU B 1 354 ? -8.445 17.094 16.734 1 98.94 354 LEU B N 1
ATOM 5716 C CA . LEU B 1 354 ? -8.219 17.875 17.938 1 98.94 354 LEU B CA 1
ATOM 5717 C C . LEU B 1 354 ? -8.672 19.312 17.734 1 98.94 354 LEU B C 1
ATOM 5719 O O . LEU B 1 354 ? -9.156 19.953 18.672 1 98.94 354 LEU B O 1
ATOM 5723 N N . SER B 1 355 ? -8.461 19.828 16.516 1 98.88 355 SER B N 1
ATOM 5724 C CA . SER B 1 355 ? -8.938 21.172 16.188 1 98.88 355 SER B CA 1
ATOM 5725 C C . SER B 1 355 ? -10.453 21.281 16.328 1 98.88 355 SER B C 1
ATOM 5727 O O . SER B 1 355 ? -10.969 22.281 16.828 1 98.88 355 SER B O 1
ATOM 5729 N N . ILE B 1 356 ? -11.172 20.312 15.844 1 98.75 356 ILE B N 1
ATOM 5730 C CA . ILE B 1 356 ? -12.625 20.281 15.969 1 98.75 356 ILE B CA 1
ATOM 5731 C C . ILE B 1 356 ? -13.008 20.188 17.438 1 98.75 356 ILE B C 1
ATOM 5733 O O . ILE B 1 356 ? -13.891 20.922 17.906 1 98.75 356 ILE B O 1
ATOM 5737 N N . ARG B 1 357 ? -12.336 19.312 18.172 1 98.06 357 ARG B N 1
ATOM 5738 C CA . ARG B 1 357 ? -12.633 19.125 19.594 1 98.06 357 ARG B CA 1
ATOM 5739 C C . ARG B 1 357 ? -12.43 20.406 20.375 1 98.06 357 ARG B C 1
ATOM 5741 O O . ARG B 1 357 ? -13.266 20.781 21.203 1 98.06 357 ARG B O 1
ATOM 5748 N N . ASP B 1 358 ? -11.328 21.156 20.078 1 98.44 358 ASP B N 1
ATOM 5749 C CA . ASP B 1 358 ? -10.914 22.266 20.953 1 98.44 358 ASP B CA 1
ATOM 5750 C C . ASP B 1 358 ? -11.273 23.609 20.344 1 98.44 358 ASP B C 1
ATOM 5752 O O . ASP B 1 358 ? -11.008 24.656 20.938 1 98.44 358 ASP B O 1
ATOM 5756 N N . SER B 1 359 ? -11.875 23.609 19.172 1 98.44 359 SER B N 1
ATOM 5757 C CA . SER B 1 359 ? -12.188 24.859 18.5 1 98.44 359 SER B CA 1
ATOM 5758 C C . SER B 1 359 ? -10.953 25.75 18.375 1 98.44 359 SER B C 1
ATOM 5760 O O . SER B 1 359 ? -10.977 26.922 18.781 1 98.44 359 SER B O 1
ATOM 5762 N N . PHE B 1 360 ? -9.945 25.156 17.781 1 98.75 360 PHE B N 1
ATOM 5763 C CA . PHE B 1 360 ? -8.641 25.797 17.703 1 98.75 360 PHE B CA 1
ATOM 5764 C C . PHE B 1 360 ? -7.926 25.438 16.406 1 98.75 360 PHE B C 1
ATOM 5766 O O . PHE B 1 360 ? -7.91 24.266 16.016 1 98.75 360 PHE B O 1
ATOM 5773 N N . ILE B 1 361 ? -7.387 26.375 15.672 1 98.88 361 ILE B N 1
ATOM 5774 C CA . ILE B 1 361 ? -6.59 26.188 14.461 1 98.88 361 ILE B CA 1
ATOM 5775 C C . ILE B 1 361 ? -5.191 26.75 14.672 1 98.88 361 ILE B C 1
ATOM 5777 O O . ILE B 1 361 ? -5.035 27.938 15.008 1 98.88 361 ILE B O 1
ATOM 5781 N N . HIS B 1 362 ? -4.148 25.969 14.523 1 98.88 362 HIS B N 1
ATOM 5782 C CA . HIS B 1 362 ? -2.785 26.422 14.812 1 98.88 362 HIS B CA 1
ATOM 5783 C C . HIS B 1 362 ? -2.262 27.328 13.711 1 98.88 362 HIS B C 1
ATOM 5785 O O . HIS B 1 362 ? -2.803 27.359 12.609 1 98.88 362 HIS B O 1
ATOM 5791 N N . GLN B 1 363 ? -1.229 28.016 14.047 1 98.5 363 GLN B N 1
ATOM 5792 C CA . GLN B 1 363 ? -0.545 28.922 13.125 1 98.5 363 GLN B CA 1
ATOM 5793 C C . GLN B 1 363 ? 0.366 28.156 12.172 1 98.5 363 GLN B C 1
ATOM 5795 O O . GLN B 1 363 ? 0.913 27.109 12.539 1 98.5 363 GLN B O 1
ATOM 5800 N N . THR B 1 364 ? 0.481 28.562 10.898 1 98.69 364 THR B N 1
ATOM 5801 C CA . THR B 1 364 ? 1.644 28.219 10.078 1 98.69 364 THR B CA 1
ATOM 5802 C C . THR B 1 364 ? 2.859 29.031 10.508 1 98.69 364 THR B C 1
ATOM 5804 O O . THR B 1 364 ? 2.936 30.234 10.219 1 98.69 364 THR B O 1
ATOM 5807 N N . ILE B 1 365 ? 3.754 28.438 11.109 1 98.44 365 ILE B N 1
ATOM 5808 C CA . ILE B 1 365 ? 4.859 29.203 11.672 1 98.44 365 ILE B CA 1
ATOM 5809 C C . ILE B 1 365 ? 5.941 29.391 10.609 1 98.44 365 ILE B C 1
ATOM 5811 O O . ILE B 1 365 ? 5.934 28.734 9.57 1 98.44 365 ILE B O 1
ATOM 5815 N N . GLY B 1 366 ? 6.863 30.328 10.789 1 96.69 366 GLY B N 1
ATOM 5816 C CA . GLY B 1 366 ? 8.016 30.562 9.93 1 96.69 366 GLY B CA 1
ATOM 5817 C C . GLY B 1 366 ? 7.699 31.438 8.727 1 96.69 366 GLY B C 1
ATOM 5818 O O . GLY B 1 366 ? 8.602 31.828 7.992 1 96.69 366 GLY B O 1
ATOM 5819 N N . TYR B 1 367 ? 6.41 31.734 8.461 1 97.19 367 TYR B N 1
ATOM 5820 C CA . TYR B 1 367 ? 5.953 32.531 7.34 1 97.19 367 TYR B CA 1
ATOM 5821 C C . TYR B 1 367 ? 6.391 34 7.496 1 97.19 367 TYR B C 1
ATOM 5823 O O . TYR B 1 367 ? 6.203 34.594 8.562 1 97.19 367 TYR B O 1
ATOM 5831 N N . THR B 1 368 ? 7.062 34.625 6.477 1 97.06 368 THR B N 1
ATOM 5832 C CA . THR B 1 368 ? 7.574 35.969 6.625 1 97.06 368 THR B CA 1
ATOM 5833 C C . THR B 1 368 ? 7.102 36.875 5.48 1 97.06 368 THR B C 1
ATOM 5835 O O . THR B 1 368 ? 6.867 38.062 5.672 1 97.06 368 THR B O 1
ATOM 5838 N N . THR B 1 369 ? 6.973 36.281 4.285 1 98.25 369 THR B N 1
ATOM 5839 C CA . THR B 1 369 ? 6.758 37.094 3.105 1 98.25 369 THR B CA 1
ATOM 5840 C C . THR B 1 369 ? 5.582 36.594 2.283 1 98.25 369 THR B C 1
ATOM 5842 O O . THR B 1 369 ? 5.617 35.438 1.795 1 98.25 369 THR B O 1
ATOM 5845 N N . PRO B 1 370 ? 4.562 37.406 2.121 1 97.94 370 PRO B N 1
ATOM 5846 C CA . PRO B 1 370 ? 3.412 36.969 1.325 1 97.94 370 PRO B CA 1
ATOM 5847 C C . PRO B 1 370 ? 3.783 36.656 -0.122 1 97.94 370 PRO B C 1
ATOM 5849 O O . PRO B 1 370 ? 4.602 37.375 -0.722 1 97.94 370 PRO B O 1
ATOM 5852 N N . ASP B 1 371 ? 3.246 35.625 -0.647 1 98.12 371 ASP B N 1
ATOM 5853 C CA . ASP B 1 371 ? 3.332 35.25 -2.057 1 98.12 371 ASP B CA 1
ATOM 5854 C C . ASP B 1 371 ? 2.047 35.625 -2.799 1 98.12 371 ASP B C 1
ATOM 5856 O O . ASP B 1 371 ? 0.967 35.125 -2.455 1 98.12 371 ASP B O 1
ATOM 5860 N N . PRO B 1 372 ? 2.131 36.438 -3.875 1 98.12 372 PRO B N 1
ATOM 5861 C CA . PRO B 1 372 ? 0.924 36.812 -4.613 1 98.12 372 PRO B CA 1
ATOM 5862 C C . PRO B 1 372 ? 0.182 35.594 -5.184 1 98.12 372 PRO B C 1
ATOM 5864 O O . PRO B 1 372 ? -1.031 35.656 -5.406 1 98.12 372 PRO B O 1
ATOM 5867 N N . GLU B 1 373 ? 0.855 34.438 -5.363 1 97.44 373 GLU B N 1
ATOM 5868 C CA . GLU B 1 373 ? 0.233 33.25 -5.934 1 97.44 373 GLU B CA 1
ATOM 5869 C C . GLU B 1 373 ? -0.403 32.406 -4.848 1 97.44 373 GLU B C 1
ATOM 5871 O O . GLU B 1 373 ? -1.118 31.438 -5.145 1 97.44 373 GLU B O 1
ATOM 5876 N N . CYS B 1 374 ? -0.163 32.688 -3.652 1 98.62 374 CYS B N 1
ATOM 5877 C CA . CYS B 1 374 ? -0.771 32.094 -2.473 1 98.62 374 CYS B CA 1
ATOM 5878 C C . CYS B 1 374 ? -1.492 33.156 -1.635 1 98.62 374 CYS B C 1
ATOM 5880 O O . CYS B 1 374 ? -1.005 33.531 -0.574 1 98.62 374 CYS B O 1
ATOM 5882 N N . ASP B 1 375 ? -2.68 33.5 -2.072 1 98.44 375 ASP B N 1
ATOM 5883 C CA . ASP B 1 375 ? -3.324 34.688 -1.567 1 98.44 375 ASP B CA 1
ATOM 5884 C C . ASP B 1 375 ? -4.52 34.344 -0.681 1 98.44 375 ASP B C 1
ATOM 5886 O O . ASP B 1 375 ? -5.508 35.094 -0.646 1 98.44 375 ASP B O 1
ATOM 5890 N N . LEU B 1 376 ? -4.496 33.188 -0.058 1 98.75 376 LEU B N 1
ATOM 5891 C CA . LEU B 1 376 ? -5.574 32.812 0.851 1 98.75 376 LEU B CA 1
ATOM 5892 C C . LEU B 1 376 ? -5.145 33 2.305 1 98.75 376 LEU B C 1
ATOM 5894 O O . LEU B 1 376 ? -4.062 33.5 2.578 1 98.75 376 LEU B O 1
ATOM 5898 N N . ASP B 1 377 ? -5.992 32.688 3.271 1 98.75 377 ASP B N 1
ATOM 5899 C CA . ASP B 1 377 ? -5.695 32.812 4.691 1 98.75 377 ASP B CA 1
ATOM 5900 C C . ASP B 1 377 ? -4.984 31.594 5.234 1 98.75 377 ASP B C 1
ATOM 5902 O O . ASP B 1 377 ? -5.629 30.609 5.598 1 98.75 377 ASP B O 1
ATOM 5906 N N . TYR B 1 378 ? -3.729 31.672 5.438 1 98.81 378 TYR B N 1
ATOM 5907 C CA . TYR B 1 378 ? -2.926 30.516 5.816 1 98.81 378 TYR B CA 1
ATOM 5908 C C . TYR B 1 378 ? -2.592 30.547 7.305 1 98.81 378 TYR B C 1
ATOM 5910 O O . TYR B 1 378 ? -1.658 29.875 7.75 1 98.81 378 TYR B O 1
ATOM 5918 N N . CYS B 1 379 ? -3.301 31.328 8.07 1 98.62 379 CYS B N 1
ATOM 5919 C CA . CYS B 1 379 ? -3.154 31.438 9.516 1 98.62 379 CYS B CA 1
ATOM 5920 C C . CYS B 1 379 ? -1.717 31.766 9.898 1 98.62 379 CYS B C 1
ATOM 5922 O O . CYS B 1 379 ? -1.12 31.094 10.734 1 98.62 379 CYS B O 1
ATOM 5924 N N . VAL B 1 380 ? -1.124 32.781 9.258 1 97.69 380 VAL B N 1
ATOM 5925 C CA . VAL B 1 380 ? 0.297 33.062 9.414 1 97.69 380 VAL B CA 1
ATOM 5926 C C . VAL B 1 380 ? 0.498 34.062 10.547 1 97.69 380 VAL B C 1
ATOM 5928 O O . VAL B 1 380 ? 1.601 34.219 11.078 1 97.69 380 VAL B O 1
ATOM 5931 N N . ASP B 1 381 ? -0.542 34.781 10.969 1 97 381 ASP B N 1
ATOM 5932 C CA . ASP B 1 381 ? -0.412 35.844 11.953 1 97 381 ASP B CA 1
ATOM 5933 C C . ASP B 1 381 ? -0.517 35.312 13.375 1 97 381 ASP B C 1
ATOM 5935 O O . ASP B 1 381 ? -0.212 36 14.344 1 97 381 ASP B O 1
ATOM 5939 N N . GLY B 1 382 ? -0.94 34.094 13.531 1 97.69 382 GLY B N 1
ATOM 5940 C CA . GLY B 1 382 ? -1.142 33.438 14.82 1 97.69 382 GLY B CA 1
ATOM 5941 C C . GLY B 1 382 ? -2.211 32.375 14.789 1 97.69 382 GLY B C 1
ATOM 5942 O O . GLY B 1 382 ? -2.883 32.188 13.773 1 97.69 382 GLY B O 1
ATOM 5943 N N . PRO B 1 383 ? -2.262 31.672 15.914 1 98.25 383 PRO B N 1
ATOM 5944 C CA . PRO B 1 383 ? -3.348 30.688 16.016 1 98.25 383 PRO B CA 1
ATOM 5945 C C . PRO B 1 383 ? -4.727 31.344 16.047 1 98.25 383 PRO B C 1
ATOM 5947 O O . PRO B 1 383 ? -4.848 32.531 16.359 1 98.25 383 PRO B O 1
ATOM 5950 N N . VAL B 1 384 ? -5.758 30.641 15.664 1 98.5 384 VAL B N 1
ATOM 5951 C CA . VAL B 1 384 ? -7.121 31.156 15.609 1 98.5 384 VAL B CA 1
ATOM 5952 C C . VAL B 1 384 ? -8.023 30.328 16.531 1 98.5 384 VAL B C 1
ATOM 5954 O O . VAL B 1 384 ? -8.078 29.109 16.406 1 98.5 384 VAL B O 1
ATOM 5957 N N . GLU B 1 385 ? -8.648 31 17.438 1 98.38 385 GLU B N 1
ATOM 5958 C CA . GLU B 1 385 ? -9.672 30.375 18.266 1 98.38 385 GLU B CA 1
ATOM 5959 C C . GLU B 1 385 ? -11.062 30.609 17.672 1 98.38 385 GLU B C 1
ATOM 5961 O O . GLU B 1 385 ? -11.602 31.719 17.734 1 98.38 385 GLU B O 1
ATOM 5966 N N . MET B 1 386 ? -11.656 29.547 17.156 1 98.12 386 MET B N 1
ATOM 5967 C CA . MET B 1 386 ? -13 29.578 16.578 1 98.12 386 MET B CA 1
ATOM 5968 C C . MET B 1 386 ? -13.586 28.172 16.484 1 98.12 386 MET B C 1
ATOM 5970 O O . MET B 1 386 ? -12.844 27.188 16.422 1 98.12 386 MET B O 1
ATOM 5974 N N . PRO B 1 387 ? -14.898 28.094 16.484 1 97.56 387 PRO B N 1
ATOM 5975 C CA . PRO B 1 387 ? -15.484 26.766 16.219 1 97.56 387 PRO B CA 1
ATOM 5976 C C . PRO B 1 387 ? -15.062 26.188 14.875 1 97.56 387 PRO B C 1
ATOM 5978 O O . PRO B 1 387 ? -15.031 26.906 13.875 1 97.56 387 PRO B O 1
ATOM 5981 N N . VAL B 1 388 ? -14.602 24.938 14.875 1 98.12 388 VAL B N 1
ATOM 5982 C CA . VAL B 1 388 ? -14.328 24.203 13.648 1 98.12 388 VAL B CA 1
ATOM 5983 C C . VAL B 1 388 ? -15.445 23.188 13.391 1 98.12 388 VAL B C 1
ATOM 5985 O O . VAL B 1 388 ? -15.438 22.094 13.945 1 98.12 388 VAL B O 1
ATOM 5988 N N . ASN B 1 389 ? -16.328 23.516 12.539 1 95.81 389 ASN B N 1
ATOM 5989 C CA . ASN B 1 389 ? -17.484 22.641 12.273 1 95.81 389 ASN B CA 1
ATOM 5990 C C . ASN B 1 389 ? -17.125 21.5 11.328 1 95.81 389 ASN B C 1
ATOM 5992 O O . ASN B 1 389 ? -17.625 20.391 11.477 1 95.81 389 ASN B O 1
ATOM 5996 N N . ALA B 1 390 ? -16.328 21.828 10.312 1 98.62 390 ALA B N 1
ATOM 5997 C CA . ALA B 1 390 ? -15.844 20.828 9.367 1 98.62 390 ALA B CA 1
ATOM 5998 C C . ALA B 1 390 ? -14.438 21.172 8.883 1 98.62 390 ALA B C 1
ATOM 6000 O O . ALA B 1 390 ? -14.109 22.344 8.688 1 98.62 390 ALA B O 1
ATOM 6001 N N . ALA B 1 391 ? -13.672 20.156 8.75 1 98.94 391 ALA B N 1
ATOM 6002 C CA . ALA B 1 391 ? -12.281 20.312 8.328 1 98.94 391 ALA B CA 1
ATOM 6003 C C . ALA B 1 391 ? -11.93 19.344 7.211 1 98.94 391 ALA B C 1
ATOM 6005 O O . ALA B 1 391 ? -12.453 18.234 7.156 1 98.94 391 ALA B O 1
ATOM 6006 N N . LEU B 1 392 ? -11.102 19.766 6.277 1 98.94 392 LEU B N 1
ATOM 6007 C CA . LEU B 1 392 ? -10.477 18.906 5.281 1 98.94 392 LEU B CA 1
ATOM 6008 C C . LEU B 1 392 ? -8.992 18.734 5.562 1 98.94 392 LEU B C 1
ATOM 6010 O O . LEU B 1 392 ? -8.336 19.672 6.035 1 98.94 392 LEU B O 1
ATOM 6014 N N . SER B 1 393 ? -8.469 17.609 5.371 1 98.94 393 SER B N 1
ATOM 6015 C CA . SER B 1 393 ? -7.031 17.344 5.371 1 98.94 393 SER B CA 1
ATOM 6016 C C . SER B 1 393 ? -6.574 16.797 4.02 1 98.94 393 SER B C 1
ATOM 6018 O O . SER B 1 393 ? -7.027 15.742 3.578 1 98.94 393 SER B O 1
ATOM 6020 N N . ASN B 1 394 ? -5.688 17.562 3.332 1 98.88 394 ASN B N 1
ATOM 6021 C CA . ASN B 1 394 ? -5.223 17.203 1.994 1 98.88 394 ASN B CA 1
ATOM 6022 C C . ASN B 1 394 ? -3.854 16.547 2.031 1 98.88 394 ASN B C 1
ATOM 6024 O O . ASN B 1 394 ? -2.984 16.938 2.811 1 98.88 394 ASN B O 1
ATOM 6028 N N . SER B 1 395 ? -3.672 15.492 1.267 1 98.81 395 SER B N 1
ATOM 6029 C CA . SER B 1 395 ? -2.381 14.875 0.979 1 98.81 395 SER B CA 1
ATOM 6030 C C . SER B 1 395 ? -2.197 14.648 -0.518 1 98.81 395 SER B C 1
ATOM 6032 O O . SER B 1 395 ? -3.062 14.062 -1.171 1 98.81 395 SER B O 1
ATOM 6034 N N . LEU B 1 396 ? -1.122 15.109 -1.058 1 98.5 396 LEU B N 1
ATOM 6035 C CA . LEU B 1 396 ? -0.783 15.016 -2.473 1 98.5 396 LEU B CA 1
ATOM 6036 C C . LEU B 1 396 ? 0.571 14.344 -2.666 1 98.5 396 LEU B C 1
ATOM 6038 O O . LEU B 1 396 ? 1.602 14.883 -2.254 1 98.5 396 LEU B O 1
ATOM 6042 N N . GLY B 1 397 ? 0.531 13.164 -3.303 1 97.56 397 GLY B N 1
ATOM 6043 C CA . GLY B 1 397 ? 1.741 12.359 -3.326 1 97.56 397 GLY B CA 1
ATOM 6044 C C . GLY B 1 397 ? 2.301 12.164 -4.723 1 97.56 397 GLY B C 1
ATOM 6045 O O . GLY B 1 397 ? 1.575 12.281 -5.711 1 97.56 397 GLY B O 1
ATOM 6046 N N . PHE B 1 398 ? 3.717 11.836 -4.766 1 96.75 398 PHE B N 1
ATOM 6047 C CA . PHE B 1 398 ? 4.379 11.469 -6.012 1 96.75 398 PHE B CA 1
ATOM 6048 C C . PHE B 1 398 ? 3.641 10.328 -6.703 1 96.75 398 PHE B C 1
ATOM 6050 O O . PHE B 1 398 ? 3.186 9.391 -6.051 1 96.75 398 PHE B O 1
ATOM 6057 N N . GLY B 1 399 ? 3.516 10.398 -8.008 1 96.31 399 GLY B N 1
ATOM 6058 C CA . GLY B 1 399 ? 2.715 9.461 -8.781 1 96.31 399 GLY B CA 1
ATOM 6059 C C . GLY B 1 399 ? 1.326 9.984 -9.094 1 96.31 399 GLY B C 1
ATOM 6060 O O . GLY B 1 399 ? 0.565 9.336 -9.82 1 96.31 399 GLY B O 1
ATOM 6061 N N . GLY B 1 400 ? 1.034 11.188 -8.531 1 97.56 400 GLY B N 1
ATOM 6062 C CA . GLY B 1 400 ? -0.226 11.867 -8.805 1 97.56 400 GLY B CA 1
ATOM 6063 C C . GLY B 1 400 ? -1.334 11.461 -7.848 1 97.56 400 GLY B C 1
ATOM 6064 O O . GLY B 1 400 ? -2.512 11.703 -8.117 1 97.56 400 GLY B O 1
ATOM 6065 N N . HIS B 1 401 ? -0.983 10.883 -6.742 1 98.44 401 HIS B N 1
ATOM 6066 C CA . HIS B 1 401 ? -1.965 10.406 -5.773 1 98.44 401 HIS B CA 1
ATOM 6067 C C . HIS B 1 401 ? -2.527 11.547 -4.941 1 98.44 401 HIS B C 1
ATOM 6069 O O . HIS B 1 401 ? -1.779 12.258 -4.262 1 98.44 401 HIS B O 1
ATOM 6075 N N . ASN B 1 402 ? -3.824 11.758 -5.023 1 98.81 402 ASN B N 1
ATOM 6076 C CA . ASN B 1 402 ? -4.492 12.742 -4.18 1 98.81 402 ASN B CA 1
ATOM 6077 C C . ASN B 1 402 ? -5.48 12.078 -3.225 1 98.81 402 ASN B C 1
ATOM 6079 O O . ASN B 1 402 ? -6.215 11.172 -3.613 1 98.81 402 ASN B O 1
ATOM 6083 N N . ALA B 1 403 ? -5.406 12.469 -2.004 1 98.88 403 ALA B N 1
ATOM 6084 C CA . ALA B 1 403 ? -6.383 12.008 -1.02 1 98.88 403 ALA B CA 1
ATOM 6085 C C . ALA B 1 403 ? -6.793 13.141 -0.082 1 98.88 403 ALA B C 1
ATOM 6087 O O . ALA B 1 403 ? -5.953 13.953 0.319 1 98.88 403 ALA B O 1
ATOM 6088 N N . THR B 1 404 ? -8.062 13.273 0.2 1 98.94 404 THR B N 1
ATOM 6089 C CA . THR B 1 404 ? -8.602 14.25 1.137 1 98.94 404 THR B CA 1
ATOM 6090 C C . THR B 1 404 ? -9.578 13.586 2.107 1 98.94 404 THR B C 1
ATOM 6092 O O . THR B 1 404 ? -10.414 12.773 1.702 1 98.94 404 THR B O 1
ATOM 6095 N N . LEU B 1 405 ? -9.398 13.844 3.359 1 99 405 LEU B N 1
ATOM 6096 C CA . LEU B 1 405 ? -10.336 13.414 4.395 1 99 405 LEU B CA 1
ATOM 6097 C C . LEU B 1 405 ? -11.219 14.578 4.84 1 99 405 LEU B C 1
ATOM 6099 O O . LEU B 1 405 ? -10.758 15.719 4.914 1 99 405 LEU B O 1
ATOM 6103 N N . CYS B 1 406 ? -12.453 14.312 5.133 1 98.94 406 CYS B N 1
ATOM 6104 C CA . CYS B 1 406 ? -13.383 15.297 5.664 1 98.94 406 CYS B CA 1
ATOM 6105 C C . CYS B 1 406 ? -13.836 14.922 7.066 1 98.94 406 CYS B C 1
ATOM 6107 O O . CYS B 1 406 ? -14.391 13.836 7.273 1 98.94 406 CYS B O 1
ATOM 6109 N N . PHE B 1 407 ? -13.539 15.805 7.988 1 98.94 407 PHE B N 1
ATOM 6110 C CA . PHE B 1 407 ? -13.93 15.656 9.383 1 98.94 407 PHE B CA 1
ATOM 6111 C C . PHE B 1 407 ? -15.047 16.641 9.742 1 98.94 407 PHE B C 1
ATOM 6113 O O . PHE B 1 407 ? -15.07 17.766 9.242 1 98.94 407 PHE B O 1
ATOM 6120 N N . LYS B 1 408 ? -15.938 16.266 10.633 1 98.31 408 LYS B N 1
ATOM 6121 C CA . LYS B 1 408 ? -16.922 17.234 11.102 1 98.31 408 LYS B CA 1
ATOM 6122 C C . LYS B 1 408 ? -17.328 16.953 12.547 1 98.31 408 LYS B C 1
ATOM 6124 O O . LYS B 1 408 ? -17.109 15.852 13.055 1 98.31 408 LYS B O 1
ATOM 6129 N N . LYS B 1 409 ? -17.844 17.953 13.203 1 97.56 409 LYS B N 1
ATOM 6130 C CA . LYS B 1 409 ? -18.344 17.812 14.57 1 97.56 409 LYS B CA 1
ATOM 6131 C C . LYS B 1 409 ? -19.406 16.719 14.648 1 97.56 409 LYS B C 1
ATOM 6133 O O . LYS B 1 409 ? -20.281 16.625 13.773 1 97.56 409 LYS B O 1
ATOM 6138 N N . CYS B 1 410 ? -19.234 15.852 15.68 1 95.12 410 CYS B N 1
ATOM 6139 C CA . CYS B 1 410 ? -20.188 14.758 15.844 1 95.12 410 CYS B CA 1
ATOM 6140 C C . CYS B 1 410 ? -21.469 15.25 16.516 1 95.12 410 CYS B C 1
ATOM 6142 O O . CYS B 1 410 ? -21.422 15.828 17.594 1 95.12 410 CYS B O 1
ATOM 6144 N N . THR B 1 411 ? -22.531 15.094 15.844 1 89.94 411 THR B N 1
ATOM 6145 C CA . THR B 1 411 ? -23.828 15.422 16.422 1 89.94 411 THR B CA 1
ATOM 6146 C C . THR B 1 411 ? -24.672 14.164 16.594 1 89.94 411 THR B C 1
ATOM 6148 O O . THR B 1 411 ? -24.547 13.219 15.82 1 89.94 411 THR B O 1
ATOM 6151 N N . ASP B 1 412 ? -25.422 14.141 17.625 1 84.5 412 ASP B N 1
ATOM 6152 C CA . ASP B 1 412 ? -26.266 12.969 17.875 1 84.5 412 ASP B CA 1
ATOM 6153 C C . ASP B 1 412 ? -27.328 12.812 16.797 1 84.5 412 ASP B C 1
ATOM 6155 O O . ASP B 1 412 ? -27.828 13.812 16.266 1 84.5 412 ASP B O 1
#

Secondary structure (DSSP, 8-state):
---EEEEEEEEEBTTBSSHHHHHHHHHHT---EEE--SS--TTTS--EEE---S--GGGTS-HHHHHTS-HHHHHHHHHHHHHHHHHT---TTS-GGGEEEEEE-SS--HHHHHHHHHHHHHH-GGGS-TTHHHHH-TTHHHHHHHHHH---S-EEEEE-GGGHHHHHHHHHHHHHHTTS-SEEEEEEEE---SHHHHHHHHHTT-B-----HHHH--TTBTT---BPBB-EEEEEEEEEHHHHHHTT----EEEEEEEEEE--S-SSSPPTT-HHHHHHHHHHHHHTT--GGG--EEE----S-HHHHHHHHHHHHHHH-HHHHHHSEEE-THHHH-B-GGGHHHHHHHHHHHHHHHTEE---TT--SB-TT--S----SS-EE----EEEEEEEETTTEEEEEEEE----/---EEEEEEEEEBTTBSSHHHHHHHHHHT---EEE--SS--TTTS--EEE---S--GGGTS-HHHHHTS-HHHHHHHHHHHHHHHHHT---TTS-GGGEEEEEE-SS--HHHHHHHHHHHHHH-GGGS-TTHHHHH-TTHHHHHHHHHH---S-EEEEE-GGGHHHHHHHHHHHHHHTTS-SEEEEEEEE---SHHHHHHHHHTT-B-----HHHH--TTBTT---BPBB-EEEEEEEEEHHHHHHTT----EEEEEEEEEE--S-SSSPPTT-HHHHHHHHHHHHHTT--GGG--EEE----S-HHHHHHHHHHHHHHH-HHHHHHSEEE-THHHH-B-GGGHHHHHHHHHHHHHHHTEE---TT--SB-TT--S----SS-EE----EEEEEEEETTTEEEEEEEE----

Radius of gyration: 24.73 Å; Cα contacts (8 Å, |Δi|>4): 2476; chains: 2; bounding box: 59×75×54 Å

pLDDT: mean 98.02, std 1.71, range [79.75, 99.0]

Organism: NCBI:txid411473

Sequence (824 aa):
MKRVVITGLGTVNPLGSTVEKFWENVKKGTLGVSKIDSFDTTELGVSVAGIIRDFDPAEYFERKDIRHMERFTQIAVASAIQALQDAGTDFKDMDPYRVGTIIGCGIGGIGRIEEEHDKYRAKGPGRISPFFVPMMIGNMAAGQVAIRTGFRGDNFCTTTACASATHAIGEAFRKIKDGYLDVCLCGGSESTITEFTLGGFRTMKALTTESDPAKASTPFDLNRGGFVLGEGSAVLVLEEYEHAKARGAKIYCELAGYGATCDAYHMTAPADECGASSKAMIEAYTEAGLKPEDITYINAHGTSTHLNDMLETKAVKIALGEEQARKVKINSTKSMTGHMLGGTGAVEAAVCALSIRDSFIHQTIGYTTPDPECDLDYCVDGPVEMPVNAALSNSLGFGGHNATLCFKKCTDMKRVVITGLGTVNPLGSTVEKFWENVKKGTLGVSKIDSFDTTELGVSVAGIIRDFDPAEYFERKDIRHMERFTQIAVASAIQALQDAGTDFKDMDPYRVGTIIGCGIGGIGRIEEEHDKYRAKGPGRISPFFVPMMIGNMAAGQVAIRTGFRGDNFCTTTACASATHAIGEAFRKIKDGYLDVCLCGGSESTITEFTLGGFRTMKALTTESDPAKASTPFDLNRGGFVLGEGSAVLVLEEYEHAKARGAKIYCELAGYGATCDAYHMTAPADECGASSKAMIEAYTEAGLKPEDITYINAHGTSTHLNDMLETKAVKIALGEEQARKVKINSTKSMTGHMLGGTGAVEAAVCALSIRDSFIHQTIGYTTPDPECDLDYCVDGPVEMPVNAALSNSLGFGGHNATLCFKKCTD

Nearest PDB structures (foldseek):
  1e5m-assembly1_A-2  TM=9.854E-01  e=7.725E-62  Synechocystis sp. PCC 6803
  4b7v-assembly1_A  TM=9.817E-01  e=2.688E-59  Pseudomonas aeruginosa PAO1
  8qer-assembly1_A  TM=9.807E-01  e=3.694E-59  Pseudomonas aeruginosa
  8cou-assembly1_A  TM=9.831E-01  e=8.446E-59  Pseudomonas aeruginosa
  1j3n-assembly1_A  TM=9.804E-01  e=1.022E-58  Thermus thermophilus

Solvent-accessible surface area (backbone atoms only — not comparable to full-atom values): 36606 Å² total; per-residue (Å²): 128,50,55,36,24,32,35,18,52,14,24,25,30,26,52,25,59,36,54,66,52,24,50,54,29,47,73,69,61,49,75,12,39,34,70,60,79,89,60,89,38,79,80,59,56,42,43,45,26,8,49,62,80,73,73,62,66,69,81,76,39,54,74,73,53,55,76,69,38,35,68,30,33,50,36,30,33,49,5,41,53,38,8,33,60,58,40,70,50,76,64,77,89,46,66,40,60,32,25,23,27,24,22,4,20,29,79,33,23,55,64,55,49,53,55,40,50,53,41,26,75,75,68,33,39,79,61,25,49,52,59,46,56,68,31,27,36,38,27,33,29,24,20,51,37,19,40,74,64,49,34,20,6,45,46,39,11,27,20,21,32,32,13,4,3,35,47,12,37,40,53,46,48,51,34,31,28,74,64,68,25,48,33,29,44,21,8,8,19,24,45,54,93,41,69,67,51,50,15,25,42,44,52,52,65,47,38,26,61,51,70,51,48,71,61,23,23,12,44,51,23,55,79,38,52,6,28,27,54,19,26,24,12,10,19,34,28,40,28,27,40,69,62,38,57,74,71,66,50,63,69,50,23,23,56,44,24,50,12,48,10,16,48,23,63,37,61,72,52,80,49,88,80,26,57,32,58,13,46,9,47,41,39,3,36,48,62,46,72,46,56,53,82,55,45,43,34,33,43,41,53,36,48,7,31,70,68,56,25,34,45,51,44,51,15,44,29,66,44,38,31,63,72,40,34,58,66,25,41,28,29,23,70,29,31,28,31,23,43,16,40,5,5,35,32,17,44,50,48,52,48,50,35,50,18,39,60,64,23,40,44,52,39,18,46,50,48,84,42,87,20,87,66,36,77,56,41,43,32,59,91,41,63,45,84,45,84,33,56,16,32,38,38,42,21,67,12,55,20,21,21,24,23,18,40,20,35,28,62,70,71,135,127,51,55,35,25,32,36,19,52,14,25,24,29,28,52,26,56,36,54,66,51,24,51,54,28,47,72,68,62,50,75,14,37,35,71,59,77,89,60,89,38,77,77,58,57,43,44,44,26,6,49,62,78,73,73,63,66,71,81,76,40,56,73,72,53,54,75,66,40,35,67,30,32,49,35,30,34,48,5,43,52,39,7,31,59,58,40,68,50,79,64,78,89,48,64,41,60,33,25,24,26,24,22,5,19,30,77,33,23,54,63,55,50,52,56,39,49,51,41,26,74,74,68,32,38,80,62,25,48,52,60,45,57,69,30,27,36,39,28,32,30,22,18,51,35,19,38,75,62,51,34,18,5,45,45,41,10,26,20,21,32,31,13,3,3,36,47,12,37,42,54,47,49,50,34,30,29,72,64,67,26,48,32,29,44,20,9,8,19,23,46,55,94,41,70,68,50,50,16,25,42,43,52,51,64,46,37,25,60,50,70,51,47,71,61,22,24,11,44,50,24,56,79,38,53,6,28,27,53,18,27,23,15,11,20,35,28,39,30,28,39,70,62,38,56,74,71,66,50,63,68,48,23,20,55,46,24,49,11,49,10,17,48,23,65,36,60,73,53,81,51,89,81,28,57,31,60,12,46,9,46,42,40,4,34,48,62,46,73,46,56,54,81,54,45,43,32,32,43,42,53,39,49,7,29,71,67,56,24,34,45,51,44,52,14,44,30,66,44,38,33,63,72,42,33,58,66,24,40,27,28,22,72,29,32,27,31,22,44,14,41,5,4,35,32,18,45,48,48,52,48,50,36,50,19,39,60,65,23,38,44,53,37,18,45,53,48,81,42,88,20,89,65,38,79,57,42,42,32,58,93,42,62,45,82,44,84,34,57,17,32,38,39,43,21,68,11,54,21,22,21,22,22,17,40,17,36,30,62,69,73,135

Foldseek 3Di:
DFFKFFQFKAKFFLQDRGLVSNVVCLQVVAFSKDFDDPDDCVVLLATIFREGDDDDLVVPDDPVVVVLAAPQLSSLLSQLVRRCVSQVHLCPVPDLQQEAEEAADAFFRVVLVVVQVVVCVVPNPVRRDPSSVLRGDQQNSQVVNCVVRVRDHDGGYAYFWQCRQLVRVQVVRVCCVVPVHFKYWGAYWFDDPDSVVSNVCVVVQAAFSDNPSQQGQFFQAPPQRHFHETTMAMITMMGGPVVCVVVPGDTLFIFQFKFKFFQPPAQFAADQVLVGQLRGLLRGQVSSVHALLLAAEEQEQRRSDDRRRLSSLVSLCVNNPVVSQQRHEYEYPCLRGIRNIRRRQRVVVSVQSNCQNQQKAFANGNHDHHDPSNPHHHRHVGIDRGHGAKYKYWTAGRRGITMIIMIGHDDD/DFFKFFQFKAKFFLQDRGLVSNVVCLQVVAFSKDFDDPDDCVVLLATIFREGDDDDLVVPDDPVVVVLAAPQLSSLLSQLVRRCVRQVHLCPVPDLQQEAEEAADAFFRVVLVVVQVVVCVVPNPVRRDPSSVLRGDQQNSQVVNCVVRVRDHDGGYAYFWQCRQLVRVQVVRVCCVVPVHFKYWGAYWFDDPDSVVSNVCVVVQAAFSDNPSQQGQFFQAPPQRHFHETTMAMITMMGGPVVCVVVPGDTLFIFQFKFKFFQPPAQFAADQVLVGQLVGLLRGVVSSVHALLLAAEEQEQRRSDDRRRLSSLVSLCVNNPVVSQQRHEYEYPCLRGIRNIRRRQRVSVSVQSNCQNQQKAFANGNHDHHDPSNPHHHRNVGIDRGHGAKYKYWTAGRRGIIMIIMIGHDDD